Protein AF-A0A9N9N4Q4-F1 (afdb_monomer_lite)

pLDDT: mean 82.75, std 17.71, range [25.16, 98.44]

Radius of gyration: 33.93 Å; chains: 1; bounding box: 105×68×86 Å

Organism: NCBI:txid1348616

Sequence (831 aa):
HTVGPMRAAKIFVTDLKNRSIFDKVNRLRIDLYGSLALTGEGHGTPNAILMGMEGETPEKVDTSTIKSRISKINETGGGFVVEEKTIQQHGDNLYYKAYDKLSVDLQRIRQDEAVVALPFRNAEELLDVCKRERMTIAQVVYRNELHWRTPDQIRNKIMDIWNTMNESIRNGCMSTEEYLPGNLKVRRRASGLYQKLISGPPPSKVADNSLIPSTTGYKKVILRRPWKLLMLPALEYLSLYAIAVNEENASGGRVVTAPTNGAAGVIPAVLKYFLEFMSENNARDIMEFLFTSAAIGMLYKRGASISAAEMGCQGEVGVACSMSAAGFAAVMGATPEQVENAAEIGMEHNLGLTCDPIDGLVQIPCIERNALGAVKAITAAQLALNGDGYHRVTLDQVIETMRQTGLDMQSKYKETSQGGFASLLRSHGIGAFHAIFDPKIGKVVTSHPILQPIGDYFEEEKTDFDGHEGIFGQIGPVSGVLQGAFIHRTCRGQGAGGVRNWGYNTIEDWFRDGIRLSKGMTHKNALAELWWGGGKGVIDRNTGIGLNLGSTPLQRRVVFEEYGSFISSLKGCYVTAEDVGVKDDDMAAIFLRTRFTTCIPPQYGGSGNPSSPTASGVVRALEAAFSHTGKHSLQGVTVAVQGVGHVATAFIKYLLERKVEHIIACDVDSQKIKAAEKTFSKEIKDGTVKFRLAKGSDHSILYEDVDAVSPCGIDLSKDGKSLAERGIIYVPDFLANRMGIVNCADEASGYVENDPIFEKHLGDTWENSIYNLTKSVLSTAAASSRTPQEVAIDLAEKRSFVKNPIFGHRGIQIINSIVNSKEWKMKINAC

InterPro domains:
  IPR004644 Iron-sulphur-dependent L-serine dehydratase single chain form [TIGR00720] (233-423)
  IPR005130 Serine dehydratase-like, alpha subunit [PF03313] (133-421)
  IPR005131 Serine dehydratase beta chain [PF03315] (1-88)
  IPR006095 Glutamate/phenylalanine/leucine/valine/L-tryptophan dehydrogenase [PR00082] (522-536)
  IPR006095 Glutamate/phenylalanine/leucine/valine/L-tryptophan dehydrogenase [PR00082] (596-618)
  IPR006095 Glutamate/phenylalanine/leucine/valine/L-tryptophan dehydrogenase [PR00082] (639-659)
  IPR006096 Glutamate/phenylalanine/leucine/valine/L-tryptophan dehydrogenase, C-terminal [PF00208] (605-666)
  IPR006096 Glutamate/phenylalanine/leucine/valine/L-tryptophan dehydrogenase, C-terminal [SM00839] (608-808)
  IPR006097 Glutamate/phenylalanine/leucine/valine/L-tryptophan dehydrogenase, dimerisation domain [PF02812] (487-593)
  IPR029009 Allosteric substrate binding domain superfamily [G3DSA:3.30.1330.90] (1-102)
  IPR029009 Allosteric substrate binding domain superfamily [SSF143548] (1-98)
  IPR036291 NAD(P)-binding domain superfamily [SSF51735] (605-799)
  IPR046346 Aminoacid dehydrogenase-like, N-terminal domain superfamily [SSF53223] (467-608)
  IPR051318 Iron-sulphur-dependent L-serine dehydratase [PTHR30182] (76-423)

Foldseek 3Di:
DQQVLLQVLLVVLVVCVVVVNNVVDPDDDDDADFPCVQLVVQLVSVLSNVCSNVNDHLQGDDLVCSVVVVVVCVVVVVDPPPDPPPPDDDPDDDDPPDDDPVNVVVVVVVVLPPDFPQDDQALVSLVVSCVVVVHALLVSLVRRVVVPDDPVRLLVVLVVQLVLLVVLLVCLLPDPDQAFDDDVRHGRCLVVLNCDLVVDDDDPPPDDPDDDDDDDDDDPPPPPPPPPPPDDPLLSQLLSQLLSNLSCLLNSHRFDPLVHSLLRRQQNSLLVSCVVPPDPDNSVLSSQLQSQLVSLLSNLVNLANLDLLQQACLSGLLSSLLSSLLSNLVSVPHDSLLSQQLSQQSSVVVQLHHHDADSSGSPPPSSVSNSVSNVSSPVSSVVSVPDPSDDPAGSSNSSNSSRVSSNVCLQAPDCRFAAVVLVVCVVVVNFKKKWAQDPVVRWIDIQDSVCVVVRVVCVVVVPQLQQWGMKMWGQQPQQRWIKIKTGRDAQLHAAEEAAAEEADSHVVRQSRVQRVQQLLQLLLCLLLVHSHHGMYMYIHLSGGAQSDVPHDPVSVLSVLLSNLQVCVLLVRSYAYEHDHPDDQSSQCSSVVRHPSYALNPVVVPGPHQLLLLLLLLLVLLVCLVCVLVVRNAQAQFEEEEEALDSNNLNNVVVSVVRHHQAYEYEDQDPVSQVVSCVVCVVCVVVRRYHYDHAHPPDPVSVVPPGPYYHYPDDDCLVCQVVCVVVVHADQDSSLRRSSSVVSRSCRSVHPDPPPVVSVLLSDPPNCSRSSNVSNVLVVVCVVPVHGSSVSSSVSSVVSSNDGDPPGSPPSSVSVVVSCPDPSHHDPPPPD

Structure (mmCIF, N/CA/C/O backbone):
data_AF-A0A9N9N4Q4-F1
#
_entry.id   AF-A0A9N9N4Q4-F1
#
loop_
_atom_site.group_PDB
_atom_site.id
_atom_site.type_symbol
_atom_site.label_atom_id
_atom_site.label_alt_id
_atom_site.label_comp_id
_atom_site.label_asym_id
_atom_site.label_entity_id
_atom_site.label_seq_id
_atom_site.pdbx_PDB_ins_code
_atom_site.Cartn_x
_atom_site.Cartn_y
_atom_site.Cartn_z
_atom_site.occupancy
_atom_site.B_iso_or_equiv
_atom_site.auth_seq_id
_atom_site.auth_comp_id
_atom_site.auth_asym_id
_atom_site.auth_atom_id
_atom_site.pdbx_PDB_model_num
ATOM 1 N N . HIS A 1 1 ? 5.864 -8.203 -18.640 1.00 70.50 1 HIS A N 1
ATOM 2 C CA . HIS A 1 1 ? 4.854 -7.513 -19.469 1.00 70.50 1 HIS A CA 1
ATOM 3 C C . HIS A 1 1 ? 4.816 -7.984 -20.927 1.00 70.50 1 HIS A C 1
ATOM 5 O O . HIS A 1 1 ? 3.738 -8.014 -21.483 1.00 70.50 1 HIS A O 1
ATOM 11 N N . THR A 1 2 ? 5.901 -8.476 -21.537 1.00 80.38 2 THR A N 1
ATOM 12 C CA . THR A 1 2 ? 5.864 -8.954 -22.945 1.00 80.38 2 THR A CA 1
ATOM 13 C C . THR A 1 2 ? 5.693 -10.481 -23.079 1.00 80.38 2 THR A C 1
ATOM 15 O O . THR A 1 2 ? 4.692 -10.968 -23.596 1.00 80.38 2 THR A O 1
ATOM 18 N N . VAL A 1 3 ? 6.636 -11.268 -22.543 1.00 81.88 3 VAL A N 1
ATOM 19 C CA . VAL A 1 3 ? 6.694 -12.742 -22.704 1.00 81.88 3 VAL A CA 1
ATOM 20 C C . VAL A 1 3 ? 5.483 -13.460 -22.093 1.00 81.88 3 VAL A C 1
ATOM 22 O O . VAL A 1 3 ? 4.890 -14.337 -22.721 1.00 81.88 3 VAL A O 1
ATOM 25 N N . GLY A 1 4 ? 5.109 -13.092 -20.863 1.00 78.94 4 GLY A N 1
ATOM 26 C CA . GLY A 1 4 ? 3.995 -13.712 -20.135 1.00 78.94 4 GLY A CA 1
ATOM 27 C C . GLY A 1 4 ? 2.655 -13.568 -20.867 1.00 78.94 4 GLY A C 1
ATOM 28 O O . GLY A 1 4 ? 2.034 -14.589 -21.160 1.00 78.94 4 GLY A O 1
ATOM 29 N N . PRO A 1 5 ? 2.234 -12.341 -21.225 1.00 82.06 5 PRO A N 1
ATOM 30 C CA . PRO A 1 5 ? 0.995 -12.125 -21.973 1.00 82.06 5 PRO A CA 1
ATOM 31 C C . PRO A 1 5 ? 0.943 -12.818 -23.340 1.00 82.06 5 PRO A C 1
ATOM 33 O O . PRO A 1 5 ? -0.102 -13.361 -23.684 1.00 82.06 5 PRO A O 1
ATOM 36 N N . MET A 1 6 ? 2.058 -12.908 -24.078 1.00 86.88 6 MET A N 1
ATOM 37 C CA . MET A 1 6 ? 2.107 -13.691 -25.325 1.00 86.88 6 MET A CA 1
ATOM 38 C C . MET A 1 6 ? 1.826 -15.181 -25.081 1.00 86.88 6 MET A C 1
ATOM 40 O O . MET A 1 6 ? 1.031 -15.795 -25.792 1.00 86.88 6 MET A O 1
ATOM 44 N N . ARG A 1 7 ? 2.436 -15.775 -24.046 1.00 83.19 7 ARG A N 1
ATOM 45 C CA . ARG A 1 7 ? 2.160 -17.175 -23.680 1.00 83.19 7 ARG A CA 1
ATOM 46 C C . ARG A 1 7 ? 0.714 -17.365 -23.226 1.00 83.19 7 ARG A C 1
ATOM 48 O O . ARG A 1 7 ? 0.091 -18.339 -23.632 1.00 83.19 7 ARG A O 1
ATOM 55 N N . ALA A 1 8 ? 0.178 -16.441 -22.427 1.00 77.12 8 ALA A N 1
ATOM 56 C CA . ALA A 1 8 ? -1.209 -16.492 -21.966 1.00 77.12 8 ALA A CA 1
ATOM 57 C C . ALA A 1 8 ? -2.201 -16.461 -23.140 1.00 77.12 8 ALA A C 1
ATOM 59 O O . ALA A 1 8 ? -3.117 -17.277 -23.190 1.00 77.12 8 ALA A O 1
ATOM 60 N N . ALA A 1 9 ? -1.965 -15.591 -24.124 1.00 83.38 9 ALA A N 1
ATOM 61 C CA . ALA A 1 9 ? -2.756 -15.517 -25.348 1.00 83.38 9 ALA A CA 1
ATOM 62 C C . ALA A 1 9 ? -2.719 -16.828 -26.151 1.00 83.38 9 ALA A C 1
ATOM 64 O O . ALA A 1 9 ? -3.760 -17.353 -26.546 1.00 83.38 9 ALA A O 1
ATOM 65 N N . LYS A 1 10 ? -1.533 -17.427 -26.314 1.00 83.94 10 LYS A N 1
ATOM 66 C CA . LYS A 1 10 ? -1.406 -18.725 -26.985 1.00 83.94 10 LYS A CA 1
ATOM 67 C C . LYS A 1 10 ? -2.121 -19.852 -26.238 1.00 83.94 10 LYS A C 1
ATOM 69 O O . LYS A 1 10 ? -2.764 -20.692 -26.872 1.00 83.94 10 LYS A O 1
ATOM 74 N N . ILE A 1 11 ? -1.995 -19.895 -24.910 1.00 79.44 11 ILE A N 1
ATOM 75 C CA . ILE A 1 11 ? -2.693 -20.877 -24.068 1.00 79.44 11 ILE A CA 1
ATOM 76 C C . ILE A 1 11 ? -4.200 -20.723 -24.260 1.00 79.44 11 ILE A C 1
ATOM 78 O O . ILE A 1 11 ? -4.870 -21.710 -24.538 1.00 79.44 11 ILE A O 1
ATOM 82 N N . PHE A 1 12 ? -4.711 -19.491 -24.236 1.00 82.75 12 PHE A N 1
ATOM 83 C CA . PHE A 1 12 ? -6.124 -19.209 -24.463 1.00 82.75 12 PHE A CA 1
ATOM 84 C C . PHE A 1 12 ? -6.620 -19.747 -25.817 1.00 82.75 12 PHE A C 1
ATOM 86 O O . PHE A 1 12 ? -7.602 -20.483 -25.863 1.00 82.75 12 PHE A O 1
ATOM 93 N N . VAL A 1 13 ? -5.904 -19.481 -26.915 1.00 80.94 13 VAL A N 1
ATOM 94 C CA . VAL A 1 13 ? -6.256 -20.026 -28.243 1.00 80.94 13 VAL A CA 1
ATOM 95 C C . VAL A 1 13 ? -6.200 -21.553 -28.273 1.00 80.94 13 VAL A C 1
ATOM 97 O O . VAL A 1 13 ? -7.048 -22.202 -28.888 1.00 80.94 13 VAL A O 1
ATOM 100 N N . THR A 1 14 ? -5.213 -22.141 -27.600 1.00 79.94 14 THR A N 1
ATOM 101 C CA . THR A 1 14 ? -5.072 -23.599 -27.500 1.00 79.94 14 THR A CA 1
ATOM 102 C C . THR A 1 14 ? -6.244 -24.209 -26.726 1.00 79.94 14 THR A C 1
ATOM 104 O O . THR A 1 14 ? -6.816 -25.203 -27.168 1.00 79.94 14 THR A O 1
ATOM 107 N N . ASP A 1 15 ? -6.671 -23.577 -25.635 1.00 79.44 15 ASP A N 1
ATOM 108 C CA . ASP A 1 15 ? -7.808 -24.012 -24.824 1.00 79.44 15 ASP A CA 1
ATOM 109 C C . ASP A 1 15 ? -9.136 -23.916 -25.586 1.00 79.44 15 ASP A C 1
ATOM 111 O O . ASP A 1 15 ? -9.960 -24.829 -25.489 1.00 79.44 15 ASP A O 1
ATOM 115 N N . LEU A 1 16 ? -9.334 -22.869 -26.397 1.00 79.31 16 LEU A N 1
ATOM 116 C CA . LEU A 1 16 ? -10.506 -22.750 -27.276 1.00 79.31 16 LEU A CA 1
ATOM 117 C C . LEU A 1 16 ? -10.588 -23.909 -28.282 1.00 79.31 16 LEU A C 1
ATOM 119 O O . LEU A 1 16 ? -11.672 -24.459 -28.508 1.00 79.31 16 LEU A O 1
ATOM 123 N N . LYS A 1 17 ? -9.447 -24.297 -28.869 1.00 80.50 17 LYS A N 1
ATOM 124 C CA . LYS A 1 17 ? -9.357 -25.435 -29.798 1.00 80.50 17 LYS A CA 1
ATOM 125 C C . LYS A 1 17 ? -9.606 -26.759 -29.082 1.00 80.50 17 LYS A C 1
ATOM 127 O O . LYS A 1 17 ? -10.442 -27.539 -29.527 1.00 80.50 17 LYS A O 1
ATOM 132 N N . ASN A 1 18 ? -8.961 -26.978 -27.936 1.00 82.50 18 ASN A N 1
ATOM 133 C CA . ASN A 1 18 ? -9.125 -28.196 -27.135 1.00 82.50 18 ASN A CA 1
ATOM 134 C C . ASN A 1 18 ? -10.574 -28.400 -26.671 1.00 82.50 18 ASN A C 1
ATOM 136 O O . ASN A 1 18 ? -11.039 -29.531 -26.560 1.00 82.50 18 ASN A O 1
ATOM 140 N N . ARG A 1 19 ? -11.310 -27.310 -26.431 1.00 81.44 19 ARG A N 1
ATOM 141 C CA . ARG A 1 19 ? -12.726 -27.343 -26.039 1.00 81.44 19 ARG A CA 1
ATOM 142 C C . ARG A 1 19 ? -13.698 -27.355 -27.224 1.00 81.44 19 ARG A C 1
ATOM 144 O O . ARG A 1 19 ? -14.901 -27.315 -26.998 1.00 81.44 19 ARG A O 1
ATOM 151 N N . SER A 1 20 ? -13.207 -27.423 -28.467 1.00 88.00 20 SER A N 1
ATOM 152 C CA . SER A 1 20 ? -14.027 -27.427 -29.695 1.00 88.00 20 SER A CA 1
ATOM 153 C C . SER A 1 20 ? -14.999 -26.238 -29.804 1.00 88.00 20 SER A C 1
ATOM 155 O O . SER A 1 20 ? -16.094 -26.356 -30.353 1.00 88.00 20 SER A O 1
ATOM 157 N N . ILE A 1 21 ? -14.615 -25.082 -29.253 1.00 84.00 21 ILE A N 1
ATOM 158 C CA . ILE A 1 21 ? -15.403 -23.838 -29.314 1.00 84.00 21 ILE A CA 1
ATOM 159 C C . ILE A 1 21 ? -14.777 -22.789 -30.230 1.00 84.00 21 ILE A C 1
ATOM 161 O O . ILE A 1 21 ? -15.420 -21.783 -30.499 1.00 84.00 21 ILE A O 1
ATOM 165 N N . PHE A 1 22 ? -13.563 -23.029 -30.737 1.00 80.06 22 PHE A N 1
ATOM 166 C CA . PHE A 1 22 ? -12.828 -22.097 -31.595 1.00 80.06 22 PHE A CA 1
ATOM 167 C C . PHE A 1 22 ? -13.650 -21.615 -32.803 1.00 80.06 22 PHE A C 1
ATOM 169 O O . PHE A 1 22 ? -13.758 -20.412 -33.015 1.00 80.06 22 PHE A O 1
ATOM 176 N N . ASP A 1 23 ? -14.325 -22.523 -33.516 1.00 82.00 23 ASP A N 1
ATOM 177 C CA . ASP A 1 23 ? -15.129 -22.186 -34.706 1.00 82.00 23 ASP A CA 1
ATOM 178 C C . ASP A 1 23 ? -16.406 -21.382 -34.389 1.00 82.00 23 ASP A C 1
ATOM 180 O O . ASP A 1 23 ? -17.073 -20.885 -35.293 1.00 82.00 23 ASP A O 1
ATOM 184 N N . LYS A 1 24 ? -16.760 -21.246 -33.103 1.00 79.94 24 LYS A N 1
ATOM 185 C CA . LYS A 1 24 ? -17.909 -20.460 -32.619 1.00 79.94 24 LYS A CA 1
ATOM 186 C C . LYS A 1 24 ? -17.513 -19.057 -32.144 1.00 79.94 24 LYS A C 1
ATOM 188 O O . LYS A 1 24 ? -18.373 -18.305 -31.693 1.00 79.94 24 LYS A O 1
ATOM 193 N N . VAL A 1 25 ? -16.222 -18.718 -32.164 1.00 77.31 25 VAL A N 1
ATOM 194 C CA . VAL A 1 25 ? -15.716 -17.435 -31.663 1.00 77.31 25 VAL A CA 1
ATOM 195 C C . VAL A 1 25 ? -15.670 -16.420 -32.801 1.00 77.31 25 VAL A C 1
ATOM 197 O O . VAL A 1 25 ? -14.786 -16.457 -33.650 1.00 77.31 25 VAL A O 1
ATOM 200 N N . ASN A 1 26 ? -16.607 -15.472 -32.789 1.00 77.12 26 ASN A N 1
ATOM 201 C CA . ASN A 1 26 ? -16.683 -14.391 -33.782 1.00 77.12 26 ASN A CA 1
ATOM 202 C C . ASN A 1 26 ? -16.057 -13.071 -33.301 1.00 77.12 26 ASN A C 1
ATOM 204 O O . ASN A 1 26 ? -15.826 -12.174 -34.108 1.00 77.12 26 ASN A O 1
ATOM 208 N N . ARG A 1 27 ? -15.799 -12.929 -31.994 1.00 76.38 27 ARG A N 1
ATOM 209 C CA . ARG A 1 27 ? -15.211 -11.729 -31.384 1.00 76.38 27 ARG A CA 1
ATOM 210 C C . ARG A 1 27 ? -14.349 -12.110 -30.186 1.00 76.38 27 ARG A C 1
ATOM 212 O O . ARG A 1 27 ? -14.738 -12.959 -29.388 1.00 76.38 27 ARG A O 1
ATOM 219 N N . LEU A 1 28 ? -13.213 -11.434 -30.041 1.00 70.62 28 LEU A N 1
ATOM 220 C CA . LEU A 1 28 ? -12.341 -11.522 -28.873 1.00 70.62 28 LEU A CA 1
ATOM 221 C C . LEU A 1 28 ? -12.228 -10.148 -28.211 1.00 70.62 28 LEU A C 1
ATOM 223 O O . LEU A 1 28 ? -12.125 -9.130 -28.892 1.00 70.62 28 LEU A O 1
ATOM 227 N N . ARG A 1 29 ? -12.259 -10.132 -26.877 1.00 77.00 29 ARG A N 1
ATOM 228 C CA . ARG A 1 29 ? -12.038 -8.949 -26.039 1.00 77.00 29 ARG A CA 1
ATOM 229 C C . ARG A 1 29 ? -10.912 -9.264 -25.060 1.00 77.00 29 ARG A C 1
ATOM 231 O O . ARG A 1 29 ? -10.898 -10.344 -24.475 1.00 77.00 29 ARG A O 1
ATOM 238 N N . ILE A 1 30 ? -9.974 -8.334 -24.915 1.00 73.56 30 ILE A N 1
ATOM 239 C CA . ILE A 1 30 ? -8.819 -8.450 -24.023 1.00 73.56 30 ILE A CA 1
ATOM 240 C C . ILE A 1 30 ? -8.808 -7.211 -23.133 1.00 73.56 30 ILE A C 1
ATOM 242 O O . ILE A 1 30 ? -8.638 -6.104 -23.637 1.00 73.56 30 ILE A O 1
ATOM 246 N N . ASP A 1 31 ? -8.958 -7.407 -21.827 1.00 69.94 31 ASP A N 1
ATOM 247 C CA . ASP A 1 31 ? -8.874 -6.344 -20.827 1.00 69.94 31 ASP A CA 1
ATOM 248 C C . ASP A 1 31 ? -7.553 -6.490 -20.042 1.00 69.94 31 ASP A C 1
ATOM 250 O O . ASP A 1 31 ? -7.206 -7.581 -19.577 1.00 69.94 31 ASP A O 1
ATOM 254 N N . LEU A 1 32 ? -6.785 -5.403 -19.918 1.00 64.00 32 LEU A N 1
ATOM 255 C CA . LEU A 1 32 ? -5.543 -5.353 -19.136 1.00 64.00 32 LEU A CA 1
ATOM 256 C C . LEU A 1 32 ? -5.811 -4.648 -17.804 1.00 64.00 32 LEU A C 1
ATOM 258 O O . LEU A 1 32 ? -6.481 -3.621 -17.780 1.00 64.00 32 LEU A O 1
ATOM 262 N N . TYR A 1 33 ? -5.244 -5.159 -16.707 1.00 56.34 33 TYR A N 1
ATOM 263 C CA . TYR A 1 33 ? -5.479 -4.632 -15.356 1.00 56.34 33 TYR A CA 1
ATOM 264 C C . TYR A 1 33 ? -4.180 -4.268 -14.627 1.00 56.34 33 TYR A C 1
ATOM 266 O O . TYR A 1 33 ? -3.118 -4.855 -14.865 1.00 56.34 33 TYR A O 1
ATOM 274 N N . GLY A 1 34 ? -4.283 -3.320 -13.691 1.00 57.44 34 GLY A N 1
ATOM 275 C CA . GLY A 1 34 ? -3.211 -2.938 -12.769 1.00 57.44 34 GLY A CA 1
ATOM 276 C C . GLY A 1 34 ? -1.924 -2.498 -13.472 1.00 57.44 34 GLY A C 1
ATOM 277 O O . GLY A 1 34 ? -1.949 -1.781 -14.472 1.00 57.44 34 GLY A O 1
ATOM 278 N N . SER A 1 35 ? -0.778 -2.965 -12.968 1.00 53.19 35 SER A N 1
ATOM 279 C CA . SER A 1 35 ? 0.538 -2.628 -13.531 1.00 53.19 35 SER A CA 1
ATOM 280 C C . SER A 1 35 ? 0.735 -3.116 -14.968 1.00 53.19 35 SER A C 1
ATOM 282 O O . SER A 1 35 ? 1.588 -2.582 -15.669 1.00 53.19 35 SER A O 1
ATOM 284 N N . LEU A 1 36 ? -0.034 -4.112 -15.427 1.00 59.47 36 LEU A N 1
ATOM 285 C CA . LEU A 1 36 ? 0.043 -4.596 -16.804 1.00 59.47 36 LEU A CA 1
ATOM 286 C C . LEU A 1 36 ? -0.640 -3.641 -17.792 1.00 59.47 36 LEU A C 1
ATOM 288 O O . LEU A 1 36 ? -0.207 -3.577 -18.939 1.00 59.47 36 LEU A O 1
ATOM 292 N N . ALA A 1 37 ? -1.666 -2.905 -17.353 1.00 63.50 37 ALA A N 1
ATOM 293 C CA . ALA A 1 37 ? -2.323 -1.874 -18.154 1.00 63.50 37 ALA A CA 1
ATOM 294 C C . ALA A 1 37 ? -1.473 -0.600 -18.230 1.00 63.50 37 ALA A C 1
ATOM 296 O O . ALA A 1 37 ? -1.214 -0.103 -19.319 1.00 63.50 37 ALA A O 1
ATOM 297 N N . LEU A 1 38 ? -0.981 -0.127 -17.078 1.00 54.28 38 LEU A N 1
ATOM 298 C CA . LEU A 1 38 ? -0.280 1.158 -16.953 1.00 54.28 38 LEU A CA 1
ATOM 299 C C . LEU A 1 38 ? 1.026 1.223 -17.753 1.00 54.28 38 LEU A C 1
ATOM 301 O O . LEU A 1 38 ? 1.272 2.202 -18.443 1.00 54.28 38 LEU A O 1
ATOM 305 N N . THR A 1 39 ? 1.860 0.182 -17.680 1.00 60.06 39 THR A N 1
ATOM 306 C CA . THR A 1 39 ? 3.143 0.144 -18.409 1.00 60.06 39 THR A CA 1
ATOM 307 C C . THR A 1 39 ? 3.082 -0.738 -19.656 1.00 60.06 39 THR A C 1
ATOM 309 O O . THR A 1 39 ? 4.068 -0.894 -20.377 1.00 60.06 39 THR A O 1
ATOM 312 N N . GLY A 1 40 ? 1.923 -1.346 -19.931 1.00 65.50 40 GLY A N 1
ATOM 313 C CA . GLY A 1 40 ? 1.774 -2.363 -20.966 1.00 65.50 40 GLY A CA 1
ATOM 314 C C . GLY A 1 40 ? 2.121 -1.871 -22.364 1.00 65.50 40 GLY A C 1
ATOM 315 O O . GLY A 1 40 ? 2.747 -2.606 -23.124 1.00 65.50 40 GLY A O 1
ATOM 316 N N . GLU A 1 41 ? 1.768 -0.630 -22.687 1.00 69.56 41 GLU A N 1
ATOM 317 C CA . GLU A 1 41 ? 2.080 -0.020 -23.979 1.00 69.56 41 GLU A CA 1
ATOM 318 C C . GLU A 1 41 ? 3.595 0.117 -24.188 1.00 69.56 41 GLU A C 1
ATOM 320 O O . GLU A 1 41 ? 4.131 -0.399 -25.170 1.00 69.56 41 GLU A O 1
ATOM 325 N N . GLY A 1 42 ? 4.309 0.676 -23.204 1.00 64.12 42 GLY A N 1
ATOM 326 C CA . GLY A 1 42 ? 5.770 0.807 -23.225 1.00 64.12 42 GLY A CA 1
ATOM 327 C C . GLY A 1 42 ? 6.524 -0.531 -23.250 1.00 64.12 42 GLY A C 1
ATOM 328 O O . GLY A 1 42 ? 7.634 -0.612 -23.773 1.00 64.12 42 GLY A O 1
ATOM 329 N N . HIS A 1 43 ? 5.914 -1.607 -22.747 1.00 70.50 43 HIS A N 1
ATOM 330 C CA . HIS A 1 43 ? 6.460 -2.968 -22.813 1.00 70.50 43 HIS A CA 1
ATOM 331 C C . HIS A 1 43 ? 6.006 -3.775 -24.042 1.00 70.50 43 HIS A C 1
ATOM 333 O O . HIS A 1 43 ? 6.349 -4.958 -24.160 1.00 70.50 43 HIS A O 1
ATOM 339 N N . GLY A 1 44 ? 5.207 -3.192 -24.940 1.00 77.19 44 GLY A N 1
ATOM 340 C CA . GLY A 1 44 ? 4.669 -3.891 -26.106 1.00 77.19 44 GLY A CA 1
ATOM 341 C C . GLY A 1 44 ? 3.713 -5.038 -25.756 1.00 77.19 44 GLY A C 1
ATOM 342 O O . GLY A 1 44 ? 3.573 -5.975 -26.543 1.00 77.19 44 GLY A O 1
ATOM 343 N N . THR A 1 45 ? 3.059 -4.991 -24.591 1.00 82.56 45 THR A N 1
ATOM 344 C CA . THR A 1 45 ? 2.074 -5.989 -24.143 1.00 82.56 45 THR A CA 1
ATOM 345 C C . THR A 1 45 ? 0.965 -6.226 -25.177 1.00 82.56 45 THR A C 1
ATOM 347 O O . THR A 1 45 ? 0.703 -7.395 -25.468 1.00 82.56 45 THR A O 1
ATOM 350 N N . PRO A 1 46 ? 0.341 -5.192 -25.789 1.00 83.81 46 PRO A N 1
ATOM 351 C CA . PRO A 1 46 ? -0.700 -5.412 -26.797 1.00 83.81 46 PRO A CA 1
ATOM 352 C C . PRO A 1 46 ? -0.182 -6.211 -27.999 1.00 83.81 46 PRO A C 1
ATOM 354 O O . PRO A 1 46 ? -0.789 -7.204 -28.400 1.00 83.81 46 PRO A O 1
ATOM 357 N N . ASN A 1 47 ? 1.001 -5.847 -28.505 1.00 87.00 47 ASN A N 1
ATOM 358 C CA . ASN A 1 47 ? 1.639 -6.536 -29.627 1.00 87.00 47 ASN A CA 1
ATOM 359 C C . ASN A 1 47 ? 1.944 -7.994 -29.277 1.00 87.00 47 ASN A C 1
ATOM 361 O O . ASN A 1 47 ? 1.698 -8.902 -30.068 1.00 87.00 47 ASN A O 1
ATOM 365 N N . ALA A 1 48 ? 2.450 -8.225 -28.066 1.00 85.56 48 ALA A N 1
ATOM 366 C CA . ALA A 1 48 ? 2.787 -9.552 -27.588 1.00 85.56 48 ALA A CA 1
ATOM 367 C C . ALA A 1 48 ? 1.552 -10.461 -27.491 1.00 85.56 48 ALA A C 1
ATOM 369 O O . ALA A 1 48 ? 1.608 -11.624 -27.887 1.00 85.56 48 ALA A O 1
ATOM 370 N N . ILE A 1 49 ? 0.428 -9.923 -27.010 1.00 87.00 49 ILE A N 1
ATOM 371 C CA . ILE A 1 49 ? -0.844 -10.647 -26.946 1.00 87.00 49 ILE A CA 1
ATOM 372 C C . ILE A 1 49 ? -1.317 -11.018 -28.350 1.00 87.00 49 ILE A C 1
ATOM 374 O O . ILE A 1 49 ? -1.643 -12.180 -28.571 1.00 87.00 49 ILE A O 1
ATOM 378 N N . LEU A 1 50 ? -1.294 -10.086 -29.308 1.00 85.75 50 LEU A N 1
ATOM 379 C CA . LEU A 1 50 ? -1.719 -10.368 -30.683 1.00 85.75 50 LEU A CA 1
ATOM 380 C C . LEU A 1 50 ? -0.888 -11.472 -31.342 1.00 85.75 50 LEU A C 1
ATOM 382 O O . LEU A 1 50 ? -1.454 -12.402 -31.909 1.00 85.75 50 LEU A O 1
ATOM 386 N N . MET A 1 51 ? 0.438 -11.435 -31.201 1.00 88.69 51 MET A N 1
ATOM 387 C CA . MET A 1 51 ? 1.293 -12.510 -31.719 1.00 88.69 51 MET A CA 1
ATOM 388 C C . MET A 1 51 ? 0.958 -13.855 -31.061 1.00 88.69 51 MET A C 1
ATOM 390 O O . MET A 1 51 ? 0.855 -14.876 -31.739 1.00 88.69 51 MET A O 1
ATOM 394 N N . GLY A 1 52 ? 0.718 -13.861 -29.746 1.00 85.56 52 GLY A N 1
ATOM 395 C CA . GLY A 1 52 ? 0.281 -15.064 -29.039 1.00 85.56 52 GLY A CA 1
ATOM 396 C C . GLY A 1 52 ? -1.072 -15.590 -29.531 1.00 85.56 52 GLY A C 1
ATOM 397 O O . GLY A 1 52 ? -1.241 -16.803 -29.650 1.00 85.56 52 GLY A O 1
ATOM 398 N N . MET A 1 53 ? -2.006 -14.700 -29.888 1.00 86.44 53 MET A N 1
ATOM 399 C CA . MET A 1 53 ? -3.297 -15.070 -30.483 1.00 86.44 53 MET A CA 1
ATOM 400 C C . MET A 1 53 ? -3.142 -15.673 -31.888 1.00 86.44 53 MET A C 1
ATOM 402 O O . MET A 1 53 ? -3.864 -16.602 -32.240 1.00 86.44 53 MET A O 1
ATOM 406 N N . GLU A 1 54 ? -2.155 -15.228 -32.668 1.00 86.50 54 GLU A N 1
ATOM 407 C CA . GLU A 1 54 ? -1.782 -15.867 -33.941 1.00 86.50 54 GLU A CA 1
ATOM 408 C C . GLU A 1 54 ? -1.046 -17.214 -33.748 1.00 86.50 54 GLU A C 1
ATOM 410 O O . GLU A 1 54 ? -0.732 -17.906 -34.715 1.00 86.50 54 GLU A O 1
ATOM 415 N N . GLY A 1 55 ? -0.810 -17.633 -32.498 1.00 82.94 55 GLY A N 1
ATOM 416 C CA . GLY A 1 55 ? -0.201 -18.916 -32.142 1.00 82.94 55 GLY A CA 1
ATOM 417 C C . GLY A 1 55 ? 1.321 -18.879 -31.989 1.00 82.94 55 GLY A C 1
ATOM 418 O O . GLY A 1 55 ? 1.936 -19.932 -31.757 1.00 82.94 55 GLY A O 1
ATOM 419 N N . GLU A 1 56 ? 1.929 -17.695 -32.071 1.00 88.94 56 GLU A N 1
ATOM 420 C CA . GLU A 1 56 ? 3.368 -17.504 -31.895 1.00 88.94 56 GLU A CA 1
ATOM 421 C C . GLU A 1 56 ? 3.824 -17.819 -30.471 1.00 88.94 56 GLU A C 1
ATOM 423 O O . GLU A 1 56 ? 3.051 -17.781 -29.510 1.00 88.94 56 GLU A O 1
ATOM 428 N N . THR A 1 57 ? 5.113 -18.130 -30.320 1.00 86.69 57 THR A N 1
ATOM 429 C CA . THR A 1 57 ? 5.746 -18.203 -28.997 1.00 86.69 57 THR A CA 1
ATOM 430 C C . THR A 1 57 ? 6.884 -17.199 -28.880 1.00 86.69 57 THR A C 1
ATOM 432 O O . THR A 1 57 ? 7.561 -16.945 -29.879 1.00 86.69 57 THR A O 1
ATOM 435 N N . PRO A 1 58 ? 7.159 -16.675 -27.670 1.00 85.19 58 PRO A N 1
ATOM 436 C CA . PRO A 1 58 ? 8.242 -15.713 -27.467 1.00 85.19 58 PRO A CA 1
ATOM 437 C C . PRO A 1 58 ? 9.610 -16.218 -27.942 1.00 85.19 58 PRO A C 1
ATOM 439 O O . PRO A 1 58 ? 10.455 -15.432 -28.348 1.00 85.19 58 PRO A O 1
ATOM 442 N N . GLU A 1 59 ? 9.832 -17.533 -27.902 1.00 84.44 59 GLU A N 1
ATOM 443 C CA . GLU A 1 59 ? 11.096 -18.168 -28.281 1.00 84.44 59 GLU A CA 1
ATOM 444 C C . GLU A 1 59 ? 11.261 -18.311 -29.801 1.00 84.44 59 GLU A C 1
ATOM 446 O O . GLU A 1 59 ? 12.382 -18.463 -30.287 1.00 84.44 59 GLU A O 1
ATOM 451 N N . LYS A 1 60 ? 10.160 -18.323 -30.561 1.00 85.56 60 LYS A N 1
ATOM 452 C CA . LYS A 1 60 ? 10.164 -18.651 -31.996 1.00 85.56 60 LYS A CA 1
ATOM 453 C C . LYS A 1 60 ? 9.723 -17.508 -32.896 1.00 85.56 60 LYS A C 1
ATOM 455 O O . LYS A 1 60 ? 10.105 -17.527 -34.060 1.00 85.56 60 LYS A O 1
ATOM 460 N N . VAL A 1 61 ? 8.986 -16.532 -32.367 1.00 88.00 61 VAL A N 1
ATOM 461 C CA . VAL A 1 61 ? 8.487 -15.399 -33.147 1.00 88.00 61 VAL A CA 1
ATOM 462 C C . VAL A 1 61 ? 9.636 -14.666 -33.847 1.00 88.00 61 VAL A C 1
ATOM 464 O O . VAL A 1 61 ? 10.687 -14.397 -33.252 1.00 88.00 61 VAL A O 1
ATOM 467 N N . ASP A 1 62 ? 9.440 -14.359 -35.128 1.00 86.38 62 ASP A N 1
ATOM 468 C CA . ASP A 1 62 ? 10.335 -13.479 -35.874 1.00 86.38 62 ASP A CA 1
ATOM 469 C C . ASP A 1 62 ? 10.017 -12.027 -35.506 1.00 86.38 62 ASP A C 1
ATOM 471 O O . ASP A 1 62 ? 9.007 -11.456 -35.937 1.00 86.38 62 ASP A O 1
ATOM 475 N N . THR A 1 63 ? 10.888 -11.436 -34.688 1.00 85.62 63 THR A N 1
ATOM 476 C CA . THR A 1 63 ? 10.720 -10.087 -34.139 1.00 85.62 63 THR A CA 1
ATOM 477 C C . THR A 1 63 ? 10.688 -9.008 -35.222 1.00 85.62 63 THR A C 1
ATOM 479 O O . THR A 1 63 ? 10.032 -7.983 -35.029 1.00 85.62 63 THR A O 1
ATOM 482 N N . SER A 1 64 ? 11.298 -9.249 -36.390 1.00 83.62 64 SER A N 1
ATOM 483 C CA . SER A 1 64 ? 11.296 -8.303 -37.515 1.00 83.62 64 SER A CA 1
ATOM 484 C C . SER A 1 64 ? 9.910 -8.146 -38.154 1.00 83.62 64 SER A C 1
ATOM 486 O O . SER A 1 64 ? 9.568 -7.078 -38.666 1.00 83.62 64 SER A O 1
ATOM 488 N N . THR A 1 65 ? 9.072 -9.183 -38.062 1.00 84.94 65 THR A N 1
ATOM 489 C CA . THR A 1 65 ? 7.734 -9.214 -38.673 1.00 84.94 65 THR A CA 1
ATOM 490 C C . THR A 1 65 ? 6.642 -8.624 -37.786 1.00 84.94 65 THR A C 1
ATOM 492 O O . THR A 1 65 ? 5.541 -8.363 -38.265 1.00 84.94 65 THR A O 1
ATOM 495 N N . ILE A 1 66 ? 6.918 -8.380 -36.499 1.00 84.94 66 ILE A N 1
ATOM 496 C CA . ILE A 1 66 ? 5.889 -7.958 -35.538 1.00 84.94 66 ILE A CA 1
ATOM 497 C C . ILE A 1 66 ? 5.248 -6.639 -35.983 1.00 84.94 66 ILE A C 1
ATOM 499 O O . ILE A 1 66 ? 4.028 -6.556 -36.070 1.00 84.94 66 ILE A O 1
ATOM 503 N N . LYS A 1 67 ? 6.040 -5.618 -36.337 1.00 81.81 67 LYS A N 1
ATOM 504 C CA . LYS A 1 67 ? 5.497 -4.304 -36.738 1.00 81.81 67 LYS A CA 1
ATOM 505 C C . LYS A 1 67 ? 4.572 -4.397 -37.958 1.00 81.81 67 LYS A C 1
ATOM 507 O O . LYS A 1 67 ? 3.495 -3.806 -37.946 1.00 81.81 67 LYS A O 1
ATOM 512 N N . SER A 1 68 ? 4.963 -5.151 -38.988 1.00 83.50 68 SER A N 1
ATOM 513 C CA . SER A 1 68 ? 4.161 -5.292 -40.211 1.00 83.50 68 SER A CA 1
ATOM 514 C C . SER A 1 68 ? 2.888 -6.106 -39.976 1.00 83.50 68 SER A C 1
ATOM 516 O O . SER A 1 68 ? 1.826 -5.732 -40.472 1.00 83.50 68 SER A O 1
ATOM 518 N N . ARG A 1 69 ? 2.958 -7.170 -39.166 1.00 83.06 69 ARG A N 1
ATOM 519 C CA . ARG A 1 69 ? 1.784 -7.968 -38.777 1.00 83.06 69 ARG A CA 1
ATOM 520 C C . ARG A 1 69 ? 0.784 -7.147 -37.971 1.00 83.06 69 ARG A C 1
ATOM 522 O O . ARG A 1 69 ? -0.404 -7.198 -38.264 1.00 83.06 69 ARG A O 1
ATOM 529 N N . ILE A 1 70 ? 1.254 -6.336 -37.025 1.00 81.75 70 ILE A N 1
ATOM 530 C CA . ILE A 1 70 ? 0.394 -5.448 -36.231 1.00 81.75 70 ILE A CA 1
ATOM 531 C C . ILE A 1 70 ? -0.288 -4.394 -37.114 1.00 81.75 70 ILE A C 1
ATOM 533 O O . ILE A 1 70 ? -1.491 -4.184 -36.976 1.00 81.75 70 ILE A O 1
ATOM 537 N N . SER A 1 71 ? 0.439 -3.782 -38.060 1.00 77.38 71 SER A N 1
ATOM 538 C CA . SER A 1 71 ? -0.161 -2.856 -39.038 1.00 77.38 71 SER A CA 1
ATOM 539 C C . SER A 1 71 ? -1.278 -3.536 -39.825 1.00 77.38 71 SER A C 1
ATOM 541 O O . SER A 1 71 ? -2.388 -3.020 -39.896 1.00 77.38 71 SER A O 1
ATOM 543 N N . LYS A 1 72 ? -1.021 -4.754 -40.318 1.00 76.69 72 LYS A N 1
ATOM 544 C CA . LYS A 1 72 ? -2.002 -5.542 -41.067 1.00 76.69 72 LYS A CA 1
ATOM 545 C C . LYS A 1 72 ? -3.245 -5.874 -40.237 1.00 76.69 72 LYS A C 1
ATOM 547 O O . LYS A 1 72 ? -4.352 -5.733 -40.745 1.00 76.69 72 LYS A O 1
ATOM 552 N N . ILE A 1 73 ? -3.076 -6.275 -38.974 1.00 75.62 73 ILE A N 1
ATOM 553 C CA . ILE A 1 73 ? -4.186 -6.552 -38.046 1.00 75.62 73 ILE A CA 1
ATOM 554 C C . ILE A 1 73 ? -5.058 -5.297 -37.866 1.00 75.62 73 ILE A C 1
ATOM 556 O O . ILE A 1 73 ? -6.278 -5.370 -38.042 1.00 75.62 73 ILE A O 1
ATOM 560 N N . ASN A 1 74 ? -4.430 -4.142 -37.624 1.00 68.50 74 ASN A N 1
ATOM 561 C CA . ASN A 1 74 ? -5.121 -2.860 -37.458 1.00 68.50 74 ASN A CA 1
ATOM 562 C C . ASN A 1 74 ? -5.829 -2.395 -38.748 1.00 68.50 74 ASN A C 1
ATOM 564 O O . ASN A 1 74 ? -6.947 -1.887 -38.682 1.00 68.50 74 ASN A O 1
ATOM 568 N N . GLU A 1 75 ? -5.221 -2.601 -39.921 1.00 57.06 75 GLU A N 1
ATOM 569 C CA . GLU A 1 75 ? -5.788 -2.255 -41.236 1.00 57.06 75 GLU A CA 1
ATOM 570 C C . GLU A 1 75 ? -7.004 -3.118 -41.605 1.00 57.06 75 GLU A C 1
ATOM 572 O O . GLU A 1 75 ? -7.955 -2.625 -42.208 1.00 57.06 75 GLU A O 1
ATOM 577 N N . THR A 1 76 ? -7.023 -4.396 -41.210 1.00 53.22 76 THR A N 1
ATOM 578 C CA . THR A 1 76 ? -8.154 -5.312 -41.462 1.00 53.22 76 THR A CA 1
ATOM 579 C C . THR A 1 76 ? -9.381 -5.080 -40.566 1.00 53.22 76 THR A C 1
ATOM 581 O O . THR A 1 76 ? -10.303 -5.894 -40.562 1.00 53.22 76 THR A O 1
ATOM 584 N N . GLY A 1 77 ? -9.427 -3.977 -39.810 1.00 41.62 77 GLY A N 1
ATOM 585 C CA . GLY A 1 77 ? -10.533 -3.651 -38.900 1.00 41.62 77 GLY A CA 1
ATOM 586 C C . GLY A 1 77 ? -10.489 -4.406 -37.568 1.00 41.62 77 GLY A C 1
ATOM 587 O O . GLY A 1 77 ? -11.389 -4.254 -36.744 1.00 41.62 77 GLY A O 1
ATOM 588 N N . GLY A 1 78 ? -9.427 -5.179 -37.321 1.00 40.09 78 GLY A N 1
ATOM 589 C CA . GLY A 1 78 ? -9.100 -5.768 -36.025 1.00 40.09 78 GLY A CA 1
ATOM 590 C C . GLY A 1 78 ? -8.354 -4.770 -35.144 1.00 40.09 78 GLY A C 1
ATOM 591 O O . GLY A 1 78 ? -7.253 -5.051 -34.689 1.00 40.09 78 GLY A O 1
ATOM 592 N N . GLY A 1 79 ? -8.912 -3.575 -34.957 1.00 36.25 79 GLY A N 1
ATOM 593 C CA . GLY A 1 79 ? -8.339 -2.586 -34.050 1.00 36.25 79 GLY A CA 1
ATOM 594 C C . GLY A 1 79 ? -8.508 -3.006 -32.590 1.00 36.25 79 GLY A C 1
ATOM 595 O O . GLY A 1 79 ? -9.501 -3.634 -32.214 1.00 36.25 79 GLY A O 1
ATOM 596 N N . PHE A 1 80 ? -7.567 -2.606 -31.736 1.00 34.28 80 PHE A N 1
ATOM 597 C CA . PHE A 1 80 ? -7.862 -2.493 -30.313 1.00 34.28 80 PHE A CA 1
ATOM 598 C C . PHE A 1 80 ? -8.878 -1.368 -30.124 1.00 34.28 80 PHE A C 1
ATOM 600 O O . PHE A 1 80 ? -8.577 -0.202 -30.362 1.00 34.28 80 PHE A O 1
ATOM 607 N N . VAL A 1 81 ? -10.074 -1.709 -29.656 1.00 31.41 81 VAL A N 1
ATOM 608 C CA . VAL A 1 81 ? -10.960 -0.726 -29.039 1.00 31.41 81 VAL A CA 1
ATOM 609 C C . VAL A 1 81 ? -10.506 -0.592 -27.589 1.00 31.41 81 VAL A C 1
ATOM 611 O O . VAL A 1 81 ? -10.960 -1.332 -26.719 1.00 31.41 81 VAL A O 1
ATOM 614 N N . VAL A 1 82 ? -9.584 0.335 -27.323 1.00 33.44 82 VAL A N 1
ATOM 615 C CA . VAL A 1 82 ? -9.443 0.909 -25.978 1.00 33.44 82 VAL A CA 1
ATOM 616 C C . VAL A 1 82 ? -10.496 2.012 -25.874 1.00 33.44 82 VAL A C 1
ATOM 618 O O . VAL A 1 82 ? -10.183 3.195 -25.886 1.00 33.44 82 VAL A O 1
ATOM 621 N N . GLU A 1 83 ? -11.775 1.636 -25.875 1.00 26.52 83 GLU A N 1
ATOM 622 C CA . GLU A 1 83 ? -12.849 2.576 -25.558 1.00 26.52 83 GLU A CA 1
ATOM 623 C C . GLU A 1 83 ? -13.349 2.314 -24.147 1.00 26.52 83 GLU A C 1
ATOM 625 O O . GLU A 1 83 ? -13.860 1.239 -23.828 1.00 26.52 83 GLU A O 1
ATOM 630 N N . GLU A 1 84 ? -13.312 3.376 -23.351 1.00 33.09 84 GLU A N 1
ATOM 631 C CA . GLU A 1 84 ? -13.887 3.515 -22.010 1.00 33.09 84 GLU A CA 1
ATOM 632 C C . GLU A 1 84 ? -15.412 3.237 -21.964 1.00 33.09 84 GLU A C 1
ATOM 634 O O . GLU A 1 84 ? -16.016 3.237 -20.899 1.00 33.09 84 GLU A O 1
ATOM 639 N N . LYS A 1 85 ? -16.069 3.003 -23.115 1.00 29.55 85 LYS A N 1
ATOM 640 C CA . LYS A 1 85 ? -17.536 2.978 -23.260 1.00 29.55 85 LYS A CA 1
ATOM 641 C C . LYS A 1 85 ? -18.176 1.656 -23.695 1.00 29.55 85 LYS A C 1
ATOM 643 O O . LYS A 1 85 ? -19.401 1.599 -23.768 1.00 29.55 85 LYS A O 1
ATOM 648 N N . THR A 1 86 ? -17.438 0.561 -23.892 1.00 29.56 86 THR A N 1
ATOM 649 C CA . THR A 1 86 ? -18.070 -0.723 -24.289 1.00 29.56 86 THR A CA 1
ATOM 650 C C . THR A 1 86 ? -18.397 -1.633 -23.090 1.00 29.56 86 THR A C 1
ATOM 652 O O . THR A 1 86 ? -17.998 -2.799 -23.048 1.00 29.56 86 THR A O 1
ATOM 655 N N . ILE A 1 87 ? -19.109 -1.104 -22.085 1.00 32.81 87 ILE A N 1
ATOM 656 C CA . ILE A 1 87 ? -19.643 -1.879 -20.938 1.00 32.81 87 ILE A CA 1
ATOM 657 C C . ILE A 1 87 ? -21.137 -2.212 -21.106 1.00 32.81 87 ILE A C 1
ATOM 659 O O . ILE A 1 87 ? -21.645 -3.129 -20.467 1.00 32.81 87 ILE A O 1
ATOM 663 N N . GLN A 1 88 ? -21.855 -1.566 -22.026 1.00 38.16 88 GLN A N 1
ATOM 664 C CA . GLN A 1 88 ? -23.256 -1.896 -22.288 1.00 38.16 88 GLN A CA 1
ATOM 665 C C . GLN A 1 88 ? -23.468 -2.375 -23.721 1.00 38.16 88 GLN A C 1
ATOM 667 O O . GLN A 1 88 ? -23.103 -1.683 -24.662 1.00 38.16 88 GLN A O 1
ATOM 672 N N . GLN A 1 89 ? -24.156 -3.518 -23.827 1.00 31.92 89 GLN A N 1
ATOM 673 C CA . GLN A 1 89 ? -24.734 -4.166 -25.016 1.00 31.92 89 GLN A CA 1
ATOM 674 C C . GLN A 1 89 ? -23.944 -5.371 -25.537 1.00 31.92 89 GLN A C 1
ATOM 676 O O . GLN A 1 89 ? -23.128 -5.277 -26.443 1.00 31.92 89 GLN A O 1
ATOM 681 N N . HIS A 1 90 ? -24.189 -6.527 -24.922 1.00 25.50 90 HIS A N 1
ATOM 682 C CA . HIS A 1 90 ? -24.808 -7.703 -25.548 1.00 25.50 90 HIS A CA 1
ATOM 683 C C . HIS A 1 90 ? -24.830 -8.823 -24.499 1.00 25.50 90 HIS A C 1
ATOM 685 O O . HIS A 1 90 ? -23.805 -9.141 -23.897 1.00 25.50 90 HIS A O 1
ATOM 691 N N . GLY A 1 91 ? -26.030 -9.347 -24.228 1.00 32.25 91 GLY A N 1
ATOM 692 C CA . GLY A 1 91 ? -26.225 -10.516 -23.375 1.00 32.25 91 GLY A CA 1
ATOM 693 C C . GLY A 1 91 ? -25.511 -11.731 -23.961 1.00 32.25 91 GLY A C 1
ATOM 694 O O . GLY A 1 91 ? -25.417 -11.862 -25.179 1.00 32.25 91 GLY A O 1
ATOM 695 N N . ASP A 1 92 ? -25.019 -12.579 -23.062 1.00 30.94 92 ASP A N 1
ATOM 696 C CA . ASP A 1 92 ? -24.343 -13.855 -23.315 1.00 30.94 92 ASP A CA 1
ATOM 697 C C . ASP A 1 92 ? -22.889 -13.768 -23.813 1.00 30.94 92 ASP A C 1
ATOM 699 O O . ASP A 1 92 ? -22.522 -14.329 -24.843 1.00 30.94 92 ASP A O 1
ATOM 703 N N . ASN A 1 93 ? -22.010 -13.140 -23.023 1.00 27.06 93 ASN A N 1
ATOM 704 C CA . ASN A 1 93 ? -20.565 -13.369 -23.138 1.00 27.06 93 ASN A CA 1
ATOM 705 C C . ASN A 1 93 ? -20.107 -14.433 -22.129 1.00 27.06 93 ASN A C 1
ATOM 707 O O . ASN A 1 93 ? -20.340 -14.318 -20.926 1.00 27.06 93 ASN A O 1
ATOM 711 N N . LEU A 1 94 ? -19.424 -15.467 -22.627 1.00 27.52 94 LEU A N 1
ATOM 712 C CA . LEU A 1 94 ? -18.760 -16.491 -21.820 1.00 27.52 94 LEU A CA 1
ATOM 713 C C . LEU A 1 94 ? -17.575 -15.850 -21.065 1.00 27.52 94 LEU A C 1
ATOM 715 O O . LEU A 1 94 ? -16.495 -15.661 -21.621 1.00 27.52 94 LEU A O 1
ATOM 719 N N . TYR A 1 95 ? -17.769 -15.499 -19.793 1.00 28.72 95 TYR A N 1
ATOM 720 C CA . TYR A 1 95 ? -16.701 -14.998 -18.925 1.00 28.72 95 TYR A CA 1
ATOM 721 C C . TYR A 1 95 ? -15.804 -16.154 -18.455 1.00 28.72 95 TYR A C 1
ATOM 723 O O . TYR A 1 95 ? -16.211 -16.964 -17.623 1.00 28.72 95 TYR A O 1
ATOM 731 N N . TYR A 1 96 ? -14.550 -16.213 -18.916 1.00 31.97 96 TYR A N 1
ATOM 732 C CA . TYR A 1 96 ? -13.519 -17.032 -18.265 1.00 31.97 96 TYR A CA 1
ATOM 733 C C . TYR A 1 96 ? -12.955 -16.292 -17.051 1.00 31.97 96 TYR A C 1
ATOM 735 O O . TYR A 1 96 ? -11.890 -15.684 -17.099 1.00 31.97 96 TYR A O 1
ATOM 743 N N . LYS A 1 97 ? -13.671 -16.365 -15.928 1.00 34.25 97 LYS A N 1
ATOM 744 C CA . LYS A 1 97 ? -13.123 -16.042 -14.607 1.00 34.25 97 LYS A CA 1
ATOM 745 C C . LYS A 1 97 ? -12.684 -17.351 -13.951 1.00 34.25 97 LYS A C 1
ATOM 747 O O . LYS A 1 97 ? -13.394 -17.887 -13.113 1.00 34.25 97 LYS A O 1
ATOM 752 N N . ALA A 1 98 ? -11.568 -17.931 -14.393 1.00 28.83 98 ALA A N 1
ATOM 753 C CA . ALA A 1 98 ? -11.074 -19.167 -13.785 1.00 28.83 98 ALA A CA 1
ATOM 754 C C . ALA A 1 98 ? -9.565 -19.361 -13.966 1.00 28.83 98 ALA A C 1
ATOM 756 O O . ALA A 1 98 ? -9.139 -20.152 -14.798 1.00 28.83 98 ALA A O 1
ATOM 757 N N . TYR A 1 99 ? -8.780 -18.679 -13.135 1.00 29.83 99 TYR A N 1
ATOM 758 C CA . TYR A 1 99 ? -7.752 -19.354 -12.343 1.00 29.83 99 TYR A CA 1
ATOM 759 C C . TYR A 1 99 ? -7.778 -18.722 -10.955 1.00 29.83 99 TYR A C 1
ATOM 761 O O . TYR A 1 99 ? -7.550 -17.524 -10.799 1.00 29.83 99 TYR A O 1
ATOM 769 N N . ASP A 1 100 ? -8.133 -19.523 -9.955 1.00 33.72 100 ASP A N 1
ATOM 770 C CA . ASP A 1 100 ? -8.016 -19.134 -8.556 1.00 33.72 100 ASP A CA 1
ATOM 771 C C . ASP A 1 100 ? -6.538 -18.826 -8.275 1.00 33.72 100 ASP A C 1
ATOM 773 O O . ASP A 1 100 ? -5.663 -19.597 -8.686 1.00 33.72 100 ASP A O 1
ATOM 777 N N . LYS A 1 101 ? -6.238 -17.715 -7.594 1.00 33.66 101 LYS A N 1
ATOM 778 C CA . LYS A 1 101 ? -4.867 -17.368 -7.177 1.00 33.66 101 LYS A CA 1
ATOM 779 C C . LYS A 1 101 ? -4.246 -18.545 -6.416 1.00 33.66 101 LYS A C 1
ATOM 781 O O . LYS A 1 101 ? -3.094 -18.891 -6.657 1.00 33.66 101 LYS A O 1
ATOM 786 N N . LEU A 1 102 ? -5.081 -19.251 -5.644 1.00 35.56 102 LEU A N 1
ATOM 787 C CA . LEU A 1 102 ? -4.738 -20.484 -4.946 1.00 35.56 102 LEU A CA 1
ATOM 788 C C . LEU A 1 102 ? -4.248 -21.592 -5.891 1.00 35.56 102 LEU A C 1
ATOM 790 O O . LEU A 1 102 ? -3.309 -22.294 -5.559 1.00 35.56 102 LEU A O 1
ATOM 794 N N . SER A 1 103 ? -4.834 -21.753 -7.081 1.00 33.00 103 SER A N 1
ATOM 795 C CA . SER A 1 103 ? -4.446 -22.798 -8.046 1.00 33.00 103 SER A CA 1
ATOM 796 C C . SER A 1 103 ? -3.102 -22.520 -8.732 1.00 33.00 103 SER A C 1
ATOM 798 O O . SER A 1 103 ? -2.335 -23.449 -8.988 1.00 33.00 103 SER A O 1
ATOM 800 N N . VAL A 1 104 ? -2.792 -21.243 -8.978 1.00 41.12 104 VAL A N 1
ATOM 801 C CA . VAL A 1 104 ? -1.496 -20.799 -9.516 1.00 41.12 104 VAL A CA 1
ATOM 802 C C . VAL A 1 104 ? -0.422 -20.878 -8.434 1.00 41.12 104 VAL A C 1
ATOM 804 O O . VAL A 1 104 ? 0.680 -21.353 -8.705 1.00 41.12 104 VAL A O 1
ATOM 807 N N . ASP A 1 105 ? -0.748 -20.485 -7.203 1.00 36.59 105 ASP A N 1
ATOM 808 C CA . ASP A 1 105 ? 0.147 -20.627 -6.057 1.00 36.59 105 ASP A CA 1
ATOM 809 C C . ASP A 1 105 ? 0.373 -22.108 -5.705 1.00 36.59 105 ASP A C 1
ATOM 811 O O . ASP A 1 105 ? 1.509 -22.499 -5.473 1.00 36.59 105 ASP A O 1
ATOM 815 N N . LEU A 1 106 ? -0.637 -22.980 -5.809 1.00 33.16 106 LEU A N 1
ATOM 816 C CA . LEU A 1 106 ? -0.490 -24.437 -5.663 1.00 33.16 106 LEU A CA 1
ATOM 817 C C . LEU A 1 106 ? 0.365 -25.062 -6.779 1.00 33.16 106 LEU A C 1
ATOM 819 O O . LEU A 1 106 ? 1.127 -25.990 -6.515 1.00 33.16 106 LEU A O 1
ATOM 823 N N . GLN A 1 107 ? 0.281 -24.573 -8.022 1.00 35.88 107 GLN A N 1
ATOM 824 C CA . GLN A 1 107 ? 1.189 -25.001 -9.096 1.00 35.88 107 GLN A CA 1
ATOM 825 C C . GLN A 1 107 ? 2.626 -24.504 -8.886 1.00 35.88 107 GLN A C 1
ATOM 827 O O . GLN A 1 107 ? 3.560 -25.236 -9.211 1.00 35.88 107 GLN A O 1
ATOM 832 N N . ARG A 1 108 ? 2.815 -23.299 -8.329 1.00 36.66 108 ARG A N 1
ATOM 833 C CA . ARG A 1 108 ? 4.132 -22.787 -7.912 1.00 36.66 108 ARG A CA 1
ATOM 834 C C . ARG A 1 108 ? 4.714 -23.624 -6.771 1.00 36.66 108 ARG A C 1
ATOM 836 O O . ARG A 1 108 ? 5.851 -24.055 -6.885 1.00 36.66 108 ARG A O 1
ATOM 843 N N . ILE A 1 109 ? 3.909 -23.950 -5.758 1.00 38.62 109 ILE A N 1
ATOM 844 C CA . ILE A 1 109 ? 4.291 -24.839 -4.648 1.00 38.62 109 ILE A CA 1
ATOM 845 C C . ILE A 1 109 ? 4.681 -26.230 -5.177 1.00 38.62 109 ILE A C 1
ATOM 847 O O . ILE A 1 109 ? 5.707 -26.772 -4.784 1.00 38.62 109 ILE A O 1
ATOM 851 N N . ARG A 1 110 ? 3.938 -26.785 -6.147 1.00 37.44 110 ARG A N 1
ATOM 852 C CA . ARG A 1 110 ? 4.285 -28.069 -6.789 1.00 37.44 110 ARG A CA 1
ATOM 853 C C . ARG A 1 110 ? 5.591 -28.044 -7.595 1.00 37.44 110 ARG A C 1
ATOM 855 O O . ARG A 1 110 ? 6.184 -29.103 -7.780 1.00 37.44 110 ARG A O 1
ATOM 862 N N . GLN A 1 111 ? 6.045 -26.890 -8.099 1.00 43.81 111 GLN A N 1
ATOM 863 C CA . GLN A 1 111 ? 7.364 -26.788 -8.749 1.00 43.81 111 GLN A CA 1
ATOM 864 C C . GLN A 1 111 ? 8.516 -26.915 -7.741 1.00 43.81 111 GLN A C 1
ATOM 866 O O . GLN A 1 111 ? 9.572 -27.429 -8.109 1.00 43.81 111 GLN A O 1
ATOM 871 N N . ASP A 1 112 ? 8.301 -26.514 -6.485 1.00 43.53 112 ASP A N 1
ATOM 872 C CA . ASP A 1 112 ? 9.290 -26.628 -5.406 1.00 43.53 112 ASP A CA 1
ATOM 873 C C . ASP A 1 112 ? 9.362 -28.044 -4.792 1.00 43.53 112 ASP A C 1
ATOM 875 O O . ASP A 1 112 ? 10.331 -28.372 -4.110 1.00 43.53 112 ASP A O 1
ATOM 879 N N . GLU A 1 113 ? 8.390 -28.920 -5.082 1.00 43.38 113 GLU A N 1
ATOM 880 C CA . GLU A 1 113 ? 8.340 -30.318 -4.612 1.00 43.38 113 GLU A CA 1
ATOM 881 C C . GLU A 1 113 ? 9.089 -31.323 -5.511 1.00 43.38 113 GLU A C 1
ATOM 883 O O . GLU A 1 113 ? 9.049 -32.530 -5.260 1.00 43.38 113 GLU A O 1
ATOM 888 N N . ALA A 1 114 ? 9.776 -30.877 -6.569 1.00 53.34 114 ALA A N 1
ATOM 889 C CA . ALA A 1 114 ? 10.490 -31.799 -7.448 1.00 53.34 114 ALA A CA 1
ATOM 890 C C . ALA A 1 114 ? 11.640 -32.507 -6.701 1.00 53.34 114 ALA A C 1
ATOM 892 O O . ALA A 1 114 ? 12.649 -31.897 -6.344 1.00 53.34 114 ALA A O 1
ATOM 893 N N . VAL A 1 115 ? 11.488 -33.817 -6.486 1.00 63.78 115 VAL A N 1
ATOM 894 C CA . VAL A 1 115 ? 12.490 -34.682 -5.849 1.00 63.78 115 VAL A CA 1
ATOM 895 C C . VAL A 1 115 ? 13.676 -34.870 -6.801 1.00 63.78 115 VAL A C 1
ATOM 897 O O . VAL A 1 115 ? 13.678 -35.758 -7.651 1.00 63.78 115 VAL A O 1
ATOM 900 N N . VAL A 1 116 ? 14.682 -34.005 -6.681 1.00 77.12 116 VAL A N 1
ATOM 901 C CA . VAL A 1 116 ? 15.963 -34.120 -7.398 1.00 77.12 116 VAL A CA 1
ATOM 902 C C . VAL A 1 116 ? 16.985 -34.928 -6.594 1.00 77.12 116 VAL A C 1
ATOM 904 O O . VAL A 1 116 ? 16.798 -35.186 -5.408 1.00 77.12 116 VAL A O 1
ATOM 907 N N . ALA A 1 117 ? 18.081 -35.334 -7.242 1.00 81.69 117 ALA A N 1
ATOM 908 C CA . ALA A 1 117 ? 19.103 -36.188 -6.636 1.00 81.69 117 ALA A CA 1
ATOM 909 C C . ALA A 1 117 ? 19.859 -35.516 -5.475 1.00 81.69 117 ALA A C 1
ATOM 911 O O . ALA A 1 117 ? 20.194 -36.177 -4.496 1.00 81.69 117 ALA A O 1
ATOM 912 N N . LEU A 1 118 ? 20.138 -34.218 -5.595 1.00 88.69 118 LEU A N 1
ATOM 913 C CA . LEU A 1 118 ? 20.906 -33.421 -4.641 1.00 88.69 118 LEU A CA 1
ATOM 914 C C . LEU A 1 118 ? 20.153 -32.113 -4.328 1.00 88.69 118 LEU A C 1
ATOM 916 O O . LEU A 1 118 ? 20.528 -31.050 -4.834 1.00 88.69 118 LEU A O 1
ATOM 920 N N . PRO A 1 119 ? 19.048 -32.167 -3.563 1.00 86.56 119 PRO A N 1
ATOM 921 C CA . PRO A 1 119 ? 18.263 -30.981 -3.246 1.00 86.56 119 PRO A CA 1
ATOM 922 C C . PRO A 1 119 ? 19.023 -30.058 -2.283 1.00 86.56 119 PRO A C 1
ATOM 924 O O . PRO A 1 119 ? 19.744 -30.528 -1.408 1.00 86.56 119 PRO A O 1
ATOM 927 N N . PHE A 1 120 ? 18.820 -28.750 -2.437 1.00 88.19 120 PHE A N 1
ATOM 928 C CA . PHE A 1 120 ? 19.320 -27.711 -1.533 1.00 88.19 120 PHE A CA 1
ATOM 929 C C . PHE A 1 120 ? 18.320 -26.551 -1.487 1.00 88.19 120 PHE A C 1
ATOM 931 O O . PHE A 1 120 ? 17.712 -26.206 -2.508 1.00 88.19 120 PHE A O 1
ATOM 938 N N . ARG A 1 121 ? 18.118 -25.952 -0.314 1.00 83.75 121 ARG A N 1
ATOM 939 C CA . ARG A 1 121 ? 17.138 -24.875 -0.090 1.00 83.75 121 ARG A CA 1
ATOM 940 C C . ARG A 1 121 ? 17.785 -23.512 0.110 1.00 83.75 121 ARG A C 1
ATOM 942 O O . ARG A 1 121 ? 17.191 -22.515 -0.291 1.00 83.75 121 ARG A O 1
ATOM 949 N N . ASN A 1 122 ? 18.974 -23.487 0.694 1.00 87.44 122 ASN A N 1
ATOM 950 C CA . ASN A 1 122 ? 19.728 -22.291 1.057 1.00 87.44 122 ASN A CA 1
ATOM 951 C C . ASN A 1 122 ? 21.219 -22.469 0.698 1.00 87.44 122 ASN A C 1
ATOM 953 O O . ASN A 1 122 ? 21.610 -23.516 0.163 1.00 87.44 122 ASN A O 1
ATOM 957 N N . ALA A 1 123 ? 22.022 -21.424 0.897 1.00 90.94 123 ALA A N 1
ATOM 958 C CA . ALA A 1 123 ? 23.439 -21.432 0.543 1.00 90.94 123 ALA A CA 1
ATOM 959 C C . ALA A 1 123 ? 24.237 -22.416 1.414 1.00 90.94 123 ALA A C 1
ATOM 961 O O . ALA A 1 123 ? 25.039 -23.187 0.885 1.00 90.94 123 ALA A O 1
ATOM 962 N N . GLU A 1 124 ? 23.933 -22.471 2.714 1.00 92.06 124 GLU A N 1
ATOM 963 C CA . GLU A 1 124 ? 24.550 -23.410 3.658 1.00 92.06 124 GLU A CA 1
ATOM 964 C C . GLU A 1 124 ? 24.380 -24.878 3.214 1.00 92.06 124 GLU A C 1
ATOM 966 O O . GLU A 1 124 ? 25.361 -25.610 3.067 1.00 92.06 124 GLU A O 1
ATOM 971 N N . GLU A 1 125 ? 23.153 -25.295 2.883 1.00 92.75 125 GLU A N 1
ATOM 972 C CA . GLU A 1 125 ? 22.853 -26.639 2.375 1.00 92.75 125 GLU A CA 1
ATOM 973 C C . GLU A 1 125 ? 23.566 -26.925 1.044 1.00 92.75 125 GLU A C 1
ATOM 975 O O . GLU A 1 125 ? 24.012 -28.051 0.809 1.00 92.75 125 GLU A O 1
ATOM 980 N N . LEU A 1 126 ? 23.688 -25.929 0.158 1.00 94.56 126 LEU A N 1
ATOM 981 C CA . LEU A 1 126 ? 24.408 -26.085 -1.107 1.00 94.56 126 LEU A CA 1
ATOM 982 C C . LEU A 1 126 ? 25.899 -26.367 -0.865 1.00 94.56 126 LEU A C 1
ATOM 984 O O . LEU A 1 126 ? 26.452 -27.278 -1.488 1.00 94.56 126 LEU A O 1
ATOM 988 N N . LEU A 1 127 ? 26.545 -25.634 0.047 1.00 94.44 127 LEU A N 1
ATOM 989 C CA . LEU A 1 127 ? 27.936 -25.897 0.419 1.00 94.44 127 LEU A CA 1
ATOM 990 C C . LEU A 1 127 ? 28.107 -27.274 1.061 1.00 94.44 127 LEU A C 1
ATOM 992 O O . LEU A 1 127 ? 29.058 -27.988 0.733 1.00 94.44 127 LEU A O 1
ATOM 996 N N . ASP A 1 128 ? 27.186 -27.679 1.933 1.00 94.88 128 ASP A N 1
ATOM 997 C CA . ASP A 1 128 ? 27.217 -28.996 2.567 1.00 94.88 128 ASP A CA 1
ATOM 998 C C . ASP A 1 128 ? 27.092 -30.127 1.544 1.00 94.88 128 ASP A C 1
ATOM 1000 O O . ASP A 1 128 ? 27.821 -31.121 1.619 1.00 94.88 128 ASP A O 1
ATOM 1004 N N . VAL A 1 129 ? 26.226 -29.972 0.538 1.00 94.75 129 VAL A N 1
ATOM 1005 C CA . VAL A 1 129 ? 26.120 -30.914 -0.583 1.00 94.75 129 VAL A CA 1
ATOM 1006 C C . VAL A 1 129 ? 27.431 -30.972 -1.372 1.00 94.75 129 VAL A C 1
ATOM 1008 O O . VAL A 1 129 ? 27.924 -32.073 -1.632 1.00 94.75 129 VAL A O 1
ATOM 1011 N N . CYS A 1 130 ? 28.029 -29.824 -1.707 1.00 96.12 130 CYS A N 1
ATOM 1012 C CA . CYS A 1 130 ? 29.312 -29.759 -2.414 1.00 96.12 130 CYS A CA 1
ATOM 1013 C C . CYS A 1 130 ? 30.434 -30.463 -1.631 1.00 96.12 130 CYS A C 1
ATOM 1015 O O . CYS A 1 130 ? 31.171 -31.272 -2.201 1.00 96.12 130 CYS A O 1
ATOM 1017 N N . LYS A 1 131 ? 30.531 -30.224 -0.316 1.00 94.81 131 LYS A N 1
ATOM 1018 C CA . LYS A 1 131 ? 31.519 -30.862 0.573 1.00 94.81 131 LYS A CA 1
ATOM 1019 C C . LYS A 1 131 ? 31.297 -32.367 0.687 1.00 94.81 131 LYS A C 1
ATOM 1021 O O . LYS A 1 131 ? 32.245 -33.143 0.560 1.00 94.81 131 LYS A O 1
ATOM 1026 N N . ARG A 1 132 ? 30.047 -32.787 0.904 1.00 96.00 132 ARG A N 1
ATOM 1027 C CA . ARG A 1 132 ? 29.663 -34.193 1.092 1.00 96.00 132 ARG A CA 1
ATOM 1028 C C . ARG A 1 132 ? 29.899 -35.028 -0.164 1.00 96.00 132 ARG A C 1
ATOM 1030 O O . ARG A 1 132 ? 30.425 -36.133 -0.063 1.00 96.00 132 ARG A O 1
ATOM 1037 N N . GLU A 1 133 ? 29.539 -34.506 -1.335 1.00 95.38 133 GLU A N 1
ATOM 1038 C CA . GLU A 1 133 ? 29.676 -35.209 -2.619 1.00 95.38 133 GLU A CA 1
ATOM 1039 C C . GLU A 1 133 ? 31.033 -34.967 -3.302 1.00 95.38 133 GLU A C 1
ATOM 1041 O O . GLU A 1 133 ? 31.342 -35.634 -4.288 1.00 95.38 133 GLU A O 1
ATOM 1046 N N . ARG A 1 134 ? 31.855 -34.041 -2.780 1.00 95.25 134 ARG A N 1
ATOM 1047 C CA . ARG A 1 134 ? 33.111 -33.566 -3.395 1.00 95.25 134 ARG A CA 1
ATOM 1048 C C . ARG A 1 134 ? 32.896 -33.072 -4.828 1.00 95.25 134 ARG A C 1
ATOM 1050 O O . ARG A 1 134 ? 33.619 -33.455 -5.746 1.00 95.25 134 ARG A O 1
ATOM 1057 N N . MET A 1 135 ? 31.872 -32.243 -5.001 1.00 96.31 135 MET A N 1
ATOM 1058 C CA . MET A 1 135 ? 31.440 -31.708 -6.291 1.00 96.31 135 MET A CA 1
ATOM 1059 C C . MET A 1 135 ? 31.525 -30.183 -6.313 1.00 96.31 135 MET A C 1
ATOM 1061 O O . MET A 1 135 ? 31.368 -29.535 -5.279 1.00 96.31 135 MET A O 1
ATOM 1065 N N . THR A 1 136 ? 31.738 -29.607 -7.498 1.00 97.06 136 THR A N 1
ATOM 1066 C CA . THR A 1 136 ? 31.521 -28.170 -7.715 1.00 97.06 136 THR A CA 1
ATOM 1067 C C . THR A 1 136 ? 30.024 -27.863 -7.743 1.00 97.06 136 THR A C 1
ATOM 1069 O O . THR A 1 136 ? 29.193 -28.744 -7.989 1.00 97.06 136 THR A O 1
ATOM 1072 N N . ILE A 1 137 ? 29.663 -26.594 -7.550 1.00 97.56 137 ILE A N 1
ATOM 1073 C CA . ILE A 1 137 ? 28.267 -26.142 -7.633 1.00 97.56 137 ILE A CA 1
ATOM 1074 C C . ILE A 1 137 ? 27.663 -26.488 -9.007 1.00 97.56 137 ILE A C 1
ATOM 1076 O O . ILE A 1 137 ? 26.538 -26.989 -9.083 1.00 97.56 137 ILE A O 1
ATOM 1080 N N . ALA A 1 138 ? 28.424 -26.311 -10.094 1.00 97.19 138 ALA A N 1
ATOM 1081 C CA . ALA A 1 138 ? 27.980 -26.675 -11.437 1.00 97.19 138 ALA A CA 1
ATOM 1082 C C . ALA A 1 138 ? 27.687 -28.176 -11.578 1.00 97.19 138 ALA A C 1
ATOM 1084 O O . ALA A 1 138 ? 26.685 -28.556 -12.183 1.00 97.19 138 ALA A O 1
ATOM 1085 N N . GLN A 1 139 ? 28.523 -29.039 -10.993 1.00 96.75 139 GLN A N 1
ATOM 1086 C CA . GLN A 1 139 ? 28.320 -30.490 -11.008 1.00 96.75 139 GLN A CA 1
ATOM 1087 C C . GLN A 1 139 ? 27.069 -30.909 -10.227 1.00 96.75 139 GLN A C 1
ATOM 1089 O O . GLN A 1 139 ? 26.343 -31.798 -10.679 1.00 96.75 139 GLN A O 1
ATOM 1094 N N . VAL A 1 140 ? 26.779 -30.251 -9.099 1.00 96.12 140 VAL A N 1
ATOM 1095 C CA . VAL A 1 140 ? 25.542 -30.472 -8.332 1.00 96.12 140 VAL A CA 1
ATOM 1096 C C . VAL A 1 140 ? 24.315 -30.136 -9.184 1.00 96.12 140 VAL A C 1
ATOM 1098 O O . VAL A 1 140 ? 23.406 -30.961 -9.308 1.00 96.12 140 VAL A O 1
ATOM 1101 N N . VAL A 1 141 ? 24.300 -28.967 -9.835 1.00 94.81 141 VAL A N 1
ATOM 1102 C CA . VAL A 1 141 ? 23.191 -28.566 -10.720 1.00 94.81 141 VAL A CA 1
ATOM 1103 C C . VAL A 1 141 ? 23.074 -29.493 -11.924 1.00 94.81 141 VAL A C 1
ATOM 1105 O O . VAL A 1 141 ? 21.971 -29.935 -12.234 1.00 94.81 141 VAL A O 1
ATOM 1108 N N . TYR A 1 142 ? 24.188 -29.851 -12.566 1.00 95.69 142 TYR A N 1
ATOM 1109 C CA . TYR A 1 142 ? 24.196 -30.798 -13.681 1.00 95.69 142 TYR A CA 1
ATOM 1110 C C . TYR A 1 142 ? 23.585 -32.146 -13.274 1.00 95.69 142 TYR A C 1
ATOM 1112 O O . TYR A 1 142 ? 22.738 -32.687 -13.985 1.00 95.69 142 TYR A O 1
ATOM 1120 N N . ARG A 1 143 ? 23.947 -32.667 -12.094 1.00 94.19 143 ARG A N 1
ATOM 1121 C CA . ARG A 1 143 ? 23.404 -33.928 -11.571 1.00 94.19 143 ARG A CA 1
ATOM 1122 C C . ARG A 1 143 ? 21.908 -33.845 -11.268 1.00 94.19 143 ARG A C 1
ATOM 1124 O O . ARG A 1 143 ? 21.203 -34.829 -11.475 1.00 94.19 143 ARG A O 1
ATOM 1131 N N . ASN A 1 144 ? 21.418 -32.688 -10.832 1.00 92.12 144 ASN A N 1
ATOM 1132 C CA . ASN A 1 144 ? 19.985 -32.446 -10.668 1.00 92.12 144 ASN A CA 1
ATOM 1133 C C . ASN A 1 144 ? 19.256 -32.344 -12.017 1.00 92.12 144 ASN A C 1
ATOM 1135 O O . ASN A 1 144 ? 18.188 -32.929 -12.176 1.00 92.12 144 ASN A O 1
ATOM 1139 N N . GLU A 1 145 ? 19.842 -31.671 -13.009 1.00 92.06 145 GLU A N 1
ATOM 1140 C CA . GLU A 1 145 ? 19.272 -31.518 -14.356 1.00 92.06 145 GLU A CA 1
ATOM 1141 C C . GLU A 1 145 ? 19.113 -32.851 -15.104 1.00 92.06 145 GLU A C 1
ATOM 1143 O O . GLU A 1 145 ? 18.158 -33.024 -15.871 1.00 92.06 145 GLU A O 1
ATOM 1148 N N . LEU A 1 146 ? 19.984 -33.830 -14.825 1.00 93.00 146 LEU A N 1
ATOM 1149 C CA . LEU A 1 146 ? 19.881 -35.193 -15.363 1.00 93.00 146 LEU A CA 1
ATOM 1150 C C . LEU A 1 146 ? 18.574 -35.906 -14.991 1.00 93.00 146 LEU A C 1
ATOM 1152 O O . LEU A 1 146 ? 18.200 -36.874 -15.650 1.00 93.00 146 LEU A O 1
ATOM 1156 N N . HIS A 1 147 ? 17.855 -35.433 -13.970 1.00 90.81 147 HIS A N 1
ATOM 1157 C CA . HIS A 1 147 ? 16.543 -35.971 -13.624 1.00 90.81 147 HIS A CA 1
ATOM 1158 C C . HIS A 1 147 ? 15.507 -35.747 -14.741 1.00 90.81 147 HIS A C 1
ATOM 1160 O O . HIS A 1 147 ? 14.641 -36.592 -14.958 1.00 90.81 147 HIS A O 1
ATOM 1166 N N . TRP A 1 148 ? 15.597 -34.632 -15.474 1.00 86.75 148 TRP A N 1
ATOM 1167 C CA . TRP A 1 148 ? 14.615 -34.274 -16.507 1.00 86.75 148 TRP A CA 1
ATOM 1168 C C . TRP A 1 148 ? 15.126 -34.443 -17.937 1.00 86.75 148 TRP A C 1
ATOM 1170 O O . TRP A 1 148 ? 14.324 -34.401 -18.874 1.00 86.75 148 TRP A O 1
ATOM 1180 N N . ARG A 1 149 ? 16.446 -34.514 -18.139 1.00 92.25 149 ARG A N 1
ATOM 1181 C CA . ARG A 1 149 ? 17.073 -34.379 -19.462 1.00 92.25 149 ARG A CA 1
ATOM 1182 C C . ARG A 1 149 ? 18.288 -35.279 -19.602 1.00 92.25 149 ARG A C 1
ATOM 1184 O O . ARG A 1 149 ? 19.018 -35.517 -18.648 1.00 92.25 149 ARG A O 1
ATOM 1191 N N . THR A 1 150 ? 18.540 -35.736 -20.823 1.00 95.62 150 THR A N 1
ATOM 1192 C CA . THR A 1 150 ? 19.764 -36.482 -21.135 1.00 95.62 150 THR A CA 1
ATOM 1193 C C . THR A 1 150 ? 20.982 -35.546 -21.208 1.00 95.62 150 THR A C 1
ATOM 1195 O O . THR A 1 150 ? 20.814 -34.346 -21.454 1.00 95.62 150 THR A O 1
ATOM 1198 N N . PRO A 1 151 ? 22.218 -36.065 -21.066 1.00 95.00 151 PRO A N 1
ATOM 1199 C CA . PRO A 1 151 ? 23.442 -35.273 -21.218 1.00 95.00 151 PRO A CA 1
ATOM 1200 C C . PRO A 1 151 ? 23.489 -34.425 -22.498 1.00 95.00 151 PRO A C 1
ATOM 1202 O O . PRO A 1 151 ? 23.812 -33.238 -22.438 1.00 95.00 151 PRO A O 1
ATOM 1205 N N . ASP A 1 152 ? 23.102 -35.000 -23.641 1.00 94.69 152 ASP A N 1
ATOM 1206 C CA . ASP A 1 152 ? 23.100 -34.296 -24.929 1.00 94.69 152 ASP A CA 1
ATOM 1207 C C . ASP A 1 152 ? 22.041 -33.191 -24.980 1.00 94.69 152 ASP A C 1
ATOM 1209 O O . ASP A 1 152 ? 22.299 -32.100 -25.487 1.00 94.69 152 ASP A O 1
ATOM 1213 N N . GLN A 1 153 ? 20.855 -33.429 -24.409 1.00 94.56 153 GLN A N 1
ATOM 1214 C CA . GLN A 1 153 ? 19.805 -32.411 -24.324 1.00 94.56 153 GLN A CA 1
ATOM 1215 C C . GLN A 1 153 ? 20.228 -31.231 -23.451 1.00 94.56 153 GLN A C 1
ATOM 1217 O O . GLN A 1 153 ? 19.943 -30.085 -23.797 1.00 94.56 153 GLN A O 1
ATOM 1222 N N . ILE A 1 154 ? 20.895 -31.506 -22.329 1.00 94.12 154 ILE A N 1
ATOM 1223 C CA . ILE A 1 154 ? 21.432 -30.480 -21.435 1.00 94.12 154 ILE A CA 1
ATOM 1224 C C . ILE A 1 154 ? 22.480 -29.649 -22.179 1.00 94.12 154 ILE A C 1
ATOM 1226 O O . ILE A 1 154 ? 22.354 -28.426 -22.252 1.00 94.12 154 ILE A O 1
ATOM 1230 N N . ARG A 1 155 ? 23.471 -30.310 -22.792 1.00 94.00 155 ARG A N 1
ATOM 1231 C CA . ARG A 1 155 ? 24.545 -29.644 -23.536 1.00 94.00 155 ARG A CA 1
ATOM 1232 C C . ARG A 1 155 ? 23.999 -28.773 -24.664 1.00 94.00 155 ARG A C 1
ATOM 1234 O O . ARG A 1 155 ? 24.354 -27.602 -24.743 1.00 94.00 155 ARG A O 1
ATOM 1241 N N . ASN A 1 156 ? 23.119 -29.321 -25.501 1.00 94.00 156 ASN A N 1
ATOM 1242 C CA . ASN A 1 156 ? 22.554 -28.592 -26.636 1.00 94.00 156 ASN A CA 1
ATOM 1243 C C . ASN A 1 156 ? 21.774 -27.359 -26.169 1.00 94.00 156 ASN A C 1
ATOM 1245 O O . ASN A 1 156 ? 22.012 -26.268 -26.671 1.00 94.00 156 ASN A O 1
ATOM 1249 N N . LYS A 1 157 ? 20.933 -27.488 -25.134 1.00 92.69 157 LYS A N 1
ATOM 1250 C CA . LYS A 1 157 ? 20.170 -26.349 -24.603 1.00 92.69 157 LYS A CA 1
ATOM 1251 C C . LYS A 1 157 ? 21.046 -25.251 -24.011 1.00 92.69 157 LYS A C 1
ATOM 1253 O O . LYS A 1 157 ? 20.751 -24.076 -24.206 1.00 92.69 157 LYS A O 1
ATOM 1258 N N . ILE A 1 158 ? 22.096 -25.616 -23.279 1.00 94.94 158 ILE A N 1
ATOM 1259 C CA . ILE A 1 158 ? 23.035 -24.643 -22.711 1.00 94.94 158 ILE A CA 1
ATOM 1260 C C . ILE A 1 158 ? 23.779 -23.900 -23.827 1.00 94.94 158 ILE A C 1
ATOM 1262 O O . ILE A 1 158 ? 23.903 -22.676 -23.776 1.00 94.94 158 ILE A O 1
ATOM 1266 N N . MET A 1 159 ? 24.202 -24.614 -24.872 1.00 95.25 159 MET A N 1
ATOM 1267 C CA . MET A 1 159 ? 24.819 -23.988 -26.039 1.00 95.25 159 MET A CA 1
ATOM 1268 C C . MET A 1 159 ? 23.836 -23.093 -26.799 1.00 95.25 159 MET A C 1
ATOM 1270 O O . MET A 1 159 ? 24.225 -22.007 -27.209 1.00 95.25 159 MET A O 1
ATOM 1274 N N . ASP A 1 160 ? 22.569 -23.485 -26.940 1.00 94.69 160 ASP A N 1
ATOM 1275 C CA . ASP A 1 160 ? 21.537 -22.658 -27.578 1.00 94.69 160 ASP A CA 1
ATOM 1276 C C . ASP A 1 160 ? 21.284 -21.357 -26.801 1.00 94.69 160 ASP A C 1
ATOM 1278 O O . ASP A 1 160 ? 21.171 -20.282 -27.400 1.00 94.69 160 ASP A O 1
ATOM 1282 N N . ILE A 1 161 ? 21.248 -21.434 -25.465 1.00 95.38 161 ILE A N 1
ATOM 1283 C CA . ILE A 1 161 ? 21.161 -20.266 -24.579 1.00 95.38 161 ILE A CA 1
ATOM 1284 C C . ILE A 1 161 ? 22.338 -19.323 -24.836 1.00 95.38 161 ILE A C 1
ATOM 1286 O O . ILE A 1 161 ? 22.128 -18.135 -25.093 1.00 95.38 161 ILE A O 1
ATOM 1290 N N . TRP A 1 162 ? 23.564 -19.852 -24.819 1.00 97.19 162 TRP A N 1
ATOM 1291 C CA . TRP A 1 162 ? 24.764 -19.061 -25.072 1.00 97.19 162 TRP A CA 1
ATOM 1292 C C . TRP A 1 162 ? 24.786 -18.460 -26.482 1.00 97.19 162 TRP A C 1
ATOM 1294 O O . TRP A 1 162 ? 25.068 -17.276 -26.646 1.00 97.19 162 TRP A O 1
ATOM 1304 N N . ASN A 1 163 ? 24.458 -19.244 -27.505 1.00 96.44 163 ASN A N 1
ATOM 1305 C CA . ASN A 1 163 ? 24.449 -18.779 -28.888 1.00 96.44 163 ASN A CA 1
ATOM 1306 C C . ASN A 1 163 ? 23.465 -17.618 -29.064 1.00 96.44 163 ASN A C 1
ATOM 1308 O O . ASN A 1 163 ? 23.823 -16.611 -29.669 1.00 96.44 163 ASN A O 1
ATOM 1312 N N . THR A 1 164 ? 22.280 -17.711 -28.453 1.00 95.50 164 THR A N 1
ATOM 1313 C CA . THR A 1 164 ? 21.277 -16.635 -28.470 1.00 95.50 164 THR A CA 1
ATOM 1314 C C . THR A 1 164 ? 21.764 -15.389 -27.719 1.00 95.50 164 THR A C 1
ATOM 1316 O O . THR A 1 164 ? 21.573 -14.268 -28.182 1.00 95.50 164 THR A O 1
ATOM 1319 N N . MET A 1 165 ? 22.424 -15.567 -26.572 1.00 97.25 165 MET A N 1
ATOM 1320 C CA . MET A 1 165 ? 23.068 -14.481 -25.820 1.00 97.25 165 MET A CA 1
ATOM 1321 C C . MET A 1 165 ? 24.171 -13.777 -26.627 1.00 97.25 165 MET A C 1
ATOM 1323 O O . MET A 1 165 ? 24.275 -12.554 -26.628 1.00 97.25 165 MET A O 1
ATOM 1327 N N . ASN A 1 166 ? 25.010 -14.539 -27.324 1.00 96.31 166 ASN A N 1
ATOM 1328 C CA . ASN A 1 166 ? 26.089 -13.995 -28.141 1.00 96.31 166 ASN A CA 1
ATOM 1329 C C . ASN A 1 166 ? 25.548 -13.310 -29.410 1.00 96.31 166 ASN A C 1
ATOM 1331 O O . ASN A 1 166 ? 26.093 -12.299 -29.855 1.00 96.31 166 ASN A O 1
ATOM 1335 N N . GLU A 1 167 ? 24.455 -13.823 -29.975 1.00 95.69 167 GLU A N 1
ATOM 1336 C CA . GLU A 1 167 ? 23.747 -13.192 -31.088 1.00 95.69 167 GLU A CA 1
ATOM 1337 C C . GLU A 1 167 ? 23.119 -11.853 -30.680 1.00 95.69 167 GLU A C 1
ATOM 1339 O O . GLU A 1 167 ? 23.272 -10.875 -31.408 1.00 95.69 167 GLU A O 1
ATOM 1344 N N . SER A 1 168 ? 22.505 -11.751 -29.496 1.00 95.50 168 SER A N 1
ATOM 1345 C CA . SER A 1 168 ? 21.937 -10.480 -29.024 1.00 95.50 168 SER A CA 1
ATOM 1346 C C . SER A 1 168 ? 23.006 -9.405 -28.785 1.00 95.50 168 SER A C 1
ATOM 1348 O O . SER A 1 168 ? 22.793 -8.248 -29.151 1.00 95.50 168 SER A O 1
ATOM 1350 N N . ILE A 1 169 ? 24.192 -9.778 -28.276 1.00 95.62 169 ILE A N 1
ATOM 1351 C CA . ILE A 1 169 ? 25.359 -8.876 -28.216 1.00 95.62 169 ILE A CA 1
ATOM 1352 C C . ILE A 1 169 ? 25.717 -8.391 -29.624 1.00 95.62 169 ILE A C 1
ATOM 1354 O O . ILE A 1 169 ? 25.862 -7.189 -29.855 1.00 95.62 169 ILE A O 1
ATOM 1358 N N . ARG A 1 170 ? 25.853 -9.318 -30.581 1.00 94.62 170 ARG A N 1
ATOM 1359 C CA . ARG A 1 170 ? 26.217 -8.984 -31.962 1.00 94.62 170 ARG A CA 1
ATOM 1360 C C . ARG A 1 170 ? 25.196 -8.038 -32.595 1.00 94.62 170 ARG A C 1
ATOM 1362 O O . ARG A 1 170 ? 25.605 -7.062 -33.219 1.00 94.62 170 ARG A O 1
ATOM 1369 N N . ASN A 1 171 ? 23.904 -8.288 -32.412 1.00 93.12 171 ASN A N 1
ATOM 1370 C CA . ASN A 1 171 ? 22.836 -7.451 -32.957 1.00 93.12 171 ASN A CA 1
ATOM 1371 C C . ASN A 1 171 ? 22.878 -6.033 -32.374 1.00 93.12 171 ASN A C 1
ATOM 1373 O O . ASN A 1 171 ? 22.831 -5.062 -33.129 1.00 93.12 171 ASN A O 1
ATOM 1377 N N . GLY A 1 172 ? 23.077 -5.898 -31.058 1.00 93.00 172 GLY A N 1
ATOM 1378 C CA . GLY A 1 172 ? 23.242 -4.592 -30.419 1.00 93.00 172 GLY A CA 1
ATOM 1379 C C . GLY A 1 172 ? 24.472 -3.825 -30.926 1.00 93.00 172 GLY A C 1
ATOM 1380 O O . GLY A 1 172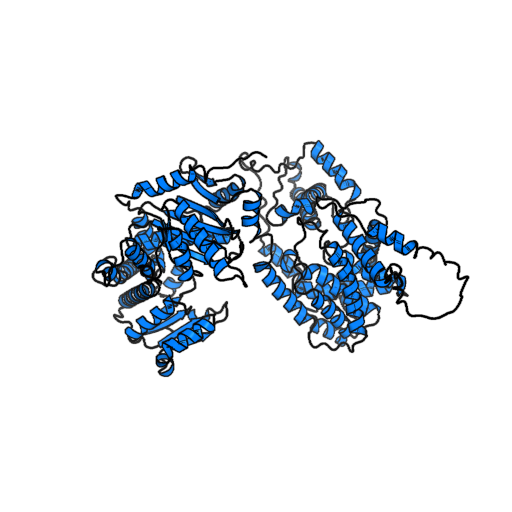 ? 24.373 -2.639 -31.245 1.00 93.00 172 GLY A O 1
ATOM 1381 N N . CYS A 1 173 ? 25.617 -4.500 -31.074 1.00 92.50 173 CYS A N 1
ATOM 1382 C CA . CYS A 1 173 ? 26.855 -3.902 -31.593 1.00 92.50 173 CYS A CA 1
ATOM 1383 C C . CYS A 1 173 ? 26.772 -3.512 -33.078 1.00 92.50 173 CYS A C 1
ATOM 1385 O O . CYS A 1 173 ? 27.410 -2.549 -33.493 1.00 92.50 173 CYS A O 1
ATOM 1387 N N . MET A 1 174 ? 26.012 -4.254 -33.883 1.00 91.69 174 MET A N 1
ATOM 1388 C CA . MET A 1 174 ? 25.908 -4.047 -35.334 1.00 91.69 174 MET A CA 1
ATOM 1389 C C . MET A 1 174 ? 24.684 -3.219 -35.741 1.00 91.69 174 MET A C 1
ATOM 1391 O O . MET A 1 174 ? 24.456 -3.014 -36.934 1.00 91.69 174 MET A O 1
ATOM 1395 N N . SER A 1 175 ? 23.894 -2.743 -34.776 1.00 90.06 175 SER A N 1
ATOM 1396 C CA . SER A 1 175 ? 22.696 -1.955 -35.052 1.00 90.06 175 SER A CA 1
ATOM 1397 C C . SER A 1 175 ? 23.034 -0.666 -35.808 1.00 90.06 175 SER A C 1
ATOM 1399 O O . SER A 1 175 ? 23.976 0.058 -35.468 1.00 90.06 175 SER A O 1
ATOM 1401 N N . THR A 1 176 ? 22.234 -0.379 -36.834 1.00 88.31 176 THR A N 1
ATOM 1402 C CA . THR A 1 176 ? 22.279 0.866 -37.614 1.00 88.31 176 THR A CA 1
ATOM 1403 C C . THR A 1 176 ? 21.267 1.901 -37.122 1.00 88.31 176 THR A C 1
ATOM 1405 O O . THR A 1 176 ? 21.223 3.008 -37.652 1.00 88.31 176 THR A O 1
ATOM 1408 N N . GLU A 1 177 ? 20.425 1.553 -36.145 1.00 86.69 177 GLU A N 1
ATOM 1409 C CA . GLU A 1 177 ? 19.448 2.476 -35.567 1.00 86.69 177 GLU A CA 1
ATOM 1410 C C . GLU A 1 177 ? 20.148 3.480 -34.645 1.00 86.69 177 GLU A C 1
ATOM 1412 O O . GLU A 1 177 ? 20.959 3.109 -33.798 1.00 86.69 177 GLU A O 1
ATOM 1417 N N . GLU A 1 178 ? 19.820 4.766 -34.775 1.00 87.94 178 GLU A N 1
ATOM 1418 C CA . GLU A 1 178 ? 20.438 5.800 -33.937 1.00 87.94 178 GLU A CA 1
ATOM 1419 C C . GLU A 1 178 ? 19.775 5.918 -32.554 1.00 87.94 178 GLU A C 1
ATOM 1421 O O . GLU A 1 178 ? 20.451 6.208 -31.565 1.00 87.94 178 GLU A O 1
ATOM 1426 N N . TYR A 1 179 ? 18.468 5.656 -32.461 1.00 91.19 179 TYR A N 1
ATOM 1427 C CA . TYR A 1 179 ? 17.662 5.866 -31.256 1.00 91.19 179 TYR A CA 1
ATOM 1428 C C . TYR A 1 179 ? 16.813 4.639 -30.910 1.00 91.19 179 TYR A C 1
ATOM 1430 O O . TYR A 1 179 ? 16.320 3.948 -31.799 1.00 91.19 179 TYR A O 1
ATOM 1438 N N . LEU A 1 180 ? 16.625 4.397 -29.611 1.00 89.88 180 LEU A N 1
ATOM 1439 C CA . LEU A 1 180 ? 15.688 3.405 -29.087 1.00 89.88 180 LEU A CA 1
ATOM 1440 C C . LEU A 1 180 ? 14.233 3.848 -29.321 1.00 89.88 180 LEU A C 1
ATOM 1442 O O . LEU A 1 180 ? 13.952 5.053 -29.333 1.00 89.88 180 LEU A O 1
ATOM 1446 N N . PRO A 1 181 ? 13.294 2.897 -29.481 1.00 80.88 181 PRO A N 1
ATOM 1447 C CA . PRO A 1 181 ? 11.875 3.215 -29.615 1.00 80.88 181 PRO A CA 1
ATOM 1448 C C . PRO A 1 181 ? 11.298 3.815 -28.320 1.00 80.88 181 PRO A C 1
ATOM 1450 O O . PRO A 1 181 ? 11.840 3.615 -27.238 1.00 80.88 181 PRO A O 1
ATOM 1453 N N . GLY A 1 182 ? 10.174 4.528 -28.416 1.00 76.69 182 GLY A N 1
ATOM 1454 C CA . GLY A 1 182 ? 9.517 5.187 -27.278 1.00 76.69 182 GLY A CA 1
ATOM 1455 C C . GLY A 1 182 ? 9.789 6.694 -27.192 1.00 76.69 182 GLY A C 1
ATOM 1456 O O . GLY A 1 182 ? 10.495 7.273 -28.019 1.00 76.69 182 GLY A O 1
ATOM 1457 N N . ASN A 1 183 ? 9.201 7.345 -26.186 1.00 74.88 183 ASN A N 1
ATOM 1458 C CA . ASN A 1 183 ? 9.144 8.812 -26.106 1.00 74.88 183 ASN A CA 1
ATOM 1459 C C . ASN A 1 183 ? 10.459 9.465 -25.649 1.00 74.88 183 ASN A C 1
ATOM 1461 O O . ASN A 1 183 ? 10.687 10.643 -25.920 1.00 74.88 183 ASN A O 1
ATOM 1465 N N . LEU A 1 184 ? 11.352 8.695 -25.020 1.00 79.25 184 LEU A N 1
ATOM 1466 C CA . LEU A 1 184 ? 12.600 9.198 -24.438 1.00 79.25 184 LEU A CA 1
ATOM 1467 C C . LEU A 1 184 ? 13.698 9.498 -25.467 1.00 79.25 184 LEU A C 1
ATOM 1469 O O . LEU A 1 184 ? 14.660 10.189 -25.136 1.00 79.25 184 LEU A O 1
ATOM 1473 N N . LYS A 1 185 ? 13.580 8.982 -26.702 1.00 85.06 185 LYS A N 1
ATOM 1474 C CA . LYS A 1 185 ? 14.575 9.148 -27.783 1.00 85.06 185 LYS A CA 1
ATOM 1475 C C . LYS A 1 185 ? 16.016 8.905 -27.304 1.00 85.06 185 LYS A C 1
ATOM 1477 O O . LYS A 1 185 ? 16.931 9.673 -27.606 1.00 85.06 185 LYS A O 1
ATOM 1482 N N . VAL A 1 186 ? 16.224 7.839 -26.529 1.00 89.00 186 VAL A N 1
ATOM 1483 C CA . VAL A 1 186 ? 17.547 7.479 -26.002 1.00 89.00 186 VAL A CA 1
ATOM 1484 C C . VAL A 1 186 ? 18.431 7.012 -27.153 1.00 89.00 186 VAL A C 1
ATOM 1486 O O . VAL A 1 186 ? 18.054 6.120 -27.909 1.00 89.00 186 VAL A O 1
ATOM 1489 N N . ARG A 1 187 ? 19.612 7.612 -27.303 1.00 91.31 187 ARG A N 1
ATOM 1490 C CA . ARG A 1 187 ? 20.563 7.231 -28.354 1.00 91.31 187 ARG A CA 1
ATOM 1491 C C . ARG A 1 187 ? 21.157 5.851 -28.065 1.00 91.31 187 ARG A C 1
ATOM 1493 O O . ARG A 1 187 ? 21.637 5.628 -26.953 1.00 91.31 187 ARG A O 1
ATOM 1500 N N . ARG A 1 188 ? 21.206 4.975 -29.072 1.00 92.81 188 ARG A N 1
ATOM 1501 C CA . ARG A 1 188 ? 21.958 3.716 -28.995 1.00 92.81 188 ARG A CA 1
ATOM 1502 C C . ARG A 1 188 ? 23.460 4.003 -28.932 1.00 92.81 188 ARG A C 1
ATOM 1504 O O . ARG A 1 188 ? 24.002 4.791 -29.711 1.00 92.81 188 ARG A O 1
ATOM 1511 N N . ARG A 1 189 ? 24.142 3.388 -27.971 1.00 93.06 189 ARG A N 1
ATOM 1512 C CA . ARG A 1 189 ? 25.556 3.606 -27.639 1.00 93.06 189 ARG A CA 1
ATOM 1513 C C . ARG A 1 189 ? 26.427 2.416 -28.028 1.00 93.06 189 ARG A C 1
ATOM 1515 O O . ARG A 1 189 ? 27.611 2.636 -28.287 1.00 93.06 189 ARG A O 1
ATOM 1522 N N . ALA A 1 190 ? 25.879 1.199 -28.098 1.00 92.44 190 ALA A N 1
ATOM 1523 C CA . ALA A 1 190 ? 26.665 -0.016 -28.322 1.00 92.44 190 ALA A CA 1
ATOM 1524 C C . ALA A 1 190 ? 27.460 0.024 -29.635 1.00 92.44 190 ALA A C 1
ATOM 1526 O O . ALA A 1 190 ? 28.676 -0.134 -29.615 1.00 92.44 190 ALA A O 1
ATOM 1527 N N . SER A 1 191 ? 26.811 0.330 -30.761 1.00 90.44 191 SER A N 1
ATOM 1528 C CA . SER A 1 191 ? 27.462 0.392 -32.081 1.00 90.44 191 SER A CA 1
ATOM 1529 C C . SER A 1 191 ? 28.624 1.395 -32.128 1.00 90.44 191 SER A C 1
ATOM 1531 O O . SER A 1 191 ? 29.734 1.071 -32.557 1.00 90.44 191 SER A O 1
ATOM 1533 N N . GLY A 1 192 ? 28.427 2.594 -31.570 1.00 86.81 192 GLY A N 1
ATOM 1534 C CA . GLY A 1 192 ? 29.483 3.607 -31.495 1.00 86.81 192 GLY A CA 1
ATOM 1535 C C . GLY A 1 192 ? 30.634 3.235 -30.551 1.00 86.81 192 GLY A C 1
ATOM 1536 O O . GLY A 1 192 ? 31.779 3.597 -30.815 1.00 86.81 192 GLY A O 1
ATOM 1537 N N . LEU A 1 193 ? 30.355 2.525 -29.452 1.00 86.25 193 LEU A N 1
ATOM 1538 C CA . LEU A 1 193 ? 31.383 1.994 -28.548 1.00 86.25 193 LEU A CA 1
ATOM 1539 C C . LEU A 1 193 ? 32.174 0.857 -29.207 1.00 86.25 193 LEU A C 1
ATOM 1541 O O . LEU A 1 193 ? 33.401 0.854 -29.142 1.00 86.25 193 LEU A O 1
ATOM 1545 N N . TYR A 1 194 ? 31.491 -0.053 -29.902 1.00 87.12 194 TYR A N 1
ATOM 1546 C CA . TYR A 1 194 ? 32.101 -1.166 -30.628 1.00 87.12 194 TYR A CA 1
ATOM 1547 C C . TYR A 1 194 ? 33.082 -0.677 -31.696 1.00 87.12 194 TYR A C 1
ATOM 1549 O O . TYR A 1 194 ? 34.232 -1.112 -31.727 1.00 87.12 194 TYR A O 1
ATOM 1557 N N . GLN A 1 195 ? 32.670 0.300 -32.511 1.00 84.81 195 GLN A N 1
ATOM 1558 C CA . GLN A 1 195 ? 33.541 0.904 -33.522 1.00 84.81 195 GLN A CA 1
ATOM 1559 C C . GLN A 1 195 ? 34.803 1.511 -32.902 1.00 84.81 195 GLN A C 1
ATOM 1561 O O . GLN A 1 195 ? 35.891 1.277 -33.420 1.00 84.81 195 GLN A O 1
ATOM 1566 N N . LYS A 1 196 ? 34.674 2.231 -31.777 1.00 81.75 196 LYS A N 1
ATOM 1567 C CA . LYS A 1 196 ? 35.814 2.839 -31.068 1.00 81.75 196 LYS A CA 1
ATOM 1568 C C . LYS A 1 196 ? 36.795 1.800 -30.528 1.00 81.75 196 LYS A C 1
ATOM 1570 O O . LYS A 1 196 ? 38.001 1.999 -30.653 1.00 81.75 196 LYS A O 1
ATOM 1575 N N . LEU A 1 197 ? 36.286 0.717 -29.939 1.00 81.38 197 LEU A N 1
ATOM 1576 C CA . LEU A 1 197 ? 37.111 -0.359 -29.387 1.00 81.38 197 LEU A CA 1
ATOM 1577 C C . LEU A 1 197 ? 37.857 -1.129 -30.486 1.00 81.38 197 LEU A C 1
ATOM 1579 O O . LEU A 1 197 ? 39.023 -1.465 -30.300 1.00 81.38 197 LEU A O 1
ATOM 1583 N N . ILE A 1 198 ? 37.232 -1.335 -31.651 1.00 77.31 198 ILE A N 1
ATOM 1584 C CA . ILE A 1 198 ? 37.877 -1.992 -32.801 1.00 77.31 198 ILE A CA 1
ATOM 1585 C C . ILE A 1 198 ? 38.883 -1.076 -33.504 1.00 77.31 198 ILE A C 1
ATOM 1587 O O . ILE A 1 198 ? 39.935 -1.541 -33.936 1.00 77.31 198 ILE A O 1
ATOM 1591 N N . SER A 1 199 ? 38.586 0.220 -33.644 1.00 64.81 199 SER A N 1
ATOM 1592 C CA . SER A 1 199 ? 39.445 1.154 -34.385 1.00 64.81 199 SER A CA 1
ATOM 1593 C C . SER A 1 199 ? 40.763 1.497 -33.677 1.00 64.81 199 SER A C 1
ATOM 1595 O O . SER A 1 199 ? 41.637 2.104 -34.294 1.00 64.81 199 SER A O 1
ATOM 1597 N N . GLY A 1 200 ? 40.913 1.130 -32.398 1.00 53.94 200 GLY A N 1
ATOM 1598 C CA . GLY A 1 200 ? 42.044 1.534 -31.561 1.00 53.94 200 GLY A CA 1
ATOM 1599 C C . GLY A 1 200 ? 42.072 3.047 -31.271 1.00 53.94 200 GLY A C 1
ATOM 1600 O O . GLY A 1 200 ? 41.238 3.806 -31.777 1.00 53.94 200 GLY A O 1
ATOM 1601 N N . PRO A 1 201 ? 43.004 3.531 -30.426 1.00 49.88 201 PRO A N 1
ATOM 1602 C CA . PRO A 1 201 ? 43.170 4.964 -30.196 1.00 49.88 201 PRO A CA 1
ATOM 1603 C C . PRO A 1 201 ? 43.602 5.676 -31.493 1.00 49.88 201 PRO A C 1
ATOM 1605 O O . PRO A 1 201 ? 44.373 5.110 -32.271 1.00 49.88 201 PRO A O 1
ATOM 1608 N N . PRO A 1 202 ? 43.160 6.926 -31.739 1.00 43.22 202 PRO A N 1
ATOM 1609 C CA . PRO A 1 202 ? 43.598 7.677 -32.912 1.00 43.22 202 PRO A CA 1
ATOM 1610 C C . PRO A 1 202 ? 45.126 7.846 -32.886 1.00 43.22 202 PRO A C 1
ATOM 1612 O O . PRO A 1 202 ? 45.682 8.079 -31.807 1.00 43.22 202 PRO A O 1
ATOM 1615 N N . PRO A 1 203 ? 45.822 7.771 -34.037 1.00 37.66 203 PRO A N 1
ATOM 1616 C CA . PRO A 1 203 ? 47.265 7.958 -34.074 1.00 37.66 203 PRO A CA 1
ATOM 1617 C C . PRO A 1 203 ? 47.611 9.346 -33.528 1.00 37.66 203 PRO A C 1
ATOM 1619 O O . PRO A 1 203 ? 47.195 10.376 -34.067 1.00 37.66 203 PRO A O 1
ATOM 1622 N N . SER A 1 204 ? 48.364 9.382 -32.432 1.00 43.09 204 SER A N 1
ATOM 1623 C CA . SER A 1 204 ? 48.941 10.606 -31.895 1.00 43.09 204 SER A CA 1
ATOM 1624 C C . SER A 1 204 ? 49.874 11.191 -32.952 1.00 43.09 204 SER A C 1
ATOM 1626 O O . SER A 1 204 ? 50.903 10.601 -33.274 1.00 43.09 204 SER A O 1
ATOM 1628 N N . LYS A 1 205 ? 49.534 12.367 -33.496 1.00 37.75 205 LYS A N 1
ATOM 1629 C CA . LYS A 1 205 ? 50.498 13.186 -34.239 1.00 37.75 205 LYS A CA 1
ATOM 1630 C C . LYS A 1 205 ? 51.652 13.498 -33.288 1.00 37.75 205 LYS A C 1
ATOM 1632 O O . LYS A 1 205 ? 51.511 14.340 -32.404 1.00 37.75 205 LYS A O 1
ATOM 1637 N N . VAL A 1 206 ? 52.761 12.779 -33.435 1.00 36.78 206 VAL A N 1
ATOM 1638 C CA . VAL A 1 206 ? 54.027 13.100 -32.779 1.00 36.78 206 VAL A CA 1
ATOM 1639 C C . VAL A 1 206 ? 54.441 14.465 -33.317 1.00 36.78 206 VAL A C 1
ATOM 1641 O O . VAL A 1 206 ? 54.763 14.601 -34.494 1.00 36.78 206 VAL A O 1
ATOM 1644 N N . ALA A 1 207 ? 54.326 15.495 -32.480 1.00 37.03 207 ALA A N 1
ATOM 1645 C CA . ALA A 1 207 ? 54.910 16.790 -32.773 1.00 37.03 207 ALA A CA 1
ATOM 1646 C C . ALA A 1 207 ? 56.432 16.643 -32.685 1.00 37.03 207 ALA A C 1
ATOM 1648 O O . ALA A 1 207 ? 56.959 16.126 -31.701 1.00 37.03 207 ALA A O 1
ATOM 1649 N N . ASP A 1 208 ? 57.087 17.057 -33.759 1.00 34.22 208 ASP A N 1
ATOM 1650 C CA . ASP A 1 208 ? 58.525 17.041 -33.969 1.00 34.22 208 ASP A CA 1
ATOM 1651 C C . ASP A 1 208 ? 59.252 17.777 -32.829 1.00 34.22 208 ASP A C 1
ATOM 1653 O O . ASP A 1 208 ? 59.015 18.961 -32.576 1.00 34.22 208 ASP A O 1
ATOM 1657 N N . ASN A 1 209 ? 60.108 17.059 -32.100 1.00 42.53 209 ASN A N 1
ATOM 1658 C CA . ASN A 1 209 ? 60.936 17.618 -31.036 1.00 42.53 209 ASN A CA 1
ATOM 1659 C C . ASN A 1 209 ? 62.227 18.162 -31.654 1.00 42.53 209 ASN A C 1
ATOM 1661 O O . ASN A 1 209 ? 63.289 17.549 -31.560 1.00 42.53 209 ASN A O 1
ATOM 1665 N N . SER A 1 210 ? 62.149 19.349 -32.247 1.00 36.47 210 SER A N 1
ATOM 1666 C CA . SER A 1 210 ? 63.332 20.148 -32.557 1.00 36.47 210 SER A CA 1
ATOM 1667 C C . SER A 1 210 ? 63.243 21.504 -31.865 1.00 36.47 210 SER A C 1
ATOM 1669 O O . SER A 1 210 ? 62.246 22.204 -32.026 1.00 36.47 210 SER A O 1
ATOM 1671 N N . LEU A 1 211 ? 64.336 21.862 -31.177 1.00 35.25 211 LEU A N 1
ATOM 1672 C CA . LEU A 1 211 ? 64.685 23.150 -30.550 1.00 35.25 211 LEU A CA 1
ATOM 1673 C C . LEU A 1 211 ? 64.476 23.238 -29.031 1.00 35.25 211 LEU A C 1
ATOM 1675 O O . LEU A 1 211 ? 63.478 23.734 -28.517 1.00 35.25 211 LEU A O 1
ATOM 1679 N N . ILE A 1 212 ? 65.537 22.853 -28.320 1.00 39.53 212 ILE A N 1
ATOM 1680 C CA . ILE A 1 212 ? 65.917 23.453 -27.039 1.00 39.53 212 ILE A CA 1
ATOM 1681 C C . ILE A 1 212 ? 66.765 24.693 -27.365 1.00 39.53 212 ILE A C 1
ATOM 1683 O O . ILE A 1 212 ? 67.716 24.584 -28.142 1.00 39.53 212 ILE A O 1
ATOM 1687 N N . PRO A 1 213 ? 66.478 25.849 -26.745 1.00 36.25 213 PRO A N 1
ATOM 1688 C CA . PRO A 1 213 ? 67.563 26.549 -26.066 1.00 36.25 213 PRO A CA 1
ATOM 1689 C C . PRO A 1 213 ? 67.241 26.837 -24.597 1.00 36.25 213 PRO A C 1
ATOM 1691 O O . PRO A 1 213 ? 66.150 27.255 -24.215 1.00 36.25 213 PRO A O 1
ATOM 1694 N N . SER A 1 214 ? 68.268 26.623 -23.784 1.00 44.50 214 SER A N 1
ATOM 1695 C CA . SER A 1 214 ? 68.409 26.985 -22.379 1.00 44.50 214 SER A CA 1
ATOM 1696 C C . SER A 1 214 ? 68.256 28.487 -22.129 1.00 44.50 214 SER A C 1
ATOM 1698 O O . SER A 1 214 ? 68.882 29.265 -22.842 1.00 44.50 214 SER A O 1
ATOM 1700 N N . THR A 1 215 ? 67.560 28.894 -21.062 1.00 38.97 215 THR A N 1
ATOM 1701 C CA . THR A 1 215 ? 68.104 29.652 -19.903 1.00 38.97 215 THR A CA 1
ATOM 1702 C C . THR A 1 215 ? 66.983 30.237 -19.029 1.00 38.97 215 THR A C 1
ATOM 1704 O O . THR A 1 215 ? 66.026 30.816 -19.520 1.00 38.97 215 THR A O 1
ATOM 1707 N N . THR A 1 216 ? 67.157 30.069 -17.711 1.00 42.03 216 THR A N 1
ATOM 1708 C CA . THR A 1 216 ? 66.697 30.926 -16.595 1.00 42.03 216 THR A CA 1
ATOM 1709 C C . THR A 1 216 ? 65.247 31.433 -16.538 1.00 42.03 216 THR A C 1
ATOM 1711 O O . THR A 1 216 ? 64.823 32.271 -17.323 1.00 42.03 216 THR A O 1
ATOM 1714 N N . GLY A 1 217 ? 64.572 31.092 -15.433 1.00 37.47 217 GLY A N 1
ATOM 1715 C CA . GLY A 1 217 ? 63.524 31.932 -14.843 1.00 37.47 217 GLY A CA 1
ATOM 1716 C C . GLY A 1 217 ? 62.144 31.284 -14.801 1.00 37.47 217 GLY A C 1
ATOM 1717 O O . GLY A 1 217 ? 61.512 31.044 -15.823 1.00 37.47 217 GLY A O 1
ATOM 1718 N N . TYR A 1 218 ? 61.667 31.026 -13.586 1.00 39.28 218 TYR A N 1
ATOM 1719 C CA . TYR A 1 218 ? 60.331 30.532 -13.267 1.00 39.28 218 TYR A CA 1
ATOM 1720 C C . TYR A 1 218 ? 59.210 31.179 -14.107 1.00 39.28 218 TYR A C 1
ATOM 1722 O O . TYR A 1 218 ? 58.847 32.335 -13.905 1.00 39.28 218 TYR A O 1
ATOM 1730 N N . LYS A 1 219 ? 58.552 30.371 -14.944 1.00 31.64 219 LYS A N 1
ATOM 1731 C CA . LYS A 1 219 ? 57.115 30.477 -15.227 1.00 31.64 219 LYS A CA 1
ATOM 1732 C C . LYS A 1 219 ? 56.530 29.078 -15.132 1.00 31.64 219 LYS A C 1
ATOM 1734 O O . LYS A 1 219 ? 56.917 28.179 -15.871 1.00 31.64 219 LYS A O 1
ATOM 1739 N N . LYS A 1 220 ? 55.593 28.900 -14.202 1.00 36.91 220 LYS A N 1
ATOM 1740 C CA . LYS A 1 220 ? 54.739 27.717 -14.092 1.00 36.91 220 LYS A CA 1
ATOM 1741 C C . LYS A 1 220 ? 53.912 27.634 -15.377 1.00 36.91 220 LYS A C 1
ATOM 1743 O O . LYS A 1 220 ? 52.824 28.197 -15.460 1.00 36.91 220 LYS A O 1
ATOM 1748 N N . VAL A 1 221 ? 54.461 26.994 -16.406 1.00 33.91 221 VAL A N 1
ATOM 1749 C CA . VAL A 1 221 ? 53.703 26.599 -17.589 1.00 33.91 221 VAL A CA 1
ATOM 1750 C C . VAL A 1 221 ? 52.719 25.552 -17.090 1.00 33.91 221 VAL A C 1
ATOM 1752 O O . VAL A 1 221 ? 53.093 24.420 -16.786 1.00 33.91 221 VAL A O 1
ATOM 1755 N N . ILE A 1 222 ? 51.455 25.945 -16.937 1.00 37.34 222 ILE A N 1
ATOM 1756 C CA . ILE A 1 222 ? 50.358 24.986 -16.888 1.00 37.34 222 ILE A CA 1
ATOM 1757 C C . ILE A 1 222 ? 50.401 24.292 -18.249 1.00 37.34 222 ILE A C 1
ATOM 1759 O O . ILE A 1 222 ? 49.881 24.809 -19.236 1.00 37.34 222 ILE A O 1
ATOM 1763 N N . LEU A 1 223 ? 51.083 23.148 -18.317 1.00 34.03 223 LEU A N 1
ATOM 1764 C CA . LEU A 1 223 ? 50.909 22.193 -19.399 1.00 34.03 223 LEU A CA 1
ATOM 1765 C C . LEU A 1 223 ? 49.406 21.924 -19.460 1.00 34.03 223 LEU A C 1
ATOM 1767 O O . LEU A 1 223 ? 48.853 21.298 -18.552 1.00 34.03 223 LEU A O 1
ATOM 1771 N N . ARG A 1 224 ? 48.729 22.441 -20.495 1.00 34.28 224 ARG A N 1
ATOM 1772 C CA . ARG A 1 224 ? 47.401 21.962 -20.880 1.00 34.28 224 ARG A CA 1
ATOM 1773 C C . ARG A 1 224 ? 47.559 20.458 -21.065 1.00 34.28 224 ARG A C 1
ATOM 1775 O O . ARG A 1 224 ? 48.113 20.019 -22.069 1.00 34.28 224 ARG A O 1
ATOM 1782 N N . ARG A 1 225 ? 47.158 19.676 -20.056 1.00 37.50 225 ARG A N 1
ATOM 1783 C CA . ARG A 1 225 ? 47.134 18.219 -20.157 1.00 37.50 225 ARG A CA 1
ATOM 1784 C C . ARG A 1 225 ? 46.282 17.898 -21.389 1.00 37.50 225 ARG A C 1
ATOM 1786 O O . ARG A 1 225 ? 45.150 18.383 -21.444 1.00 37.50 225 ARG A O 1
ATOM 1793 N N . PRO A 1 226 ? 46.793 17.145 -22.376 1.00 39.59 226 PRO A N 1
ATOM 1794 C CA . PRO A 1 226 ? 45.935 16.652 -23.439 1.00 39.59 226 PRO A CA 1
ATOM 1795 C C . PRO A 1 226 ? 44.816 15.843 -22.781 1.00 39.59 226 PRO A C 1
ATOM 1797 O O . PRO A 1 226 ? 45.039 15.216 -21.741 1.00 39.59 226 PRO A O 1
ATOM 1800 N N . TRP A 1 227 ? 43.612 15.921 -23.343 1.00 36.62 227 TRP A N 1
ATOM 1801 C CA . TRP A 1 227 ? 42.442 15.173 -22.899 1.00 36.62 227 TRP A CA 1
ATOM 1802 C C . TRP A 1 227 ? 42.838 13.696 -22.783 1.00 36.62 227 TRP A C 1
ATOM 1804 O O . TRP A 1 227 ? 42.976 13.008 -23.791 1.00 36.62 227 TRP A O 1
ATOM 1814 N N . LYS A 1 228 ? 43.111 13.217 -21.563 1.00 43.84 228 LYS A N 1
ATOM 1815 C CA . LYS A 1 228 ? 43.358 11.796 -21.325 1.00 43.84 228 LYS A CA 1
ATOM 1816 C C . LYS A 1 228 ? 42.009 11.114 -21.481 1.00 43.84 228 LYS A C 1
ATOM 1818 O O . LYS A 1 228 ? 41.205 11.133 -20.556 1.00 43.84 228 LYS A O 1
ATOM 1823 N N . LEU A 1 229 ? 41.757 10.549 -22.655 1.00 49.53 229 LEU A N 1
ATOM 1824 C CA . LEU A 1 229 ? 40.738 9.525 -22.807 1.00 49.53 229 LEU A CA 1
ATOM 1825 C C . LEU A 1 229 ? 41.220 8.343 -21.951 1.00 49.53 229 LEU A C 1
ATOM 1827 O O . LEU A 1 229 ? 42.186 7.670 -22.308 1.00 49.53 229 LEU A O 1
ATOM 1831 N N . LEU A 1 230 ? 40.667 8.201 -20.745 1.00 50.25 230 LEU A N 1
ATOM 1832 C CA . LEU A 1 230 ? 40.988 7.106 -19.833 1.00 50.25 230 LEU A CA 1
ATOM 1833 C C . LEU A 1 230 ? 40.386 5.827 -20.422 1.00 50.25 230 LEU A C 1
ATOM 1835 O O . LEU A 1 230 ? 39.230 5.526 -20.161 1.00 50.25 230 LEU A O 1
ATOM 1839 N N . MET A 1 231 ? 41.159 5.129 -21.251 1.00 54.53 231 MET A N 1
ATOM 1840 C CA . MET A 1 231 ? 40.776 3.837 -21.814 1.00 54.53 231 MET A CA 1
ATOM 1841 C C . MET A 1 231 ? 41.045 2.746 -20.776 1.00 54.53 231 MET A C 1
ATOM 1843 O O . MET A 1 231 ? 42.200 2.511 -20.415 1.00 54.53 231 MET A O 1
ATOM 1847 N N . LEU A 1 232 ? 39.987 2.099 -20.281 1.00 70.50 232 LEU A N 1
ATOM 1848 C CA . LEU A 1 232 ? 40.060 0.938 -19.382 1.00 70.50 232 LEU A CA 1
ATOM 1849 C C . LEU A 1 232 ? 39.408 -0.258 -20.091 1.00 70.50 232 LEU A C 1
ATOM 1851 O O . LEU A 1 232 ? 38.218 -0.504 -19.880 1.00 70.50 232 LEU A O 1
ATOM 1855 N N . PRO A 1 233 ? 40.159 -1.003 -20.931 1.00 70.69 233 PRO A N 1
ATOM 1856 C CA . PRO A 1 233 ? 39.583 -1.937 -21.900 1.00 70.69 233 PRO A CA 1
ATOM 1857 C C . PRO A 1 233 ? 38.607 -2.948 -21.292 1.00 70.69 233 PRO A C 1
ATOM 1859 O O . PRO A 1 233 ? 37.523 -3.142 -21.828 1.00 70.69 233 PRO A O 1
ATOM 1862 N N . ALA A 1 234 ? 38.931 -3.527 -20.132 1.00 78.88 234 ALA A N 1
ATOM 1863 C CA . ALA A 1 234 ? 38.055 -4.483 -19.452 1.00 78.88 234 ALA A CA 1
ATOM 1864 C C . ALA A 1 234 ? 36.672 -3.895 -19.110 1.00 78.88 234 ALA A C 1
ATOM 1866 O O . ALA A 1 234 ? 35.647 -4.516 -19.382 1.00 78.88 234 ALA A O 1
ATOM 1867 N N . LEU A 1 235 ? 36.628 -2.672 -18.566 1.00 86.69 235 LEU A N 1
ATOM 1868 C CA . LEU A 1 235 ? 35.370 -2.001 -18.220 1.00 86.69 235 LEU A CA 1
ATOM 1869 C C . LEU A 1 235 ? 34.564 -1.632 -19.466 1.00 86.69 235 LEU A C 1
ATOM 1871 O O . LEU A 1 235 ? 33.335 -1.711 -19.452 1.00 86.69 235 LEU A O 1
ATOM 1875 N N . GLU A 1 236 ? 35.248 -1.235 -20.536 1.00 86.38 236 GLU A N 1
ATOM 1876 C CA . GLU A 1 236 ? 34.611 -0.840 -21.788 1.00 86.38 236 GLU A CA 1
ATOM 1877 C C . GLU A 1 236 ? 34.011 -2.033 -22.535 1.00 86.38 236 GLU A C 1
ATOM 1879 O O . GLU A 1 236 ? 32.883 -1.914 -23.008 1.00 86.38 236 GLU A O 1
ATOM 1884 N N . TYR A 1 237 ? 34.682 -3.192 -22.571 1.00 90.81 237 TYR A N 1
ATOM 1885 C CA . TYR A 1 237 ? 34.120 -4.418 -23.155 1.00 90.81 237 TYR A CA 1
ATOM 1886 C C . TYR A 1 237 ? 32.900 -4.921 -22.373 1.00 90.81 237 TYR A C 1
ATOM 1888 O O . TYR A 1 237 ? 31.862 -5.198 -22.972 1.00 90.81 237 TYR A O 1
ATOM 1896 N N . LEU A 1 238 ? 32.974 -4.967 -21.037 1.00 93.44 238 LEU A N 1
ATOM 1897 C CA . LEU A 1 238 ? 31.834 -5.365 -20.198 1.00 93.44 238 LEU A CA 1
ATOM 1898 C C . LEU A 1 238 ? 30.638 -4.433 -20.392 1.00 93.44 238 LEU A C 1
ATOM 1900 O O . LEU A 1 238 ? 29.509 -4.886 -20.582 1.00 93.44 238 LEU A O 1
ATOM 1904 N N . SER A 1 239 ? 30.896 -3.123 -20.378 1.00 94.31 239 SER A N 1
ATOM 1905 C CA . SER A 1 239 ? 29.858 -2.117 -20.585 1.00 94.31 239 SER A CA 1
ATOM 1906 C C . SER A 1 239 ? 29.271 -2.217 -21.988 1.00 94.31 239 SER A C 1
ATOM 1908 O O . SER A 1 239 ? 28.054 -2.180 -22.129 1.00 94.31 239 SER A O 1
ATOM 1910 N N . LEU A 1 240 ? 30.107 -2.388 -23.017 1.00 94.94 240 LEU A N 1
ATOM 1911 C CA . LEU A 1 240 ? 29.662 -2.575 -24.394 1.00 94.94 240 LEU A CA 1
ATOM 1912 C C . LEU A 1 240 ? 28.712 -3.767 -24.503 1.00 94.94 240 LEU A C 1
ATOM 1914 O O . LEU A 1 240 ? 27.608 -3.607 -25.017 1.00 94.94 240 LEU A O 1
ATOM 1918 N N . TYR A 1 241 ? 29.125 -4.944 -24.030 1.00 97.31 241 TYR A N 1
ATOM 1919 C CA . TYR A 1 241 ? 28.334 -6.165 -24.179 1.00 97.31 241 TYR A CA 1
ATOM 1920 C C . TYR A 1 241 ? 27.009 -6.074 -23.422 1.00 97.31 241 TYR A C 1
ATOM 1922 O O . TYR A 1 241 ? 25.966 -6.419 -23.975 1.00 97.31 241 TYR A O 1
ATOM 1930 N N . ALA A 1 242 ? 27.017 -5.530 -22.203 1.00 97.31 242 ALA A N 1
ATOM 1931 C CA . ALA A 1 242 ? 25.797 -5.346 -21.424 1.00 97.31 242 ALA A CA 1
ATOM 1932 C C . ALA A 1 242 ? 24.844 -4.331 -22.078 1.00 97.31 242 ALA A C 1
ATOM 1934 O O . ALA A 1 242 ? 23.646 -4.588 -22.197 1.00 97.31 242 ALA A O 1
ATOM 1935 N N . ILE A 1 243 ? 25.373 -3.195 -22.550 1.00 97.06 243 ILE A N 1
ATOM 1936 C CA . ILE A 1 243 ? 24.586 -2.171 -23.249 1.00 97.06 243 ILE A CA 1
ATOM 1937 C C . ILE A 1 243 ? 24.009 -2.737 -24.546 1.00 97.06 243 ILE A C 1
ATOM 1939 O O . ILE A 1 243 ? 22.831 -2.521 -24.811 1.00 97.06 243 ILE A O 1
ATOM 1943 N N . ALA A 1 244 ? 24.789 -3.492 -25.323 1.00 96.88 244 ALA A N 1
ATOM 1944 C CA . ALA A 1 244 ? 24.341 -4.090 -26.578 1.00 96.88 244 ALA A CA 1
ATOM 1945 C C . ALA A 1 244 ? 23.102 -4.974 -26.377 1.00 96.88 244 ALA A C 1
ATOM 1947 O O . ALA A 1 244 ? 22.100 -4.797 -27.069 1.00 96.88 244 ALA A O 1
ATOM 1948 N N . VAL A 1 245 ? 23.131 -5.863 -25.379 1.00 97.56 245 VAL A N 1
ATOM 1949 C CA . VAL A 1 245 ? 21.996 -6.745 -25.068 1.00 97.56 245 VAL A CA 1
ATOM 1950 C C . VAL A 1 245 ? 20.786 -5.957 -24.572 1.00 97.56 245 VAL A C 1
ATOM 1952 O O . VAL A 1 245 ? 19.658 -6.234 -24.979 1.00 97.56 245 VAL A O 1
ATOM 1955 N N . ASN A 1 246 ? 20.983 -4.964 -23.704 1.00 96.50 246 ASN A N 1
ATOM 1956 C CA . ASN A 1 246 ? 19.865 -4.190 -23.167 1.00 96.50 246 ASN A CA 1
ATOM 1957 C C . ASN A 1 246 ? 19.256 -3.212 -24.183 1.00 96.50 246 ASN A C 1
ATOM 1959 O O . ASN A 1 246 ? 18.051 -2.973 -24.127 1.00 96.50 246 ASN A O 1
ATOM 1963 N N . GLU A 1 247 ? 20.040 -2.686 -25.125 1.00 95.81 247 GLU A N 1
ATOM 1964 C CA . GLU A 1 247 ? 19.536 -1.911 -26.266 1.00 95.81 247 GLU A CA 1
ATOM 1965 C C . GLU A 1 247 ? 18.741 -2.796 -27.233 1.00 95.81 247 GLU A C 1
ATOM 1967 O O . GLU A 1 247 ? 17.691 -2.378 -27.728 1.00 95.81 247 GLU A O 1
ATOM 1972 N N . GLU A 1 248 ? 19.191 -4.034 -27.455 1.00 94.75 248 GLU A N 1
ATOM 1973 C CA . GLU A 1 248 ? 18.444 -5.032 -28.224 1.00 94.75 248 GLU A CA 1
ATOM 1974 C C . GLU A 1 248 ? 17.114 -5.383 -27.540 1.00 94.75 248 GLU A C 1
ATOM 1976 O O . GLU A 1 248 ? 16.058 -5.338 -28.174 1.00 94.75 248 GLU A O 1
ATOM 1981 N N . ASN A 1 249 ? 17.129 -5.618 -26.222 1.00 92.75 249 ASN A N 1
ATOM 1982 C CA . ASN A 1 249 ? 15.918 -5.839 -25.428 1.00 92.75 249 ASN A CA 1
ATOM 1983 C C . ASN A 1 249 ? 14.941 -4.656 -25.522 1.00 92.75 249 ASN A C 1
ATOM 1985 O O . ASN A 1 249 ? 13.755 -4.849 -25.790 1.00 92.75 249 ASN A O 1
ATOM 1989 N N . ALA A 1 250 ? 15.431 -3.428 -25.323 1.00 89.94 250 ALA A N 1
ATOM 1990 C CA . ALA A 1 250 ? 14.612 -2.218 -25.381 1.00 89.94 250 ALA A CA 1
ATOM 1991 C C . ALA A 1 250 ? 13.974 -1.994 -26.762 1.00 89.94 250 ALA A C 1
ATOM 1993 O O . ALA A 1 250 ? 12.970 -1.294 -26.872 1.00 89.94 250 ALA A O 1
ATOM 1994 N N . SER A 1 251 ? 14.535 -2.609 -27.802 1.00 89.62 251 SER A N 1
ATOM 1995 C CA . SER A 1 251 ? 14.061 -2.494 -29.180 1.00 89.62 251 SER A CA 1
ATOM 1996 C C . SER A 1 251 ? 13.130 -3.633 -29.605 1.00 89.62 251 SER A C 1
ATOM 1998 O O . SER A 1 251 ? 12.698 -3.678 -30.755 1.00 89.62 251 SER A O 1
ATOM 2000 N N . GLY A 1 252 ? 12.790 -4.538 -28.680 1.00 85.94 252 GLY A N 1
ATOM 2001 C CA . GLY A 1 252 ? 11.950 -5.708 -28.951 1.00 85.94 252 GLY A CA 1
ATOM 2002 C C . GLY A 1 252 ? 12.685 -6.837 -29.676 1.00 85.94 252 GLY A C 1
ATOM 2003 O O . GLY A 1 252 ? 12.041 -7.712 -30.256 1.00 85.94 252 GLY A O 1
ATOM 2004 N N . GLY A 1 253 ? 14.019 -6.807 -29.666 1.00 88.50 253 GLY A N 1
ATOM 2005 C CA . GLY A 1 253 ? 14.869 -7.848 -30.219 1.00 88.50 253 GLY A CA 1
ATOM 2006 C C . GLY A 1 253 ? 14.869 -9.129 -29.387 1.00 88.50 253 GLY A C 1
ATOM 2007 O O . GLY A 1 253 ? 14.285 -9.216 -28.302 1.00 88.50 253 GLY A O 1
ATOM 2008 N N . ARG A 1 254 ? 15.533 -10.162 -29.909 1.00 91.12 254 ARG A N 1
ATOM 2009 C CA . ARG A 1 254 ? 15.616 -11.464 -29.241 1.00 91.12 254 ARG A CA 1
ATOM 2010 C C . ARG A 1 254 ? 16.669 -11.415 -28.137 1.00 91.12 254 ARG A C 1
ATOM 2012 O O . ARG A 1 254 ? 17.843 -11.185 -28.406 1.00 91.12 254 ARG A O 1
ATOM 2019 N N . VAL A 1 255 ? 16.253 -11.686 -26.902 1.00 92.88 255 VAL A N 1
ATOM 2020 C CA . VAL A 1 255 ? 17.139 -11.753 -25.730 1.00 92.88 255 VAL A CA 1
ATOM 2021 C C . VAL A 1 255 ? 16.815 -12.963 -24.859 1.00 92.88 255 VAL A C 1
ATOM 2023 O O . VAL A 1 255 ? 15.708 -13.501 -24.911 1.00 92.88 255 VAL A O 1
ATOM 2026 N N . VAL A 1 256 ? 17.782 -13.384 -24.043 1.00 94.25 256 VAL A N 1
ATOM 2027 C CA . VAL A 1 256 ? 17.603 -14.453 -23.054 1.00 94.25 256 VAL A CA 1
ATOM 2028 C C . VAL A 1 256 ? 17.415 -13.838 -21.671 1.00 94.25 256 VAL A C 1
ATOM 2030 O O . VAL A 1 256 ? 18.175 -12.965 -21.266 1.00 94.25 256 VAL A O 1
ATOM 2033 N N . THR A 1 257 ? 16.410 -14.301 -20.929 1.00 92.19 257 THR A N 1
ATOM 2034 C CA . THR A 1 257 ? 16.182 -13.892 -19.537 1.00 92.19 257 THR A CA 1
ATOM 2035 C C . THR A 1 257 ? 17.348 -14.305 -18.644 1.00 92.19 257 THR A C 1
ATOM 2037 O O . THR A 1 257 ? 17.716 -15.481 -18.644 1.00 92.19 257 THR A O 1
ATOM 2040 N N . ALA A 1 258 ? 17.879 -13.378 -17.842 1.00 91.19 258 ALA A N 1
ATOM 2041 C CA . ALA A 1 258 ? 19.037 -13.658 -16.992 1.00 91.19 258 ALA A CA 1
ATOM 2042 C C . ALA A 1 258 ? 19.070 -12.827 -15.682 1.00 91.19 258 ALA A C 1
ATOM 2044 O O . ALA A 1 258 ? 19.985 -12.032 -15.510 1.00 91.19 258 ALA A O 1
ATOM 2045 N N . PRO A 1 259 ? 18.101 -12.965 -14.748 1.00 88.12 259 PRO A N 1
ATOM 2046 C CA . PRO A 1 259 ? 16.953 -13.877 -14.765 1.00 88.12 259 PRO A CA 1
ATOM 2047 C C . PRO A 1 259 ? 15.684 -13.265 -15.387 1.00 88.12 259 PRO A C 1
ATOM 2049 O O . PRO A 1 259 ? 14.689 -13.964 -15.571 1.00 88.12 259 PRO A O 1
ATOM 2052 N N . THR A 1 260 ? 15.702 -11.976 -15.734 1.00 89.88 260 THR A N 1
ATOM 2053 C CA . THR A 1 260 ? 14.603 -11.281 -16.424 1.00 89.88 260 THR A CA 1
ATOM 2054 C C . THR A 1 260 ? 15.118 -10.563 -17.670 1.00 89.88 260 THR A C 1
ATOM 2056 O O . THR A 1 260 ? 16.326 -10.448 -17.873 1.00 89.88 260 THR A O 1
ATOM 2059 N N . ASN A 1 261 ? 14.211 -10.082 -18.525 1.00 89.56 261 ASN A N 1
ATOM 2060 C CA . ASN A 1 261 ? 14.577 -9.296 -19.708 1.00 89.56 261 ASN A CA 1
ATOM 2061 C C . ASN A 1 261 ? 15.270 -7.972 -19.338 1.00 89.56 261 ASN A C 1
ATOM 2063 O O . ASN A 1 261 ? 16.193 -7.546 -20.025 1.00 89.56 261 ASN A O 1
ATOM 2067 N N . GLY A 1 262 ? 14.854 -7.329 -18.239 1.00 87.62 262 GLY A N 1
ATOM 2068 C CA . GLY A 1 262 ? 15.454 -6.076 -17.771 1.00 87.62 262 GLY A CA 1
ATOM 2069 C C . GLY A 1 262 ? 16.895 -6.233 -17.287 1.00 87.62 262 GLY A C 1
ATOM 2070 O O . GLY A 1 262 ? 17.670 -5.286 -17.386 1.00 87.62 262 GLY A O 1
ATOM 2071 N N . ALA A 1 263 ? 17.271 -7.431 -16.835 1.00 94.75 263 ALA A N 1
ATOM 2072 C CA . ALA A 1 263 ? 18.615 -7.785 -16.377 1.00 94.75 263 ALA A CA 1
ATOM 2073 C C . ALA A 1 263 ? 19.407 -8.651 -17.380 1.00 94.75 263 ALA A C 1
ATOM 2075 O O . ALA A 1 263 ? 20.427 -9.242 -17.028 1.00 94.75 263 ALA A O 1
ATOM 2076 N N . ALA A 1 264 ? 18.936 -8.749 -18.628 1.00 95.94 264 ALA A N 1
ATOM 2077 C CA . ALA A 1 264 ? 19.454 -9.702 -19.606 1.00 95.94 264 ALA A CA 1
ATOM 2078 C C . ALA A 1 264 ? 20.923 -9.479 -20.002 1.00 95.94 264 ALA A C 1
ATOM 2080 O O . ALA A 1 264 ? 21.540 -10.409 -20.510 1.00 95.94 264 ALA A O 1
ATOM 2081 N N . GLY A 1 265 ? 21.490 -8.286 -19.800 1.00 97.06 265 GLY A N 1
ATOM 2082 C CA . GLY A 1 265 ? 22.835 -7.951 -20.271 1.00 97.06 265 GLY A CA 1
ATOM 2083 C C . GLY A 1 265 ? 23.976 -8.388 -19.356 1.00 97.06 265 GLY A C 1
ATOM 2084 O O . GLY A 1 265 ? 25.097 -8.532 -19.836 1.00 97.06 265 GLY A O 1
ATOM 2085 N N . VAL A 1 266 ? 23.732 -8.630 -18.063 1.00 98.19 266 VAL A N 1
ATOM 2086 C CA . VAL A 1 266 ? 24.817 -8.854 -17.085 1.00 98.19 266 VAL A CA 1
ATOM 2087 C C . VAL A 1 266 ? 25.550 -10.183 -17.308 1.00 98.19 266 VAL A C 1
ATOM 2089 O O . VAL A 1 266 ? 26.773 -10.198 -17.445 1.00 98.19 266 VAL A O 1
ATOM 2092 N N . ILE A 1 267 ? 24.820 -11.302 -17.362 1.00 98.25 267 ILE A N 1
ATOM 2093 C CA . ILE A 1 267 ? 25.383 -12.643 -17.609 1.00 98.25 267 ILE A CA 1
ATOM 2094 C C . ILE A 1 267 ? 26.133 -12.736 -18.943 1.00 98.25 267 ILE A C 1
ATOM 2096 O O . ILE A 1 267 ? 27.310 -13.107 -18.924 1.00 98.25 267 ILE A O 1
ATOM 2100 N N . PRO A 1 268 ? 25.528 -12.388 -20.095 1.00 97.88 268 PRO A N 1
ATOM 2101 C CA . PRO A 1 268 ? 26.210 -12.538 -21.372 1.00 97.88 268 PRO A CA 1
ATOM 2102 C C . PRO A 1 268 ? 27.431 -11.627 -21.493 1.00 97.88 268 PRO A C 1
ATOM 2104 O O . PRO A 1 268 ? 28.414 -12.046 -22.092 1.00 97.88 268 PRO A O 1
ATOM 2107 N N . ALA A 1 269 ? 27.426 -10.435 -20.887 1.00 97.94 269 ALA A N 1
ATOM 2108 C CA . ALA A 1 269 ? 28.590 -9.553 -20.895 1.00 97.94 269 ALA A CA 1
ATOM 2109 C C . ALA A 1 269 ? 29.800 -10.164 -20.179 1.00 97.94 269 ALA A C 1
ATOM 2111 O O . ALA A 1 269 ? 30.899 -10.186 -20.736 1.00 97.94 269 ALA A O 1
ATOM 2112 N N . VAL A 1 270 ? 29.594 -10.688 -18.968 1.00 98.12 270 VAL A N 1
ATOM 2113 C CA . VAL A 1 270 ? 30.666 -11.293 -18.165 1.00 98.12 270 VAL A CA 1
ATOM 2114 C C . VAL A 1 270 ? 31.164 -12.588 -18.808 1.00 98.12 270 VAL A C 1
ATOM 2116 O O . VAL A 1 270 ? 32.373 -12.776 -18.942 1.00 98.12 270 VAL A O 1
ATOM 2119 N N . LEU A 1 271 ? 30.252 -13.448 -19.276 1.00 97.81 271 LEU A N 1
ATOM 2120 C CA . LEU A 1 271 ? 30.619 -14.699 -19.938 1.00 97.81 271 LEU A CA 1
ATOM 2121 C C . LEU A 1 271 ? 31.361 -14.443 -21.257 1.00 97.81 271 LEU A C 1
ATOM 2123 O O . LEU A 1 271 ? 32.398 -15.050 -21.502 1.00 97.81 271 LEU A O 1
ATOM 2127 N N . LYS A 1 272 ? 30.894 -13.500 -22.086 1.00 96.19 272 LYS A N 1
ATOM 2128 C CA . LYS A 1 272 ? 31.568 -13.126 -23.338 1.00 96.19 272 LYS A CA 1
ATOM 2129 C C . LYS A 1 272 ? 32.979 -12.615 -23.093 1.00 96.19 272 LYS A C 1
ATOM 2131 O O . LYS A 1 272 ? 33.901 -13.044 -23.779 1.00 96.19 272 LYS A O 1
ATOM 2136 N N . TYR A 1 273 ? 33.139 -11.740 -22.105 1.00 94.88 273 TYR A N 1
ATOM 2137 C CA . TYR A 1 273 ? 34.443 -11.224 -21.715 1.00 94.88 273 TYR A CA 1
ATOM 2138 C C . TYR A 1 273 ? 35.392 -12.356 -21.285 1.00 94.88 273 TYR A C 1
ATOM 2140 O O . TYR A 1 273 ? 36.515 -12.437 -21.776 1.00 94.88 273 TYR A O 1
ATOM 2148 N N . PHE A 1 274 ? 34.935 -13.284 -20.440 1.00 94.12 274 PHE A N 1
ATOM 2149 C CA . PHE A 1 274 ? 35.747 -14.438 -20.047 1.00 94.12 274 PHE A CA 1
ATOM 2150 C C . PHE A 1 274 ? 36.138 -15.312 -21.251 1.00 94.12 274 PHE A C 1
ATOM 2152 O O . PHE A 1 274 ? 37.308 -15.651 -21.421 1.00 94.12 274 PHE A O 1
ATOM 2159 N N . LEU A 1 275 ? 35.181 -15.632 -22.126 1.00 93.44 275 LEU A N 1
ATOM 2160 C CA . LEU A 1 275 ? 35.415 -16.499 -23.285 1.00 93.44 275 LEU A CA 1
ATOM 2161 C C . LEU A 1 275 ? 36.358 -15.896 -24.329 1.00 93.44 275 LEU A C 1
ATOM 2163 O O . LEU A 1 275 ? 37.042 -16.639 -25.023 1.00 93.44 275 LEU A O 1
ATOM 2167 N N . GLU A 1 276 ? 36.383 -14.572 -24.478 1.00 87.94 276 GLU A N 1
ATOM 2168 C CA . GLU A 1 276 ? 37.255 -13.916 -25.458 1.00 87.94 276 GLU A CA 1
ATOM 2169 C C . GLU A 1 276 ? 38.679 -13.696 -2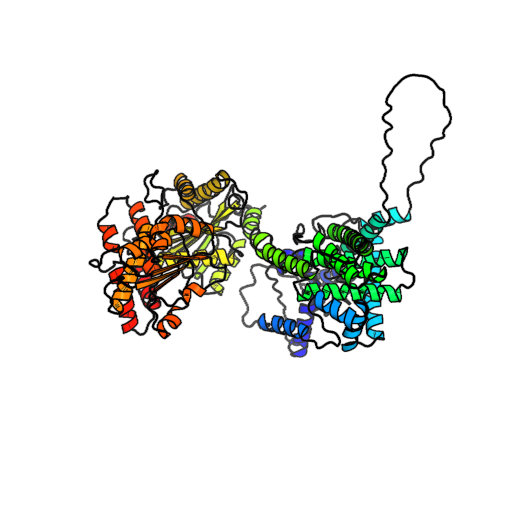4.959 1.00 87.94 276 GLU A C 1
ATOM 2171 O O . GLU A 1 276 ? 39.610 -13.726 -25.762 1.00 87.94 276 GLU A O 1
ATOM 2176 N N . PHE A 1 277 ? 38.852 -13.454 -23.659 1.00 87.56 277 PHE A N 1
ATOM 2177 C CA . PHE A 1 277 ? 40.134 -12.996 -23.124 1.00 87.56 277 PHE A CA 1
ATOM 2178 C C . PHE A 1 277 ? 40.826 -13.996 -22.192 1.00 87.56 277 PHE A C 1
ATOM 2180 O O . PHE A 1 277 ? 42.003 -13.798 -21.899 1.00 87.56 277 PHE A O 1
ATOM 2187 N N . MET A 1 278 ? 40.128 -15.025 -21.696 1.00 89.75 278 MET A N 1
ATOM 2188 C CA . MET A 1 278 ? 40.642 -15.894 -20.623 1.00 89.75 278 MET A CA 1
ATOM 2189 C C . MET A 1 278 ? 40.401 -17.394 -20.835 1.00 89.75 278 MET A C 1
ATOM 2191 O O . MET A 1 278 ? 41.226 -18.191 -20.404 1.00 89.75 278 MET A O 1
ATOM 2195 N N . SER A 1 279 ? 39.289 -17.795 -21.459 1.00 90.56 279 SER A N 1
ATOM 2196 C CA . SER A 1 279 ? 38.919 -19.212 -21.591 1.00 90.56 279 SER A CA 1
ATOM 2197 C C . SER A 1 279 ? 39.865 -19.994 -22.505 1.00 90.56 279 SER A C 1
ATOM 2199 O O . SER A 1 279 ? 40.208 -19.555 -23.602 1.00 90.56 279 SER A O 1
ATOM 2201 N N . GLU A 1 280 ? 40.223 -21.204 -22.074 1.00 90.69 280 GLU A N 1
ATOM 2202 C CA . GLU A 1 280 ? 40.957 -22.185 -22.884 1.00 90.69 280 GLU A CA 1
ATOM 2203 C C . GLU A 1 280 ? 40.030 -23.272 -23.460 1.00 90.69 280 GLU A C 1
ATOM 2205 O O . GLU A 1 280 ? 40.362 -23.927 -24.450 1.00 90.69 280 GLU A O 1
ATOM 2210 N N . ASN A 1 281 ? 38.851 -23.480 -22.856 1.00 92.88 281 ASN A N 1
ATOM 2211 C CA . ASN A 1 281 ? 37.865 -24.463 -23.296 1.00 92.88 281 ASN A CA 1
ATOM 2212 C C . ASN A 1 281 ? 36.438 -23.922 -23.164 1.00 92.88 281 ASN A C 1
ATOM 2214 O O . ASN A 1 281 ? 35.700 -24.251 -22.231 1.00 92.88 281 ASN A O 1
ATOM 2218 N N . ASN A 1 282 ? 36.020 -23.169 -24.182 1.00 91.38 282 ASN A N 1
ATOM 2219 C CA . ASN A 1 282 ? 34.728 -22.489 -24.201 1.00 91.38 282 ASN A CA 1
ATOM 2220 C C . ASN A 1 282 ? 33.549 -23.412 -23.870 1.00 91.38 282 ASN A C 1
ATOM 2222 O O . ASN A 1 282 ? 32.667 -23.034 -23.110 1.00 91.38 282 ASN A O 1
ATOM 2226 N N . ALA A 1 283 ? 33.511 -24.629 -24.423 1.00 90.12 283 ALA A N 1
ATOM 2227 C CA . ALA A 1 283 ? 32.367 -25.520 -24.235 1.00 90.12 283 ALA A CA 1
ATOM 2228 C C . ALA A 1 283 ? 32.206 -25.961 -22.773 1.00 90.12 283 ALA A C 1
ATOM 2230 O O . ALA A 1 283 ? 31.083 -26.028 -22.273 1.00 90.12 283 ALA A O 1
ATOM 2231 N N . ARG A 1 284 ? 33.317 -26.263 -22.090 1.00 93.88 284 ARG A N 1
ATOM 2232 C CA . ARG A 1 284 ? 33.307 -26.599 -20.663 1.00 93.88 284 ARG A CA 1
ATOM 2233 C C . ARG A 1 284 ? 32.950 -25.374 -19.827 1.00 93.88 284 ARG A C 1
ATOM 2235 O O . ARG A 1 284 ? 32.083 -25.470 -18.963 1.00 93.88 284 ARG A O 1
ATOM 2242 N N . ASP A 1 285 ? 33.584 -24.245 -20.113 1.00 95.56 285 ASP A N 1
ATOM 2243 C CA . ASP A 1 285 ? 33.479 -23.053 -19.276 1.00 95.56 285 ASP A CA 1
ATOM 2244 C C . ASP A 1 285 ? 32.096 -22.400 -19.373 1.00 95.56 285 ASP A C 1
ATOM 2246 O O . ASP A 1 285 ? 31.569 -21.929 -18.370 1.00 95.56 285 ASP A O 1
ATOM 2250 N N . ILE A 1 286 ? 31.445 -22.459 -20.543 1.00 97.44 286 ILE A N 1
ATOM 2251 C CA . ILE A 1 286 ? 30.038 -22.055 -20.706 1.00 97.44 286 ILE A CA 1
ATOM 2252 C C . ILE A 1 286 ? 29.134 -22.861 -19.765 1.00 97.44 286 ILE A C 1
ATOM 2254 O O . ILE A 1 286 ? 28.255 -22.290 -19.118 1.00 97.44 286 ILE A O 1
ATOM 2258 N N . MET A 1 287 ? 29.333 -24.181 -19.684 1.00 96.31 287 MET A N 1
ATOM 2259 C CA . MET A 1 287 ? 28.535 -25.039 -18.806 1.00 96.31 287 MET A CA 1
ATOM 2260 C C . MET A 1 287 ? 28.816 -24.741 -17.331 1.00 96.31 287 MET A C 1
ATOM 2262 O O . MET A 1 287 ? 27.867 -24.548 -16.574 1.00 96.31 287 MET A O 1
ATOM 2266 N N . GLU A 1 288 ? 30.088 -24.660 -16.928 1.00 97.38 288 GLU A N 1
ATOM 2267 C CA . GLU A 1 288 ? 30.469 -24.362 -15.539 1.00 97.38 288 GLU A CA 1
ATOM 2268 C C . GLU A 1 288 ? 29.896 -23.011 -15.087 1.00 97.38 288 GLU A C 1
ATOM 2270 O O . GLU A 1 288 ? 29.269 -22.925 -14.027 1.00 97.38 288 GLU A O 1
ATOM 2275 N N . PHE A 1 289 ? 30.028 -21.978 -15.926 1.00 98.38 289 PHE A N 1
ATOM 2276 C CA . PHE A 1 289 ? 29.504 -20.643 -15.655 1.00 98.38 289 PHE A CA 1
ATOM 2277 C C . PHE A 1 289 ? 27.983 -20.670 -15.495 1.00 98.38 289 PHE A C 1
ATOM 2279 O O . PHE A 1 289 ? 27.460 -20.252 -14.464 1.00 98.38 289 PHE A O 1
ATOM 2286 N N . LEU A 1 290 ? 27.255 -21.185 -16.495 1.00 97.88 290 LEU A N 1
ATOM 2287 C CA . LEU A 1 290 ? 25.794 -21.105 -16.515 1.00 97.88 290 LEU A CA 1
ATOM 2288 C C . LEU A 1 290 ? 25.136 -21.997 -15.457 1.00 97.88 290 LEU A C 1
ATOM 2290 O O . LEU A 1 290 ? 24.129 -21.586 -14.882 1.00 97.88 290 LEU A O 1
ATOM 2294 N N . PHE A 1 291 ? 25.693 -23.173 -15.146 1.00 98.06 291 PHE A N 1
ATOM 2295 C CA . PHE A 1 291 ? 25.177 -23.999 -14.049 1.00 98.06 291 PHE A CA 1
ATOM 2296 C C . PHE A 1 291 ? 25.437 -23.374 -12.682 1.00 98.06 291 PHE A C 1
ATOM 2298 O O . PHE A 1 291 ? 24.541 -23.381 -11.837 1.00 98.06 291 PHE A O 1
ATOM 2305 N N . THR A 1 292 ? 26.615 -22.786 -12.473 1.00 98.31 292 THR A N 1
ATOM 2306 C CA . THR A 1 292 ? 26.914 -22.072 -11.227 1.00 98.31 292 THR A CA 1
ATOM 2307 C C . THR A 1 292 ? 25.996 -20.865 -11.056 1.00 98.31 292 THR A C 1
ATOM 2309 O O . THR A 1 292 ? 25.348 -20.718 -10.020 1.00 98.31 292 THR A O 1
ATOM 2312 N N . SER A 1 293 ? 25.849 -20.042 -12.099 1.00 97.75 293 SER A N 1
ATOM 2313 C CA . SER A 1 293 ? 24.896 -18.931 -12.114 1.00 97.75 293 SER A CA 1
ATOM 2314 C C . SER A 1 293 ? 23.467 -19.404 -11.832 1.00 97.75 293 SER A C 1
ATOM 2316 O O . SER A 1 293 ? 22.749 -18.762 -11.067 1.00 97.75 293 SER A O 1
ATOM 2318 N N . ALA A 1 294 ? 23.045 -20.540 -12.399 1.00 95.56 294 ALA A N 1
ATOM 2319 C CA . ALA A 1 294 ? 21.720 -21.103 -12.155 1.00 95.56 294 ALA A CA 1
ATOM 2320 C C . ALA A 1 294 ? 21.514 -21.501 -10.686 1.00 95.56 294 ALA A C 1
ATOM 2322 O O . ALA A 1 294 ? 20.456 -21.191 -10.141 1.00 95.56 294 ALA A O 1
ATOM 2323 N N . ALA A 1 295 ? 22.506 -22.118 -10.030 1.00 95.56 295 ALA A N 1
ATOM 2324 C CA . ALA A 1 295 ? 22.425 -22.461 -8.607 1.00 95.56 295 ALA A CA 1
ATOM 2325 C C . ALA A 1 295 ? 22.133 -21.225 -7.747 1.00 95.56 295 ALA A C 1
ATOM 2327 O O . ALA A 1 295 ? 21.192 -21.227 -6.957 1.00 95.56 295 ALA A O 1
ATOM 2328 N N . ILE A 1 296 ? 22.884 -20.144 -7.965 1.00 96.75 296 ILE A N 1
ATOM 2329 C CA . ILE A 1 296 ? 22.700 -18.880 -7.244 1.00 96.75 296 ILE A CA 1
ATOM 2330 C C . ILE A 1 296 ? 21.325 -18.269 -7.532 1.00 96.75 296 ILE A C 1
ATOM 2332 O O . ILE A 1 296 ? 20.622 -17.844 -6.616 1.00 96.75 296 ILE A O 1
ATOM 2336 N N . GLY A 1 297 ? 20.878 -18.296 -8.791 1.00 92.00 297 GLY A N 1
ATOM 2337 C CA . GLY A 1 297 ? 19.528 -17.864 -9.156 1.00 92.00 297 GLY A CA 1
ATOM 2338 C C . GLY A 1 297 ? 18.426 -18.662 -8.443 1.00 92.00 297 GLY A C 1
ATOM 2339 O O . GLY A 1 297 ? 17.415 -18.083 -8.040 1.00 92.00 297 GLY A O 1
ATOM 2340 N N . MET A 1 298 ? 18.620 -19.973 -8.239 1.00 89.50 298 MET A N 1
ATOM 2341 C CA . MET A 1 298 ? 17.687 -20.821 -7.485 1.00 89.50 298 MET A CA 1
ATOM 2342 C C . MET A 1 298 ? 17.606 -20.413 -6.010 1.00 89.50 298 MET A C 1
ATOM 2344 O O . MET A 1 298 ? 16.502 -20.383 -5.468 1.00 89.50 298 MET A O 1
ATOM 2348 N N . LEU A 1 299 ? 18.731 -20.056 -5.379 1.00 89.38 299 LEU A N 1
ATOM 2349 C CA . LEU A 1 299 ? 18.756 -19.592 -3.986 1.00 89.38 299 LEU A CA 1
ATOM 2350 C C . LEU A 1 299 ? 17.915 -18.322 -3.808 1.00 89.38 299 LEU A C 1
ATOM 2352 O O . LEU A 1 299 ? 17.023 -18.287 -2.961 1.00 89.38 299 LEU A O 1
ATOM 2356 N N . TYR A 1 300 ? 18.099 -17.320 -4.674 1.00 87.81 300 TYR A N 1
ATOM 2357 C CA . TYR A 1 300 ? 17.275 -16.106 -4.646 1.00 87.81 300 TYR A CA 1
ATOM 2358 C C . TYR A 1 300 ? 15.805 -16.375 -4.951 1.00 87.81 300 TYR A C 1
ATOM 2360 O O . TYR A 1 300 ? 14.937 -15.727 -4.374 1.00 87.81 300 TYR A O 1
ATOM 2368 N N . LYS A 1 301 ? 15.506 -17.317 -5.852 1.00 81.31 301 LYS A N 1
ATOM 2369 C CA . LYS A 1 301 ? 14.128 -17.664 -6.211 1.00 81.31 301 LYS A CA 1
ATOM 2370 C C . LYS A 1 301 ? 13.376 -18.388 -5.089 1.00 81.31 301 LYS A C 1
ATOM 2372 O O . LYS A 1 301 ? 12.158 -18.246 -5.025 1.00 81.31 301 LYS A O 1
ATOM 2377 N N . ARG A 1 302 ? 14.076 -19.171 -4.260 1.00 79.69 302 ARG A N 1
ATOM 2378 C CA . ARG A 1 302 ? 13.506 -19.916 -3.123 1.00 79.69 302 ARG A CA 1
ATOM 2379 C C . ARG A 1 302 ? 13.450 -19.076 -1.849 1.00 79.69 302 ARG A C 1
ATOM 2381 O O . ARG A 1 302 ? 12.441 -19.096 -1.154 1.00 79.69 302 ARG A O 1
ATOM 2388 N N . GLY A 1 303 ? 14.519 -18.338 -1.549 1.00 65.06 303 GLY A N 1
ATOM 2389 C CA . GLY A 1 303 ? 14.608 -17.497 -0.352 1.00 65.06 303 GLY A CA 1
ATOM 2390 C C . GLY A 1 303 ? 13.923 -16.135 -0.494 1.00 65.06 303 GLY A C 1
ATOM 2391 O O . GLY A 1 303 ? 13.604 -15.495 0.504 1.00 65.06 303 GLY A O 1
ATOM 2392 N N . ALA A 1 304 ? 13.669 -15.681 -1.722 1.00 71.62 304 ALA A N 1
ATOM 2393 C CA . ALA A 1 304 ? 13.027 -14.406 -2.024 1.00 71.62 304 ALA A CA 1
ATOM 2394 C C . ALA A 1 304 ? 12.305 -14.469 -3.388 1.00 71.62 304 ALA A C 1
ATOM 2396 O O . ALA A 1 304 ? 11.964 -15.540 -3.882 1.00 71.62 304 ALA A O 1
ATOM 2397 N N . SER A 1 305 ? 12.039 -13.320 -4.018 1.00 72.56 305 SER A N 1
ATOM 2398 C CA . SER A 1 305 ? 11.512 -13.268 -5.385 1.00 72.56 305 SER A CA 1
ATOM 2399 C C . SER A 1 305 ? 12.492 -12.589 -6.339 1.00 72.56 305 SER A C 1
ATOM 2401 O O . SER A 1 305 ? 13.185 -11.641 -5.987 1.00 72.56 305 SER A O 1
ATOM 2403 N N . ILE A 1 306 ? 12.510 -13.053 -7.586 1.00 73.69 306 ILE A N 1
ATOM 2404 C CA . ILE A 1 306 ? 13.259 -12.439 -8.696 1.00 73.69 306 ILE A CA 1
ATOM 2405 C C . ILE A 1 306 ? 12.409 -11.427 -9.487 1.00 73.69 306 ILE A C 1
ATOM 2407 O O . ILE A 1 306 ? 12.780 -10.988 -10.572 1.00 73.69 306 ILE A O 1
ATOM 2411 N N . SER A 1 307 ? 11.204 -11.119 -9.001 1.00 70.06 307 SER A N 1
ATOM 2412 C CA . SER A 1 307 ? 10.292 -10.170 -9.636 1.00 70.06 307 SER A CA 1
ATOM 2413 C C . SER A 1 307 ? 10.633 -8.745 -9.221 1.00 70.06 307 SER A C 1
ATOM 2415 O O . SER A 1 307 ? 10.554 -8.415 -8.036 1.00 70.06 307 SER A O 1
ATOM 2417 N N . ALA A 1 308 ? 10.891 -7.862 -10.190 1.00 56.00 308 ALA A N 1
ATOM 2418 C CA . ALA A 1 308 ? 11.035 -6.429 -9.924 1.00 56.00 308 ALA A CA 1
ATOM 2419 C C . ALA A 1 308 ? 9.827 -5.829 -9.194 1.00 56.00 308 ALA A C 1
ATOM 2421 O O . ALA A 1 308 ? 9.982 -4.960 -8.338 1.00 56.00 308 ALA A O 1
ATOM 2422 N N . ALA A 1 309 ? 8.623 -6.317 -9.500 1.00 53.97 309 ALA A N 1
ATOM 2423 C CA . ALA A 1 309 ? 7.390 -5.835 -8.888 1.00 53.97 309 ALA A CA 1
ATOM 2424 C C . ALA A 1 309 ? 7.257 -6.218 -7.401 1.00 53.97 309 ALA A C 1
ATOM 2426 O O . ALA A 1 309 ? 6.421 -5.647 -6.694 1.00 53.97 309 ALA A O 1
ATOM 2427 N N . GLU A 1 310 ? 8.041 -7.190 -6.933 1.00 64.38 310 GLU A N 1
ATOM 2428 C CA . GLU A 1 310 ? 8.002 -7.692 -5.556 1.00 64.38 310 GLU A CA 1
ATOM 2429 C C . GLU A 1 310 ? 9.256 -7.300 -4.775 1.00 64.38 310 GLU A C 1
ATOM 2431 O O . GLU A 1 310 ? 9.142 -6.964 -3.602 1.00 64.38 310 GLU A O 1
ATOM 2436 N N . MET A 1 311 ? 10.428 -7.311 -5.413 1.00 77.38 311 MET A N 1
ATOM 2437 C CA . MET A 1 311 ? 11.715 -7.111 -4.741 1.00 77.38 311 MET A CA 1
ATOM 2438 C C . MET A 1 311 ? 12.508 -5.917 -5.270 1.00 77.38 311 MET A C 1
ATOM 2440 O O . MET A 1 311 ? 13.620 -5.707 -4.811 1.00 77.38 311 MET A O 1
ATOM 2444 N N . GLY A 1 312 ? 11.981 -5.127 -6.210 1.00 82.94 312 GLY A N 1
ATOM 2445 C CA . GLY A 1 312 ? 12.734 -4.050 -6.856 1.00 82.94 312 GLY A CA 1
ATOM 2446 C C . GLY A 1 312 ? 13.799 -4.564 -7.833 1.00 82.94 312 GLY A C 1
ATOM 2447 O O . GLY A 1 312 ? 13.888 -5.751 -8.140 1.00 82.94 312 GLY A O 1
ATOM 2448 N N . CYS A 1 313 ? 14.637 -3.660 -8.339 1.00 88.94 313 CYS A N 1
ATOM 2449 C CA . CYS A 1 313 ? 15.678 -3.994 -9.313 1.00 88.94 313 CYS A CA 1
ATOM 2450 C C . CYS A 1 313 ? 16.827 -4.820 -8.706 1.00 88.94 313 CYS A C 1
ATOM 2452 O O . CYS A 1 313 ? 17.565 -5.466 -9.450 1.00 88.94 313 CYS A O 1
ATOM 2454 N N . GLN A 1 314 ? 16.965 -4.847 -7.377 1.00 90.31 314 GLN A N 1
ATOM 2455 C CA . GLN A 1 314 ? 17.847 -5.793 -6.683 1.00 90.31 314 GLN A CA 1
ATOM 2456 C C . GLN A 1 314 ? 17.461 -7.255 -6.975 1.00 90.31 314 GLN A C 1
ATOM 2458 O O . GLN A 1 314 ? 18.342 -8.077 -7.195 1.00 90.31 314 GLN A O 1
ATOM 2463 N N . GLY A 1 315 ? 16.162 -7.556 -7.113 1.00 87.06 315 GLY A N 1
ATOM 2464 C CA . GLY A 1 315 ? 15.658 -8.887 -7.472 1.00 87.06 315 GLY A CA 1
ATOM 2465 C C . GLY A 1 315 ? 15.888 -9.274 -8.939 1.00 87.06 315 GLY A C 1
ATOM 2466 O O . GLY A 1 315 ? 15.726 -10.435 -9.299 1.00 87.06 315 GLY A O 1
ATOM 2467 N N . GLU A 1 316 ? 16.280 -8.320 -9.790 1.00 91.50 316 GLU A N 1
ATOM 2468 C CA . GLU A 1 316 ? 16.565 -8.553 -11.209 1.00 91.50 316 GLU A CA 1
ATOM 2469 C C . GLU A 1 316 ? 18.055 -8.373 -11.511 1.00 91.50 316 GLU A C 1
ATOM 2471 O O . GLU A 1 316 ? 18.788 -9.348 -11.652 1.00 91.50 316 GLU A O 1
ATOM 2476 N N . VAL A 1 317 ? 18.523 -7.123 -11.587 1.00 95.00 317 VAL A N 1
ATOM 2477 C CA . VAL A 1 317 ? 19.919 -6.790 -11.909 1.00 95.00 317 VAL A CA 1
ATOM 2478 C C . VAL A 1 317 ? 20.853 -7.173 -10.764 1.00 95.00 317 VAL A C 1
ATOM 2480 O O . VAL A 1 317 ? 21.964 -7.623 -11.028 1.00 95.00 317 VAL A O 1
ATOM 2483 N N . GLY A 1 318 ? 20.417 -7.034 -9.507 1.00 96.38 318 GLY A N 1
ATOM 2484 C CA . GLY A 1 318 ? 21.208 -7.491 -8.359 1.00 96.38 318 GLY A CA 1
ATOM 2485 C C . GLY A 1 318 ? 21.423 -9.003 -8.385 1.00 96.38 318 GLY A C 1
ATOM 2486 O O . GLY A 1 318 ? 22.558 -9.464 -8.274 1.00 96.38 318 GLY A O 1
ATOM 2487 N N . VAL A 1 319 ? 20.359 -9.768 -8.650 1.00 96.81 319 VAL A N 1
ATOM 2488 C CA . VAL A 1 319 ? 20.437 -11.226 -8.819 1.00 96.81 319 VAL A CA 1
ATOM 2489 C C . VAL A 1 319 ? 21.332 -11.582 -10.005 1.00 96.81 319 VAL A C 1
ATOM 2491 O O . VAL A 1 319 ? 22.218 -12.415 -9.858 1.00 96.81 319 VAL A O 1
ATOM 2494 N N . ALA A 1 320 ? 21.188 -10.911 -11.150 1.00 97.81 320 ALA A N 1
ATOM 2495 C CA . ALA A 1 320 ? 22.048 -11.140 -12.311 1.00 97.81 320 ALA A CA 1
ATOM 2496 C C . ALA A 1 320 ? 23.533 -10.841 -12.024 1.00 97.81 320 ALA A C 1
ATOM 2498 O O . ALA A 1 320 ? 24.408 -11.594 -12.442 1.00 97.81 320 ALA A O 1
ATOM 2499 N N . CYS A 1 321 ? 23.822 -9.773 -11.273 1.00 98.25 321 CYS A N 1
ATOM 2500 C CA . CYS A 1 321 ? 25.169 -9.419 -10.821 1.00 98.25 321 CYS A CA 1
ATOM 2501 C C . CYS A 1 321 ? 25.767 -10.511 -9.926 1.00 98.25 321 CYS A C 1
ATOM 2503 O O . CYS A 1 321 ? 26.891 -10.948 -10.162 1.00 98.25 321 CYS A O 1
ATOM 2505 N N . SER A 1 322 ? 24.999 -10.994 -8.949 1.00 98.12 322 SER A N 1
ATOM 2506 C CA . SER A 1 322 ? 25.400 -12.088 -8.060 1.00 98.12 322 SER A CA 1
ATOM 2507 C C . SER A 1 322 ? 25.627 -13.407 -8.814 1.00 98.12 322 SER A C 1
ATOM 2509 O O . SER A 1 322 ? 26.680 -14.033 -8.680 1.00 98.12 322 SER A O 1
ATOM 2511 N N . MET A 1 323 ? 24.695 -13.786 -9.696 1.00 98.44 323 MET A N 1
ATOM 2512 C CA . MET A 1 323 ? 24.811 -14.967 -10.557 1.00 98.44 323 MET A CA 1
ATOM 2513 C C . MET A 1 323 ? 26.064 -14.913 -11.440 1.00 98.44 323 MET A C 1
ATOM 2515 O O . MET A 1 323 ? 26.751 -15.925 -11.594 1.00 98.44 323 MET A O 1
ATOM 2519 N N . SER A 1 324 ? 26.368 -13.748 -12.022 1.00 98.38 324 SER A N 1
ATOM 2520 C CA . SER A 1 324 ? 27.564 -13.550 -12.844 1.00 98.38 324 SER A CA 1
ATOM 2521 C C . SER A 1 324 ? 28.854 -13.563 -12.033 1.00 98.38 324 SER A C 1
ATOM 2523 O O . SER A 1 324 ? 29.851 -14.091 -12.518 1.00 98.38 324 SER A O 1
ATOM 2525 N N . ALA A 1 325 ? 28.855 -13.002 -10.821 1.00 98.31 325 ALA A N 1
ATOM 2526 C CA . ALA A 1 325 ? 30.021 -13.016 -9.940 1.00 98.31 325 ALA A CA 1
ATOM 2527 C C . ALA A 1 325 ? 30.396 -14.454 -9.563 1.00 98.31 325 ALA A C 1
ATOM 2529 O O . ALA A 1 325 ? 31.550 -14.854 -9.703 1.00 98.31 325 ALA A O 1
ATOM 2530 N N . ALA A 1 326 ? 29.399 -15.255 -9.184 1.00 98.25 326 ALA A N 1
ATOM 2531 C CA . ALA A 1 326 ? 29.572 -16.668 -8.875 1.00 98.25 326 ALA A CA 1
ATOM 2532 C C . ALA A 1 326 ? 30.048 -17.482 -10.085 1.00 98.25 326 ALA A C 1
ATOM 2534 O O . ALA A 1 326 ? 31.010 -18.242 -9.987 1.00 98.25 326 ALA A O 1
ATOM 2535 N N . GLY A 1 327 ? 29.403 -17.292 -11.243 1.00 98.00 327 GLY A N 1
ATOM 2536 C CA . GLY A 1 327 ? 29.788 -17.958 -12.488 1.00 98.00 327 GLY A CA 1
ATOM 2537 C C . GLY A 1 327 ? 31.229 -17.639 -12.887 1.00 98.00 327 GLY A C 1
ATOM 2538 O O . GLY A 1 327 ? 31.986 -18.549 -13.218 1.00 98.00 327 GLY A O 1
ATOM 2539 N N . PHE A 1 328 ? 31.629 -16.366 -12.792 1.00 98.06 328 PHE A N 1
ATOM 2540 C CA . PHE A 1 328 ? 32.992 -15.929 -13.093 1.00 98.06 328 PHE A CA 1
ATOM 2541 C C . PHE A 1 328 ? 34.006 -16.495 -12.091 1.00 98.06 328 PHE A C 1
ATOM 2543 O O . PHE A 1 328 ? 35.044 -17.004 -12.501 1.00 98.06 328 PHE A O 1
ATOM 2550 N N . ALA A 1 329 ? 33.706 -16.470 -10.789 1.00 97.56 329 ALA A N 1
ATOM 2551 C CA . ALA A 1 329 ? 34.573 -17.061 -9.770 1.00 97.56 329 ALA A CA 1
ATOM 2552 C C . ALA A 1 329 ? 34.803 -18.564 -10.020 1.00 97.56 329 ALA A C 1
ATOM 2554 O O . ALA A 1 329 ? 35.944 -19.025 -9.976 1.00 97.56 329 ALA A O 1
ATOM 2555 N N . ALA A 1 330 ? 33.749 -19.315 -10.357 1.00 97.62 330 ALA A N 1
ATOM 2556 C CA . ALA A 1 330 ? 33.844 -20.751 -10.615 1.00 97.62 330 ALA A CA 1
ATOM 2557 C C . ALA A 1 330 ? 34.744 -21.083 -11.816 1.00 97.62 330 ALA A C 1
ATOM 2559 O O . ALA A 1 330 ? 35.624 -21.935 -11.699 1.00 97.62 330 ALA A O 1
ATOM 2560 N N . VAL A 1 331 ? 34.593 -20.383 -12.949 1.00 96.75 331 VAL A N 1
ATOM 2561 C CA . VAL A 1 331 ? 35.458 -20.615 -14.128 1.00 96.75 331 VAL A CA 1
ATOM 2562 C C . VAL A 1 331 ? 36.904 -20.161 -13.914 1.00 96.75 331 VAL A C 1
ATOM 2564 O O . VAL A 1 331 ? 37.808 -20.677 -14.563 1.00 96.75 331 VAL A O 1
ATOM 2567 N N . MET A 1 332 ? 37.141 -19.253 -12.964 1.00 94.88 332 MET A N 1
ATOM 2568 C CA . MET A 1 332 ? 38.482 -18.855 -12.521 1.00 94.88 332 MET A CA 1
ATOM 2569 C C . MET A 1 332 ? 39.107 -19.834 -11.511 1.00 94.88 332 MET A C 1
ATOM 2571 O O . MET A 1 332 ? 40.240 -19.620 -11.081 1.00 94.88 332 MET A O 1
ATOM 2575 N N . GLY A 1 333 ? 38.402 -20.909 -11.138 1.00 92.94 333 GLY A N 1
ATOM 2576 C CA . GLY A 1 333 ? 38.914 -21.964 -10.258 1.00 92.94 333 GLY A CA 1
ATOM 2577 C C . GLY A 1 333 ? 38.685 -21.737 -8.761 1.00 92.94 333 GLY A C 1
ATOM 2578 O O . GLY A 1 333 ? 39.386 -22.343 -7.953 1.00 92.94 333 GLY A O 1
ATOM 2579 N N . ALA A 1 334 ? 37.730 -20.883 -8.384 1.00 94.81 334 ALA A N 1
ATOM 2580 C CA . ALA A 1 334 ? 37.349 -20.656 -6.990 1.00 94.81 334 ALA A CA 1
ATOM 2581 C C . ALA A 1 334 ? 36.803 -21.924 -6.302 1.00 94.81 334 ALA A C 1
ATOM 2583 O O . ALA A 1 334 ? 36.167 -22.771 -6.937 1.00 94.81 334 ALA A O 1
ATOM 2584 N N . THR A 1 335 ? 36.982 -22.029 -4.981 1.00 95.31 335 THR A N 1
ATOM 2585 C CA . THR A 1 335 ? 36.280 -23.045 -4.173 1.00 95.31 335 THR A CA 1
ATOM 2586 C C . THR A 1 335 ? 34.781 -22.720 -4.060 1.00 95.31 335 THR A C 1
ATOM 2588 O O . THR A 1 335 ? 34.400 -21.563 -4.250 1.00 95.31 335 THR A O 1
ATOM 2591 N N . PRO A 1 336 ? 33.901 -23.686 -3.719 1.00 95.50 336 PRO A N 1
ATOM 2592 C CA . PRO A 1 336 ? 32.478 -23.407 -3.497 1.00 95.50 336 PRO A CA 1
ATOM 2593 C C . PRO A 1 336 ? 32.215 -22.254 -2.514 1.00 95.50 336 PRO A C 1
ATOM 2595 O O . PRO A 1 336 ? 31.336 -21.434 -2.762 1.00 95.50 336 PRO A O 1
ATOM 2598 N N . GLU A 1 337 ? 33.015 -22.137 -1.452 1.00 94.06 337 GLU A N 1
ATOM 2599 C CA . GLU A 1 337 ? 32.930 -21.052 -0.467 1.00 94.06 337 GLU A CA 1
ATOM 2600 C C . GLU A 1 337 ? 33.282 -19.687 -1.077 1.00 94.06 337 GLU A C 1
ATOM 2602 O O . GLU A 1 337 ? 32.596 -18.696 -0.836 1.00 94.06 337 GLU A O 1
ATOM 2607 N N . GLN A 1 338 ? 34.321 -19.624 -1.914 1.00 95.25 338 GLN A N 1
ATOM 2608 C CA . GLN A 1 338 ? 34.678 -18.404 -2.642 1.00 95.25 338 GLN A CA 1
ATOM 2609 C C . GLN A 1 338 ? 33.625 -18.042 -3.702 1.00 95.25 338 GLN A C 1
ATOM 2611 O O . GLN A 1 338 ? 33.368 -16.863 -3.936 1.00 95.25 338 GLN A O 1
ATOM 2616 N N . VAL A 1 339 ? 32.989 -19.035 -4.331 1.00 97.06 339 VAL A N 1
ATOM 2617 C CA . VAL A 1 339 ? 31.878 -18.811 -5.269 1.00 97.06 339 VAL A CA 1
ATOM 2618 C C . VAL A 1 339 ? 30.669 -18.213 -4.549 1.00 97.06 339 VAL A C 1
ATOM 2620 O O . VAL A 1 339 ? 30.084 -17.250 -5.048 1.00 97.06 339 VAL A O 1
ATOM 2623 N N . GLU A 1 340 ? 30.316 -18.734 -3.371 1.00 95.56 340 GLU A N 1
ATOM 2624 C CA . GLU A 1 340 ? 29.272 -18.145 -2.527 1.00 95.56 340 GLU A CA 1
ATOM 2625 C C . GLU A 1 340 ? 29.641 -16.719 -2.103 1.00 95.56 340 GLU A C 1
ATOM 2627 O O . GLU A 1 340 ? 28.822 -15.813 -2.237 1.00 95.56 340 GLU A O 1
ATOM 2632 N N . ASN A 1 341 ? 30.882 -16.487 -1.668 1.00 95.25 341 ASN A N 1
ATOM 2633 C CA . ASN A 1 341 ? 31.332 -15.154 -1.277 1.00 95.25 341 ASN A CA 1
ATOM 2634 C C . ASN A 1 341 ? 31.286 -14.152 -2.446 1.00 95.25 341 ASN A C 1
ATOM 2636 O O . ASN A 1 341 ? 30.852 -13.017 -2.272 1.00 95.25 341 ASN A O 1
ATOM 2640 N N . ALA A 1 342 ? 31.641 -14.567 -3.665 1.00 96.75 342 ALA A N 1
ATOM 2641 C CA . ALA A 1 342 ? 31.484 -13.726 -4.851 1.00 96.75 342 ALA A CA 1
ATOM 2642 C C . ALA A 1 342 ? 30.007 -13.373 -5.114 1.00 96.75 342 ALA A C 1
ATOM 2644 O O . ALA A 1 342 ? 29.692 -12.231 -5.460 1.00 96.75 342 ALA A O 1
ATOM 2645 N N . ALA A 1 343 ? 29.102 -14.343 -4.944 1.00 97.12 343 ALA A N 1
ATOM 2646 C CA . ALA A 1 343 ? 27.661 -14.139 -5.077 1.00 97.12 343 ALA A CA 1
ATOM 2647 C C . ALA A 1 343 ? 27.129 -13.146 -4.030 1.00 97.12 343 ALA A C 1
ATOM 2649 O O . ALA A 1 343 ? 26.324 -12.268 -4.354 1.00 97.12 343 ALA A O 1
ATOM 2650 N N . GLU A 1 344 ? 27.596 -13.279 -2.792 1.00 95.88 344 GLU A N 1
ATOM 2651 C CA . GLU A 1 344 ? 27.238 -12.451 -1.644 1.00 95.88 344 GLU A CA 1
ATOM 2652 C C . GLU A 1 344 ? 27.618 -10.984 -1.886 1.00 95.88 344 GLU A C 1
ATOM 2654 O O . GLU A 1 344 ? 26.716 -10.149 -1.996 1.00 95.88 344 GLU A O 1
ATOM 2659 N N . ILE A 1 345 ? 28.898 -10.694 -2.150 1.00 95.12 345 ILE A N 1
ATOM 2660 C CA . ILE A 1 345 ? 29.389 -9.343 -2.487 1.00 95.12 345 ILE A CA 1
ATOM 2661 C C . ILE A 1 345 ? 28.637 -8.781 -3.705 1.00 95.12 345 ILE A C 1
ATOM 2663 O O . ILE A 1 345 ? 28.258 -7.604 -3.760 1.00 95.12 345 ILE A O 1
ATOM 2667 N N . GLY A 1 346 ? 28.396 -9.634 -4.707 1.00 95.88 346 GLY A N 1
ATOM 2668 C CA . GLY A 1 346 ? 27.664 -9.271 -5.914 1.00 95.88 346 GLY A CA 1
ATOM 2669 C C . GLY A 1 346 ? 26.247 -8.769 -5.628 1.00 95.88 346 GLY A C 1
ATOM 2670 O O . GLY A 1 346 ? 25.787 -7.849 -6.306 1.00 95.88 346 GLY A O 1
ATOM 2671 N N . MET A 1 347 ? 25.556 -9.320 -4.630 1.00 95.62 347 MET A N 1
ATOM 2672 C CA . MET A 1 347 ? 24.227 -8.856 -4.225 1.00 95.62 347 MET A CA 1
ATOM 2673 C C . MET A 1 347 ? 24.274 -7.724 -3.202 1.00 95.62 347 MET A C 1
ATOM 2675 O O . MET A 1 347 ? 23.475 -6.796 -3.321 1.00 95.62 347 MET A O 1
ATOM 2679 N N . GLU A 1 348 ? 25.210 -7.746 -2.251 1.00 92.81 348 GLU A N 1
ATOM 2680 C CA . GLU A 1 348 ? 25.379 -6.703 -1.231 1.00 92.81 348 GLU A CA 1
ATOM 2681 C C . GLU A 1 348 ? 25.403 -5.305 -1.872 1.00 92.81 348 GLU A C 1
ATOM 2683 O O . GLU A 1 348 ? 24.633 -4.414 -1.511 1.00 92.81 348 GLU A O 1
ATOM 2688 N N . HIS A 1 349 ? 26.183 -5.150 -2.945 1.00 91.62 349 HIS A N 1
ATOM 2689 C CA . HIS A 1 349 ? 26.312 -3.902 -3.702 1.00 91.62 349 HIS A CA 1
ATOM 2690 C C . HIS A 1 349 ? 25.103 -3.532 -4.581 1.00 91.62 349 HIS A C 1
ATOM 2692 O O . HIS A 1 349 ? 25.172 -2.582 -5.377 1.00 91.62 349 HIS A O 1
ATOM 2698 N N . ASN A 1 350 ? 24.009 -4.279 -4.480 1.00 94.06 350 ASN A N 1
ATOM 2699 C CA . ASN A 1 350 ? 22.752 -4.037 -5.174 1.00 94.06 350 ASN A CA 1
ATOM 2700 C C . ASN A 1 350 ? 21.538 -4.032 -4.229 1.00 94.06 350 ASN A C 1
ATOM 2702 O O . ASN A 1 350 ? 20.441 -3.726 -4.698 1.00 94.06 350 ASN A O 1
ATOM 2706 N N . LEU A 1 351 ? 21.713 -4.290 -2.926 1.00 90.31 351 LEU A N 1
ATOM 2707 C CA . LEU A 1 351 ? 20.649 -4.155 -1.930 1.00 90.31 351 LEU A CA 1
ATOM 2708 C C . LEU A 1 351 ? 20.106 -2.714 -1.896 1.00 90.31 351 LEU A C 1
ATOM 2710 O O . LEU A 1 351 ? 20.850 -1.736 -1.960 1.00 90.31 351 LEU A O 1
ATOM 2714 N N . GLY A 1 352 ? 18.787 -2.574 -1.810 1.00 84.25 352 GLY A N 1
ATOM 2715 C CA . GLY A 1 352 ? 18.067 -1.304 -1.851 1.00 84.25 352 GLY A CA 1
ATOM 2716 C C . GLY A 1 352 ? 17.757 -0.769 -3.256 1.00 84.25 352 GLY A C 1
ATOM 2717 O O . GLY A 1 352 ? 17.091 0.261 -3.367 1.00 84.25 352 GLY A O 1
ATOM 2718 N N . LEU A 1 353 ? 18.175 -1.436 -4.342 1.00 87.81 353 LEU A N 1
ATOM 2719 C CA . LEU A 1 353 ? 17.860 -0.968 -5.697 1.00 87.81 353 LEU A CA 1
ATOM 2720 C C . LEU A 1 353 ? 16.370 -1.140 -6.034 1.00 87.81 353 LEU A C 1
ATOM 2722 O O . LEU A 1 353 ? 15.888 -2.250 -6.262 1.00 87.81 353 LEU A O 1
ATOM 2726 N N . THR A 1 354 ? 15.653 -0.024 -6.159 1.00 84.12 354 THR A N 1
ATOM 2727 C CA . THR A 1 354 ? 14.236 0.029 -6.556 1.00 84.12 354 THR A CA 1
ATOM 2728 C C . THR A 1 354 ? 14.048 -0.197 -8.060 1.00 84.12 354 THR A C 1
ATOM 2730 O O . THR A 1 354 ? 14.958 0.045 -8.859 1.00 84.12 354 THR A O 1
ATOM 2733 N N . CYS A 1 355 ? 12.873 -0.679 -8.476 1.00 80.81 355 CYS A N 1
ATOM 2734 C CA . CYS A 1 355 ? 12.493 -0.758 -9.891 1.00 80.81 355 CYS A CA 1
ATOM 2735 C C . CYS A 1 355 ? 11.556 0.407 -10.222 1.00 80.81 355 CYS A C 1
ATOM 2737 O O . CYS A 1 355 ? 10.362 0.320 -9.953 1.00 80.81 355 CYS A O 1
ATOM 2739 N N . ASP A 1 356 ? 12.133 1.486 -10.752 1.00 74.00 356 ASP A N 1
ATOM 2740 C CA . ASP A 1 356 ? 11.427 2.729 -11.068 1.00 74.00 356 ASP A CA 1
ATOM 2741 C C . ASP A 1 356 ? 11.973 3.345 -12.374 1.00 74.00 356 ASP A C 1
ATOM 2743 O O . ASP A 1 356 ? 12.804 4.259 -12.347 1.00 74.00 356 ASP A O 1
ATOM 2747 N N . PRO A 1 357 ? 11.692 2.721 -13.534 1.00 75.69 357 PRO A N 1
ATOM 2748 C CA . PRO A 1 357 ? 12.183 3.213 -14.812 1.00 75.69 357 PRO A CA 1
ATOM 2749 C C . PRO A 1 357 ? 11.384 4.420 -15.317 1.00 75.69 357 PRO A C 1
ATOM 2751 O O . PRO A 1 357 ? 10.161 4.457 -15.201 1.00 75.69 357 PRO A O 1
ATOM 2754 N N . ILE A 1 358 ? 12.065 5.356 -15.983 1.00 74.69 358 ILE A N 1
ATOM 2755 C CA . ILE A 1 358 ? 11.422 6.539 -16.575 1.00 74.69 358 ILE A CA 1
ATOM 2756 C C . ILE A 1 358 ? 10.391 6.097 -17.627 1.00 74.69 358 ILE A C 1
ATOM 2758 O O . ILE A 1 358 ? 10.692 5.261 -18.484 1.00 74.69 358 ILE A O 1
ATOM 2762 N N . ASP A 1 359 ? 9.181 6.659 -17.554 1.00 68.94 359 ASP A N 1
ATOM 2763 C CA . ASP A 1 359 ? 8.021 6.330 -18.401 1.00 68.94 359 ASP A CA 1
ATOM 2764 C C . ASP A 1 359 ? 7.637 4.833 -18.394 1.00 68.94 359 ASP A C 1
ATOM 2766 O O . ASP A 1 359 ? 6.984 4.340 -19.315 1.00 68.94 359 ASP A O 1
ATOM 2770 N N . GLY A 1 360 ? 8.066 4.064 -17.384 1.00 69.50 360 GLY A N 1
ATOM 2771 C CA . GLY A 1 360 ? 7.847 2.616 -17.343 1.00 69.50 360 GLY A CA 1
ATOM 2772 C C . GLY A 1 360 ? 8.672 1.822 -18.371 1.00 69.50 360 GLY A C 1
ATOM 2773 O O . GLY A 1 360 ? 8.460 0.619 -18.528 1.00 69.50 360 GLY A O 1
ATOM 2774 N N . LEU A 1 361 ? 9.603 2.460 -19.090 1.00 76.62 361 LEU A N 1
ATOM 2775 C CA . LEU A 1 361 ? 10.356 1.850 -20.191 1.00 76.62 361 LEU A CA 1
ATOM 2776 C C . LEU A 1 361 ? 11.616 1.133 -19.697 1.00 76.62 361 LEU A C 1
ATOM 2778 O O . LEU A 1 361 ? 12.379 1.662 -18.897 1.00 76.62 361 LEU A O 1
ATOM 2782 N N . VAL A 1 362 ? 11.933 -0.040 -20.260 1.00 86.88 362 VAL A N 1
ATOM 2783 C CA . VAL A 1 362 ? 13.161 -0.798 -19.925 1.00 86.88 362 VAL A CA 1
ATOM 2784 C C . VAL A 1 362 ? 14.396 -0.185 -20.609 1.00 86.88 362 VAL A C 1
ATOM 2786 O O . VAL A 1 362 ? 15.072 -0.829 -21.407 1.00 86.88 362 VAL A O 1
ATOM 2789 N N . GLN A 1 363 ? 14.660 1.092 -20.327 1.00 88.44 363 GLN A N 1
ATOM 2790 C CA . GLN A 1 363 ? 15.736 1.897 -20.908 1.00 88.44 363 GLN A CA 1
ATOM 2791 C C . GLN A 1 363 ? 16.557 2.563 -19.807 1.00 88.44 363 GLN A C 1
ATOM 2793 O O . GLN A 1 363 ? 17.668 2.119 -19.534 1.00 88.44 363 GLN A O 1
ATOM 2798 N N . ILE A 1 364 ? 15.998 3.570 -19.130 1.00 85.38 364 ILE A N 1
ATOM 2799 C CA . ILE A 1 364 ? 16.671 4.326 -18.068 1.00 85.38 364 ILE A CA 1
ATOM 2800 C C . ILE A 1 364 ? 15.963 4.038 -16.738 1.00 85.38 364 ILE A C 1
ATOM 2802 O O . ILE A 1 364 ? 14.752 4.239 -16.665 1.00 85.38 364 ILE A O 1
ATOM 2806 N N . PRO A 1 365 ? 16.666 3.614 -15.671 1.00 90.31 365 PRO A N 1
ATOM 2807 C CA . PRO A 1 365 ? 18.109 3.360 -15.564 1.00 90.31 365 PRO A CA 1
ATOM 2808 C C . PRO A 1 365 ? 18.534 1.911 -15.922 1.00 90.31 365 PRO A C 1
ATOM 2810 O O . PRO A 1 365 ? 19.563 1.416 -15.457 1.00 90.31 365 PRO A O 1
ATOM 2813 N N . CYS A 1 366 ? 17.707 1.150 -16.647 1.00 93.06 366 CYS A N 1
ATOM 2814 C CA . CYS A 1 366 ? 17.908 -0.290 -16.859 1.00 93.06 366 CYS A CA 1
ATOM 2815 C C . CYS A 1 366 ? 19.200 -0.623 -17.626 1.00 93.06 366 CYS A C 1
ATOM 2817 O O . CYS A 1 366 ? 19.917 -1.550 -17.246 1.00 93.06 366 CYS A O 1
ATOM 2819 N N . ILE A 1 367 ? 19.515 0.126 -18.685 1.00 95.50 367 ILE A N 1
ATOM 2820 C CA . ILE A 1 367 ? 20.683 -0.115 -19.544 1.00 95.50 367 ILE A CA 1
ATOM 2821 C C . ILE A 1 367 ? 21.979 0.123 -18.757 1.00 95.50 367 ILE A C 1
ATOM 2823 O O . ILE A 1 367 ? 22.882 -0.714 -18.772 1.00 95.50 367 ILE A O 1
ATOM 2827 N N . GLU A 1 368 ? 22.065 1.227 -18.010 1.00 93.44 368 GLU A N 1
ATOM 2828 C CA . GLU A 1 368 ? 23.250 1.569 -17.214 1.00 93.44 368 GLU A CA 1
ATOM 2829 C C . GLU A 1 368 ? 23.434 0.589 -16.059 1.00 93.44 368 GLU A C 1
ATOM 2831 O O . GLU A 1 368 ? 24.558 0.198 -15.745 1.00 93.44 368 GLU A O 1
ATOM 2836 N N . ARG A 1 369 ? 22.329 0.158 -15.439 1.00 96.69 369 ARG A N 1
ATOM 2837 C CA . ARG A 1 369 ? 22.359 -0.827 -14.355 1.00 96.69 369 ARG A CA 1
ATOM 2838 C C . ARG A 1 369 ? 22.940 -2.164 -14.808 1.00 96.69 369 ARG A C 1
ATOM 2840 O O . ARG A 1 369 ? 23.672 -2.766 -14.032 1.00 96.69 369 ARG A O 1
ATOM 2847 N N . ASN A 1 370 ? 22.695 -2.600 -16.046 1.00 97.69 370 ASN A N 1
ATOM 2848 C CA . ASN A 1 370 ? 23.308 -3.827 -16.569 1.00 97.69 370 ASN A CA 1
ATOM 2849 C C . ASN A 1 370 ? 24.815 -3.659 -16.808 1.00 97.69 370 ASN A C 1
ATOM 2851 O O . ASN A 1 370 ? 25.589 -4.531 -16.417 1.00 97.69 370 ASN A O 1
ATOM 2855 N N . ALA A 1 371 ? 25.247 -2.527 -17.374 1.00 96.19 371 ALA A N 1
ATOM 2856 C CA . ALA A 1 371 ? 26.672 -2.231 -17.553 1.00 96.19 371 ALA A CA 1
ATOM 2857 C C . ALA A 1 371 ? 27.422 -2.198 -16.212 1.00 96.19 371 ALA A C 1
ATOM 2859 O O . ALA A 1 371 ? 28.443 -2.864 -16.041 1.00 96.19 371 ALA A O 1
ATOM 2860 N N . LEU A 1 372 ? 26.874 -1.479 -15.228 1.00 96.00 372 LEU A N 1
ATOM 2861 C CA . LEU A 1 372 ? 27.432 -1.424 -13.878 1.00 96.00 372 LEU A CA 1
ATOM 2862 C C . LEU A 1 372 ? 27.367 -2.786 -13.178 1.00 96.00 372 LEU A C 1
ATOM 2864 O O . LEU A 1 372 ? 28.307 -3.144 -12.477 1.00 96.00 372 LEU A O 1
ATOM 2868 N N . GLY A 1 373 ? 26.294 -3.554 -13.379 1.00 97.25 373 GLY A N 1
ATOM 2869 C CA . GLY A 1 373 ? 26.149 -4.909 -12.848 1.00 97.25 373 GLY A CA 1
ATOM 2870 C C . GLY A 1 373 ? 27.239 -5.853 -13.355 1.00 97.25 373 GLY A C 1
ATOM 2871 O O . GLY A 1 373 ? 27.849 -6.556 -12.557 1.00 97.25 373 GLY A O 1
ATOM 2872 N N . ALA A 1 374 ? 27.555 -5.818 -14.653 1.00 97.69 374 ALA A N 1
ATOM 2873 C CA . ALA A 1 374 ? 28.622 -6.639 -15.233 1.00 97.69 374 ALA A CA 1
ATOM 2874 C C . ALA A 1 374 ? 30.004 -6.291 -14.656 1.00 97.69 374 ALA A C 1
ATOM 2876 O O . ALA A 1 374 ? 30.787 -7.181 -14.327 1.00 97.69 374 ALA A O 1
ATOM 2877 N N . VAL A 1 375 ? 30.285 -4.998 -14.473 1.00 96.56 375 VAL A N 1
ATOM 2878 C CA . VAL A 1 375 ? 31.528 -4.529 -13.843 1.00 96.56 375 VAL A CA 1
ATOM 2879 C C . VAL A 1 375 ? 31.614 -4.979 -12.384 1.00 96.56 375 VAL A C 1
ATOM 2881 O O . VAL A 1 375 ? 32.617 -5.571 -11.984 1.00 96.56 375 VAL A O 1
ATOM 2884 N N . LYS A 1 376 ? 30.552 -4.748 -11.600 1.00 97.19 376 LYS A N 1
ATOM 2885 C CA . LYS A 1 376 ? 30.480 -5.161 -10.191 1.00 97.19 376 LYS A CA 1
ATOM 2886 C C . LYS A 1 376 ? 30.678 -6.665 -10.032 1.00 97.19 376 LYS A C 1
ATOM 2888 O O . LYS A 1 376 ? 31.376 -7.069 -9.112 1.00 97.19 376 LYS A O 1
ATOM 2893 N N . ALA A 1 377 ? 30.116 -7.475 -10.929 1.00 97.75 377 ALA A N 1
ATOM 2894 C CA . ALA A 1 377 ? 30.229 -8.928 -10.870 1.00 97.75 377 ALA A CA 1
ATOM 2895 C C . ALA A 1 377 ? 31.688 -9.409 -10.948 1.00 97.75 377 ALA A C 1
ATOM 2897 O O . ALA A 1 377 ? 32.111 -10.223 -10.129 1.00 97.75 377 ALA A O 1
ATOM 2898 N N . ILE A 1 378 ? 32.484 -8.870 -11.881 1.00 95.25 378 ILE A N 1
ATOM 2899 C CA . ILE A 1 378 ? 33.909 -9.222 -11.981 1.00 95.25 378 ILE A CA 1
ATOM 2900 C C . ILE A 1 378 ? 34.688 -8.715 -10.770 1.00 95.25 378 ILE A C 1
ATOM 2902 O O . ILE A 1 378 ? 35.516 -9.446 -10.232 1.00 95.25 378 ILE A O 1
ATOM 2906 N N . THR A 1 379 ? 34.418 -7.492 -10.307 1.00 94.75 379 THR A N 1
ATOM 2907 C CA . THR A 1 379 ? 35.076 -6.962 -9.106 1.00 94.75 379 THR A CA 1
ATOM 2908 C C . THR A 1 379 ? 34.757 -7.805 -7.867 1.00 94.75 379 THR A C 1
ATOM 2910 O O . THR A 1 379 ? 35.668 -8.128 -7.113 1.00 94.75 379 THR A O 1
ATOM 2913 N N . ALA A 1 380 ? 33.501 -8.222 -7.685 1.00 95.69 380 ALA A N 1
ATOM 2914 C CA . ALA A 1 380 ? 33.078 -9.095 -6.592 1.00 95.69 380 ALA A CA 1
ATOM 2915 C C . ALA A 1 380 ? 33.800 -10.450 -6.635 1.00 95.69 380 ALA A C 1
ATOM 2917 O O . ALA A 1 380 ? 34.355 -10.890 -5.630 1.00 95.69 380 ALA A O 1
ATOM 2918 N N . ALA A 1 381 ? 33.882 -11.069 -7.815 1.00 95.81 381 ALA A N 1
ATOM 2919 C CA . ALA A 1 381 ? 34.613 -12.320 -7.992 1.00 95.81 381 ALA A CA 1
ATOM 2920 C C . ALA A 1 381 ? 36.118 -12.170 -7.719 1.00 95.81 381 ALA A C 1
ATOM 2922 O O . ALA A 1 381 ? 36.719 -13.033 -7.086 1.00 95.81 381 ALA A O 1
ATOM 2923 N N . GLN A 1 382 ? 36.736 -11.064 -8.146 1.00 93.00 382 GLN A N 1
ATOM 2924 C CA . GLN A 1 382 ? 38.141 -10.779 -7.846 1.00 93.00 382 GLN A CA 1
ATOM 2925 C C . GLN A 1 382 ? 38.390 -10.599 -6.347 1.00 93.00 382 GLN A C 1
ATOM 2927 O O . GLN A 1 382 ? 39.408 -11.074 -5.850 1.00 93.00 382 GLN A O 1
ATOM 2932 N N . LEU A 1 383 ? 37.491 -9.926 -5.625 1.00 92.56 383 LEU A N 1
ATOM 2933 C CA . LEU A 1 383 ? 37.600 -9.784 -4.172 1.00 92.56 383 LEU A CA 1
ATOM 2934 C C . LEU A 1 383 ? 37.531 -11.150 -3.480 1.00 92.56 383 LEU A C 1
ATOM 2936 O O . LEU A 1 383 ? 38.388 -11.441 -2.651 1.00 92.56 383 LEU A O 1
ATOM 2940 N N . ALA A 1 384 ? 36.590 -12.006 -3.886 1.00 93.06 384 ALA A N 1
ATOM 2941 C CA . ALA A 1 384 ? 36.446 -13.350 -3.331 1.00 93.06 384 ALA A CA 1
ATOM 2942 C C . ALA A 1 384 ? 37.653 -14.260 -3.634 1.00 93.06 384 ALA A C 1
ATOM 2944 O O . ALA A 1 384 ? 38.143 -14.955 -2.747 1.00 93.06 384 ALA A O 1
ATOM 2945 N N . LEU A 1 385 ? 38.183 -14.218 -4.864 1.00 90.81 385 LEU A N 1
ATOM 2946 C CA . LEU A 1 385 ? 39.362 -14.996 -5.279 1.00 90.81 385 LEU A CA 1
ATOM 2947 C C . LEU A 1 385 ? 40.647 -14.581 -4.550 1.00 90.81 385 LEU A C 1
ATOM 2949 O O . LEU A 1 385 ? 41.511 -15.420 -4.309 1.00 90.81 385 LEU A O 1
ATOM 2953 N N . ASN A 1 386 ? 40.791 -13.292 -4.225 1.00 88.81 386 ASN A N 1
ATOM 2954 C CA . ASN A 1 386 ? 41.929 -12.783 -3.452 1.00 88.81 386 ASN A CA 1
ATOM 2955 C C . ASN A 1 386 ? 41.743 -12.946 -1.932 1.00 88.81 386 ASN A C 1
ATOM 2957 O O . ASN A 1 386 ? 42.668 -12.651 -1.174 1.00 88.81 386 ASN A O 1
ATOM 2961 N N . GLY A 1 387 ? 40.562 -13.382 -1.489 1.00 82.50 387 GLY A N 1
ATOM 2962 C CA . GLY A 1 387 ? 40.266 -13.741 -0.107 1.00 82.50 387 GLY A CA 1
ATOM 2963 C C . GLY A 1 387 ? 40.404 -15.243 0.156 1.00 82.50 387 GLY A C 1
ATOM 2964 O O . GLY A 1 387 ? 40.680 -16.042 -0.738 1.00 82.50 387 GLY A O 1
ATOM 2965 N N . ASP A 1 388 ? 40.171 -15.639 1.404 1.00 77.31 388 ASP A N 1
ATOM 2966 C CA . ASP A 1 388 ? 40.145 -17.037 1.860 1.00 77.31 388 ASP A CA 1
ATOM 2967 C C . ASP A 1 388 ? 38.740 -17.671 1.786 1.00 77.31 388 ASP A C 1
ATOM 2969 O O . ASP A 1 388 ? 38.545 -18.806 2.217 1.00 77.31 388 ASP A O 1
ATOM 2973 N N . GLY A 1 389 ? 37.758 -16.943 1.240 1.00 67.56 389 GLY A N 1
ATOM 2974 C CA . GLY A 1 389 ? 36.351 -17.349 1.176 1.00 67.56 389 GLY A CA 1
ATOM 2975 C C . GLY A 1 389 ? 35.590 -17.194 2.499 1.00 67.56 389 GLY A C 1
ATOM 2976 O O . GLY A 1 389 ? 34.384 -17.448 2.530 1.00 67.56 389 GLY A O 1
ATOM 2977 N N . TYR A 1 390 ? 36.250 -16.755 3.580 1.00 70.00 390 TYR A N 1
ATOM 2978 C CA . TYR A 1 390 ? 35.601 -16.494 4.861 1.00 70.00 390 TYR A CA 1
ATOM 2979 C C . TYR A 1 390 ? 34.893 -15.137 4.849 1.00 70.00 390 TYR A C 1
ATOM 2981 O O . TYR A 1 390 ? 35.485 -14.098 4.557 1.00 70.00 390 TYR A O 1
ATOM 2989 N N . HIS A 1 391 ? 33.620 -15.132 5.233 1.00 67.94 391 HIS A N 1
ATOM 2990 C CA . HIS A 1 391 ? 32.787 -13.937 5.248 1.00 67.94 391 HIS A CA 1
ATOM 2991 C C . HIS A 1 391 ? 32.028 -13.811 6.574 1.00 67.94 391 HIS A C 1
ATOM 2993 O O . HIS A 1 391 ? 31.535 -14.784 7.140 1.00 67.94 391 HIS A O 1
ATOM 2999 N N . ARG A 1 392 ? 31.934 -12.581 7.097 1.00 69.56 392 ARG A N 1
ATOM 3000 C CA . ARG A 1 392 ? 31.156 -12.279 8.314 1.00 69.56 392 ARG A CA 1
ATOM 3001 C C . ARG A 1 392 ? 29.648 -12.238 8.045 1.00 69.56 392 ARG A C 1
ATOM 3003 O O . ARG A 1 392 ? 28.874 -12.413 8.983 1.00 69.56 392 ARG A O 1
ATOM 3010 N N . VAL A 1 393 ? 29.264 -11.966 6.799 1.00 82.38 393 VAL A N 1
ATOM 3011 C CA . VAL A 1 393 ? 27.879 -11.883 6.327 1.00 82.38 393 VAL A CA 1
ATOM 3012 C C . VAL A 1 393 ? 27.674 -12.990 5.304 1.00 82.38 393 VAL A C 1
ATOM 3014 O O . VAL A 1 393 ? 28.418 -13.041 4.332 1.00 82.38 393 VAL A O 1
ATOM 3017 N N . THR A 1 394 ? 26.729 -13.899 5.546 1.00 89.44 394 THR A N 1
ATOM 3018 C CA . THR A 1 394 ? 26.492 -15.053 4.659 1.00 89.44 394 THR A CA 1
ATOM 3019 C C . THR A 1 394 ? 25.572 -14.700 3.499 1.00 89.44 394 THR A C 1
ATOM 3021 O O . THR A 1 394 ? 24.766 -13.766 3.592 1.00 89.44 394 THR A O 1
ATOM 3024 N N . LEU A 1 395 ? 25.625 -15.479 2.412 1.00 91.81 395 LEU A N 1
ATOM 3025 C CA . LEU A 1 395 ? 24.723 -15.277 1.276 1.00 91.81 395 LEU A CA 1
ATOM 3026 C C . LEU A 1 395 ? 23.251 -15.382 1.701 1.00 91.81 395 LEU A C 1
ATOM 3028 O O . LEU A 1 395 ? 22.423 -14.593 1.250 1.00 91.81 395 LEU A O 1
ATOM 3032 N N . ASP A 1 396 ? 22.930 -16.293 2.621 1.00 90.00 396 ASP A N 1
ATOM 3033 C CA . ASP A 1 396 ? 21.579 -16.441 3.170 1.00 90.00 396 ASP A CA 1
ATOM 3034 C C . ASP A 1 396 ? 21.111 -15.191 3.930 1.00 90.00 396 ASP A C 1
ATOM 3036 O O . ASP A 1 396 ? 19.961 -14.770 3.783 1.00 90.00 396 ASP A O 1
ATOM 3040 N N . GLN A 1 397 ? 22.000 -14.533 4.683 1.00 88.44 397 GLN A N 1
ATOM 3041 C CA . GLN A 1 397 ? 21.683 -13.254 5.328 1.00 88.44 397 GLN A CA 1
ATOM 3042 C C . GLN A 1 397 ? 21.438 -12.148 4.297 1.00 88.44 397 GLN A C 1
ATOM 3044 O O . GLN A 1 397 ? 20.530 -11.331 4.473 1.00 88.44 397 GLN A O 1
ATOM 3049 N N . VAL A 1 398 ? 22.204 -12.124 3.203 1.00 90.88 398 VAL A N 1
ATOM 3050 C CA . VAL A 1 398 ? 22.004 -11.167 2.106 1.00 90.88 398 VAL A CA 1
ATOM 3051 C C . VAL A 1 398 ? 20.685 -11.427 1.371 1.00 90.88 398 VAL A C 1
ATOM 3053 O O . VAL A 1 398 ? 19.962 -10.474 1.072 1.00 90.88 398 VAL A O 1
ATOM 3056 N N . ILE A 1 399 ? 20.315 -12.690 1.134 1.00 87.88 399 ILE A N 1
ATOM 3057 C CA . ILE A 1 399 ? 19.016 -13.078 0.558 1.00 87.88 399 ILE A CA 1
ATOM 3058 C C . ILE A 1 399 ? 17.867 -12.624 1.463 1.00 87.88 399 ILE A C 1
ATOM 3060 O O . ILE A 1 399 ? 16.916 -12.001 0.987 1.00 87.88 399 ILE A O 1
ATOM 3064 N N . GLU A 1 400 ? 17.965 -12.876 2.768 1.00 85.69 400 GLU A N 1
ATOM 3065 C CA . GLU A 1 400 ? 16.966 -12.431 3.741 1.00 85.69 400 GLU A CA 1
ATOM 3066 C C . GLU A 1 400 ? 16.871 -10.898 3.798 1.00 85.69 400 GLU A C 1
ATOM 3068 O O . GLU A 1 400 ? 15.776 -10.330 3.796 1.00 85.69 400 GLU A O 1
ATOM 3073 N N . THR A 1 401 ? 18.007 -10.201 3.738 1.00 85.50 401 THR A N 1
ATOM 3074 C CA . THR A 1 401 ? 18.036 -8.733 3.653 1.00 85.50 401 THR A CA 1
ATOM 3075 C C . THR A 1 401 ? 17.372 -8.231 2.367 1.00 85.50 401 THR A C 1
ATOM 3077 O O . THR A 1 401 ? 16.595 -7.273 2.405 1.00 85.50 401 THR A O 1
ATOM 3080 N N . MET A 1 402 ? 17.605 -8.890 1.226 1.00 86.19 402 MET A N 1
ATOM 3081 C CA . MET A 1 402 ? 16.935 -8.581 -0.042 1.00 86.19 402 MET A CA 1
ATOM 3082 C C . MET A 1 402 ? 15.417 -8.771 0.079 1.00 86.19 402 MET A C 1
ATOM 3084 O O . MET A 1 402 ? 14.644 -7.920 -0.362 1.00 86.19 402 MET A O 1
ATOM 3088 N N . ARG A 1 403 ? 14.971 -9.855 0.722 1.00 81.88 403 ARG A N 1
ATOM 3089 C CA . ARG A 1 403 ? 13.550 -10.134 0.955 1.00 81.88 403 ARG A CA 1
ATOM 3090 C C . ARG A 1 403 ? 12.903 -9.044 1.810 1.00 81.88 403 ARG A C 1
ATOM 3092 O O . ARG A 1 403 ? 11.861 -8.512 1.431 1.00 81.88 403 ARG A O 1
ATOM 3099 N N . GLN A 1 404 ? 13.528 -8.677 2.929 1.00 78.00 404 GLN A N 1
ATOM 3100 C CA . GLN A 1 404 ? 12.995 -7.662 3.838 1.00 78.00 404 GLN A CA 1
ATOM 3101 C C . GLN A 1 404 ? 12.961 -6.272 3.189 1.00 78.00 404 GLN A C 1
ATOM 3103 O O . GLN A 1 404 ? 11.939 -5.592 3.238 1.00 78.00 404 GLN A O 1
ATOM 3108 N N . THR A 1 405 ? 14.041 -5.871 2.515 1.00 77.25 405 THR A N 1
ATOM 3109 C CA . THR A 1 405 ? 14.084 -4.592 1.783 1.00 77.25 405 THR A CA 1
ATOM 3110 C C . THR A 1 405 ? 13.072 -4.556 0.637 1.00 77.25 405 THR A C 1
ATOM 3112 O O . THR A 1 405 ? 12.452 -3.521 0.410 1.00 77.25 405 THR A O 1
ATOM 3115 N N . GLY A 1 406 ? 12.834 -5.678 -0.047 1.00 73.19 406 GLY A N 1
ATOM 3116 C CA . GLY A 1 406 ? 11.786 -5.803 -1.059 1.00 73.19 406 GLY A CA 1
ATOM 3117 C C . GLY A 1 406 ? 10.377 -5.615 -0.488 1.00 73.19 406 GLY A C 1
ATOM 3118 O O . GLY A 1 406 ? 9.590 -4.846 -1.040 1.00 73.19 406 GLY A O 1
ATOM 3119 N N . LEU A 1 407 ? 10.069 -6.233 0.657 1.00 70.06 407 LEU A N 1
ATOM 3120 C CA . LEU A 1 407 ? 8.803 -6.007 1.372 1.00 70.06 407 LEU A CA 1
ATOM 3121 C C . LEU A 1 407 ? 8.637 -4.539 1.792 1.00 70.06 407 LEU A C 1
ATOM 3123 O O . LEU A 1 407 ? 7.563 -3.956 1.621 1.00 70.06 407 LEU A O 1
ATOM 3127 N N . ASP A 1 408 ? 9.713 -3.907 2.257 1.00 68.25 408 ASP A N 1
ATOM 3128 C CA . ASP A 1 408 ? 9.709 -2.484 2.589 1.00 68.25 408 ASP A CA 1
ATOM 3129 C C . ASP A 1 408 ? 9.473 -1.613 1.337 1.00 68.25 408 ASP A C 1
ATOM 3131 O O . ASP A 1 408 ? 8.736 -0.626 1.398 1.00 68.25 408 ASP A O 1
ATOM 3135 N N . MET A 1 409 ? 10.015 -1.992 0.172 1.00 64.06 409 MET A N 1
ATOM 3136 C CA . MET A 1 409 ? 9.759 -1.305 -1.103 1.00 64.06 409 MET A CA 1
ATOM 3137 C C . MET A 1 409 ? 8.305 -1.414 -1.558 1.00 64.06 409 MET A C 1
ATOM 3139 O O . MET A 1 409 ? 7.766 -0.432 -2.075 1.00 64.06 409 MET A O 1
ATOM 3143 N N . GLN A 1 410 ? 7.651 -2.561 -1.338 1.00 50.62 410 GLN A N 1
ATOM 3144 C CA . GLN A 1 410 ? 6.235 -2.749 -1.679 1.00 50.62 410 GLN A CA 1
ATOM 3145 C C . GLN A 1 410 ? 5.313 -1.762 -0.950 1.00 50.62 410 GLN A C 1
ATOM 3147 O O . GLN A 1 410 ? 4.236 -1.469 -1.465 1.00 50.62 410 GLN A O 1
ATOM 3152 N N . SER A 1 411 ? 5.743 -1.238 0.203 1.00 46.97 411 SER A N 1
ATOM 3153 C CA . SER A 1 411 ? 4.974 -0.291 1.018 1.00 46.97 411 SER A CA 1
ATOM 3154 C C . SER A 1 411 ? 5.399 1.175 0.878 1.00 46.97 411 SER A C 1
ATOM 3156 O O . SER A 1 411 ? 4.592 2.040 1.204 1.00 46.97 411 SER A O 1
ATOM 3158 N N . LYS A 1 412 ? 6.624 1.471 0.404 1.00 39.94 412 LYS A N 1
ATOM 3159 C CA . LYS A 1 412 ? 7.193 2.839 0.385 1.00 39.94 412 LYS A CA 1
ATOM 3160 C C . LYS A 1 412 ? 7.563 3.402 -0.994 1.00 39.94 412 LYS A C 1
ATOM 3162 O O . LYS A 1 412 ? 7.651 4.619 -1.116 1.00 39.94 412 LYS A O 1
ATOM 3167 N N . TYR A 1 413 ? 7.822 2.565 -2.007 1.00 42.88 413 TYR A N 1
ATOM 3168 C CA . TYR A 1 413 ? 8.494 3.002 -3.249 1.00 42.88 413 TYR A CA 1
ATOM 3169 C C . TYR A 1 413 ? 7.854 2.485 -4.549 1.00 42.88 413 TYR A C 1
ATOM 3171 O O . TYR A 1 413 ? 8.491 2.518 -5.599 1.00 42.88 413 TYR A O 1
ATOM 3179 N N . LYS A 1 414 ? 6.603 2.007 -4.519 1.00 40.44 414 LYS A N 1
ATOM 3180 C CA . LYS A 1 414 ? 5.855 1.723 -5.755 1.00 40.44 414 LYS A CA 1
ATOM 3181 C C . LYS A 1 414 ? 5.231 3.003 -6.310 1.00 40.44 414 LYS A C 1
ATOM 3183 O O . LYS A 1 414 ? 4.293 3.537 -5.718 1.00 40.44 414 LYS A O 1
ATOM 3188 N N . GLU A 1 415 ? 5.648 3.406 -7.511 1.00 41.00 415 GLU A N 1
ATOM 3189 C CA . GLU A 1 415 ? 4.907 4.385 -8.322 1.00 41.00 415 GLU A CA 1
ATOM 3190 C C . GLU A 1 415 ? 3.472 3.919 -8.645 1.00 41.00 415 GLU A C 1
ATOM 3192 O O . GLU A 1 415 ? 2.589 4.743 -8.872 1.00 41.00 415 GLU A O 1
ATOM 3197 N N . THR A 1 416 ? 3.166 2.619 -8.578 1.00 45.69 416 THR A N 1
ATOM 3198 C CA . THR A 1 416 ? 1.870 2.098 -9.046 1.00 45.69 416 THR A CA 1
ATOM 3199 C C . THR A 1 416 ? 0.751 1.966 -8.006 1.00 45.69 416 THR A C 1
ATOM 3201 O O . THR A 1 416 ? -0.297 1.443 -8.370 1.00 45.69 416 THR A O 1
ATOM 3204 N N . SER A 1 417 ? 0.891 2.394 -6.743 1.00 42.81 417 SER A N 1
ATOM 3205 C CA . SER A 1 417 ? -0.279 2.361 -5.831 1.00 42.81 417 SER A CA 1
ATOM 3206 C C . SER A 1 417 ? -0.439 3.502 -4.827 1.00 42.81 417 SER A C 1
ATOM 3208 O O . SER A 1 417 ? -1.514 3.602 -4.248 1.00 42.81 417 SER A O 1
ATOM 3210 N N . GLN A 1 418 ? 0.546 4.390 -4.644 1.00 42.94 418 GLN A N 1
ATOM 3211 C CA . GLN A 1 418 ? 0.443 5.432 -3.604 1.00 42.94 418 GLN A CA 1
ATOM 3212 C C . GLN A 1 418 ? 0.637 6.854 -4.154 1.00 42.94 418 GLN A C 1
ATOM 3214 O O . GLN A 1 418 ? -0.213 7.714 -3.949 1.00 42.94 418 GLN A O 1
ATOM 3219 N N . GLY A 1 419 ? 1.676 7.105 -4.961 1.00 45.97 419 GLY A N 1
ATOM 3220 C CA . GLY A 1 419 ? 1.856 8.391 -5.659 1.00 45.97 419 GLY A CA 1
ATOM 3221 C C . GLY A 1 419 ? 1.032 8.532 -6.945 1.00 45.97 419 GLY A C 1
ATOM 3222 O O . GLY A 1 419 ? 0.723 9.650 -7.356 1.00 45.97 419 GLY A O 1
ATOM 3223 N N . GLY A 1 420 ? 0.647 7.407 -7.558 1.00 57.16 420 GLY A N 1
ATOM 3224 C CA . GLY A 1 420 ? 0.023 7.353 -8.880 1.00 57.16 420 GLY A CA 1
ATOM 3225 C C . GLY A 1 420 ? -1.332 8.048 -8.962 1.00 57.16 420 GLY A C 1
ATOM 3226 O O . GLY A 1 420 ? -1.543 8.806 -9.894 1.00 57.16 420 GLY A O 1
ATOM 3227 N N . PHE A 1 421 ? -2.226 7.878 -7.982 1.00 72.44 421 PHE A N 1
ATOM 3228 C CA . PHE A 1 421 ? -3.555 8.503 -8.038 1.00 72.44 421 PHE A CA 1
ATOM 3229 C C . PHE A 1 421 ? -3.483 10.027 -7.870 1.00 72.44 421 PHE A C 1
ATOM 3231 O O . PHE A 1 421 ? -3.979 10.770 -8.710 1.00 72.44 421 PHE A O 1
ATOM 3238 N N . ALA A 1 422 ? -2.786 10.515 -6.839 1.00 73.69 422 ALA A N 1
ATOM 3239 C CA . ALA A 1 422 ? -2.590 11.952 -6.643 1.00 73.69 422 ALA A CA 1
ATOM 3240 C C . ALA A 1 422 ? -1.800 12.597 -7.799 1.00 73.69 422 ALA A C 1
ATOM 3242 O O . ALA A 1 422 ? -2.100 13.719 -8.205 1.00 73.69 422 ALA A O 1
ATOM 3243 N N . SER A 1 423 ? -0.804 11.892 -8.350 1.00 70.69 423 SER A N 1
ATOM 3244 C CA . SER A 1 423 ? -0.050 12.338 -9.527 1.00 70.69 423 SER A CA 1
ATOM 3245 C C . SER A 1 423 ? -0.907 12.341 -10.798 1.00 70.69 423 SER A C 1
ATOM 3247 O O . SER A 1 423 ? -0.873 13.320 -11.536 1.00 70.69 423 SER A O 1
ATOM 3249 N N . LEU A 1 424 ? -1.738 11.314 -11.009 1.00 77.19 424 LEU A N 1
ATOM 3250 C CA . LEU A 1 424 ? -2.688 11.205 -12.121 1.00 77.19 424 LEU A CA 1
ATOM 3251 C C . LEU A 1 424 ? -3.697 12.352 -12.101 1.00 77.19 424 LEU A C 1
ATOM 3253 O O . LEU A 1 424 ? -3.939 12.983 -13.126 1.00 77.19 424 LEU A O 1
ATOM 3257 N N . LEU A 1 425 ? -4.269 12.659 -10.936 1.00 81.44 425 LEU A N 1
ATOM 3258 C CA . LEU A 1 425 ? -5.186 13.788 -10.816 1.00 81.44 425 LEU A CA 1
ATOM 3259 C C . LEU A 1 425 ? -4.474 15.108 -11.108 1.00 81.44 425 LEU A C 1
ATOM 3261 O O . LEU A 1 425 ? -4.986 15.915 -11.881 1.00 81.44 425 LEU A O 1
ATOM 3265 N N . ARG A 1 426 ? -3.254 15.298 -10.591 1.00 78.88 426 ARG A N 1
ATOM 3266 C CA . ARG A 1 426 ? -2.446 16.485 -10.907 1.00 78.88 426 ARG A CA 1
ATOM 3267 C C . ARG A 1 426 ? -2.101 16.599 -12.389 1.00 78.88 426 ARG A C 1
ATOM 3269 O O . ARG A 1 426 ? -2.191 17.704 -12.919 1.00 78.88 426 ARG A O 1
ATOM 3276 N N . SER A 1 427 ? -1.740 15.505 -13.062 1.00 77.88 427 SER A N 1
ATOM 3277 C CA . SER A 1 427 ? -1.409 15.527 -14.494 1.00 77.88 427 SER A CA 1
ATOM 3278 C C . SER A 1 427 ? -2.611 15.898 -15.364 1.00 77.88 427 SER A C 1
ATOM 3280 O O . SER A 1 427 ? -2.436 16.522 -16.405 1.00 77.88 427 SER A O 1
ATOM 3282 N N . HIS A 1 428 ? -3.828 15.620 -14.890 1.00 80.50 428 HIS A N 1
ATOM 3283 C CA . HIS A 1 428 ? -5.083 16.036 -15.521 1.00 80.50 428 HIS A CA 1
ATOM 3284 C C . HIS A 1 428 ? -5.612 17.386 -15.001 1.00 80.50 428 HIS A C 1
ATOM 3286 O O . HIS A 1 428 ? -6.728 17.784 -15.327 1.00 80.50 428 HIS A O 1
ATOM 3292 N N . GLY A 1 429 ? -4.845 18.105 -14.171 1.00 83.56 429 GLY A N 1
ATOM 3293 C CA . GLY A 1 429 ? -5.255 19.393 -13.600 1.00 83.56 429 GLY A CA 1
ATOM 3294 C C . GLY A 1 429 ? -6.418 19.307 -12.601 1.00 83.56 429 GLY A C 1
ATOM 3295 O O . GLY A 1 429 ? -7.071 20.314 -12.320 1.00 83.56 429 GLY A O 1
ATOM 3296 N N . ILE A 1 430 ? -6.688 18.119 -12.057 1.00 85.56 430 ILE A N 1
ATOM 3297 C CA . ILE A 1 430 ? -7.766 17.845 -11.106 1.00 85.56 430 ILE A CA 1
ATOM 3298 C C . ILE A 1 430 ? -7.238 18.072 -9.686 1.00 85.56 430 ILE A C 1
ATOM 3300 O O . ILE A 1 430 ? -6.549 17.234 -9.108 1.00 85.56 430 ILE A O 1
ATOM 3304 N N . GLY A 1 431 ? -7.564 19.232 -9.114 1.00 86.69 431 GLY A N 1
ATOM 3305 C CA . GLY A 1 431 ? -7.225 19.565 -7.725 1.00 86.69 431 GLY A CA 1
ATOM 3306 C C . GLY A 1 431 ? -8.245 19.064 -6.700 1.00 86.69 431 GLY A C 1
ATOM 3307 O O . GLY A 1 431 ? -7.880 18.812 -5.558 1.00 86.69 431 GLY A O 1
ATOM 3308 N N . ALA A 1 432 ? -9.507 18.898 -7.095 1.00 90.88 432 ALA A N 1
ATOM 3309 C CA . ALA A 1 432 ? -10.590 18.417 -6.242 1.00 90.88 432 ALA A CA 1
ATOM 3310 C C . ALA A 1 432 ? -11.555 17.542 -7.047 1.00 90.88 432 ALA A C 1
ATOM 3312 O O . ALA A 1 432 ? -11.687 17.712 -8.261 1.00 90.88 432 ALA A O 1
ATOM 3313 N N . PHE A 1 433 ? -12.217 16.605 -6.375 1.00 92.12 433 PHE A N 1
ATOM 3314 C CA . PHE A 1 433 ? -13.137 15.668 -7.002 1.00 92.12 433 PHE A CA 1
ATOM 3315 C C . PHE A 1 433 ? -14.242 15.199 -6.063 1.00 92.12 433 PHE A C 1
ATOM 3317 O O . PHE A 1 433 ? -14.093 15.238 -4.844 1.00 92.12 433 PHE A O 1
ATOM 3324 N N . HIS A 1 434 ? -15.341 14.698 -6.621 1.00 92.44 434 HIS A N 1
ATOM 3325 C CA . HIS A 1 434 ? -16.409 14.091 -5.831 1.00 92.44 434 HIS A CA 1
ATOM 3326 C C . HIS A 1 434 ? -16.967 12.821 -6.474 1.00 92.44 434 HIS A C 1
ATOM 3328 O O . HIS A 1 434 ? -16.877 12.647 -7.688 1.00 92.44 434 HIS A O 1
ATOM 3334 N N . ALA A 1 435 ? -17.597 11.978 -5.660 1.00 90.44 435 ALA A N 1
ATOM 3335 C CA . ALA A 1 435 ? -18.443 10.862 -6.071 1.00 90.44 435 ALA A CA 1
ATOM 3336 C C . ALA A 1 435 ? -19.753 10.915 -5.271 1.00 90.44 435 ALA A C 1
ATOM 3338 O O . ALA A 1 435 ? -19.728 10.967 -4.041 1.00 90.44 435 ALA A O 1
ATOM 3339 N N . ILE A 1 436 ? -20.892 10.952 -5.961 1.00 89.25 436 ILE A N 1
ATOM 3340 C CA . ILE A 1 436 ? -22.223 11.053 -5.347 1.00 89.25 436 ILE A CA 1
ATOM 3341 C C . ILE A 1 436 ? -23.176 10.037 -5.966 1.00 89.25 436 ILE A C 1
ATOM 3343 O O . ILE A 1 436 ? -23.101 9.776 -7.161 1.00 89.25 436 ILE A O 1
ATOM 3347 N N . PHE A 1 437 ? -24.106 9.495 -5.186 1.00 84.25 437 PHE A N 1
ATOM 3348 C CA . PHE A 1 437 ? -25.180 8.677 -5.744 1.00 84.25 437 PHE A CA 1
ATOM 3349 C C . PHE A 1 437 ? -26.291 9.565 -6.307 1.00 84.25 437 PHE A C 1
ATOM 3351 O O . PHE A 1 437 ? -26.898 10.349 -5.576 1.00 84.25 437 PHE A O 1
ATOM 3358 N N . ASP A 1 438 ? -26.566 9.435 -7.604 1.00 80.88 438 ASP A N 1
ATOM 3359 C CA . ASP A 1 438 ? -27.699 10.075 -8.258 1.00 80.88 438 ASP A CA 1
ATOM 3360 C C . ASP A 1 438 ? -28.912 9.126 -8.237 1.00 80.88 438 ASP A C 1
ATOM 3362 O O . ASP A 1 438 ? -28.963 8.153 -9.000 1.00 80.88 438 ASP A O 1
ATOM 3366 N N . PRO A 1 439 ? -29.934 9.410 -7.408 1.00 72.62 439 PRO A N 1
ATOM 3367 C CA . PRO A 1 439 ? -31.110 8.557 -7.295 1.00 72.62 439 PRO A CA 1
ATOM 3368 C C . PRO A 1 439 ? -31.984 8.547 -8.558 1.00 72.62 439 PRO A C 1
ATOM 3370 O O . PRO A 1 439 ? -32.819 7.657 -8.690 1.00 72.62 439 PRO A O 1
ATOM 3373 N N . LYS A 1 440 ? -31.837 9.509 -9.484 1.00 75.31 440 LYS A N 1
ATOM 3374 C CA . LYS A 1 440 ? -32.637 9.555 -10.722 1.00 75.31 440 LYS A CA 1
ATOM 3375 C C . LYS A 1 440 ? -32.199 8.501 -11.727 1.00 75.31 440 LYS A C 1
ATOM 3377 O O . LYS A 1 440 ? -33.037 7.943 -12.426 1.00 75.31 440 LYS A O 1
ATOM 3382 N N . ILE A 1 441 ? -30.893 8.269 -11.811 1.00 78.88 441 ILE A N 1
ATOM 3383 C CA . ILE A 1 441 ? -30.293 7.273 -12.707 1.00 78.88 441 ILE A CA 1
ATOM 3384 C C . ILE A 1 441 ? -29.876 5.999 -11.965 1.00 78.88 441 ILE A C 1
ATOM 3386 O O . ILE A 1 441 ? -29.563 5.004 -12.610 1.00 78.88 441 ILE A O 1
ATOM 3390 N N . GLY A 1 442 ? -29.907 6.018 -10.628 1.00 73.31 442 GLY A N 1
ATOM 3391 C CA . GLY A 1 442 ? -29.575 4.880 -9.774 1.00 73.31 442 GLY A CA 1
ATOM 3392 C C . GLY A 1 442 ? -28.089 4.529 -9.788 1.00 73.31 442 GLY A C 1
ATOM 3393 O O . GLY A 1 442 ? -27.761 3.351 -9.688 1.00 73.31 442 GLY A O 1
ATOM 3394 N N . LYS A 1 443 ? -27.216 5.532 -9.956 1.00 82.75 443 LYS A N 1
AT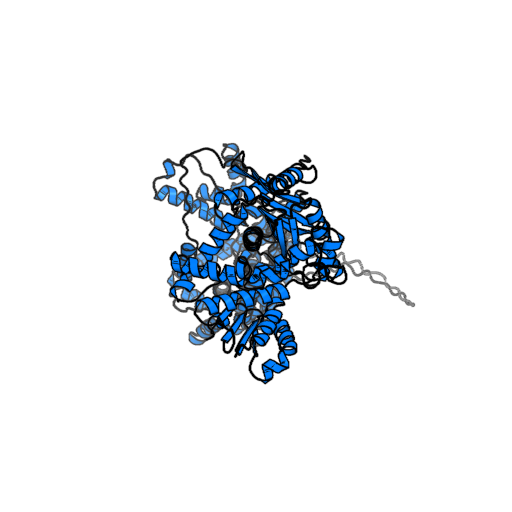OM 3395 C CA . LYS A 1 443 ? -25.778 5.350 -10.196 1.00 82.75 443 LYS A CA 1
ATOM 3396 C C . LYS A 1 443 ? -24.900 6.301 -9.394 1.00 82.75 443 LYS A C 1
ATOM 3398 O O . LYS A 1 443 ? -25.328 7.409 -9.075 1.00 82.75 443 LYS A O 1
ATOM 3403 N N . VAL A 1 444 ? -23.664 5.898 -9.111 1.00 85.12 444 VAL A N 1
ATOM 3404 C CA . VAL A 1 444 ? -22.631 6.772 -8.550 1.00 85.12 444 VAL A CA 1
ATOM 3405 C C . VAL A 1 444 ? -21.994 7.581 -9.677 1.00 85.12 444 VAL A C 1
ATOM 3407 O O . VAL A 1 444 ? -21.377 7.047 -10.593 1.00 85.12 444 VAL A O 1
ATOM 3410 N N . VAL A 1 445 ? -22.133 8.900 -9.598 1.00 87.31 445 VAL A N 1
ATOM 3411 C CA . VAL A 1 445 ? -21.595 9.857 -10.564 1.00 87.31 445 VAL A CA 1
ATOM 3412 C C . VAL A 1 445 ? -20.387 10.549 -9.963 1.00 87.31 445 VAL A C 1
ATOM 3414 O O . VAL A 1 445 ? -20.454 11.098 -8.856 1.00 87.31 445 VAL A O 1
ATOM 3417 N N . THR A 1 446 ? -19.287 10.563 -10.708 1.00 89.06 446 THR A N 1
ATOM 3418 C CA . THR A 1 446 ? -18.076 11.276 -10.303 1.00 89.06 446 THR A CA 1
ATOM 3419 C C . THR A 1 446 ? -17.939 12.628 -11.000 1.00 89.06 446 THR A C 1
ATOM 3421 O O . THR A 1 446 ? -18.593 12.919 -12.002 1.00 89.06 446 THR A O 1
ATOM 3424 N N . SER A 1 447 ? -17.101 13.503 -10.448 1.00 88.50 447 SER A N 1
ATOM 3425 C CA . SER A 1 447 ? -16.872 14.853 -10.979 1.00 88.50 447 SER A CA 1
ATOM 3426 C C . SER A 1 447 ? -16.095 14.889 -12.299 1.00 88.50 447 SER A C 1
ATOM 3428 O O . SER A 1 447 ? -16.029 15.944 -12.930 1.00 88.50 447 SER A O 1
ATOM 3430 N N . HIS A 1 448 ? -15.456 13.783 -12.700 1.00 84.12 448 HIS A N 1
ATOM 3431 C CA . HIS A 1 448 ? -14.627 13.713 -13.902 1.00 84.12 448 HIS A CA 1
ATOM 3432 C C . HIS A 1 448 ? -14.658 12.303 -14.519 1.00 84.12 448 HIS A C 1
ATOM 3434 O O . HIS A 1 448 ? -14.532 11.341 -13.767 1.00 84.12 448 HIS A O 1
ATOM 3440 N N . PRO A 1 449 ? -14.721 12.149 -15.859 1.00 83.06 449 PRO A N 1
ATOM 3441 C CA . PRO A 1 449 ? -14.762 10.835 -16.515 1.00 83.06 449 PRO A CA 1
ATOM 3442 C C . PRO A 1 449 ? -13.664 9.861 -16.065 1.00 83.06 449 PRO A C 1
ATOM 3444 O O . PRO A 1 449 ? -13.966 8.720 -15.748 1.00 83.06 449 PRO A O 1
ATOM 3447 N N . ILE A 1 450 ? -12.427 10.346 -15.901 1.00 81.62 450 ILE A N 1
ATOM 3448 C CA . ILE A 1 450 ? -11.288 9.540 -15.410 1.00 81.62 450 ILE A CA 1
ATOM 3449 C C . ILE A 1 450 ? -11.515 8.896 -14.029 1.00 81.62 450 ILE A C 1
ATOM 3451 O O . ILE A 1 450 ? -10.850 7.931 -13.671 1.00 81.62 450 ILE A O 1
ATOM 3455 N N . LEU A 1 451 ? -12.426 9.456 -13.229 1.00 83.31 451 LEU A N 1
ATOM 3456 C CA . LEU A 1 451 ? -12.787 8.955 -11.906 1.00 83.31 451 LEU A CA 1
ATOM 3457 C C . LEU A 1 451 ? -14.012 8.042 -11.954 1.00 83.31 451 LEU A C 1
ATOM 3459 O O . LEU A 1 451 ? -14.282 7.354 -10.974 1.00 83.31 451 LEU A O 1
ATOM 3463 N N . GLN A 1 452 ? -14.764 8.018 -13.058 1.00 85.38 452 GLN A N 1
ATOM 3464 C CA . GLN A 1 452 ? -15.975 7.212 -13.186 1.00 85.38 452 GLN A CA 1
ATOM 3465 C C . GLN A 1 452 ? -15.751 5.710 -12.944 1.00 85.38 452 GLN A C 1
ATOM 3467 O O . GLN A 1 452 ? -16.610 5.135 -12.279 1.00 85.38 452 GLN A O 1
ATOM 3472 N N . PRO A 1 453 ? -14.599 5.096 -13.295 1.00 81.94 453 PRO A N 1
ATOM 3473 C CA . PRO A 1 453 ? -14.316 3.712 -12.908 1.00 81.94 453 PRO A CA 1
ATOM 3474 C C . PRO A 1 453 ? -14.411 3.442 -11.396 1.00 81.94 453 PRO A C 1
ATOM 3476 O O . PRO A 1 453 ? -14.744 2.334 -10.992 1.00 81.94 453 PRO A O 1
ATOM 3479 N N . ILE A 1 454 ? -14.167 4.448 -10.545 1.00 78.38 454 ILE A N 1
ATOM 3480 C CA . ILE A 1 454 ? -14.341 4.337 -9.086 1.00 78.38 454 ILE A CA 1
ATOM 3481 C C . ILE A 1 454 ? -15.832 4.294 -8.723 1.00 78.38 454 ILE A C 1
ATOM 3483 O O . ILE A 1 454 ? -16.238 3.525 -7.855 1.00 78.38 454 ILE A O 1
ATOM 3487 N N . GLY A 1 455 ? -16.655 5.108 -9.392 1.00 77.38 455 GLY A N 1
ATOM 3488 C CA . GLY A 1 455 ? -18.111 5.071 -9.240 1.00 77.38 455 GLY A CA 1
ATOM 3489 C C . GLY A 1 455 ? -18.693 3.729 -9.682 1.00 77.38 455 GLY A C 1
ATOM 3490 O O . GLY A 1 455 ? -19.482 3.134 -8.953 1.00 77.38 455 GLY A O 1
ATOM 3491 N N . ASP A 1 456 ? -18.231 3.214 -10.819 1.00 80.69 456 ASP A N 1
ATOM 3492 C CA . ASP A 1 456 ? -18.667 1.924 -11.358 1.00 80.69 456 ASP A CA 1
ATOM 3493 C C . ASP A 1 456 ? -18.237 0.762 -10.439 1.00 80.69 456 ASP A C 1
ATOM 3495 O O . ASP A 1 456 ? -19.028 -0.135 -10.154 1.00 80.69 456 ASP A O 1
ATOM 3499 N N . TYR A 1 457 ? -17.024 0.823 -9.876 1.00 75.19 457 TYR A N 1
ATOM 3500 C CA . TYR A 1 457 ? -16.545 -0.135 -8.873 1.00 75.19 457 TYR A CA 1
ATOM 3501 C C . TYR A 1 457 ? -17.464 -0.208 -7.642 1.00 75.19 457 TYR A C 1
ATOM 3503 O O . TYR A 1 457 ? -17.808 -1.295 -7.172 1.00 75.19 457 TYR A O 1
ATOM 3511 N N . PHE A 1 458 ? -17.911 0.945 -7.137 1.00 74.31 458 PHE A N 1
ATOM 3512 C CA . PHE A 1 458 ? -18.851 1.008 -6.018 1.00 74.31 458 PHE A CA 1
ATOM 3513 C C . PHE A 1 458 ? -20.212 0.369 -6.330 1.00 74.31 458 PHE A C 1
ATOM 3515 O O . PHE A 1 458 ? -20.852 -0.172 -5.425 1.00 74.31 458 PHE A O 1
ATOM 3522 N N . GLU A 1 459 ? -20.651 0.412 -7.590 1.00 70.19 459 GLU A N 1
ATOM 3523 C CA . GLU A 1 459 ? -21.884 -0.237 -8.045 1.00 70.19 459 GLU A CA 1
ATOM 3524 C C . GLU A 1 459 ? -21.729 -1.756 -8.193 1.00 70.19 459 GLU A C 1
ATOM 3526 O O . GLU A 1 459 ? -22.639 -2.503 -7.824 1.00 70.19 459 GLU A O 1
ATOM 3531 N N . GLU A 1 460 ? -20.593 -2.219 -8.724 1.00 67.44 460 GLU A N 1
ATOM 3532 C CA . GLU A 1 460 ? -20.333 -3.639 -8.987 1.00 67.44 460 GLU A CA 1
ATOM 3533 C C . GLU A 1 460 ? -20.156 -4.460 -7.706 1.00 67.44 460 GLU A C 1
ATOM 3535 O O . GLU A 1 460 ? -20.732 -5.546 -7.594 1.00 67.44 460 GLU A O 1
ATOM 3540 N N . GLU A 1 461 ? -19.416 -3.944 -6.719 1.00 58.72 461 GLU A N 1
ATOM 3541 C CA . GLU A 1 461 ? -19.197 -4.650 -5.447 1.00 58.72 461 GLU A CA 1
ATOM 3542 C C . GLU A 1 461 ? -20.475 -4.716 -4.589 1.00 58.72 461 GLU A C 1
ATOM 3544 O O . GLU A 1 461 ? -20.575 -5.584 -3.727 1.00 58.72 461 GLU A O 1
ATOM 3549 N N . LYS A 1 462 ? -21.483 -3.854 -4.831 1.00 51.66 462 LYS A N 1
ATOM 3550 C CA . LYS A 1 462 ? -22.796 -3.767 -4.139 1.00 51.66 462 LYS A CA 1
ATOM 3551 C C . LYS A 1 462 ? -22.777 -3.682 -2.599 1.00 51.66 462 LYS A C 1
ATOM 3553 O O . LYS A 1 462 ? -23.839 -3.488 -2.009 1.00 51.66 462 LYS A O 1
ATOM 3558 N N . THR A 1 463 ? -21.627 -3.808 -1.938 1.00 51.25 463 THR A N 1
ATOM 3559 C CA . THR A 1 463 ? -21.494 -3.870 -0.474 1.00 51.25 463 THR A CA 1
ATOM 3560 C C . THR A 1 463 ? -20.963 -2.589 0.153 1.00 51.25 463 THR A C 1
ATOM 3562 O O . THR A 1 463 ? -21.269 -2.328 1.314 1.00 51.25 463 THR A O 1
ATOM 3565 N N . ASP A 1 464 ? -20.199 -1.784 -0.592 1.00 53.38 464 ASP A N 1
ATOM 3566 C CA . ASP A 1 464 ? -19.356 -0.756 0.029 1.00 53.38 464 ASP A CA 1
ATOM 3567 C C . ASP A 1 464 ? -20.014 0.634 0.036 1.00 53.38 464 ASP A C 1
ATOM 3569 O O . ASP A 1 464 ? -19.972 1.313 1.054 1.00 53.38 464 ASP A O 1
ATOM 3573 N N . PHE A 1 465 ? -20.701 1.075 -1.024 1.00 66.44 465 PHE A N 1
ATOM 3574 C CA . PHE A 1 465 ? -21.189 2.465 -1.072 1.00 66.44 465 PHE A CA 1
ATOM 3575 C C . PHE A 1 465 ? -22.346 2.777 -0.110 1.00 66.44 465 PHE A C 1
ATOM 3577 O O . PHE A 1 465 ? -22.540 3.938 0.224 1.00 66.44 465 PHE A O 1
ATOM 3584 N N . ASP A 1 466 ? -23.120 1.784 0.339 1.00 74.62 466 ASP A N 1
ATOM 3585 C CA . ASP A 1 466 ? -24.108 1.867 1.438 1.00 74.62 466 ASP A CA 1
ATOM 3586 C C . ASP A 1 466 ? -24.982 3.146 1.510 1.00 74.62 466 ASP A C 1
ATOM 3588 O O . ASP A 1 466 ? -25.351 3.621 2.578 1.00 74.62 466 ASP A O 1
ATOM 3592 N N . GLY A 1 467 ? -25.328 3.748 0.370 1.00 77.50 467 GLY A N 1
ATOM 3593 C CA . GLY A 1 467 ? -26.127 4.976 0.338 1.00 77.50 467 GLY A CA 1
ATOM 3594 C C . GLY A 1 467 ? -25.418 6.232 0.861 1.00 77.50 467 GLY A C 1
ATOM 3595 O O . GLY A 1 467 ? -26.103 7.133 1.345 1.00 77.50 467 GLY A O 1
ATOM 3596 N N . HIS A 1 468 ? -24.086 6.314 0.748 1.00 90.50 468 HIS A N 1
ATOM 3597 C CA . HIS A 1 468 ? -23.335 7.532 1.051 1.00 90.50 468 HIS A CA 1
ATOM 3598 C C . HIS A 1 468 ? -23.845 8.718 0.226 1.00 90.50 468 HIS A C 1
ATOM 3600 O O . HIS A 1 468 ? -23.918 8.680 -1.001 1.00 90.50 468 HIS A O 1
ATOM 3606 N N . GLU A 1 469 ? -24.191 9.806 0.902 1.00 90.94 469 GLU A N 1
ATOM 3607 C CA . GLU A 1 469 ? -24.711 11.004 0.245 1.00 90.94 469 GLU A CA 1
ATOM 3608 C C . GLU A 1 469 ? -23.627 11.780 -0.520 1.00 90.94 469 GLU A C 1
ATOM 3610 O O . GLU A 1 469 ? -23.949 12.499 -1.467 1.00 90.94 469 GLU A O 1
ATOM 3615 N N . GLY A 1 470 ? -22.346 11.623 -0.167 1.00 91.25 470 GLY A N 1
ATOM 3616 C CA . GLY A 1 470 ? -21.256 12.136 -0.992 1.00 91.25 470 GLY A CA 1
ATOM 3617 C C . GLY A 1 470 ? -19.858 11.846 -0.469 1.00 91.25 470 GLY A C 1
ATOM 3618 O O . GLY A 1 470 ? -19.602 11.859 0.732 1.00 91.25 470 GLY A O 1
ATOM 3619 N N . ILE A 1 471 ? -18.934 11.627 -1.395 1.00 94.38 471 ILE A N 1
ATOM 3620 C CA . ILE A 1 471 ? -17.502 11.511 -1.139 1.00 94.38 471 ILE A CA 1
ATOM 3621 C C . ILE A 1 471 ? -16.823 12.679 -1.836 1.00 94.38 471 ILE A C 1
ATOM 3623 O O . ILE A 1 471 ? -17.042 12.900 -3.025 1.00 94.38 471 ILE A O 1
ATOM 3627 N N . PHE A 1 472 ? -15.998 13.416 -1.104 1.00 95.62 472 PHE A N 1
ATOM 3628 C CA . PHE A 1 472 ? -15.263 14.568 -1.606 1.00 95.62 472 PHE A CA 1
ATOM 3629 C C . PHE A 1 472 ? -13.775 14.358 -1.361 1.00 95.62 472 PHE A C 1
ATOM 3631 O O . PHE A 1 472 ? -13.387 13.915 -0.281 1.00 95.62 472 PHE A O 1
ATOM 3638 N N . GLY A 1 473 ? -12.944 14.699 -2.339 1.00 95.06 473 GLY A N 1
ATOM 3639 C CA . GLY A 1 473 ? -11.495 14.610 -2.241 1.00 95.06 473 GLY A CA 1
ATOM 3640 C C . GLY A 1 473 ? -10.794 15.839 -2.803 1.00 95.06 473 GLY A C 1
ATOM 3641 O O . GLY A 1 473 ? -11.320 16.533 -3.673 1.00 95.06 473 GLY A O 1
ATOM 3642 N N . GLN A 1 474 ? -9.595 16.103 -2.297 1.00 93.88 474 GLN A N 1
ATOM 3643 C CA . GLN A 1 474 ? -8.703 17.161 -2.747 1.00 93.88 474 GLN A CA 1
ATOM 3644 C C . GLN A 1 474 ? -7.256 16.670 -2.742 1.00 93.88 474 GLN A C 1
ATOM 3646 O O . GLN A 1 474 ? -6.838 15.917 -1.865 1.00 93.88 474 GLN A O 1
ATOM 3651 N N . ILE A 1 475 ? -6.479 17.143 -3.712 1.00 93.25 475 ILE A N 1
ATOM 3652 C CA . ILE A 1 475 ? -5.023 17.132 -3.644 1.00 93.25 475 ILE A CA 1
ATOM 3653 C C . ILE A 1 475 ? -4.583 18.479 -3.075 1.00 93.25 475 ILE A C 1
ATOM 3655 O O . ILE A 1 475 ? -4.882 19.525 -3.658 1.00 93.25 475 ILE A O 1
ATOM 3659 N N . GLY A 1 476 ? -3.895 18.454 -1.932 1.00 90.69 476 GLY A N 1
ATOM 3660 C CA . GLY A 1 476 ? -3.383 19.647 -1.265 1.00 90.69 476 GLY A CA 1
ATOM 3661 C C . GLY A 1 476 ? -2.641 20.540 -2.268 1.00 90.69 476 GLY A C 1
ATOM 3662 O O . GLY A 1 476 ? -1.739 20.048 -2.952 1.00 90.69 476 GLY A O 1
ATOM 3663 N N . PRO A 1 477 ? -3.029 21.814 -2.435 1.00 87.38 477 PRO A N 1
ATOM 3664 C CA . PRO A 1 477 ? -2.530 22.651 -3.528 1.00 87.38 477 PRO A CA 1
ATOM 3665 C C . PRO A 1 477 ? -1.024 22.933 -3.440 1.00 87.38 477 PRO A C 1
ATOM 3667 O O . PRO A 1 477 ? -0.369 23.102 -4.465 1.00 87.38 477 PRO A O 1
ATOM 3670 N N . VAL A 1 478 ? -0.478 22.972 -2.227 1.00 87.81 478 VAL A N 1
ATOM 3671 C CA . VAL A 1 478 ? 0.941 23.154 -1.911 1.00 87.81 478 VAL A CA 1
ATOM 3672 C C . VAL A 1 478 ? 1.558 21.827 -1.490 1.00 87.81 478 VAL A C 1
ATOM 3674 O O . VAL A 1 478 ? 2.617 21.455 -1.992 1.00 87.81 478 VAL A O 1
ATOM 3677 N N . SER A 1 479 ? 0.915 21.102 -0.572 1.00 89.50 479 SER A N 1
ATOM 3678 C CA . SER A 1 479 ? 1.490 19.865 -0.032 1.00 89.50 479 SER A CA 1
ATOM 3679 C C . SER A 1 479 ? 1.440 18.695 -1.010 1.00 89.50 479 SER A C 1
ATOM 3681 O O . SER A 1 479 ? 2.252 17.778 -0.932 1.00 89.50 479 SER A O 1
ATOM 3683 N N . GLY A 1 480 ? 0.476 18.685 -1.926 1.00 88.12 480 GLY A N 1
ATOM 3684 C CA . GLY A 1 480 ? 0.218 17.555 -2.803 1.00 88.12 480 GLY A CA 1
ATOM 3685 C C . GLY A 1 480 ? -0.341 16.312 -2.100 1.00 88.12 480 GLY A C 1
ATOM 3686 O O . GLY A 1 480 ? -0.361 15.249 -2.725 1.00 88.12 480 GLY A O 1
ATOM 3687 N N . VAL A 1 481 ? -0.750 16.427 -0.834 1.00 92.81 481 VAL A N 1
ATOM 3688 C CA . VAL A 1 481 ? -1.312 15.338 -0.024 1.00 92.81 481 VAL A CA 1
ATOM 3689 C C . VAL A 1 481 ? -2.766 15.085 -0.434 1.00 92.81 481 VAL A C 1
ATOM 3691 O O . VAL A 1 481 ? -3.537 16.031 -0.579 1.00 92.81 481 VAL A O 1
ATOM 3694 N N . LEU A 1 482 ? -3.162 13.825 -0.603 1.00 94.88 482 LEU A N 1
ATOM 3695 C CA . LEU A 1 482 ? -4.543 13.411 -0.829 1.00 94.88 482 LEU A CA 1
ATOM 3696 C C . LEU A 1 482 ? -5.347 13.508 0.473 1.00 94.88 482 LEU A C 1
ATOM 3698 O O . LEU A 1 482 ? -5.012 12.907 1.497 1.00 94.88 482 LEU A O 1
ATOM 3702 N N . GLN A 1 483 ? -6.434 14.261 0.405 1.00 97.06 483 GLN A N 1
ATOM 3703 C CA . GLN A 1 483 ? -7.326 14.588 1.507 1.00 97.06 483 GLN A CA 1
ATOM 3704 C C . GLN A 1 483 ? -8.762 14.265 1.105 1.00 97.06 483 GLN A C 1
ATOM 3706 O O . GLN A 1 483 ? -9.133 14.459 -0.051 1.00 97.06 483 GLN A O 1
ATOM 3711 N N . GLY A 1 484 ? -9.584 13.789 2.037 1.00 96.81 484 GLY A N 1
ATOM 3712 C CA . GLY A 1 484 ? -10.966 13.432 1.737 1.00 96.81 484 GLY A CA 1
ATOM 3713 C C . GLY A 1 484 ? -11.923 13.609 2.899 1.00 96.81 484 GLY A C 1
ATOM 3714 O O . GLY A 1 484 ? -11.528 13.566 4.063 1.00 96.81 484 GLY A O 1
ATOM 3715 N N . ALA A 1 485 ? -13.190 13.803 2.546 1.00 97.81 485 ALA A N 1
ATOM 3716 C CA . ALA A 1 485 ? -14.331 13.893 3.440 1.00 97.81 485 ALA A CA 1
ATOM 3717 C C . ALA A 1 485 ? -15.464 13.014 2.889 1.00 97.81 485 ALA A C 1
ATOM 3719 O O . ALA A 1 485 ? -15.964 13.222 1.783 1.00 97.81 485 ALA A O 1
ATOM 3720 N N . PHE A 1 486 ? -15.853 12.019 3.675 1.00 96.88 486 PHE A N 1
ATOM 3721 C CA . PHE A 1 486 ? -16.827 10.990 3.335 1.00 96.88 486 PHE A CA 1
ATOM 3722 C C . PHE A 1 486 ? -18.092 11.247 4.133 1.00 96.88 486 PHE A C 1
ATOM 3724 O O . PHE A 1 486 ? -18.036 11.310 5.359 1.00 96.88 486 PHE A O 1
ATOM 3731 N N . ILE A 1 487 ? -19.220 11.418 3.452 1.00 95.81 487 ILE A N 1
ATOM 3732 C CA . ILE A 1 487 ? -20.504 11.774 4.050 1.00 95.81 487 ILE A CA 1
ATOM 3733 C C . ILE A 1 487 ? -21.475 10.634 3.802 1.00 95.81 487 ILE A C 1
ATOM 3735 O O . ILE A 1 487 ? -21.892 10.394 2.670 1.00 95.81 487 ILE A O 1
ATOM 3739 N N . HIS A 1 488 ? -21.836 9.934 4.874 1.00 94.12 488 HIS A N 1
ATOM 3740 C CA . HIS A 1 488 ? -22.747 8.805 4.780 1.00 94.12 488 HIS A CA 1
ATOM 3741 C C . HIS A 1 488 ? -24.202 9.282 4.755 1.00 94.12 488 HIS A C 1
ATOM 3743 O O . HIS A 1 488 ? -24.899 9.063 3.773 1.00 94.12 488 HIS A O 1
ATOM 3749 N N . ARG A 1 489 ? -24.654 9.996 5.795 1.00 91.50 489 ARG A N 1
ATOM 3750 C CA . ARG A 1 489 ? -26.033 10.515 5.889 1.00 91.50 489 ARG A CA 1
ATOM 3751 C C . ARG A 1 489 ? -26.073 11.887 6.538 1.00 91.50 489 ARG A C 1
ATOM 3753 O O . ARG A 1 489 ? -25.395 12.075 7.547 1.00 91.50 489 ARG A O 1
ATOM 3760 N N . THR A 1 490 ? -26.931 12.784 6.047 1.00 92.62 490 THR A N 1
ATOM 3761 C CA . THR A 1 490 ? -27.111 14.147 6.593 1.00 92.62 490 THR A CA 1
ATOM 3762 C C . THR A 1 490 ? -28.538 14.478 7.044 1.00 92.62 490 THR A C 1
ATOM 3764 O O . THR A 1 490 ? -28.841 15.606 7.433 1.00 92.62 490 THR A O 1
ATOM 3767 N N . CYS A 1 491 ? -29.455 13.509 7.045 1.00 87.31 491 CYS A N 1
ATOM 3768 C CA . CYS A 1 491 ? -30.853 13.769 7.414 1.00 87.31 491 CYS A CA 1
ATOM 3769 C C . CYS A 1 491 ? -31.065 14.182 8.889 1.00 87.31 491 CYS A C 1
ATOM 3771 O O . CYS A 1 491 ? -32.024 14.896 9.196 1.00 87.31 491 CYS A O 1
ATOM 3773 N N . ARG A 1 492 ? -30.162 13.801 9.802 1.00 92.25 492 ARG A N 1
ATOM 3774 C CA . ARG A 1 492 ? -30.129 14.328 11.178 1.00 92.25 492 ARG A CA 1
ATOM 3775 C C . ARG A 1 492 ? -29.470 15.706 11.243 1.00 92.25 492 ARG A C 1
ATOM 3777 O O . ARG A 1 492 ? -29.884 16.531 12.041 1.00 92.25 492 ARG A O 1
ATOM 3784 N N . GLY A 1 493 ? -28.507 15.990 10.374 1.00 92.94 493 GLY A N 1
ATOM 3785 C CA . GLY A 1 493 ? -27.760 17.243 10.344 1.00 92.94 493 GLY A CA 1
ATOM 3786 C C . GLY A 1 493 ? -26.479 17.110 9.541 1.00 92.94 493 GLY A C 1
ATOM 3787 O O . GLY A 1 493 ? -26.344 16.212 8.718 1.00 92.94 493 GLY A O 1
ATOM 3788 N N . GLN A 1 494 ? -25.518 17.993 9.787 1.00 93.81 494 GLN A N 1
ATOM 3789 C CA . GLN A 1 494 ? -24.199 17.922 9.150 1.00 93.81 494 GLN A CA 1
ATOM 3790 C C . GLN A 1 494 ? -23.562 16.548 9.406 1.00 93.81 494 GLN A C 1
ATOM 3792 O O . GLN A 1 494 ? -23.733 15.987 10.492 1.00 93.81 494 GLN A O 1
ATOM 3797 N N . GLY A 1 495 ? -22.841 15.999 8.428 1.00 95.12 495 GLY A N 1
ATOM 3798 C CA . GLY A 1 495 ? -22.006 14.828 8.671 1.00 95.12 495 GLY A CA 1
ATOM 3799 C C . GLY A 1 495 ? -20.908 15.209 9.659 1.00 95.12 495 GLY A C 1
ATOM 3800 O O . GLY A 1 495 ? -20.238 16.214 9.451 1.00 95.12 495 GLY A O 1
ATOM 3801 N N . ALA A 1 496 ? -20.726 14.453 10.736 1.00 96.06 496 ALA A N 1
ATOM 3802 C CA . ALA A 1 496 ? -19.703 14.765 11.731 1.00 96.06 496 ALA A CA 1
ATOM 3803 C C . ALA A 1 496 ? -18.825 13.553 12.032 1.00 96.06 496 ALA A C 1
ATOM 3805 O O . ALA A 1 496 ? -19.329 12.432 12.146 1.00 96.06 496 ALA A O 1
ATOM 3806 N N . GLY A 1 497 ? -17.524 13.793 12.187 1.00 95.81 497 GLY A N 1
ATOM 3807 C CA . GLY A 1 497 ? -16.556 12.783 12.595 1.00 95.81 497 GLY A CA 1
ATOM 3808 C C . GLY A 1 497 ? -15.120 13.289 12.596 1.00 95.81 497 GLY A C 1
ATOM 3809 O O . GLY A 1 497 ? -14.825 14.394 12.163 1.00 95.81 497 GLY A O 1
ATOM 3810 N N . GLY A 1 498 ? -14.213 12.476 13.129 1.00 94.75 498 GLY A N 1
ATOM 3811 C CA . GLY A 1 498 ? -12.788 12.801 13.143 1.00 94.75 498 GLY A CA 1
ATOM 3812 C C . GLY A 1 498 ? -12.125 12.712 11.764 1.00 94.75 498 GLY A C 1
ATOM 3813 O O . GLY A 1 498 ? -12.606 11.986 10.887 1.00 94.75 498 GLY A O 1
ATOM 3814 N N . VAL A 1 499 ? -11.011 13.426 11.581 1.00 97.31 499 VAL A N 1
ATOM 3815 C CA . VAL A 1 499 ? -10.101 13.243 10.444 1.00 97.31 499 VAL A CA 1
ATOM 3816 C C . VAL A 1 499 ? -8.955 12.318 10.830 1.00 97.31 499 VAL A C 1
ATOM 3818 O O . VAL A 1 499 ? -8.182 12.614 11.732 1.00 97.31 499 VAL A O 1
ATOM 3821 N N . ARG A 1 500 ? -8.825 11.198 10.122 1.00 95.19 500 ARG A N 1
ATOM 3822 C CA . ARG A 1 500 ? -7.740 10.234 10.303 1.00 95.19 500 ARG A CA 1
ATOM 3823 C C . ARG A 1 500 ? -6.580 10.562 9.372 1.00 95.19 500 ARG A C 1
ATOM 3825 O O . ARG A 1 500 ? -6.762 10.662 8.163 1.00 95.19 500 ARG A O 1
ATOM 3832 N N . ASN A 1 501 ? -5.376 10.641 9.923 1.00 94.19 501 ASN A N 1
ATOM 3833 C CA . ASN A 1 501 ? -4.134 10.755 9.167 1.00 94.19 501 ASN A CA 1
ATOM 3834 C C . ASN A 1 501 ? -3.398 9.406 9.180 1.00 94.19 501 ASN A C 1
ATOM 3836 O O . ASN A 1 501 ? -2.757 9.036 10.169 1.00 94.19 501 ASN A O 1
ATOM 3840 N N . TRP A 1 502 ? -3.497 8.661 8.080 1.00 89.75 502 TRP A N 1
ATOM 3841 C CA . TRP A 1 502 ? -3.028 7.277 7.981 1.00 89.75 502 TRP A CA 1
ATOM 3842 C C . TRP A 1 502 ? -2.304 7.024 6.659 1.00 89.75 502 TRP A C 1
ATOM 3844 O O . TRP A 1 502 ? -2.436 7.804 5.726 1.00 89.75 502 TRP A O 1
ATOM 3854 N N . GLY A 1 503 ? -1.487 5.972 6.598 1.00 85.75 503 GLY A N 1
ATOM 3855 C CA . GLY A 1 503 ? -0.823 5.569 5.356 1.00 85.75 503 GLY A CA 1
ATOM 3856 C C . GLY A 1 503 ? -1.607 4.456 4.692 1.00 85.75 503 GLY A C 1
ATOM 3857 O O . GLY A 1 503 ? -1.769 3.397 5.300 1.00 85.75 503 GLY A O 1
ATOM 3858 N N . TYR A 1 504 ? -2.081 4.695 3.474 1.00 81.31 504 TYR A N 1
ATOM 3859 C CA . TYR A 1 504 ? -2.838 3.708 2.711 1.00 81.31 504 TYR A CA 1
ATOM 3860 C C . TYR A 1 504 ? -1.947 3.055 1.656 1.00 81.31 504 TYR A C 1
ATOM 3862 O O . TYR A 1 504 ? -1.083 3.699 1.059 1.00 81.31 504 TYR A O 1
ATOM 3870 N N . ASN A 1 505 ? -2.120 1.745 1.463 1.00 71.56 505 ASN A N 1
ATOM 3871 C CA . ASN A 1 505 ? -1.313 0.994 0.503 1.00 71.56 505 ASN A CA 1
ATOM 3872 C C . ASN A 1 505 ? -1.848 1.124 -0.926 1.00 71.56 505 ASN A C 1
ATOM 3874 O O . ASN A 1 505 ? -1.069 1.058 -1.883 1.00 71.56 505 ASN A O 1
ATOM 3878 N N . THR A 1 506 ? -3.168 1.280 -1.040 1.00 75.19 506 THR A N 1
ATOM 3879 C CA . THR A 1 506 ? -3.932 1.388 -2.281 1.00 75.19 506 THR A CA 1
ATOM 3880 C C . THR A 1 506 ? -5.008 2.470 -2.152 1.00 75.19 506 THR A C 1
ATOM 3882 O O . THR A 1 506 ? -5.394 2.849 -1.041 1.00 75.19 506 THR A O 1
ATOM 3885 N N . ILE A 1 507 ? -5.512 2.964 -3.285 1.00 82.50 507 ILE A N 1
ATOM 3886 C CA . ILE A 1 507 ? -6.603 3.947 -3.293 1.00 82.50 507 ILE A CA 1
ATOM 3887 C C . ILE A 1 507 ? -7.921 3.313 -2.823 1.00 82.50 507 ILE A C 1
ATOM 3889 O O . ILE A 1 507 ? -8.736 3.960 -2.169 1.00 82.50 507 ILE A O 1
ATOM 3893 N N . GLU A 1 508 ? -8.106 2.024 -3.085 1.00 80.62 508 GLU A N 1
ATOM 3894 C CA . GLU A 1 508 ? -9.235 1.228 -2.625 1.00 80.62 508 GLU A CA 1
ATOM 3895 C C . GLU A 1 508 ? -9.270 1.153 -1.096 1.00 80.62 508 GLU A C 1
ATOM 3897 O O . GLU A 1 508 ? -10.338 1.326 -0.509 1.00 80.62 508 GLU A O 1
ATOM 3902 N N . ASP A 1 509 ? -8.117 0.970 -0.439 1.00 82.00 509 ASP A N 1
ATOM 3903 C CA . ASP A 1 509 ? -8.023 1.004 1.027 1.00 82.00 509 ASP A CA 1
ATOM 3904 C C . ASP A 1 509 ? -8.432 2.377 1.580 1.00 82.00 509 ASP A C 1
ATOM 3906 O O . ASP A 1 509 ? -9.132 2.452 2.591 1.00 82.00 509 ASP A O 1
ATOM 3910 N N . TRP A 1 510 ? -8.032 3.460 0.904 1.00 89.56 510 TRP A N 1
ATOM 3911 C CA . TRP A 1 510 ? -8.391 4.828 1.285 1.00 89.56 510 TRP A CA 1
ATOM 3912 C C . TRP A 1 510 ? -9.904 5.070 1.191 1.00 89.56 510 TRP A C 1
ATOM 3914 O O . TRP A 1 510 ? -10.510 5.566 2.145 1.00 89.56 510 TRP A O 1
ATOM 3924 N N . PHE A 1 511 ? -10.541 4.658 0.087 1.00 88.69 511 PHE A N 1
ATOM 3925 C CA . PHE A 1 511 ? -11.997 4.755 -0.060 1.00 88.69 511 PHE A CA 1
ATOM 3926 C C . PHE A 1 511 ? -12.742 3.860 0.935 1.00 88.69 511 PHE A C 1
ATOM 3928 O O . PHE A 1 511 ? -13.676 4.326 1.590 1.00 88.69 511 PHE A O 1
ATOM 3935 N N . ARG A 1 512 ? -12.330 2.594 1.085 1.00 85.94 512 ARG A N 1
ATOM 3936 C CA . ARG A 1 512 ? -12.973 1.636 1.997 1.00 85.94 512 ARG A CA 1
ATOM 3937 C C . ARG A 1 512 ? -12.899 2.088 3.450 1.00 85.94 512 ARG A C 1
ATOM 3939 O O . ARG A 1 512 ? -13.895 1.960 4.162 1.00 85.94 512 ARG A O 1
ATOM 3946 N N . ASP A 1 513 ? -11.770 2.643 3.898 1.00 88.50 513 ASP A N 1
ATOM 3947 C CA . ASP A 1 513 ? -11.664 3.144 5.272 1.00 88.50 513 ASP A CA 1
ATOM 3948 C C . ASP A 1 513 ? -12.565 4.368 5.489 1.00 88.50 513 ASP A C 1
ATOM 3950 O O . ASP A 1 513 ? -13.325 4.400 6.457 1.00 88.50 513 ASP A O 1
ATOM 3954 N N . GLY A 1 514 ? -12.568 5.332 4.558 1.00 92.56 514 GLY A N 1
ATOM 3955 C CA . GLY A 1 514 ? -13.438 6.512 4.630 1.00 92.56 514 GLY A CA 1
ATOM 3956 C C . GLY A 1 514 ? -14.932 6.161 4.674 1.00 92.56 514 GLY A C 1
ATOM 3957 O O . GLY A 1 514 ? -15.672 6.653 5.535 1.00 92.56 514 GLY A O 1
ATOM 3958 N N . ILE A 1 515 ? -15.367 5.252 3.800 1.00 91.00 515 ILE A N 1
ATOM 3959 C CA . ILE A 1 515 ? -16.740 4.732 3.738 1.00 91.00 515 ILE A CA 1
ATOM 3960 C C . ILE A 1 515 ? -17.116 4.032 5.051 1.00 91.00 515 ILE A C 1
ATOM 3962 O O . ILE A 1 515 ? 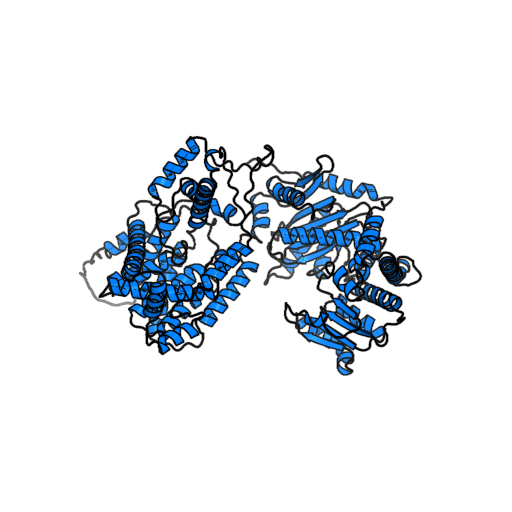-18.070 4.419 5.731 1.00 91.00 515 ILE A O 1
ATOM 3966 N N . ARG A 1 516 ? -16.327 3.035 5.470 1.00 89.31 516 ARG A N 1
ATOM 3967 C CA . ARG A 1 516 ? -16.594 2.248 6.683 1.00 89.31 516 ARG A CA 1
ATOM 3968 C C . ARG A 1 516 ? -16.692 3.137 7.922 1.00 89.31 516 ARG A C 1
ATOM 3970 O O . ARG A 1 516 ? -17.614 2.995 8.727 1.00 89.31 516 ARG A O 1
ATOM 3977 N N . LEU A 1 517 ? -15.747 4.063 8.081 1.00 91.12 517 LEU A N 1
ATOM 3978 C CA . LEU A 1 517 ? -15.681 4.932 9.251 1.00 91.12 517 LEU A CA 1
ATOM 3979 C C . LEU A 1 517 ? -16.812 5.965 9.275 1.00 91.12 517 LEU A C 1
ATOM 3981 O O . LEU A 1 517 ? -17.358 6.231 10.347 1.00 91.12 517 LEU A O 1
ATOM 3985 N N . SER A 1 518 ? -17.188 6.543 8.131 1.00 94.12 518 SER A N 1
ATOM 3986 C CA . SER A 1 518 ? -18.282 7.524 8.080 1.00 94.12 518 SER A CA 1
ATOM 3987 C C . SER A 1 518 ? -19.653 6.885 8.338 1.00 94.12 518 SER A C 1
ATOM 3989 O O . SER A 1 518 ? -20.466 7.479 9.056 1.00 94.12 518 SER A O 1
ATOM 3991 N N . LYS A 1 519 ? -19.867 5.632 7.906 1.00 91.75 519 LYS A N 1
ATOM 3992 C CA . LYS A 1 519 ? -21.015 4.814 8.331 1.00 91.75 519 LYS A CA 1
ATOM 3993 C C . LYS A 1 519 ? -21.043 4.602 9.842 1.00 91.75 519 LYS A C 1
ATOM 3995 O O . LYS A 1 519 ? -22.058 4.879 10.486 1.00 91.75 519 LYS A O 1
ATOM 4000 N N . GLY A 1 520 ? -19.916 4.190 10.426 1.00 90.75 520 GLY A N 1
ATOM 4001 C CA . GLY A 1 520 ? -19.790 4.035 11.878 1.00 90.75 520 GLY A CA 1
ATOM 4002 C C . GLY A 1 520 ? -20.126 5.324 12.640 1.00 90.75 520 GLY A C 1
ATOM 4003 O O . GLY A 1 520 ? -20.769 5.277 13.690 1.00 90.75 520 GLY A O 1
ATOM 4004 N N . MET A 1 521 ? -19.779 6.492 12.086 1.00 94.12 521 MET A N 1
ATOM 4005 C CA . MET A 1 521 ? -20.153 7.786 12.665 1.00 94.12 521 MET A CA 1
ATOM 4006 C C . MET A 1 521 ? -21.655 8.077 12.586 1.00 94.12 521 MET A C 1
ATOM 4008 O O . MET A 1 521 ? -22.202 8.632 13.537 1.00 94.12 521 MET A O 1
ATOM 4012 N N . THR A 1 522 ? -22.355 7.660 11.523 1.00 94.38 522 THR A N 1
ATOM 4013 C CA . THR A 1 522 ? -23.827 7.731 11.482 1.00 94.38 522 THR A CA 1
ATOM 4014 C C . THR A 1 522 ? -24.438 6.936 12.624 1.00 94.38 522 THR A C 1
ATOM 4016 O O . THR A 1 522 ? -25.297 7.458 13.334 1.00 94.38 522 THR A O 1
ATOM 4019 N N . HIS A 1 523 ? -23.989 5.694 12.827 1.00 93.25 523 HIS A N 1
ATOM 4020 C CA . HIS A 1 523 ? -24.524 4.845 13.891 1.00 93.25 523 HIS A CA 1
ATOM 4021 C C . HIS A 1 523 ? -24.239 5.421 15.272 1.00 93.25 523 HIS A C 1
ATOM 4023 O O . HIS A 1 523 ? -25.139 5.513 16.107 1.00 93.25 523 HIS A O 1
ATOM 4029 N N . LYS A 1 524 ? -23.006 5.884 15.483 1.00 93.69 524 LYS A N 1
ATOM 4030 C CA . LYS A 1 524 ? -22.570 6.519 16.727 1.00 93.69 524 LYS A CA 1
ATOM 4031 C C . LYS A 1 524 ? -23.415 7.748 17.069 1.00 93.69 524 LYS A C 1
ATOM 4033 O O . LYS A 1 524 ? -23.947 7.828 18.176 1.00 93.69 524 LYS A O 1
ATOM 4038 N N . ASN A 1 525 ? -23.603 8.660 16.113 1.00 94.88 525 ASN A N 1
ATOM 4039 C CA . ASN A 1 525 ? -24.390 9.881 16.307 1.00 94.88 525 ASN A CA 1
ATOM 4040 C C . ASN A 1 525 ? -25.875 9.586 16.524 1.00 94.88 525 ASN A C 1
ATOM 4042 O O . ASN A 1 525 ? -26.504 10.192 17.390 1.00 94.88 525 ASN A O 1
ATOM 4046 N N . ALA A 1 526 ? -26.429 8.618 15.791 1.00 94.25 526 ALA A N 1
ATOM 4047 C CA . ALA A 1 526 ? -27.819 8.205 15.937 1.00 94.25 526 ALA A CA 1
ATOM 4048 C C . ALA A 1 526 ? -28.099 7.576 17.310 1.00 94.25 526 ALA A C 1
ATOM 4050 O O . ALA A 1 526 ? -29.098 7.911 17.949 1.00 94.25 526 ALA A O 1
ATOM 4051 N N . LEU A 1 527 ? -27.215 6.697 17.797 1.00 93.62 527 LEU A N 1
ATOM 4052 C CA . LEU A 1 527 ? -27.366 6.095 19.122 1.00 93.62 527 LEU A CA 1
ATOM 4053 C C . LEU A 1 527 ? -27.142 7.099 20.247 1.00 93.62 527 LEU A C 1
ATOM 4055 O O . LEU A 1 527 ? -27.821 7.009 21.267 1.00 93.62 527 LEU A O 1
ATOM 4059 N N . ALA A 1 528 ? -26.214 8.041 20.071 1.00 92.44 528 ALA A N 1
ATOM 4060 C CA . ALA A 1 528 ? -26.004 9.157 20.990 1.00 92.44 528 ALA A CA 1
ATOM 4061 C C . ALA A 1 528 ? -27.131 10.209 20.939 1.00 92.44 528 ALA A C 1
ATOM 4063 O O . ALA A 1 528 ? -27.063 11.185 21.671 1.00 92.44 528 ALA A O 1
ATOM 4064 N N . GLU A 1 529 ? -28.143 10.038 20.082 1.00 90.00 529 GLU A N 1
ATOM 4065 C CA . GLU A 1 529 ? -29.251 10.984 19.879 1.00 90.00 529 GLU A CA 1
ATOM 4066 C C . GLU A 1 529 ? -28.832 12.397 19.452 1.00 90.00 529 GLU A C 1
ATOM 4068 O O . GLU A 1 529 ? -29.623 13.337 19.507 1.00 90.00 529 GLU A O 1
ATOM 4073 N N . LEU A 1 530 ? -27.626 12.542 18.910 1.00 92.25 530 LEU A N 1
ATOM 4074 C CA . LEU A 1 530 ? -27.120 13.820 18.426 1.00 92.25 530 LEU A CA 1
ATOM 4075 C C . LEU A 1 530 ? -27.858 14.249 17.156 1.00 92.25 530 LEU A C 1
ATOM 4077 O O . LEU A 1 530 ? -28.303 13.416 16.360 1.00 92.25 530 LEU A O 1
ATOM 4081 N N . TRP A 1 531 ? -27.950 15.556 16.915 1.00 91.56 531 TRP A N 1
ATOM 4082 C CA . TRP A 1 531 ? -28.478 16.095 15.656 1.00 91.56 531 TRP A CA 1
ATOM 4083 C C . TRP A 1 531 ? -27.486 15.950 14.495 1.00 91.56 531 TRP A C 1
ATOM 4085 O O . TRP A 1 531 ? -27.700 16.520 13.439 1.00 91.56 531 TRP A O 1
ATOM 4095 N N . TRP A 1 532 ? -26.372 15.242 14.645 1.00 94.31 532 TRP A N 1
ATOM 4096 C CA . TRP A 1 532 ? -25.443 15.051 13.540 1.00 94.31 532 TRP A CA 1
ATOM 4097 C C . TRP A 1 532 ? -25.752 13.811 12.716 1.00 94.31 532 TRP A C 1
ATOM 4099 O O . TRP A 1 532 ? -26.229 12.787 13.207 1.00 94.31 532 TRP A O 1
ATOM 4109 N N . GLY A 1 533 ? -25.462 13.938 11.426 1.00 94.75 533 GLY A N 1
ATOM 4110 C CA . GLY A 1 533 ? -25.309 12.828 10.506 1.00 94.75 533 GLY A CA 1
ATOM 4111 C C . GLY A 1 533 ? -23.939 12.162 10.654 1.00 94.75 533 GLY A C 1
ATOM 4112 O O . GLY A 1 533 ? -23.167 12.504 11.545 1.00 94.75 533 GLY A O 1
ATOM 4113 N N . GLY A 1 534 ? -23.598 11.219 9.776 1.00 94.94 534 GLY A N 1
ATOM 4114 C CA . GLY A 1 534 ? -22.270 10.585 9.797 1.00 94.94 534 GLY A CA 1
ATOM 4115 C C . GLY A 1 534 ? -21.350 11.152 8.736 1.00 94.94 534 GLY A C 1
ATOM 4116 O O . GLY A 1 534 ? -21.733 11.239 7.569 1.00 94.94 534 GLY A O 1
ATOM 4117 N N . GLY A 1 535 ? -20.136 11.508 9.144 1.00 96.12 535 GLY A N 1
ATOM 4118 C CA . GLY A 1 535 ? -19.065 11.860 8.227 1.00 96.12 535 GLY A CA 1
ATOM 4119 C C . GLY A 1 535 ? -17.709 11.378 8.730 1.00 96.12 535 GLY A C 1
ATOM 4120 O O . GLY A 1 535 ? -17.566 11.042 9.905 1.00 96.12 535 GLY A O 1
ATOM 4121 N N . LYS A 1 536 ? -16.707 11.340 7.854 1.00 97.50 536 LYS A N 1
ATOM 4122 C CA . LYS A 1 536 ? -15.325 11.052 8.239 1.00 97.50 536 LYS A CA 1
ATOM 4123 C C . LYS A 1 536 ? -14.320 11.725 7.322 1.00 97.50 536 LYS A C 1
ATOM 4125 O O . LYS A 1 536 ? -14.497 11.737 6.109 1.00 97.50 536 LYS A O 1
ATOM 4130 N N . GLY A 1 537 ? -13.245 12.223 7.914 1.00 97.88 537 GLY A N 1
ATOM 4131 C CA . GLY A 1 537 ? -12.089 12.734 7.208 1.00 97.88 537 GLY A CA 1
ATOM 4132 C C . GLY A 1 537 ? -11.019 11.666 7.090 1.00 97.88 537 GLY A C 1
ATOM 4133 O O . GLY A 1 537 ? -10.759 10.951 8.059 1.00 97.88 537 GLY A O 1
ATOM 4134 N N . VAL A 1 538 ? -10.356 11.586 5.944 1.00 97.31 538 VAL A N 1
ATOM 4135 C CA . VAL A 1 538 ? -9.167 10.744 5.772 1.00 97.31 538 VAL A CA 1
ATOM 4136 C C . VAL A 1 538 ? -8.100 11.497 4.984 1.00 97.31 538 VAL A C 1
ATOM 4138 O O . VAL A 1 538 ? -8.371 12.104 3.951 1.00 97.31 538 VAL A O 1
ATOM 4141 N N . ILE A 1 539 ? -6.873 11.465 5.489 1.00 96.94 539 ILE A N 1
ATOM 4142 C CA . ILE A 1 539 ? -5.683 12.045 4.870 1.00 96.94 539 ILE A CA 1
ATOM 4143 C C . ILE A 1 539 ? -4.701 10.905 4.637 1.00 96.94 539 ILE A C 1
ATOM 4145 O O . ILE A 1 539 ? -4.396 10.159 5.573 1.00 96.94 539 ILE A O 1
ATOM 4149 N N . ASP A 1 540 ? -4.218 10.774 3.401 1.00 93.19 540 ASP A N 1
ATOM 4150 C CA . ASP A 1 540 ? -3.201 9.785 3.065 1.00 93.19 540 ASP A CA 1
ATOM 4151 C C . ASP A 1 540 ? -1.798 10.358 3.262 1.00 93.19 540 ASP A C 1
ATOM 4153 O O . ASP A 1 540 ? -1.269 11.094 2.424 1.00 93.19 540 ASP A O 1
ATOM 4157 N N . ARG A 1 541 ? -1.166 9.984 4.374 1.00 88.38 541 ARG A N 1
ATOM 4158 C CA . ARG A 1 541 ? 0.177 10.450 4.738 1.00 88.38 541 ARG A CA 1
ATOM 4159 C C . ARG A 1 541 ? 1.275 9.972 3.791 1.00 88.38 541 ARG A C 1
ATOM 4161 O O . ARG A 1 541 ? 2.379 10.494 3.884 1.00 88.38 541 ARG A O 1
ATOM 4168 N N . ASN A 1 542 ? 0.993 8.980 2.943 1.00 83.69 542 ASN A N 1
ATOM 4169 C CA . ASN A 1 542 ? 1.950 8.450 1.971 1.00 83.69 542 ASN A CA 1
ATOM 4170 C C . ASN A 1 542 ? 2.017 9.307 0.694 1.00 83.69 542 ASN A C 1
ATOM 4172 O O . ASN A 1 542 ? 2.842 9.057 -0.183 1.00 83.69 542 ASN A O 1
ATOM 4176 N N . THR A 1 543 ? 1.158 10.322 0.573 1.00 84.19 543 THR A N 1
ATOM 4177 C CA . THR A 1 543 ? 1.096 11.210 -0.591 1.00 84.19 543 THR A CA 1
ATOM 4178 C C . THR A 1 543 ? 1.645 12.593 -0.271 1.00 84.19 543 THR A C 1
ATOM 4180 O O . THR A 1 543 ? 1.558 13.067 0.858 1.00 84.19 543 THR A O 1
ATOM 4183 N N . GLY A 1 544 ? 2.188 13.273 -1.284 1.00 83.81 544 GLY A N 1
ATOM 4184 C CA . GLY A 1 544 ? 2.659 14.651 -1.144 1.00 83.81 544 GLY A CA 1
ATOM 4185 C C . GLY A 1 544 ? 3.856 14.815 -0.201 1.00 83.81 544 GLY A C 1
ATOM 4186 O O . GLY A 1 544 ? 4.634 13.889 0.032 1.00 83.81 544 GLY A O 1
ATOM 4187 N N . ILE A 1 545 ? 4.023 16.030 0.315 1.00 84.00 545 ILE A N 1
ATOM 4188 C CA . ILE A 1 545 ? 5.070 16.437 1.254 1.00 84.00 545 ILE A CA 1
ATOM 4189 C C . ILE A 1 545 ? 4.449 17.030 2.524 1.00 84.00 545 ILE A C 1
ATOM 4191 O O . ILE A 1 545 ? 3.386 17.638 2.483 1.00 84.00 545 ILE A O 1
ATOM 4195 N N . GLY A 1 546 ? 5.129 16.889 3.664 1.00 82.38 546 GLY A N 1
ATOM 4196 C CA . GLY A 1 546 ? 4.696 17.462 4.947 1.00 82.38 546 GLY A CA 1
ATOM 4197 C C . GLY A 1 546 ? 4.239 16.446 5.990 1.00 82.38 546 GLY A C 1
ATOM 4198 O O . GLY A 1 546 ? 4.177 16.784 7.171 1.00 82.38 546 GLY A O 1
ATOM 4199 N N . LEU A 1 547 ? 4.005 15.192 5.593 1.00 85.06 547 LEU A N 1
ATOM 4200 C CA . LEU A 1 547 ? 3.681 14.087 6.507 1.00 85.06 547 LEU A CA 1
ATOM 4201 C C . LEU A 1 547 ? 4.719 12.946 6.497 1.00 85.06 547 LEU A C 1
ATOM 4203 O O . LEU A 1 547 ? 4.634 12.039 7.323 1.00 85.06 547 LEU A O 1
ATOM 4207 N N . ASN A 1 548 ? 5.724 13.024 5.617 1.00 77.25 548 ASN A N 1
ATOM 4208 C CA . ASN A 1 548 ? 6.789 12.026 5.462 1.00 77.25 548 ASN A CA 1
ATOM 4209 C C . ASN A 1 548 ? 7.873 12.151 6.546 1.00 77.25 548 ASN A C 1
ATOM 4211 O O . ASN A 1 548 ? 8.070 13.234 7.109 1.00 77.25 548 ASN A O 1
ATOM 4215 N N . LEU A 1 549 ? 8.638 11.074 6.782 1.00 62.75 549 LEU A N 1
ATOM 4216 C CA . LEU A 1 549 ? 9.833 11.116 7.637 1.00 62.75 549 LEU A CA 1
ATOM 4217 C C . LEU A 1 549 ? 10.804 12.205 7.145 1.00 62.75 549 LEU A C 1
ATOM 4219 O O . LEU A 1 549 ? 11.210 12.201 5.987 1.00 62.75 549 LEU A O 1
ATOM 4223 N N . GLY A 1 550 ? 11.160 13.135 8.035 1.00 67.00 550 GLY A N 1
ATOM 4224 C CA . GLY A 1 550 ? 11.994 14.303 7.722 1.00 67.00 550 GLY A CA 1
ATOM 4225 C C . GLY A 1 550 ? 11.219 15.597 7.440 1.00 67.00 550 GLY A C 1
ATOM 4226 O O . GLY A 1 550 ? 11.840 16.650 7.318 1.00 67.00 550 GLY A O 1
ATOM 4227 N N . SER A 1 551 ? 9.881 15.555 7.384 1.00 79.62 551 SER A N 1
ATOM 4228 C CA . SER A 1 551 ? 9.059 16.765 7.235 1.00 79.62 551 SER A CA 1
ATOM 4229 C C . SER A 1 551 ? 9.156 17.665 8.468 1.00 79.62 551 SER A C 1
ATOM 4231 O O . SER A 1 551 ? 9.115 17.202 9.610 1.00 79.62 551 SER A O 1
ATOM 4233 N N . THR A 1 552 ? 9.248 18.971 8.239 1.00 88.19 552 THR A N 1
ATOM 4234 C CA . THR A 1 552 ? 9.290 19.975 9.309 1.00 88.19 552 THR A CA 1
ATOM 4235 C C . THR A 1 552 ? 7.901 20.198 9.926 1.00 88.19 552 THR A C 1
ATOM 4237 O O . THR A 1 552 ? 6.888 20.015 9.242 1.00 88.19 552 THR A O 1
ATOM 4240 N N . PRO A 1 553 ? 7.815 20.676 11.184 1.00 89.31 553 PRO A N 1
ATOM 4241 C CA . PRO A 1 553 ? 6.539 21.063 11.793 1.00 89.31 553 PRO A CA 1
ATOM 4242 C C . PRO A 1 553 ? 5.745 22.078 10.956 1.00 89.31 553 PRO A C 1
ATOM 4244 O O . PRO A 1 553 ? 4.521 21.998 10.884 1.00 89.31 553 PRO A O 1
ATOM 4247 N N . LEU A 1 554 ? 6.437 22.993 10.265 1.00 89.81 554 LEU A N 1
ATOM 4248 C CA . LEU A 1 554 ? 5.805 23.969 9.377 1.00 89.81 554 LEU A CA 1
ATOM 4249 C C . LEU A 1 554 ? 5.153 23.299 8.161 1.00 89.81 554 LEU A C 1
ATOM 4251 O O . LEU A 1 554 ? 4.024 23.631 7.818 1.00 89.81 554 LEU A O 1
ATOM 4255 N N . GLN A 1 555 ? 5.833 22.340 7.527 1.00 89.56 555 GLN A N 1
ATOM 4256 C CA . GLN A 1 555 ? 5.261 21.612 6.392 1.00 89.56 555 GLN A CA 1
ATOM 4257 C C . GLN A 1 555 ? 4.039 20.795 6.815 1.00 89.56 555 GLN A C 1
ATOM 4259 O O . GLN A 1 555 ? 3.039 20.816 6.108 1.00 89.56 555 GLN A O 1
ATOM 4264 N N . ARG A 1 556 ? 4.078 20.142 7.986 1.00 94.88 556 ARG A N 1
ATOM 4265 C CA . ARG A 1 556 ? 2.905 19.447 8.536 1.00 94.88 556 ARG A CA 1
ATOM 4266 C C . ARG A 1 556 ? 1.735 20.405 8.742 1.00 94.88 556 ARG A C 1
ATOM 4268 O O . ARG A 1 556 ? 0.628 20.114 8.303 1.00 94.88 556 ARG A O 1
ATOM 4275 N N . ARG A 1 557 ? 1.991 21.565 9.351 1.00 95.38 557 ARG A N 1
ATOM 4276 C CA . ARG A 1 557 ? 0.977 22.602 9.564 1.00 95.38 557 ARG A CA 1
ATOM 4277 C C . ARG A 1 557 ? 0.305 23.031 8.256 1.00 95.38 557 ARG A C 1
ATOM 4279 O O . ARG A 1 557 ? -0.914 23.154 8.236 1.00 95.38 557 ARG A O 1
ATOM 4286 N N . VAL A 1 558 ? 1.066 23.201 7.169 1.00 95.06 558 VAL A N 1
ATOM 4287 C CA . VAL A 1 558 ? 0.506 23.542 5.845 1.00 95.06 558 VAL A CA 1
ATOM 4288 C C . VAL A 1 558 ? -0.522 22.505 5.390 1.00 95.06 558 VAL A C 1
ATOM 4290 O O . VAL A 1 558 ? -1.604 22.895 4.965 1.00 95.06 558 VAL A O 1
ATOM 4293 N N . VAL A 1 559 ? -0.243 21.206 5.546 1.00 97.12 559 VAL A N 1
ATOM 4294 C CA . VAL A 1 559 ? -1.186 20.136 5.163 1.00 97.12 559 VAL A CA 1
ATOM 4295 C C . VAL A 1 559 ? -2.529 20.286 5.882 1.00 97.12 559 VAL A C 1
ATOM 4297 O O . VAL A 1 559 ? -3.587 20.166 5.268 1.00 97.12 559 VAL A O 1
ATOM 4300 N N . PHE A 1 560 ? -2.499 20.570 7.183 1.00 98.00 560 PHE A N 1
ATOM 4301 C CA . PHE A 1 560 ? -3.712 20.683 7.991 1.00 98.00 560 PHE A CA 1
ATOM 4302 C C . PHE A 1 560 ? -4.442 22.024 7.810 1.00 98.00 560 PHE A C 1
ATOM 4304 O O . PHE A 1 560 ? -5.670 22.053 7.865 1.00 98.00 560 PHE A O 1
ATOM 4311 N N . GLU A 1 561 ? -3.738 23.116 7.493 1.00 97.75 561 GLU A N 1
ATOM 4312 C CA . GLU A 1 561 ? -4.381 24.358 7.036 1.00 97.75 561 GLU A CA 1
ATOM 4313 C C . GLU A 1 561 ? -5.077 24.167 5.671 1.00 97.75 561 GLU A C 1
ATOM 4315 O O . GLU A 1 561 ? -6.193 24.651 5.455 1.00 97.75 561 GLU A O 1
ATOM 4320 N N . GLU A 1 562 ? -4.463 23.426 4.743 1.00 96.94 562 GLU A N 1
ATOM 4321 C CA . GLU A 1 562 ? -5.106 23.052 3.477 1.00 96.94 562 GLU A CA 1
ATOM 4322 C C . GLU A 1 562 ? -6.356 22.213 3.721 1.00 96.94 562 GLU A C 1
ATOM 4324 O O . GLU A 1 562 ? -7.400 22.520 3.151 1.00 96.94 562 GLU A O 1
ATOM 4329 N N . TYR A 1 563 ? -6.284 21.236 4.631 1.00 98.25 563 TYR A N 1
ATOM 4330 C CA . TYR A 1 563 ? -7.442 20.431 5.008 1.00 98.25 563 TYR A CA 1
ATOM 4331 C C . TYR A 1 563 ? -8.555 21.280 5.638 1.00 98.25 563 TYR A C 1
ATOM 4333 O O . TYR A 1 563 ? -9.726 21.118 5.310 1.00 98.25 563 TYR A O 1
ATOM 4341 N N . GLY A 1 564 ? -8.225 22.252 6.491 1.00 97.81 564 GLY A N 1
ATOM 4342 C CA . GLY A 1 564 ? -9.225 23.198 6.994 1.00 97.81 564 GLY A CA 1
ATOM 4343 C C . GLY A 1 564 ? -9.872 24.020 5.870 1.00 97.81 564 GLY A C 1
ATOM 4344 O O . GLY A 1 564 ? -11.092 24.183 5.842 1.00 97.81 564 GLY A O 1
ATOM 4345 N N . SER A 1 565 ? -9.089 24.472 4.888 1.00 96.50 565 SER A N 1
ATOM 4346 C CA . SER A 1 565 ? -9.610 25.187 3.710 1.00 96.50 565 SER A CA 1
ATOM 4347 C C . SER A 1 565 ? -10.510 24.289 2.847 1.00 96.50 565 SER A C 1
ATOM 4349 O O . SER A 1 565 ? -11.579 24.721 2.407 1.00 96.50 565 SER A O 1
ATOM 4351 N N . PHE A 1 566 ? -10.122 23.022 2.677 1.00 96.62 566 PHE A N 1
ATOM 4352 C CA . PHE A 1 566 ? -10.916 21.977 2.039 1.00 96.62 566 PHE A CA 1
ATOM 4353 C C . PHE A 1 566 ? -12.270 21.813 2.737 1.00 96.62 566 PHE A C 1
ATOM 4355 O O . PHE A 1 566 ? -13.306 21.929 2.086 1.00 96.62 566 PHE A O 1
ATOM 4362 N N . ILE A 1 567 ? -12.301 21.660 4.066 1.00 97.38 567 ILE A N 1
ATOM 4363 C CA . ILE A 1 567 ? -13.561 21.529 4.815 1.00 97.38 567 ILE A CA 1
ATOM 4364 C C . ILE A 1 567 ? -14.443 22.777 4.676 1.00 97.38 567 ILE A C 1
ATOM 4366 O O . ILE A 1 567 ? -15.657 22.658 4.498 1.00 97.38 567 ILE A O 1
ATOM 4370 N N . SER A 1 568 ? -13.864 23.980 4.693 1.00 95.06 568 SER A N 1
ATOM 4371 C CA . SER A 1 568 ? -14.616 25.217 4.429 1.00 95.06 568 SER A CA 1
ATOM 4372 C C . SER A 1 568 ? -15.293 25.215 3.051 1.00 95.06 568 SER A C 1
ATOM 4374 O O . SER A 1 568 ? -16.439 25.660 2.930 1.00 95.06 568 SER A O 1
ATOM 4376 N N . SER A 1 569 ? -14.638 24.660 2.024 1.00 93.56 569 SER A N 1
ATOM 4377 C CA . SER A 1 569 ? -15.198 24.552 0.666 1.00 93.56 569 SER A CA 1
ATOM 4378 C C . SER A 1 569 ? -16.431 23.641 0.584 1.00 93.56 569 SER A C 1
ATOM 4380 O O . SER A 1 569 ? -17.278 23.810 -0.295 1.00 93.56 569 SER A O 1
ATOM 4382 N N . LEU A 1 570 ? -16.601 22.745 1.563 1.00 94.00 570 LEU A N 1
ATOM 4383 C CA . LEU A 1 570 ? -17.746 21.845 1.686 1.00 94.00 570 LEU A CA 1
ATOM 4384 C C . LEU A 1 570 ? -18.976 22.504 2.335 1.00 94.00 570 LEU A C 1
ATOM 4386 O O . LEU A 1 570 ? -19.944 21.825 2.677 1.00 94.00 570 LEU A O 1
ATOM 4390 N N . LYS A 1 571 ? -18.968 23.833 2.517 1.00 92.31 571 LYS A N 1
ATOM 4391 C CA . LYS A 1 571 ? -20.132 24.653 2.921 1.00 92.31 571 LYS A CA 1
ATOM 4392 C C . LYS A 1 571 ? -20.860 24.136 4.172 1.00 92.31 571 LYS A C 1
ATOM 4394 O O . LYS A 1 571 ? -22.067 24.324 4.321 1.00 92.31 571 LYS A O 1
ATOM 4399 N N . GLY A 1 572 ? -20.124 23.488 5.075 1.00 89.81 572 GLY A N 1
ATOM 4400 C CA . GLY A 1 572 ? -20.659 22.927 6.310 1.00 89.81 572 GLY A CA 1
ATOM 4401 C C . GLY A 1 572 ? -21.464 21.641 6.143 1.00 89.81 572 GLY A C 1
ATOM 4402 O O . GLY A 1 572 ? -22.239 21.330 7.041 1.00 89.81 572 GLY A O 1
ATOM 4403 N N . CYS A 1 573 ? -21.322 20.891 5.044 1.00 91.25 573 CYS A N 1
ATOM 4404 C CA . CYS A 1 573 ? -21.879 19.533 4.973 1.00 91.25 573 CYS A CA 1
ATOM 4405 C C . CYS A 1 573 ? -21.141 18.556 5.904 1.00 91.25 573 CYS A C 1
ATOM 4407 O O . CYS A 1 573 ? -21.725 17.550 6.305 1.00 91.25 573 CYS A O 1
ATOM 4409 N N . TYR A 1 574 ? -19.901 18.890 6.276 1.00 96.44 574 TYR A N 1
ATOM 4410 C CA . TYR A 1 574 ? -19.035 18.105 7.140 1.00 96.44 574 TYR A CA 1
ATOM 4411 C C . TYR A 1 574 ? -18.457 18.948 8.282 1.00 96.44 574 TYR A C 1
ATOM 4413 O O . TYR A 1 574 ? -18.023 20.076 8.046 1.00 96.44 574 TYR A O 1
ATOM 4421 N N . VAL A 1 575 ? -18.434 18.389 9.492 1.00 96.75 575 VAL A N 1
ATOM 4422 C CA . VAL A 1 575 ? -17.749 18.926 10.674 1.00 96.75 575 VAL A CA 1
ATOM 4423 C C . VAL A 1 575 ? -16.676 17.928 11.094 1.00 96.75 575 VAL A C 1
ATOM 4425 O O . VAL A 1 575 ? -16.983 16.769 11.382 1.00 96.75 575 VAL A O 1
ATOM 4428 N N . THR A 1 576 ? -15.421 18.374 11.105 1.00 97.25 576 THR A N 1
ATOM 4429 C CA . THR A 1 576 ? -14.275 17.513 11.414 1.00 97.25 576 THR A CA 1
ATOM 4430 C C . THR A 1 576 ? -13.895 17.561 12.895 1.00 97.25 576 THR A C 1
ATOM 4432 O O . THR A 1 576 ? -14.151 18.548 13.574 1.00 97.25 576 THR A O 1
ATOM 4435 N N . ALA A 1 577 ? -13.244 16.516 13.391 1.00 95.56 577 ALA A N 1
ATOM 4436 C CA . ALA A 1 577 ? -12.698 16.429 14.747 1.00 95.56 577 ALA A CA 1
ATOM 4437 C C . ALA A 1 577 ? -11.322 15.735 14.733 1.00 95.56 577 ALA A C 1
ATOM 4439 O O . ALA A 1 577 ? -10.841 15.344 13.667 1.00 95.56 577 ALA A O 1
ATOM 4440 N N . GLU A 1 578 ? -10.704 15.543 15.897 1.00 92.81 578 GLU A N 1
ATOM 4441 C CA . GLU A 1 578 ? -9.473 14.751 16.028 1.00 92.81 578 GLU A CA 1
ATOM 4442 C C . GLU A 1 578 ? -9.730 13.246 15.799 1.00 92.81 578 GLU A C 1
ATOM 4444 O O . GLU A 1 578 ? -10.811 12.727 16.092 1.00 92.81 578 GLU A O 1
ATOM 4449 N N . ASP A 1 579 ? -8.740 12.550 15.236 1.00 91.25 579 ASP A N 1
ATOM 4450 C CA . ASP A 1 579 ? -8.673 11.087 15.150 1.00 91.25 579 ASP A CA 1
ATOM 4451 C C . ASP A 1 579 ? -7.208 10.638 14.981 1.00 91.25 579 ASP A C 1
ATOM 4453 O O . ASP A 1 579 ? -6.281 11.441 14.859 1.00 91.25 579 ASP A O 1
ATOM 4457 N N . VAL A 1 580 ? -7.002 9.322 14.897 1.00 87.06 580 VAL A N 1
ATOM 4458 C CA . VAL A 1 580 ? -5.718 8.647 14.719 1.00 87.06 580 VAL A CA 1
ATOM 4459 C C . VAL A 1 580 ? -4.794 9.397 13.758 1.00 87.06 580 VAL A C 1
ATOM 4461 O O . VAL A 1 580 ? -5.099 9.605 12.583 1.00 87.06 580 VAL A O 1
ATOM 4464 N N . GLY A 1 581 ? -3.606 9.724 14.269 1.00 87.25 581 GLY A N 1
ATOM 4465 C CA . GLY A 1 581 ? -2.529 10.354 13.509 1.00 87.25 581 GLY A CA 1
ATOM 4466 C C . GLY A 1 581 ? -2.603 11.879 13.441 1.00 87.25 581 GLY A C 1
ATOM 4467 O O . GLY A 1 581 ? -1.749 12.470 12.767 1.00 87.25 581 GLY A O 1
ATOM 4468 N N . VAL A 1 582 ? -3.567 12.501 14.123 1.00 91.81 582 VAL A N 1
ATOM 4469 C CA . VAL A 1 582 ? -3.753 13.954 14.236 1.00 91.81 582 VAL A CA 1
ATOM 4470 C C . VAL A 1 582 ? -3.410 14.413 15.657 1.00 91.81 582 VAL A C 1
ATOM 4472 O O . VAL A 1 582 ? -3.577 13.673 16.622 1.00 91.81 582 VAL A O 1
ATOM 4475 N N . LYS A 1 583 ? -2.820 15.602 15.775 1.00 90.19 583 LYS A N 1
ATOM 4476 C CA . LYS A 1 583 ? -2.352 16.211 17.028 1.00 90.19 583 LYS A CA 1
ATOM 4477 C C . LYS A 1 583 ? -3.136 17.487 17.325 1.00 90.19 583 LYS A C 1
ATOM 4479 O O . LYS A 1 583 ? -3.711 18.084 16.420 1.00 90.19 583 LYS A O 1
ATOM 4484 N N . ASP A 1 584 ? -3.052 17.971 18.559 1.00 90.19 584 ASP A N 1
ATOM 4485 C CA . ASP A 1 584 ? -3.680 19.233 18.974 1.00 90.19 584 ASP A CA 1
ATOM 4486 C C . ASP A 1 584 ? -3.250 20.421 18.088 1.00 90.19 584 ASP A C 1
ATOM 4488 O O . ASP A 1 584 ? -4.088 21.210 17.652 1.00 90.19 584 ASP A O 1
ATOM 4492 N N . ASP A 1 585 ? -1.963 20.503 17.728 1.00 92.50 585 ASP A N 1
ATOM 4493 C CA . ASP A 1 585 ? -1.442 21.534 16.813 1.00 92.50 585 ASP A CA 1
ATOM 4494 C C . ASP A 1 585 ? -2.022 21.427 15.391 1.00 92.50 585 ASP A C 1
ATOM 4496 O O . ASP A 1 585 ? -2.177 22.434 14.697 1.00 92.50 585 ASP A O 1
ATOM 4500 N N . ASP A 1 586 ? -2.360 20.215 14.947 1.00 96.06 586 ASP A N 1
ATOM 4501 C CA . ASP A 1 586 ? -2.983 19.994 13.642 1.00 96.06 586 ASP A CA 1
ATOM 4502 C C . ASP A 1 586 ? -4.445 20.463 13.663 1.00 96.06 586 ASP A C 1
ATOM 4504 O O . ASP A 1 586 ? -4.906 21.099 12.717 1.00 96.06 586 ASP A O 1
ATOM 4508 N N . MET A 1 587 ? -5.162 20.220 14.767 1.00 96.31 587 MET A N 1
ATOM 4509 C CA . MET A 1 587 ? -6.521 20.737 14.962 1.00 96.31 587 MET A CA 1
ATOM 4510 C C . MET A 1 587 ? -6.538 22.264 15.055 1.00 96.31 587 MET A C 1
ATOM 4512 O O . MET A 1 587 ? -7.416 22.898 14.468 1.00 96.31 587 MET A O 1
ATOM 4516 N N . ALA A 1 588 ? -5.535 22.876 15.697 1.00 95.81 588 ALA A N 1
ATOM 4517 C CA . ALA A 1 588 ? -5.349 24.327 15.646 1.00 95.81 588 ALA A CA 1
ATOM 4518 C C . ALA A 1 588 ? -5.164 24.821 14.202 1.00 95.81 588 ALA A C 1
ATOM 4520 O O . ALA A 1 588 ? -5.793 25.798 13.798 1.00 95.81 588 ALA A O 1
ATOM 4521 N N . ALA A 1 589 ? -4.341 24.135 13.402 1.00 96.75 589 ALA A N 1
ATOM 4522 C CA . ALA A 1 589 ? -4.113 24.479 11.999 1.00 96.75 589 ALA A CA 1
ATOM 4523 C C . ALA A 1 589 ? -5.393 24.378 11.148 1.00 96.75 589 ALA A C 1
ATOM 4525 O O . ALA A 1 589 ? -5.671 25.273 10.349 1.00 96.75 589 ALA A O 1
ATOM 4526 N N . ILE A 1 590 ? -6.210 23.341 11.359 1.00 97.88 590 ILE A N 1
ATOM 4527 C CA . ILE A 1 590 ? -7.528 23.208 10.721 1.00 97.88 590 ILE A CA 1
ATOM 4528 C C . ILE A 1 590 ? -8.436 24.377 11.129 1.00 97.88 590 ILE A C 1
ATOM 4530 O O . ILE A 1 590 ? -9.016 25.041 10.265 1.00 97.88 590 ILE A O 1
ATOM 4534 N N . PHE A 1 591 ? -8.531 24.666 12.430 1.00 96.62 591 PHE A N 1
ATOM 4535 C CA . PHE A 1 591 ? -9.397 25.711 12.984 1.00 96.62 591 PHE A CA 1
ATOM 4536 C C . PHE A 1 591 ? -9.084 27.112 12.449 1.00 96.62 591 PHE A C 1
ATOM 4538 O O . PHE A 1 591 ? -9.996 27.903 12.213 1.00 96.62 591 PHE A O 1
ATOM 4545 N N . LEU A 1 592 ? -7.817 27.405 12.137 1.00 95.19 592 LEU A N 1
ATOM 4546 C CA . LEU A 1 592 ? -7.432 28.669 11.496 1.00 95.19 592 LEU A CA 1
ATOM 4547 C C . LEU A 1 592 ? -8.100 28.899 10.130 1.00 95.19 592 LEU A C 1
ATOM 4549 O O . LEU A 1 592 ? -8.132 30.033 9.648 1.00 95.19 592 LEU A O 1
ATOM 4553 N N . ARG A 1 593 ? -8.596 27.842 9.476 1.00 96.81 593 ARG A N 1
ATOM 4554 C CA . ARG A 1 593 ? -9.142 27.891 8.111 1.00 96.81 593 ARG A CA 1
ATOM 4555 C C . ARG A 1 593 ? -10.612 27.494 8.019 1.00 96.81 593 ARG A C 1
ATOM 4557 O O . ARG A 1 593 ? -11.232 27.739 6.982 1.00 96.81 593 ARG A O 1
ATOM 4564 N N . THR A 1 594 ? -11.190 26.919 9.073 1.00 96.12 594 THR A N 1
ATOM 4565 C CA . THR A 1 594 ? -12.608 26.551 9.109 1.00 96.12 594 THR A CA 1
ATOM 4566 C C . THR A 1 594 ? -13.209 26.640 10.502 1.00 96.12 594 THR A C 1
ATOM 4568 O O . THR A 1 594 ? -12.586 26.284 11.494 1.00 96.12 594 THR A O 1
ATOM 4571 N N . ARG A 1 595 ? -14.482 27.044 10.556 1.00 93.00 595 ARG A N 1
ATOM 4572 C CA . ARG A 1 595 ? -15.322 26.923 11.757 1.00 93.00 595 ARG A CA 1
ATOM 4573 C C . ARG A 1 595 ? -15.976 25.546 11.895 1.00 93.00 595 ARG A C 1
ATOM 4575 O O . ARG A 1 595 ? -16.598 25.267 12.908 1.00 93.00 595 ARG A O 1
ATOM 4582 N N . PHE A 1 596 ? -15.923 24.713 10.853 1.00 95.94 596 PHE A N 1
ATOM 4583 C CA . PHE A 1 596 ? -16.538 23.384 10.838 1.00 95.94 596 PHE A CA 1
ATOM 4584 C C . PHE A 1 596 ? -15.569 22.342 11.404 1.00 95.94 596 PHE A C 1
ATOM 4586 O O . PHE A 1 596 ? -15.246 21.343 10.761 1.00 95.94 596 PHE A O 1
ATOM 4593 N N . THR A 1 597 ? -15.074 22.617 12.605 1.00 95.50 597 THR A N 1
ATOM 4594 C CA . THR A 1 597 ? -14.144 21.763 13.333 1.00 95.50 597 THR A CA 1
ATOM 4595 C C . THR A 1 597 ? -14.481 21.783 14.817 1.00 95.50 597 THR A C 1
ATOM 4597 O O . THR A 1 597 ? -14.929 22.805 15.329 1.00 95.50 597 THR A O 1
ATOM 4600 N N . THR A 1 598 ? -14.248 20.665 15.491 1.00 95.38 598 THR A N 1
ATOM 4601 C CA . THR A 1 598 ? -14.307 20.521 16.951 1.00 95.38 598 THR A CA 1
ATOM 4602 C C . THR A 1 598 ? -12.975 19.986 17.468 1.00 95.38 598 THR A C 1
ATOM 4604 O O . THR A 1 598 ? -12.038 19.833 16.680 1.00 95.38 598 THR A O 1
ATOM 4607 N N . CYS A 1 599 ? -12.876 19.681 18.766 1.00 94.06 599 CYS A N 1
ATOM 4608 C CA . CYS A 1 599 ? -11.612 19.336 19.422 1.00 94.06 599 CYS A CA 1
ATOM 4609 C C . CYS A 1 599 ? -10.591 20.470 19.292 1.00 94.06 599 CYS A C 1
ATOM 4611 O O . CYS A 1 599 ? -9.385 20.235 19.171 1.00 94.06 599 CYS A O 1
ATOM 4613 N N . ILE A 1 600 ? -11.086 21.709 19.274 1.00 93.62 600 ILE A N 1
ATOM 4614 C CA . ILE A 1 600 ? -10.241 22.893 19.233 1.00 93.62 600 ILE A CA 1
ATOM 4615 C C . ILE A 1 600 ? -9.423 22.903 20.536 1.00 93.62 600 ILE A C 1
ATOM 4617 O O . ILE A 1 600 ? -9.985 22.658 21.609 1.00 93.62 600 ILE A O 1
ATOM 4621 N N . PRO A 1 601 ? -8.101 23.152 20.487 1.00 92.19 601 PRO A N 1
ATOM 4622 C CA . PRO A 1 601 ? -7.294 23.147 21.699 1.00 92.19 601 PRO A CA 1
ATOM 4623 C C . PRO A 1 601 ? -7.818 24.133 22.758 1.00 92.19 601 PRO A C 1
ATOM 4625 O O . PRO A 1 601 ? -8.243 25.233 22.387 1.00 92.19 601 PRO A O 1
ATOM 4628 N N . PRO A 1 602 ? -7.768 23.798 24.064 1.00 89.94 602 PRO A N 1
ATOM 4629 C CA . PRO A 1 602 ? -8.390 24.610 25.116 1.00 89.94 602 PRO A CA 1
ATOM 4630 C C . PRO A 1 602 ? -7.918 26.065 25.157 1.00 89.94 602 PRO A C 1
ATOM 4632 O O . PRO A 1 602 ? -8.701 26.967 25.443 1.00 89.94 602 PRO A O 1
ATOM 4635 N N . GLN A 1 603 ? -6.660 26.326 24.788 1.00 89.12 603 GLN A N 1
ATOM 4636 C CA . GLN A 1 603 ? -6.110 27.682 24.679 1.00 89.12 603 GLN A CA 1
ATOM 4637 C C . GLN A 1 603 ? -6.811 28.561 23.627 1.00 89.12 603 GLN A C 1
ATOM 4639 O O . GLN A 1 603 ? -6.658 29.780 23.653 1.00 89.12 603 GLN A O 1
ATOM 4644 N N . TYR A 1 604 ? -7.569 27.956 22.711 1.00 89.00 604 TYR A N 1
ATOM 4645 C CA . TYR A 1 604 ? -8.396 28.630 21.710 1.00 89.00 604 TYR A CA 1
ATOM 4646 C C . TYR A 1 604 ? -9.903 28.523 22.009 1.00 89.00 604 TYR A C 1
ATOM 4648 O O . TYR A 1 604 ? -10.711 28.919 21.173 1.00 89.00 604 TYR A O 1
ATOM 4656 N N . GLY A 1 605 ? -10.284 28.025 23.192 1.00 84.81 605 GLY A N 1
ATOM 4657 C CA . GLY A 1 605 ? -11.674 27.974 23.658 1.00 84.81 605 GLY A CA 1
ATOM 4658 C C . GLY A 1 605 ? -12.463 26.719 23.276 1.00 84.81 605 GLY A C 1
ATOM 4659 O O . GLY A 1 605 ? -13.686 26.741 23.381 1.00 84.81 605 GLY A O 1
ATOM 4660 N N . GLY A 1 606 ? -11.803 25.645 22.829 1.00 89.25 606 GLY A N 1
ATOM 4661 C CA . GLY A 1 606 ? -12.455 24.351 22.593 1.00 89.25 606 GLY A CA 1
ATOM 4662 C C . GLY A 1 606 ? -12.286 23.346 23.729 1.00 89.25 606 GLY A C 1
ATOM 4663 O O . GLY A 1 606 ? -11.666 23.634 24.751 1.00 89.25 606 GLY A O 1
ATOM 4664 N N . SER A 1 607 ? -12.811 22.137 23.527 1.00 88.38 607 SER A N 1
ATOM 4665 C CA . SER A 1 607 ? -12.765 21.048 24.513 1.00 88.38 607 SER A CA 1
ATOM 4666 C C . SER A 1 607 ? -11.463 20.233 24.478 1.00 88.38 607 SER A C 1
ATOM 4668 O O . SER A 1 607 ? -11.194 19.453 25.391 1.00 88.38 607 SER A O 1
ATOM 4670 N N . GLY A 1 608 ? -10.629 20.412 23.447 1.00 89.81 608 GLY A N 1
ATOM 4671 C CA . GLY A 1 608 ? -9.400 19.645 23.250 1.00 89.81 608 GLY A CA 1
ATOM 4672 C C . GLY A 1 608 ? -9.638 18.166 22.925 1.00 89.81 608 GLY A C 1
ATOM 4673 O O . GLY A 1 608 ? -10.618 17.792 22.278 1.00 89.81 608 GLY A O 1
ATOM 4674 N N . ASN A 1 609 ? -8.695 17.313 23.332 1.00 88.25 609 ASN A N 1
ATOM 4675 C CA . ASN A 1 609 ? -8.723 15.892 22.999 1.00 88.25 609 ASN A CA 1
ATOM 4676 C C . ASN A 1 609 ? -9.891 15.151 23.704 1.00 88.25 609 ASN A C 1
ATOM 4678 O O . ASN A 1 609 ? -9.942 15.115 24.937 1.00 88.25 609 ASN A O 1
ATOM 4682 N N . PRO A 1 610 ? -10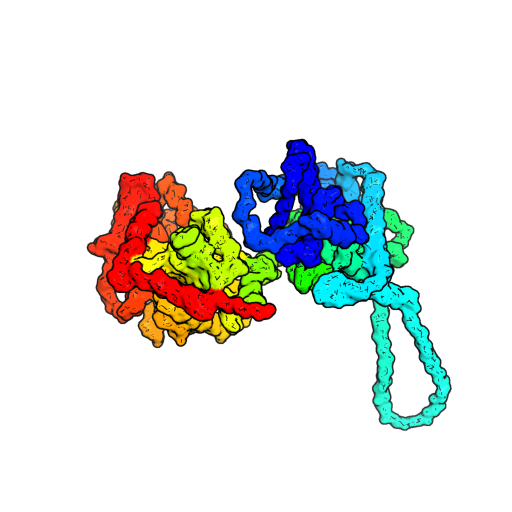.783 14.462 22.963 1.00 90.50 610 PRO A N 1
ATOM 4683 C CA . PRO A 1 610 ? -11.996 13.847 23.511 1.00 90.50 610 PRO A CA 1
ATOM 4684 C C . PRO A 1 610 ? -11.764 12.465 24.162 1.00 90.50 610 PRO A C 1
ATOM 4686 O O . PRO A 1 610 ? -12.717 11.721 24.437 1.00 90.50 610 PRO A O 1
ATOM 4689 N N . SER A 1 611 ? -10.508 12.078 24.407 1.00 90.50 611 SER A N 1
ATOM 4690 C CA . SER A 1 611 ? -10.150 10.750 24.922 1.00 90.50 611 SER A CA 1
ATOM 4691 C C . SER A 1 611 ? -10.699 10.462 26.316 1.00 90.50 611 SER A C 1
ATOM 4693 O O . SER A 1 611 ? -11.136 9.340 26.570 1.00 90.50 611 SER A O 1
ATOM 4695 N N . SER A 1 612 ? -10.710 11.450 27.218 1.00 91.69 612 SER A N 1
ATOM 4696 C CA . SER A 1 612 ? -11.193 11.244 28.590 1.00 91.69 612 SER A CA 1
ATOM 4697 C C . SER A 1 612 ? -12.711 11.006 28.646 1.00 91.69 612 SER A C 1
ATOM 4699 O O . SER A 1 612 ? -13.116 9.988 29.212 1.00 91.69 612 SER A O 1
ATOM 4701 N N . PRO A 1 613 ? -13.567 11.826 27.995 1.00 92.50 613 PRO A N 1
ATOM 4702 C CA . PRO A 1 613 ? -14.982 11.498 27.816 1.00 92.50 613 PRO A CA 1
ATOM 4703 C C . PRO A 1 613 ? -15.204 10.104 27.229 1.00 92.50 613 PRO A C 1
ATOM 4705 O O . PRO A 1 613 ? -16.000 9.327 27.758 1.00 92.50 613 PRO A O 1
ATOM 4708 N N . THR A 1 614 ? -14.466 9.766 26.166 1.00 93.50 614 THR A N 1
ATOM 4709 C CA . THR A 1 614 ? -14.549 8.458 25.498 1.00 93.50 614 THR A CA 1
ATOM 4710 C C . THR A 1 614 ? -14.283 7.317 26.475 1.00 93.50 614 THR A C 1
ATOM 4712 O O . THR A 1 614 ? -15.093 6.397 26.570 1.00 93.50 614 THR A O 1
ATOM 4715 N N . ALA A 1 615 ? -13.196 7.401 27.242 1.00 94.44 615 ALA A N 1
ATOM 4716 C CA . ALA A 1 615 ? -12.833 6.408 28.243 1.00 94.44 615 ALA A CA 1
ATOM 4717 C C . ALA A 1 615 ? -13.896 6.252 29.340 1.00 94.44 615 ALA A C 1
ATOM 4719 O O . ALA A 1 615 ? -14.243 5.125 29.692 1.00 94.44 615 ALA A O 1
ATOM 4720 N N . SER A 1 616 ? -14.455 7.361 29.834 1.00 94.19 616 SER A N 1
ATOM 4721 C CA . SER A 1 616 ? -15.550 7.338 30.814 1.00 94.19 616 SER A CA 1
ATOM 4722 C C . SER A 1 616 ? -16.776 6.601 30.264 1.00 94.19 616 SER A C 1
ATOM 4724 O O . SER A 1 616 ? -17.335 5.724 30.924 1.00 94.19 616 SER A O 1
ATOM 4726 N N . GLY A 1 617 ? -17.136 6.864 29.003 1.00 94.75 617 GLY A N 1
ATOM 4727 C CA . GLY A 1 617 ? -18.203 6.142 28.311 1.00 94.75 617 GLY A CA 1
ATOM 4728 C C . GLY A 1 617 ? -17.955 4.634 28.218 1.00 94.75 617 GLY A C 1
ATOM 4729 O O . GLY A 1 617 ? -18.847 3.846 28.529 1.00 94.75 617 GLY A O 1
ATOM 4730 N N . VAL A 1 618 ? -16.733 4.220 27.874 1.00 94.81 618 VAL A N 1
ATOM 4731 C CA . VAL A 1 618 ? -16.365 2.795 27.807 1.00 94.81 618 VAL A CA 1
ATOM 4732 C C . VAL A 1 618 ? -16.478 2.123 29.182 1.00 94.81 618 VAL A C 1
ATOM 4734 O O . VAL A 1 618 ? -16.993 1.010 29.265 1.00 94.81 618 VAL A O 1
ATOM 4737 N N . VAL A 1 619 ? -16.091 2.796 30.273 1.00 95.19 619 VAL A N 1
ATOM 4738 C CA . VAL A 1 619 ? -16.296 2.270 31.639 1.00 95.19 619 VAL A CA 1
ATOM 4739 C C . VAL A 1 619 ? -17.783 2.099 31.957 1.00 95.19 619 VAL A C 1
ATOM 4741 O O . VAL A 1 619 ? -18.171 1.054 32.475 1.00 95.19 619 VAL A O 1
ATOM 4744 N N . ARG A 1 620 ? -18.639 3.064 31.595 1.00 95.62 620 ARG A N 1
ATOM 4745 C CA . ARG A 1 620 ? -20.096 2.947 31.802 1.00 95.62 620 ARG A CA 1
ATOM 4746 C C . ARG A 1 620 ? -20.710 1.793 31.010 1.00 95.62 620 ARG A C 1
ATOM 4748 O O . ARG A 1 620 ? -21.611 1.118 31.506 1.00 95.62 620 ARG A O 1
ATOM 4755 N N . ALA A 1 621 ? -20.221 1.548 29.796 1.00 95.19 621 ALA A N 1
ATOM 4756 C CA . ALA A 1 621 ? -20.627 0.401 28.989 1.00 95.19 621 ALA A CA 1
ATOM 4757 C C . ALA A 1 621 ? -20.197 -0.927 29.638 1.00 95.19 621 ALA A C 1
ATOM 4759 O O . ALA A 1 621 ? -20.983 -1.874 29.692 1.00 95.19 621 ALA A O 1
ATOM 4760 N N . LEU A 1 622 ? -18.982 -0.975 30.193 1.00 94.75 622 LEU A N 1
ATOM 4761 C CA . LEU A 1 622 ? -18.465 -2.133 30.919 1.00 94.75 622 LEU A CA 1
ATOM 4762 C C . LEU A 1 622 ? -19.290 -2.429 32.182 1.00 94.75 622 LEU A C 1
ATOM 4764 O O . LEU A 1 622 ? -19.702 -3.565 32.399 1.00 94.75 622 LEU A O 1
ATOM 4768 N N . GLU A 1 623 ? -19.606 -1.408 32.981 1.00 95.06 623 GLU A N 1
ATOM 4769 C CA . GLU A 1 623 ? -20.470 -1.533 34.164 1.00 95.06 623 GLU A CA 1
ATOM 4770 C C . GLU A 1 623 ? -21.870 -2.057 33.806 1.00 95.06 623 GLU A C 1
ATOM 4772 O O . GLU A 1 623 ? -22.436 -2.869 34.540 1.00 95.06 623 GLU A O 1
ATOM 4777 N N . ALA A 1 624 ? -22.430 -1.639 32.668 1.00 95.25 624 ALA A N 1
ATOM 4778 C CA . ALA A 1 624 ? -23.708 -2.158 32.190 1.00 95.25 624 ALA A CA 1
ATOM 4779 C C . ALA A 1 624 ? -23.624 -3.628 31.753 1.00 95.25 624 ALA A C 1
ATOM 4781 O O . ALA A 1 624 ? -24.548 -4.394 32.034 1.00 95.25 624 ALA A O 1
ATOM 4782 N N . ALA A 1 625 ? -22.524 -4.034 31.112 1.00 94.69 625 ALA A N 1
ATOM 4783 C CA . ALA A 1 625 ? -22.287 -5.425 30.734 1.00 94.69 625 ALA A CA 1
ATOM 4784 C C . ALA A 1 625 ? -22.163 -6.336 31.966 1.00 94.69 625 ALA A C 1
ATOM 4786 O O . ALA A 1 625 ? -22.848 -7.354 32.039 1.00 94.69 625 ALA A O 1
ATOM 4787 N N . PHE A 1 626 ? -21.389 -5.938 32.981 1.00 94.19 626 PHE A N 1
ATOM 4788 C CA . PHE A 1 626 ? -21.312 -6.678 34.247 1.00 94.19 626 PHE A CA 1
ATOM 4789 C C . PHE A 1 626 ? -22.646 -6.684 34.999 1.00 94.19 626 PHE A C 1
ATOM 4791 O O . PHE A 1 626 ? -23.069 -7.718 35.514 1.00 94.19 626 PHE A O 1
ATOM 4798 N N . SER A 1 627 ? -23.385 -5.572 35.001 1.00 93.44 627 SER A N 1
ATOM 4799 C CA . SER A 1 627 ? -24.718 -5.573 35.606 1.00 93.44 627 SER A CA 1
ATOM 4800 C C . SER A 1 627 ? -25.681 -6.520 34.889 1.00 93.44 627 SER A C 1
ATOM 4802 O O . SER A 1 627 ? -26.607 -7.009 35.534 1.00 93.44 627 SER A O 1
ATOM 4804 N N . HIS A 1 628 ? -25.503 -6.766 33.589 1.00 91.94 628 HIS A N 1
ATOM 4805 C CA . HIS A 1 628 ? -26.303 -7.731 32.836 1.00 91.94 628 HIS A CA 1
ATOM 4806 C C . HIS A 1 628 ? -25.980 -9.183 33.230 1.00 91.94 628 HIS A C 1
ATOM 4808 O O . HIS A 1 628 ? -26.871 -10.025 33.190 1.00 91.94 628 HIS A O 1
ATOM 4814 N N . THR A 1 629 ? -24.756 -9.466 33.692 1.00 89.19 629 THR A N 1
ATOM 4815 C CA . THR A 1 629 ? -24.368 -10.780 34.241 1.00 89.19 629 THR A CA 1
ATOM 4816 C C . THR A 1 629 ? -24.683 -10.943 35.733 1.00 89.19 629 THR A C 1
ATOM 4818 O O . THR A 1 629 ? -24.436 -12.004 36.300 1.00 89.19 629 THR A O 1
ATOM 4821 N N . GLY A 1 630 ? -25.243 -9.914 36.380 1.00 87.88 630 GLY A N 1
ATOM 4822 C CA . GLY A 1 630 ? -25.569 -9.908 37.811 1.00 87.88 630 GLY A CA 1
ATOM 4823 C C . GLY A 1 630 ? -24.467 -9.350 38.722 1.00 87.88 630 GLY A C 1
ATOM 4824 O O . GLY A 1 630 ? -24.661 -9.286 39.935 1.00 87.88 630 GLY A O 1
ATOM 4825 N N . LYS A 1 631 ? -23.330 -8.896 38.175 1.00 86.06 631 LYS A N 1
ATOM 4826 C CA . LYS A 1 631 ? -22.259 -8.233 38.939 1.00 86.06 631 LYS A CA 1
ATOM 4827 C C . LYS A 1 631 ? -22.485 -6.715 38.936 1.00 86.06 631 LYS A C 1
ATOM 4829 O O . LYS A 1 631 ? -22.355 -6.049 37.916 1.00 86.06 631 LYS A O 1
ATOM 4834 N N . HIS A 1 632 ? -22.835 -6.142 40.086 1.00 82.06 632 HIS A N 1
ATOM 4835 C CA . HIS A 1 632 ? -23.242 -4.729 40.184 1.00 82.06 632 HIS A CA 1
ATOM 4836 C C . HIS A 1 632 ? -22.086 -3.720 40.331 1.00 82.06 632 HIS A C 1
ATOM 4838 O O . HIS A 1 632 ? -22.339 -2.520 40.409 1.00 82.06 632 HIS A O 1
ATOM 4844 N N . SER A 1 633 ? -20.828 -4.171 40.381 1.00 89.25 633 SER A N 1
ATOM 4845 C CA . SER A 1 633 ? -19.654 -3.294 40.466 1.00 89.25 633 SER A CA 1
ATOM 4846 C C . SER A 1 633 ? -18.441 -3.887 39.743 1.00 89.25 633 SER A C 1
ATOM 4848 O O . SER A 1 633 ? -18.343 -5.101 39.566 1.00 89.25 633 SER A O 1
ATOM 4850 N N . LEU A 1 634 ? -17.489 -3.029 39.355 1.00 93.19 634 LEU A N 1
ATOM 4851 C CA . LEU A 1 634 ? -16.196 -3.465 38.808 1.00 93.19 634 LEU A CA 1
ATOM 4852 C C . LEU A 1 634 ? -15.156 -3.783 39.896 1.00 93.19 634 LEU A C 1
ATOM 4854 O O . LEU A 1 634 ? -13.995 -4.042 39.585 1.00 93.19 634 LEU A O 1
ATOM 4858 N N . GLN A 1 635 ? -15.546 -3.761 41.172 1.00 93.75 635 GLN A N 1
ATOM 4859 C CA . GLN A 1 635 ? -14.627 -4.090 42.252 1.00 93.75 635 GLN A CA 1
ATOM 4860 C C . GLN A 1 635 ? -14.234 -5.569 42.159 1.00 93.75 635 GLN A C 1
ATOM 4862 O O . GLN A 1 635 ? -15.104 -6.434 42.031 1.00 93.75 635 GLN A O 1
ATOM 4867 N N . GLY A 1 636 ? -12.933 -5.863 42.216 1.00 90.69 636 GLY A N 1
ATOM 4868 C CA . GLY A 1 636 ? -12.456 -7.244 42.064 1.00 90.69 636 GLY A CA 1
ATOM 4869 C C . GLY A 1 636 ? -12.606 -7.788 40.636 1.00 90.69 636 GLY A C 1
ATOM 4870 O O . GLY A 1 636 ? -12.912 -8.961 40.457 1.00 90.69 636 GLY A O 1
ATOM 4871 N N . VAL A 1 637 ? -12.584 -6.925 39.615 1.00 94.50 637 VAL A N 1
ATOM 4872 C CA . VAL A 1 637 ? -12.566 -7.320 38.193 1.00 94.50 637 VAL A CA 1
ATOM 4873 C C . VAL A 1 637 ? -11.136 -7.236 37.675 1.00 94.50 637 VAL A C 1
ATOM 4875 O O . VAL A 1 637 ? -10.416 -6.293 38.001 1.00 94.50 637 VAL A O 1
ATOM 4878 N N . THR A 1 638 ? -10.746 -8.180 36.831 1.00 95.88 638 THR A N 1
ATOM 4879 C CA . THR A 1 638 ? -9.485 -8.177 36.086 1.00 95.88 638 THR A CA 1
ATOM 4880 C C . THR A 1 638 ? -9.716 -7.741 34.638 1.00 95.88 638 THR A C 1
ATOM 4882 O O . THR A 1 638 ? -10.693 -8.143 34.003 1.00 95.88 638 THR A O 1
ATOM 4885 N N . VAL A 1 639 ? -8.856 -6.868 34.104 1.00 95.94 639 VAL A N 1
ATOM 4886 C CA . VAL A 1 639 ? -9.060 -6.262 32.776 1.00 95.94 639 VAL A CA 1
ATOM 4887 C C . VAL A 1 639 ? -7.789 -6.304 31.933 1.00 95.94 639 VAL A C 1
ATOM 4889 O O . VAL A 1 639 ? -6.737 -5.825 32.355 1.00 95.94 639 VAL A O 1
ATOM 4892 N N . ALA A 1 640 ? -7.897 -6.798 30.699 1.00 95.00 640 ALA A N 1
ATOM 4893 C CA . ALA A 1 640 ? -6.855 -6.672 29.686 1.00 95.00 640 ALA A CA 1
ATOM 4894 C C . ALA A 1 640 ? -7.131 -5.481 28.751 1.00 95.00 640 ALA A C 1
ATOM 4896 O O . ALA A 1 640 ? -8.252 -5.290 28.277 1.00 95.00 640 ALA A O 1
ATOM 4897 N N . VAL A 1 641 ? -6.107 -4.678 28.459 1.00 93.31 641 VAL A N 1
ATOM 4898 C CA . VAL A 1 641 ? -6.198 -3.464 27.631 1.00 93.31 641 VAL A CA 1
ATOM 4899 C C . VAL A 1 641 ? -5.181 -3.533 26.494 1.00 93.31 641 VAL A C 1
ATOM 4901 O O . VAL A 1 641 ? -3.970 -3.494 26.710 1.00 93.31 641 VAL A O 1
ATOM 4904 N N . GLN A 1 642 ? -5.662 -3.605 25.256 1.00 89.94 642 GLN A N 1
ATOM 4905 C CA . GLN A 1 642 ? -4.796 -3.630 24.079 1.00 89.94 642 GLN A CA 1
ATOM 4906 C C . GLN A 1 642 ? -4.681 -2.237 23.456 1.00 89.94 642 GLN A C 1
ATOM 4908 O O . GLN A 1 642 ? -5.657 -1.709 22.933 1.00 89.94 642 GLN A O 1
ATOM 4913 N N . GLY A 1 643 ? -3.468 -1.691 23.430 1.00 87.62 643 GLY A N 1
ATOM 4914 C CA . GLY A 1 643 ? -3.139 -0.350 22.956 1.00 87.62 643 GLY A CA 1
ATOM 4915 C C . GLY A 1 643 ? -3.121 0.654 24.107 1.00 87.62 643 GLY A C 1
ATOM 4916 O O . GLY A 1 643 ? -4.125 0.855 24.778 1.00 87.62 643 GLY A O 1
ATOM 4917 N N . VAL A 1 644 ? -1.990 1.327 24.316 1.00 86.81 644 VAL A N 1
ATOM 4918 C CA . VAL A 1 644 ? -1.744 2.297 25.397 1.00 86.81 644 VAL A CA 1
ATOM 4919 C C . VAL A 1 644 ? -1.714 3.715 24.810 1.00 86.81 644 VAL A C 1
ATOM 4921 O O . VAL A 1 644 ? -0.714 4.431 24.838 1.00 86.81 644 VAL A O 1
ATOM 4924 N N . GLY A 1 645 ? -2.831 4.108 24.191 1.00 85.56 645 GLY A N 1
ATOM 4925 C CA . GLY A 1 645 ? -3.057 5.460 23.662 1.00 85.56 645 GLY A CA 1
ATOM 4926 C C . GLY A 1 645 ? -3.699 6.419 24.674 1.00 85.56 645 GLY A C 1
ATOM 4927 O O . GLY A 1 645 ? -3.890 6.083 25.839 1.00 85.56 645 GLY A O 1
ATOM 4928 N N . HIS A 1 646 ? -4.098 7.610 24.214 1.00 86.75 646 HIS A N 1
ATOM 4929 C CA . HIS A 1 646 ? -4.749 8.627 25.057 1.00 86.75 646 HIS A CA 1
ATOM 4930 C C . HIS A 1 646 ? -6.032 8.113 25.737 1.00 86.75 646 HIS A C 1
ATOM 4932 O O . HIS A 1 646 ? -6.196 8.286 26.946 1.00 86.75 646 HIS A O 1
ATOM 4938 N N . VAL A 1 647 ? -6.905 7.420 24.991 1.00 89.31 647 VAL A N 1
ATOM 4939 C CA . VAL A 1 647 ? -8.130 6.801 25.538 1.00 89.31 647 VAL A CA 1
ATOM 4940 C C . VAL A 1 647 ? -7.786 5.743 26.583 1.00 89.31 647 VAL A C 1
ATOM 4942 O O . VAL A 1 647 ? -8.362 5.751 27.665 1.00 89.31 647 VAL A O 1
ATOM 4945 N N . ALA A 1 648 ? -6.827 4.862 26.295 1.00 90.44 648 ALA A N 1
ATOM 4946 C CA . ALA A 1 648 ? -6.455 3.776 27.196 1.00 90.44 648 ALA A CA 1
ATOM 4947 C C . ALA A 1 648 ? -5.870 4.291 28.517 1.00 90.44 648 ALA A C 1
ATOM 4949 O O . ALA A 1 648 ? -6.231 3.797 29.579 1.00 90.44 648 ALA A O 1
ATOM 4950 N N . THR A 1 649 ? -5.036 5.333 28.479 1.00 91.06 649 THR A N 1
ATOM 4951 C CA . THR A 1 649 ? -4.507 5.971 29.694 1.00 91.06 649 THR A CA 1
ATOM 4952 C C . THR A 1 649 ? -5.633 6.526 30.572 1.00 91.06 649 THR A C 1
ATOM 4954 O O . THR A 1 649 ? -5.652 6.282 31.777 1.00 91.06 649 THR A O 1
ATOM 4957 N N . ALA A 1 650 ? -6.614 7.224 29.991 1.00 93.19 650 ALA A N 1
ATOM 4958 C CA . ALA A 1 650 ? -7.778 7.691 30.749 1.00 93.19 650 ALA A CA 1
ATOM 4959 C C . ALA A 1 650 ? -8.652 6.522 31.246 1.00 93.19 650 ALA A C 1
ATOM 4961 O O . ALA A 1 650 ? -9.142 6.546 32.372 1.00 93.19 650 ALA A O 1
ATOM 4962 N N . PHE A 1 651 ? -8.803 5.473 30.437 1.00 94.69 651 PHE A N 1
ATOM 4963 C CA . PHE A 1 651 ? -9.579 4.279 30.767 1.00 94.69 651 PHE A CA 1
ATOM 4964 C C . PHE A 1 651 ? -8.999 3.538 31.973 1.00 94.69 651 PHE A C 1
ATOM 4966 O O . PHE A 1 651 ? -9.732 3.267 32.920 1.00 94.69 651 PHE A O 1
ATOM 4973 N N . ILE A 1 652 ? -7.682 3.307 31.998 1.00 94.88 652 ILE A N 1
ATOM 4974 C CA . ILE A 1 652 ? -6.975 2.703 33.137 1.00 94.88 652 ILE A CA 1
ATOM 4975 C C . ILE A 1 652 ? -7.217 3.521 34.410 1.00 94.88 652 ILE A C 1
ATOM 4977 O O . ILE A 1 652 ? -7.557 2.951 35.444 1.00 94.88 652 ILE A O 1
ATOM 4981 N N . LYS A 1 653 ? -7.127 4.857 34.336 1.00 95.19 653 LYS A N 1
ATOM 4982 C CA . LYS A 1 653 ? -7.412 5.733 35.482 1.00 95.19 653 LYS A CA 1
ATOM 4983 C C . LYS A 1 653 ? -8.836 5.537 36.015 1.00 95.19 653 LYS A C 1
ATOM 4985 O O . LYS A 1 653 ? -9.012 5.341 37.215 1.00 95.19 653 LYS A O 1
ATOM 4990 N N . TYR A 1 654 ? -9.843 5.543 35.141 1.00 95.56 654 TYR A N 1
ATOM 4991 C CA . TYR A 1 654 ? -11.228 5.341 35.566 1.00 95.56 654 TYR A CA 1
ATOM 4992 C C . TYR A 1 654 ? -11.476 3.935 36.124 1.00 95.56 654 TYR A C 1
ATOM 4994 O O . TYR A 1 654 ? -12.222 3.801 37.091 1.00 95.56 654 TYR A O 1
ATOM 5002 N N . LEU A 1 655 ? -10.839 2.892 35.583 1.00 95.38 655 LEU A N 1
ATOM 5003 C CA . LEU A 1 655 ? -10.923 1.542 36.149 1.00 95.38 655 LEU A CA 1
ATOM 5004 C C . LEU A 1 655 ? -10.355 1.487 37.576 1.00 95.38 655 LEU A C 1
ATOM 5006 O O . LEU A 1 655 ? -10.998 0.932 38.468 1.00 95.38 655 LEU A O 1
ATOM 5010 N N . LEU A 1 656 ? -9.197 2.112 37.816 1.00 94.44 656 LEU A N 1
ATOM 5011 C CA . LEU A 1 656 ? -8.579 2.187 39.145 1.00 94.44 656 LEU A CA 1
ATOM 5012 C C . LEU A 1 656 ? -9.494 2.884 40.164 1.00 94.44 656 LEU A C 1
ATOM 5014 O O . LEU A 1 656 ? -9.634 2.415 41.293 1.00 94.44 656 LEU A O 1
ATOM 5018 N N . GLU A 1 657 ? -10.201 3.945 39.760 1.00 94.81 657 GLU A N 1
ATOM 5019 C CA . GLU A 1 657 ? -11.209 4.608 40.604 1.00 94.81 657 GLU A CA 1
ATOM 5020 C C . GLU A 1 657 ? -12.367 3.670 41.003 1.00 94.81 657 GLU A C 1
ATOM 5022 O O . GLU A 1 657 ? -12.968 3.851 42.063 1.00 94.81 657 GLU A O 1
ATOM 5027 N N . ARG A 1 658 ? -12.666 2.643 40.191 1.00 94.81 658 ARG A N 1
ATOM 5028 C CA . ARG A 1 658 ? -13.681 1.610 40.479 1.00 94.81 658 ARG A CA 1
ATOM 5029 C C . ARG A 1 658 ? -13.127 0.403 41.242 1.00 94.81 658 ARG A C 1
ATOM 5031 O O . ARG A 1 658 ? -13.882 -0.529 41.517 1.00 94.81 658 ARG A O 1
ATOM 5038 N N . LYS A 1 659 ? -11.852 0.436 41.646 1.00 94.12 659 LYS A N 1
ATOM 5039 C CA . LYS A 1 659 ? -11.193 -0.619 42.433 1.00 94.12 659 LYS A CA 1
ATOM 5040 C C . LYS A 1 659 ? -11.169 -1.981 41.721 1.00 94.12 659 LYS A C 1
ATOM 5042 O O . LYS A 1 659 ? -11.420 -3.013 42.349 1.00 94.12 659 LYS A O 1
ATOM 5047 N N . VAL A 1 660 ? -10.887 -1.977 40.416 1.00 94.94 660 VAL A N 1
ATOM 5048 C CA . VAL A 1 660 ? -10.503 -3.206 39.699 1.00 94.94 660 VAL A CA 1
ATOM 5049 C C . VAL A 1 660 ? -9.263 -3.830 40.348 1.00 94.94 660 VAL A C 1
ATOM 5051 O O . VAL A 1 660 ? -8.447 -3.117 40.927 1.00 94.94 660 VAL A O 1
ATOM 5054 N N . GLU A 1 661 ? -9.141 -5.152 40.281 1.00 93.81 661 GLU A N 1
ATOM 5055 C CA . GLU A 1 661 ? -8.091 -5.901 40.982 1.00 93.81 661 GLU A CA 1
ATOM 5056 C C . GLU A 1 661 ? -6.762 -5.869 40.230 1.00 93.81 661 GLU A C 1
ATOM 5058 O O . GLU A 1 661 ? -5.733 -5.514 40.799 1.00 93.81 661 GLU A O 1
ATOM 5063 N N . HIS A 1 662 ? -6.799 -6.198 38.936 1.00 94.38 662 HIS A N 1
ATOM 5064 C CA . HIS A 1 662 ? -5.614 -6.255 38.088 1.00 94.38 662 HIS A CA 1
ATOM 5065 C C . HIS A 1 662 ? -5.901 -5.723 36.687 1.00 94.38 662 HIS A C 1
ATOM 5067 O O . HIS A 1 662 ? -6.933 -6.023 36.085 1.00 94.38 662 HIS A O 1
ATOM 5073 N N . ILE A 1 663 ? -4.949 -4.965 36.146 1.00 96.19 663 ILE A N 1
ATOM 5074 C CA . ILE A 1 663 ? -4.966 -4.456 34.778 1.00 96.19 663 ILE A CA 1
ATOM 5075 C C . ILE A 1 663 ? -3.698 -4.917 34.062 1.00 96.19 663 ILE A C 1
ATOM 5077 O O . ILE A 1 663 ? -2.585 -4.596 34.482 1.00 96.19 663 ILE A O 1
ATOM 5081 N N . ILE A 1 664 ? -3.859 -5.615 32.941 1.00 95.06 664 ILE A N 1
ATOM 5082 C CA . ILE A 1 664 ? -2.755 -5.977 32.046 1.00 95.06 664 ILE A CA 1
ATOM 5083 C C . ILE A 1 664 ? -2.918 -5.174 30.761 1.00 95.06 664 ILE A C 1
ATOM 5085 O O . ILE A 1 664 ? -3.925 -5.299 30.073 1.00 95.06 664 ILE A O 1
ATOM 5089 N N . ALA A 1 665 ? -1.937 -4.348 30.417 1.00 93.94 665 ALA A N 1
ATOM 5090 C CA . ALA A 1 665 ? -1.985 -3.499 29.236 1.00 93.94 665 ALA A CA 1
ATOM 5091 C C . ALA A 1 665 ? -0.802 -3.763 28.297 1.00 93.94 665 ALA A C 1
ATOM 5093 O O . ALA A 1 665 ? 0.316 -4.005 28.752 1.00 93.94 665 ALA A O 1
ATOM 5094 N N . CYS A 1 666 ? -1.013 -3.686 26.982 1.00 92.69 666 CYS A N 1
ATOM 5095 C CA . CYS A 1 666 ? 0.073 -3.837 26.010 1.00 92.69 666 CYS A CA 1
ATOM 5096 C C . CYS A 1 666 ? 0.050 -2.790 24.896 1.00 92.69 666 CYS A C 1
ATOM 5098 O O . CYS A 1 666 ? -1.013 -2.344 24.480 1.00 92.69 666 CYS A O 1
ATOM 5100 N N . ASP A 1 667 ? 1.217 -2.447 24.354 1.00 90.94 667 ASP A N 1
ATOM 5101 C CA . ASP A 1 667 ? 1.349 -1.659 23.121 1.00 90.94 667 ASP A CA 1
ATOM 5102 C C . ASP A 1 667 ? 2.535 -2.178 22.297 1.00 90.94 667 ASP A C 1
ATOM 5104 O O . ASP A 1 667 ? 3.446 -2.814 22.830 1.00 90.94 667 ASP A O 1
ATOM 5108 N N . VAL A 1 668 ? 2.524 -1.906 20.995 1.00 87.81 668 VAL A N 1
ATOM 5109 C CA . VAL A 1 668 ? 3.650 -2.184 20.091 1.00 87.81 668 VAL A CA 1
ATOM 5110 C C . VAL A 1 668 ? 4.714 -1.085 20.164 1.00 87.81 668 VAL A C 1
ATOM 5112 O O . VAL A 1 668 ? 5.874 -1.302 19.816 1.00 87.81 668 VAL A O 1
ATOM 5115 N N . ASP A 1 669 ? 4.330 0.106 20.628 1.00 86.56 669 ASP A N 1
ATOM 5116 C CA . ASP A 1 669 ? 5.195 1.266 20.768 1.00 86.56 669 ASP A CA 1
ATOM 5117 C C . ASP A 1 669 ? 5.800 1.347 22.177 1.00 86.56 669 ASP A C 1
ATOM 5119 O O . ASP A 1 669 ? 5.155 1.717 23.164 1.00 86.56 669 ASP A O 1
ATOM 5123 N N . SER A 1 670 ? 7.100 1.057 22.253 1.00 90.50 670 SER A N 1
ATOM 5124 C CA . SER A 1 670 ? 7.870 1.132 23.498 1.00 90.50 670 SER A CA 1
ATOM 5125 C C . SER A 1 670 ? 7.874 2.520 24.152 1.00 90.50 670 SER A C 1
ATOM 5127 O O . SER A 1 670 ? 8.046 2.615 25.368 1.00 90.50 670 SER A O 1
ATOM 5129 N N . GLN A 1 671 ? 7.693 3.605 23.389 1.00 89.50 671 GLN A N 1
ATOM 5130 C CA . GLN A 1 671 ? 7.672 4.958 23.947 1.00 89.50 671 GLN A CA 1
ATOM 5131 C C . GLN A 1 671 ? 6.375 5.221 24.710 1.00 89.50 671 GLN A C 1
ATOM 5133 O O . GLN A 1 671 ? 6.416 5.799 25.798 1.00 89.50 671 GLN A O 1
ATOM 5138 N N . LYS A 1 672 ? 5.239 4.748 24.185 1.00 88.56 672 LYS A N 1
ATOM 5139 C CA . LYS A 1 672 ? 3.941 4.854 24.864 1.00 88.56 672 LYS A CA 1
ATOM 5140 C C . LYS A 1 672 ? 3.920 4.070 26.167 1.00 88.56 672 LYS A C 1
ATOM 5142 O O . LYS A 1 672 ? 3.449 4.591 27.173 1.00 88.56 672 LYS A O 1
ATOM 5147 N N . ILE A 1 673 ? 4.504 2.870 26.170 1.00 91.12 673 ILE A N 1
ATOM 5148 C CA . ILE A 1 673 ? 4.650 2.065 27.389 1.00 91.12 673 ILE A CA 1
ATOM 5149 C C . ILE A 1 673 ? 5.448 2.829 28.442 1.00 91.12 673 ILE A C 1
ATOM 5151 O O . ILE A 1 673 ? 4.950 3.024 29.542 1.00 91.12 673 ILE A O 1
ATOM 5155 N N . LYS A 1 674 ? 6.630 3.353 28.095 1.00 91.44 674 LYS A N 1
ATOM 5156 C CA . LYS A 1 674 ? 7.454 4.128 29.040 1.00 91.44 674 LYS A CA 1
ATOM 5157 C C . LYS A 1 674 ? 6.724 5.354 29.594 1.00 91.44 674 LYS A C 1
ATOM 5159 O O . LYS A 1 674 ? 6.879 5.694 30.767 1.00 91.44 674 LYS A O 1
ATOM 5164 N N . ALA A 1 675 ? 5.942 6.038 28.757 1.00 90.94 675 ALA A N 1
ATOM 5165 C CA . ALA A 1 675 ? 5.137 7.173 29.192 1.00 90.94 675 ALA A CA 1
ATOM 5166 C C . ALA A 1 675 ? 4.048 6.743 30.190 1.00 90.94 675 ALA A C 1
ATOM 5168 O O . ALA A 1 675 ? 3.896 7.376 31.235 1.00 90.94 675 ALA A O 1
ATOM 5169 N N . ALA A 1 676 ? 3.344 5.645 29.913 1.00 91.00 676 ALA A N 1
ATOM 5170 C CA . ALA A 1 676 ? 2.328 5.101 30.807 1.00 91.00 676 ALA A CA 1
ATOM 5171 C C . ALA A 1 676 ? 2.923 4.556 32.115 1.00 91.00 676 ALA A C 1
ATOM 5173 O O . ALA A 1 676 ? 2.377 4.817 33.184 1.00 91.00 676 ALA A O 1
ATOM 5174 N N . GLU A 1 677 ? 4.081 3.894 32.066 1.00 92.31 677 GLU A N 1
ATOM 5175 C CA . GLU A 1 677 ? 4.805 3.421 33.252 1.00 92.31 677 GLU A CA 1
ATOM 5176 C C . GLU A 1 677 ? 5.178 4.567 34.195 1.00 92.31 677 GLU A C 1
ATOM 5178 O O . GLU A 1 677 ? 5.108 4.430 35.417 1.00 92.31 677 GLU A O 1
ATOM 5183 N N . LYS A 1 678 ? 5.528 5.732 33.638 1.00 92.69 678 LYS A N 1
ATOM 5184 C CA . LYS A 1 678 ? 5.764 6.942 34.428 1.00 92.69 678 LYS A CA 1
ATOM 5185 C C . LYS A 1 678 ? 4.478 7.434 35.100 1.00 92.69 678 LYS A C 1
ATOM 5187 O O . LYS A 1 678 ? 4.518 7.810 36.271 1.00 92.69 678 LYS A O 1
ATOM 5192 N N . THR A 1 679 ? 3.358 7.426 34.377 1.00 93.50 679 THR A N 1
ATOM 5193 C CA . THR A 1 679 ? 2.051 7.876 34.884 1.00 93.50 679 THR A CA 1
ATOM 5194 C C . THR A 1 679 ? 1.504 6.964 35.986 1.00 93.50 679 THR A C 1
ATOM 5196 O O . THR A 1 679 ? 1.020 7.478 36.989 1.00 93.50 679 THR A O 1
ATOM 5199 N N . PHE A 1 680 ? 1.637 5.641 35.850 1.00 94.75 680 PHE A N 1
ATOM 5200 C CA . PHE A 1 680 ? 1.085 4.635 36.777 1.00 94.75 680 PHE A CA 1
ATOM 5201 C C . PHE A 1 680 ? 2.153 3.985 37.672 1.00 94.75 680 PHE A C 1
ATOM 5203 O O . PHE A 1 680 ? 2.071 2.817 38.050 1.00 94.75 680 PHE A O 1
ATOM 5210 N N . SER A 1 681 ? 3.213 4.730 37.997 1.00 92.12 681 SER A N 1
ATOM 5211 C CA . SER A 1 681 ? 4.374 4.193 38.723 1.00 92.12 681 SER A CA 1
ATOM 5212 C C . SER A 1 681 ? 4.057 3.669 40.130 1.00 92.12 681 SER A C 1
ATOM 5214 O O . SER A 1 681 ? 4.816 2.858 40.663 1.00 92.12 681 SER A O 1
ATOM 5216 N N . LYS A 1 682 ? 2.962 4.126 40.749 1.00 92.19 682 LYS A N 1
ATOM 5217 C CA . LYS A 1 682 ? 2.506 3.650 42.060 1.00 92.19 682 LYS A CA 1
ATOM 5218 C C . LYS A 1 682 ? 1.791 2.305 41.923 1.00 92.19 682 LYS A C 1
ATOM 5220 O O . LYS A 1 682 ? 2.137 1.369 42.633 1.00 92.19 682 LYS A O 1
ATOM 5225 N N . GLU A 1 683 ? 0.887 2.210 40.959 1.00 94.44 683 GLU A N 1
ATOM 5226 C CA . GLU A 1 683 ? 0.048 1.045 40.674 1.00 94.44 683 GLU A CA 1
ATOM 5227 C C . GLU A 1 683 ? 0.840 -0.113 40.044 1.00 94.44 683 GLU A C 1
ATOM 5229 O O . GLU A 1 683 ? 0.448 -1.274 40.090 1.00 94.44 683 GLU A O 1
ATOM 5234 N N . ILE A 1 684 ? 2.003 0.180 39.459 1.00 91.31 684 ILE A N 1
ATOM 5235 C CA . ILE A 1 684 ? 2.965 -0.852 39.053 1.00 91.31 684 ILE A CA 1
ATOM 5236 C C . ILE A 1 684 ? 3.676 -1.445 40.275 1.00 91.31 684 ILE A C 1
ATOM 5238 O O . ILE A 1 684 ? 3.946 -2.643 40.315 1.00 91.31 684 ILE A O 1
ATOM 5242 N N . LYS A 1 685 ? 3.993 -0.623 41.287 1.00 88.00 685 LYS A N 1
ATOM 5243 C CA . LYS A 1 685 ? 4.704 -1.079 42.494 1.00 88.00 685 LYS A CA 1
ATOM 5244 C C . LYS A 1 685 ? 3.833 -1.938 43.402 1.00 88.00 685 LYS A C 1
ATOM 5246 O O . LYS A 1 685 ? 4.365 -2.839 44.041 1.00 88.00 685 LYS A O 1
ATOM 5251 N N . ASP A 1 686 ? 2.537 -1.650 43.478 1.00 89.12 686 ASP A N 1
ATOM 5252 C CA . ASP A 1 686 ? 1.580 -2.465 44.235 1.00 89.12 686 ASP A CA 1
ATOM 5253 C C . ASP A 1 686 ? 1.043 -3.673 43.440 1.00 89.12 686 ASP A C 1
ATOM 5255 O O . ASP A 1 686 ? 0.353 -4.516 44.006 1.00 89.12 686 ASP A O 1
ATOM 5259 N N . GLY A 1 687 ? 1.424 -3.806 42.161 1.00 88.19 687 GLY A N 1
ATOM 5260 C CA . GLY A 1 687 ? 1.070 -4.937 41.300 1.00 88.19 687 GLY A CA 1
ATOM 5261 C C . GLY A 1 687 ? -0.317 -4.843 40.657 1.00 88.19 687 GLY A C 1
ATOM 5262 O O . GLY A 1 687 ? -0.734 -5.786 39.982 1.00 88.19 687 GLY A O 1
ATOM 5263 N N . THR A 1 688 ? -1.025 -3.724 40.825 1.00 92.38 688 THR A N 1
ATOM 5264 C CA . THR A 1 688 ? -2.359 -3.508 40.245 1.00 92.38 688 THR A CA 1
ATOM 5265 C C . THR A 1 688 ? -2.301 -3.359 38.721 1.00 92.38 688 THR A C 1
ATOM 5267 O O . THR A 1 688 ? -3.205 -3.815 38.024 1.00 92.38 688 THR A O 1
ATOM 5270 N N . VAL A 1 689 ? -1.244 -2.746 38.171 1.00 95.50 689 VAL A N 1
ATOM 5271 C CA . VAL A 1 689 ? -1.092 -2.498 36.724 1.00 95.50 689 VAL A CA 1
ATOM 5272 C C . VAL A 1 689 ? 0.196 -3.117 36.186 1.00 95.50 689 VAL A C 1
ATOM 5274 O O . VAL A 1 689 ? 1.280 -2.904 36.726 1.00 95.50 689 VAL A O 1
ATOM 5277 N N . LYS A 1 690 ? 0.098 -3.828 35.059 1.00 95.38 690 LYS A N 1
ATOM 5278 C CA . LYS A 1 690 ? 1.236 -4.412 34.340 1.00 95.38 690 LYS A CA 1
ATOM 5279 C C . LYS A 1 690 ? 1.233 -3.989 32.876 1.00 95.38 690 LYS A C 1
ATOM 5281 O O . LYS A 1 690 ? 0.254 -4.217 32.174 1.00 95.38 690 LYS A O 1
ATOM 5286 N N . PHE A 1 691 ? 2.354 -3.452 32.396 1.00 94.44 691 PHE A N 1
ATOM 5287 C CA . PHE A 1 691 ? 2.554 -3.149 30.977 1.00 94.44 691 PHE A CA 1
ATOM 5288 C C . PHE A 1 691 ? 3.409 -4.215 30.279 1.00 94.44 691 PHE A C 1
ATOM 5290 O O . PHE A 1 691 ? 4.360 -4.747 30.855 1.00 94.44 691 PHE A O 1
ATOM 5297 N N . ARG A 1 692 ? 3.078 -4.528 29.021 1.00 91.88 692 ARG A N 1
ATOM 5298 C CA . ARG A 1 692 ? 3.804 -5.478 28.166 1.00 91.88 692 ARG A CA 1
ATOM 5299 C C . ARG A 1 692 ? 4.083 -4.872 26.794 1.00 91.88 692 ARG A C 1
ATOM 5301 O O . ARG A 1 692 ? 3.173 -4.377 26.135 1.00 91.88 692 ARG A O 1
ATOM 5308 N N . LEU A 1 693 ? 5.327 -4.971 26.332 1.00 90.81 693 LEU A N 1
ATOM 5309 C CA . LEU A 1 693 ? 5.668 -4.669 24.942 1.00 90.81 693 LEU A CA 1
ATOM 5310 C C . LEU A 1 693 ? 5.238 -5.835 24.046 1.00 90.81 693 LEU A C 1
ATOM 5312 O O . LEU A 1 693 ? 5.723 -6.953 24.214 1.00 90.81 693 LEU A O 1
ATOM 5316 N N . ALA A 1 694 ? 4.334 -5.559 23.112 1.00 85.69 694 ALA A N 1
ATOM 5317 C CA . ALA A 1 694 ? 3.828 -6.509 22.129 1.00 85.69 694 ALA A CA 1
ATOM 5318 C C . ALA A 1 694 ? 4.591 -6.383 20.798 1.00 85.69 694 ALA A C 1
ATOM 5320 O O . ALA A 1 694 ? 5.099 -5.316 20.450 1.00 85.69 694 ALA A O 1
ATOM 5321 N N . LYS A 1 695 ? 4.668 -7.470 20.021 1.00 82.19 695 LYS A N 1
ATOM 5322 C CA . LYS A 1 695 ? 5.123 -7.413 18.616 1.00 82.19 695 LYS A CA 1
ATOM 5323 C C . LYS A 1 695 ? 3.947 -7.033 17.703 1.00 82.19 695 LYS A C 1
ATOM 5325 O O . LYS A 1 695 ? 2.797 -7.213 18.077 1.00 82.19 695 LYS A O 1
ATOM 5330 N N . GLY A 1 696 ? 4.210 -6.538 16.490 1.00 70.56 696 GLY A N 1
ATOM 5331 C CA . GLY A 1 696 ? 3.165 -6.017 15.585 1.00 70.56 696 GLY A CA 1
ATOM 5332 C C . GLY A 1 696 ? 2.005 -6.978 15.260 1.00 70.56 696 GLY A C 1
ATOM 5333 O O . GLY A 1 696 ? 0.905 -6.519 14.985 1.00 70.56 696 GLY A O 1
ATOM 5334 N N . SER A 1 697 ? 2.233 -8.291 15.325 1.00 71.06 697 SER A N 1
ATOM 5335 C CA . SER A 1 697 ? 1.233 -9.349 15.101 1.00 71.06 697 SER A CA 1
ATOM 5336 C C . SER A 1 697 ? 0.850 -10.104 16.383 1.00 71.06 697 SER A C 1
ATOM 5338 O O . SER A 1 697 ? 0.347 -11.225 16.324 1.00 71.06 697 SER A O 1
ATOM 5340 N N . ASP A 1 698 ? 1.182 -9.553 17.550 1.00 77.81 698 ASP A N 1
ATOM 5341 C CA . ASP A 1 698 ? 0.960 -10.195 18.840 1.00 77.81 698 ASP A CA 1
ATOM 5342 C C . ASP A 1 698 ? -0.453 -9.894 19.358 1.00 77.81 698 ASP A C 1
ATOM 5344 O O . ASP A 1 698 ? -0.762 -8.791 19.812 1.00 77.81 698 ASP A O 1
ATOM 5348 N N . HIS A 1 699 ? -1.314 -10.907 19.285 1.00 81.00 699 HIS A N 1
ATOM 5349 C CA . HIS A 1 699 ? -2.682 -10.873 19.800 1.00 81.00 699 HIS A CA 1
ATOM 5350 C C . HIS A 1 699 ? -2.826 -11.608 21.140 1.00 81.00 699 HIS A C 1
ATOM 5352 O O . HIS A 1 699 ? -3.951 -11.826 21.581 1.00 81.00 699 HIS A O 1
ATOM 5358 N N . SER A 1 700 ? -1.719 -11.986 21.798 1.00 85.25 700 SER A N 1
ATOM 5359 C CA . SER A 1 700 ? -1.733 -12.770 23.047 1.00 85.25 700 SER A CA 1
ATOM 5360 C C . SER A 1 700 ? -2.556 -12.123 24.161 1.00 85.25 700 SER A C 1
ATOM 5362 O O . SER A 1 700 ? -3.200 -12.831 24.925 1.00 85.25 700 SER A O 1
ATOM 5364 N N . ILE A 1 701 ? -2.616 -10.787 24.192 1.00 87.25 701 ILE A N 1
ATOM 5365 C CA . ILE A 1 701 ? -3.415 -10.013 25.151 1.00 87.25 701 ILE A CA 1
ATOM 5366 C C . ILE A 1 701 ? -4.915 -10.355 25.116 1.00 87.25 701 ILE A C 1
ATOM 5368 O O . ILE A 1 701 ? -5.590 -10.240 26.131 1.00 87.25 701 ILE A O 1
ATOM 5372 N N . LEU A 1 702 ? -5.441 -10.787 23.961 1.00 84.06 702 LEU A N 1
ATOM 5373 C CA . LEU A 1 702 ? -6.847 -11.180 23.804 1.00 84.06 702 LEU A CA 1
ATOM 5374 C C . LEU A 1 702 ? -7.148 -12.561 24.414 1.00 84.06 702 LEU A C 1
ATOM 5376 O O . LEU A 1 702 ? -8.310 -12.946 24.491 1.00 84.06 702 LEU A O 1
ATOM 5380 N N . TYR A 1 703 ? -6.108 -13.299 24.812 1.00 83.31 703 TYR A N 1
ATOM 5381 C CA . TYR A 1 703 ? -6.181 -14.638 25.401 1.00 83.31 703 TYR A CA 1
ATOM 5382 C C . TYR A 1 703 ? -5.729 -14.659 26.867 1.00 83.31 703 TYR A C 1
ATOM 5384 O O . TYR A 1 703 ? -5.561 -15.739 27.430 1.00 83.31 703 TYR A O 1
ATOM 5392 N N . GLU A 1 704 ? -5.479 -13.494 27.472 1.00 89.12 704 GLU A N 1
ATOM 5393 C CA . GLU A 1 704 ? -5.215 -13.416 28.909 1.00 89.12 704 GLU A CA 1
ATOM 5394 C C . GLU A 1 704 ? -6.464 -13.869 29.678 1.00 89.12 704 GLU A C 1
ATOM 5396 O O . GLU A 1 704 ? -7.594 -13.576 29.280 1.00 89.12 704 GLU A O 1
ATOM 5401 N N . ASP A 1 705 ? -6.253 -14.594 30.773 1.00 91.81 705 ASP A N 1
ATOM 5402 C CA . ASP A 1 705 ? -7.331 -15.070 31.639 1.00 91.81 705 ASP A CA 1
ATOM 5403 C C . ASP A 1 705 ? -7.819 -13.907 32.514 1.00 91.81 705 ASP A C 1
ATOM 5405 O O . ASP A 1 705 ? -7.270 -13.634 33.583 1.00 91.81 705 ASP A O 1
ATOM 5409 N N . VAL A 1 706 ? -8.773 -13.140 31.981 1.00 93.62 706 VAL A N 1
ATOM 5410 C CA . VAL A 1 706 ? -9.330 -11.930 32.598 1.00 93.62 706 VAL A CA 1
ATOM 5411 C C . VAL A 1 706 ? -10.848 -11.871 32.444 1.00 93.62 706 VAL A C 1
ATOM 5413 O O . VAL A 1 706 ? -11.420 -12.422 31.504 1.00 93.62 706 VAL A O 1
ATOM 5416 N N . ASP A 1 707 ? -11.510 -11.121 33.324 1.00 94.25 707 ASP A N 1
ATOM 5417 C CA . ASP A 1 707 ? -12.964 -10.928 33.276 1.00 94.25 707 ASP A CA 1
ATOM 5418 C C . ASP A 1 707 ? -13.419 -10.050 32.094 1.00 94.25 707 ASP A C 1
ATOM 5420 O O . ASP A 1 707 ? -14.561 -10.155 31.641 1.00 94.25 707 ASP A O 1
ATOM 5424 N N . ALA A 1 708 ? -12.566 -9.133 31.622 1.00 93.31 708 ALA A N 1
ATOM 5425 C CA . ALA A 1 708 ? -12.888 -8.230 30.519 1.00 93.31 708 ALA A CA 1
ATOM 5426 C C . ALA A 1 708 ? -11.674 -7.889 29.647 1.00 93.31 708 ALA A C 1
ATOM 5428 O O . ALA A 1 708 ? -10.578 -7.634 30.142 1.00 93.31 708 ALA A O 1
ATOM 5429 N N . VAL A 1 709 ? -11.903 -7.780 28.337 1.00 91.88 709 VAL A N 1
ATOM 5430 C CA . VAL A 1 709 ? -10.895 -7.362 27.353 1.00 91.88 709 VAL A CA 1
ATOM 5431 C C . VAL A 1 709 ? -11.368 -6.092 26.649 1.00 91.88 709 VAL A C 1
ATOM 5433 O O . VAL A 1 709 ? -12.478 -6.040 26.122 1.00 91.88 709 VAL A O 1
ATOM 5436 N N . SER A 1 710 ? -10.513 -5.070 26.613 1.00 89.19 710 SER A N 1
ATOM 5437 C CA . SER A 1 710 ? -10.752 -3.808 25.910 1.00 89.19 710 SER A CA 1
ATOM 5438 C C . SER A 1 710 ? -9.764 -3.650 24.748 1.00 89.19 710 SER A C 1
ATOM 5440 O O . SER A 1 710 ? -8.610 -3.258 24.963 1.00 89.19 710 SER A O 1
ATOM 5442 N N . PRO A 1 711 ? -10.175 -3.966 23.504 1.00 82.19 711 PRO A N 1
ATOM 5443 C CA . PRO A 1 711 ? -9.345 -3.759 22.328 1.00 82.19 711 PRO A CA 1
ATOM 5444 C C . PRO A 1 711 ? -9.394 -2.288 21.897 1.00 82.19 711 PRO A C 1
ATOM 5446 O O . PRO A 1 711 ? -10.300 -1.860 21.188 1.00 82.19 711 PRO A O 1
ATOM 5449 N N . CYS A 1 712 ? -8.402 -1.485 22.286 1.00 70.00 712 CYS A N 1
ATOM 5450 C CA . CYS A 1 712 ? -8.297 -0.081 21.868 1.00 70.00 712 CYS A CA 1
ATOM 5451 C C . CYS A 1 712 ? -7.629 0.097 20.485 1.00 70.00 712 CYS A C 1
ATOM 5453 O O . CYS A 1 712 ? -7.293 1.224 20.116 1.00 70.00 712 CYS A O 1
ATOM 5455 N N . GLY A 1 713 ? -7.429 -0.984 19.713 1.00 59.44 713 GLY A N 1
ATOM 5456 C CA . GLY A 1 713 ? -6.722 -0.940 18.424 1.00 59.44 713 GLY A CA 1
ATOM 5457 C C . GLY A 1 713 ? -7.118 -1.977 17.362 1.00 59.44 713 GLY A C 1
ATOM 5458 O O . GLY A 1 713 ? -6.565 -1.922 16.266 1.00 59.44 713 GLY A O 1
ATOM 5459 N N . ILE A 1 714 ? -8.051 -2.896 17.642 1.00 62.91 714 ILE A N 1
ATOM 5460 C CA . ILE A 1 714 ? -8.507 -3.934 16.698 1.00 62.91 714 ILE A CA 1
ATOM 5461 C C . ILE A 1 714 ? -10.026 -3.867 16.548 1.00 62.91 714 ILE A C 1
ATOM 5463 O O . ILE A 1 714 ? -10.748 -3.700 17.528 1.00 62.91 714 ILE A O 1
ATOM 5467 N N . ASP A 1 715 ? -10.500 -4.012 15.313 1.00 66.12 715 ASP A N 1
ATOM 5468 C CA . ASP A 1 715 ? -11.919 -4.087 14.975 1.00 66.12 715 ASP A CA 1
ATOM 5469 C C . ASP A 1 715 ? -12.413 -5.544 15.081 1.00 66.12 715 ASP A C 1
ATOM 5471 O O . ASP A 1 715 ? -12.085 -6.370 14.233 1.00 66.12 715 ASP A O 1
ATOM 5475 N N . LEU A 1 716 ? -13.189 -5.851 16.128 1.00 66.00 716 LEU A N 1
ATOM 5476 C CA . LEU A 1 716 ? -13.816 -7.168 16.357 1.00 66.00 716 LEU A CA 1
ATOM 5477 C C . LEU A 1 716 ? -15.265 -7.243 15.841 1.00 66.00 716 LEU A C 1
ATOM 5479 O O . LEU A 1 716 ? -15.992 -8.192 16.137 1.00 66.00 716 LEU A O 1
ATOM 5483 N N . SER A 1 717 ? -15.716 -6.255 15.061 1.00 62.88 717 SER A N 1
ATOM 5484 C CA . SER A 1 717 ? -17.107 -6.152 14.590 1.00 62.88 717 SER A CA 1
ATOM 5485 C C . SER A 1 717 ? -17.565 -7.320 13.701 1.00 62.88 717 SER A C 1
ATOM 5487 O O . SER A 1 717 ? -18.753 -7.453 13.414 1.00 62.88 717 SER A O 1
ATOM 5489 N N . LYS A 1 718 ? -16.659 -8.185 13.237 1.00 66.62 718 LYS A N 1
ATOM 5490 C CA . LYS A 1 718 ? -17.007 -9.374 12.441 1.00 66.62 718 LYS A CA 1
ATOM 5491 C C . LYS A 1 718 ? -17.146 -10.647 13.281 1.00 66.62 718 LYS A C 1
ATOM 5493 O O . LYS A 1 718 ? -17.701 -11.627 12.791 1.00 66.62 718 LYS A O 1
ATOM 5498 N N . ASP A 1 719 ? -16.734 -10.612 14.547 1.00 78.75 719 ASP A N 1
ATOM 5499 C CA . ASP A 1 719 ? -16.621 -11.798 15.404 1.00 78.75 719 ASP A CA 1
ATOM 5500 C C . ASP A 1 719 ? -17.801 -11.971 16.371 1.00 78.75 719 ASP A C 1
ATOM 5502 O O . ASP A 1 719 ? -17.840 -12.934 17.137 1.00 78.75 719 ASP A O 1
ATOM 5506 N N . GLY A 1 720 ? -18.801 -11.082 16.325 1.00 77.88 720 GLY A N 1
ATOM 5507 C CA . GLY A 1 720 ? -19.904 -11.043 17.293 1.00 77.88 720 GLY A CA 1
ATOM 5508 C C . GLY A 1 720 ? -20.654 -12.370 17.478 1.00 77.88 720 GLY A C 1
ATOM 5509 O O . GLY A 1 720 ? -21.041 -12.692 18.600 1.00 77.88 720 GLY A O 1
ATOM 5510 N N . LYS A 1 721 ? -20.817 -13.173 16.415 1.00 82.31 721 LYS A N 1
ATOM 5511 C CA . LYS A 1 721 ? -21.424 -14.517 16.510 1.00 82.31 721 LYS A CA 1
ATOM 5512 C C . LYS A 1 721 ? -20.524 -15.507 17.250 1.00 82.31 721 LYS A C 1
ATOM 5514 O O . LYS A 1 721 ? -20.986 -16.156 18.178 1.00 82.31 721 LYS A O 1
ATOM 5519 N N . SER A 1 722 ? -19.242 -15.558 16.890 1.00 85.19 722 SER A N 1
ATOM 5520 C CA . SER A 1 722 ? -18.242 -16.428 17.528 1.00 85.19 722 SER A CA 1
ATOM 5521 C C . SER A 1 722 ? -18.067 -16.097 19.015 1.00 85.19 722 SER A C 1
ATOM 5523 O O . SER A 1 722 ? -17.969 -16.993 19.852 1.00 85.19 722 SER A O 1
ATOM 5525 N N . LEU A 1 723 ? -18.091 -14.806 19.368 1.00 86.88 723 LEU A N 1
ATOM 5526 C CA . LEU A 1 723 ? -18.056 -14.356 20.762 1.00 86.88 723 LEU A CA 1
ATOM 5527 C C . LEU A 1 723 ? -19.309 -14.804 21.526 1.00 86.88 723 LEU A C 1
ATOM 5529 O O . LEU A 1 723 ? -19.188 -15.384 22.604 1.00 86.88 723 LEU A O 1
ATOM 5533 N N . ALA A 1 724 ? -20.496 -14.612 20.942 1.00 83.31 724 ALA A N 1
ATOM 5534 C CA . ALA A 1 724 ? -21.756 -15.029 21.554 1.00 83.31 724 ALA A CA 1
ATOM 5535 C C . ALA A 1 724 ? -21.843 -16.554 21.755 1.00 83.31 724 ALA A C 1
ATOM 5537 O O . ALA A 1 724 ? -22.256 -17.002 22.823 1.00 83.31 724 ALA A O 1
ATOM 5538 N N . GLU A 1 725 ? -21.397 -17.355 20.780 1.00 85.50 725 GLU A N 1
ATOM 5539 C CA . GLU A 1 725 ? -21.327 -18.825 20.876 1.00 85.50 725 GLU A CA 1
ATOM 5540 C C . GLU A 1 725 ? -20.427 -19.303 22.026 1.00 85.50 725 GLU A C 1
ATOM 5542 O O . GLU A 1 725 ? -20.663 -20.361 22.606 1.00 85.50 725 GLU A O 1
ATOM 5547 N N . ARG A 1 726 ? -19.416 -18.507 22.388 1.00 88.12 726 ARG A N 1
ATOM 5548 C CA . ARG A 1 726 ? -18.496 -18.770 23.505 1.00 88.12 726 ARG A CA 1
ATOM 5549 C C . ARG A 1 726 ? -18.966 -18.171 24.832 1.00 88.12 726 ARG A C 1
ATOM 5551 O O . ARG A 1 726 ? -18.235 -18.238 25.814 1.00 88.12 726 ARG A O 1
ATOM 5558 N N . GLY A 1 727 ? -20.156 -17.568 24.869 1.00 86.75 727 GLY A N 1
ATOM 5559 C CA . GLY A 1 727 ? -20.689 -16.900 26.057 1.00 86.75 727 GLY A CA 1
ATOM 5560 C C . GLY A 1 727 ? -19.987 -15.584 26.407 1.00 86.75 727 GLY A C 1
ATOM 5561 O O . GLY A 1 727 ? -20.163 -15.079 27.513 1.00 86.75 727 GLY A O 1
ATOM 5562 N N . ILE A 1 728 ? -19.204 -15.012 25.487 1.00 89.19 728 ILE A N 1
ATOM 5563 C CA . ILE A 1 728 ? -18.514 -13.737 25.688 1.00 89.19 728 ILE A CA 1
ATOM 5564 C C . ILE A 1 728 ? -19.449 -12.602 25.271 1.00 89.19 728 ILE A C 1
ATOM 5566 O O . ILE A 1 728 ? -19.866 -12.500 24.114 1.00 89.19 728 ILE A O 1
ATOM 5570 N N . ILE A 1 729 ? -19.765 -11.715 26.216 1.00 90.44 729 ILE A N 1
ATOM 5571 C CA . ILE A 1 729 ? -20.598 -10.542 25.950 1.00 90.44 729 ILE A CA 1
ATOM 5572 C C . ILE A 1 729 ? -19.763 -9.480 25.239 1.00 90.44 729 ILE A C 1
ATOM 5574 O O . ILE A 1 729 ? -18.861 -8.879 25.819 1.00 90.44 729 ILE A O 1
ATOM 5578 N N . TYR A 1 730 ? -20.113 -9.207 23.986 1.00 90.94 730 TYR A N 1
ATOM 5579 C CA . TYR A 1 730 ? -19.541 -8.110 23.218 1.00 90.94 730 TYR A CA 1
ATOM 5580 C C . TYR A 1 730 ? -20.438 -6.872 23.283 1.00 90.94 730 TYR A C 1
ATOM 5582 O O . TYR A 1 730 ? -21.615 -6.929 22.918 1.00 90.94 730 TYR A O 1
ATOM 5590 N N . VAL A 1 731 ? -19.874 -5.738 23.710 1.00 92.31 731 VAL A N 1
ATOM 5591 C CA . VAL A 1 731 ? -20.539 -4.434 23.616 1.00 92.31 731 VAL A CA 1
ATOM 5592 C C . VAL A 1 731 ? -20.058 -3.719 22.350 1.00 92.31 731 VAL A C 1
ATOM 5594 O O . VAL A 1 731 ? -18.855 -3.487 22.224 1.00 92.31 731 VAL A O 1
ATOM 5597 N N . PRO A 1 732 ? -20.961 -3.338 21.425 1.00 90.12 732 PRO A N 1
ATOM 5598 C CA . PRO A 1 732 ? -20.575 -2.679 20.181 1.00 90.12 732 PRO A CA 1
ATOM 5599 C C . PRO A 1 732 ? -19.790 -1.385 20.410 1.00 90.12 732 PRO A C 1
ATOM 5601 O O . PRO A 1 732 ? -20.168 -0.532 21.219 1.00 90.12 732 PRO A O 1
ATOM 5604 N N . ASP A 1 733 ? -18.712 -1.218 19.652 1.00 87.62 733 ASP A N 1
ATOM 5605 C CA . ASP A 1 733 ? -17.756 -0.123 19.796 1.00 87.62 733 ASP A CA 1
ATOM 5606 C C . ASP A 1 733 ? -18.403 1.257 19.601 1.00 87.62 733 ASP A C 1
ATOM 5608 O O . ASP A 1 733 ? -18.249 2.129 20.455 1.00 87.62 733 ASP A O 1
ATOM 5612 N N . PHE A 1 734 ? -19.198 1.444 18.544 1.00 87.56 734 PHE A N 1
ATOM 5613 C CA . PHE A 1 734 ? -19.896 2.696 18.236 1.00 87.56 734 PHE A CA 1
ATOM 5614 C C . PHE A 1 734 ? -20.950 3.089 19.282 1.00 87.56 734 PHE A C 1
ATOM 5616 O O . PHE A 1 734 ? -21.397 4.237 19.293 1.00 87.56 734 PHE A O 1
ATOM 5623 N N . LEU A 1 735 ? -21.337 2.167 20.169 1.00 92.56 735 LEU A N 1
ATOM 5624 C CA . LEU A 1 735 ? -22.163 2.446 21.340 1.00 92.56 735 LEU A CA 1
ATOM 5625 C C . LEU A 1 735 ? -21.291 2.793 22.559 1.00 92.56 735 LEU A C 1
ATOM 5627 O O . LEU A 1 735 ? -21.562 3.789 23.231 1.00 92.56 735 LEU A O 1
ATOM 5631 N N . ALA A 1 736 ? -20.232 2.022 22.824 1.00 91.88 736 ALA A N 1
ATOM 5632 C CA . ALA A 1 736 ? -19.381 2.197 24.004 1.00 91.88 736 ALA A CA 1
ATOM 5633 C C . ALA A 1 736 ? -18.495 3.456 23.936 1.00 91.88 736 ALA A C 1
ATOM 5635 O O . ALA A 1 736 ? -18.413 4.223 24.894 1.00 91.88 736 ALA A O 1
ATOM 5636 N N . ASN A 1 737 ? -17.857 3.714 22.792 1.00 89.94 737 ASN A N 1
ATOM 5637 C CA . ASN A 1 737 ? -16.872 4.790 22.620 1.00 89.94 737 ASN A CA 1
ATOM 5638 C C . ASN A 1 737 ? -17.481 6.120 22.130 1.00 89.94 737 ASN A C 1
ATOM 5640 O O . ASN A 1 737 ? -16.778 6.995 21.618 1.00 89.94 737 ASN A O 1
ATOM 5644 N N . ARG A 1 738 ? -18.802 6.291 22.251 1.00 92.75 738 ARG A N 1
ATOM 5645 C CA . ARG A 1 738 ? -19.515 7.432 21.654 1.00 92.75 738 ARG A CA 1
ATOM 5646 C C . ARG A 1 738 ? -19.340 8.762 22.383 1.00 92.75 738 ARG A C 1
ATOM 5648 O O . ARG A 1 738 ? -19.619 9.799 21.795 1.00 92.75 738 ARG A O 1
ATOM 5655 N N . MET A 1 739 ? -18.869 8.771 23.631 1.00 93.88 739 MET A N 1
ATOM 5656 C CA . MET A 1 739 ? -18.727 10.031 24.376 1.00 93.88 739 MET A CA 1
ATOM 5657 C C . MET A 1 739 ? -17.765 11.018 23.727 1.00 93.88 739 MET A C 1
ATOM 5659 O O . MET A 1 739 ? -17.928 12.218 23.919 1.00 93.88 739 MET A O 1
ATOM 5663 N N . GLY A 1 740 ? -16.810 10.549 22.920 1.00 92.31 740 GLY A N 1
ATOM 5664 C CA . GLY A 1 740 ? -15.932 11.460 22.200 1.00 92.31 740 GLY A CA 1
ATOM 5665 C C . GLY A 1 740 ? -16.690 12.374 21.238 1.00 92.31 740 GLY A C 1
ATOM 5666 O O . GLY A 1 740 ? -16.420 13.570 21.194 1.00 92.31 740 GLY A O 1
ATOM 5667 N N . ILE A 1 741 ? -17.695 11.849 20.525 1.00 93.56 741 ILE A N 1
ATOM 5668 C CA . ILE A 1 741 ? -18.504 12.672 19.615 1.00 93.56 741 ILE A CA 1
ATOM 5669 C C . ILE A 1 741 ? -19.579 13.479 20.353 1.00 93.56 741 ILE A C 1
ATOM 5671 O O . ILE A 1 741 ? -19.918 14.567 19.903 1.00 93.56 741 ILE A O 1
ATOM 5675 N N . VAL A 1 742 ? -20.059 13.005 21.511 1.00 94.12 742 VAL A N 1
ATOM 5676 C CA . VAL A 1 742 ? -20.926 13.803 22.402 1.00 94.12 742 VAL A CA 1
ATOM 5677 C C . VAL A 1 742 ? -20.176 15.043 22.890 1.00 94.12 742 VAL A C 1
ATOM 5679 O O . VAL A 1 742 ? -20.703 16.141 22.785 1.00 94.12 742 VAL A O 1
ATOM 5682 N N . ASN A 1 743 ? -18.918 14.888 23.312 1.00 93.31 743 ASN A N 1
ATOM 5683 C CA . ASN A 1 743 ? -18.044 16.004 23.684 1.00 93.31 743 ASN A CA 1
ATOM 5684 C C . ASN A 1 743 ? -17.815 16.983 22.520 1.00 93.31 743 ASN A C 1
ATOM 5686 O O . ASN A 1 743 ? -17.831 18.192 22.707 1.00 93.31 743 ASN A O 1
ATOM 5690 N N . CYS A 1 744 ? -17.654 16.471 21.296 1.00 93.88 744 CYS A N 1
ATOM 5691 C CA . CYS A 1 744 ? -17.567 17.329 20.113 1.00 93.88 744 CYS A CA 1
ATOM 5692 C C . CYS A 1 744 ? -18.872 18.108 19.866 1.00 93.88 744 CYS A C 1
ATOM 5694 O O . CYS A 1 744 ? -18.822 19.273 19.485 1.00 93.88 744 CYS A O 1
ATOM 5696 N N . ALA A 1 745 ? -20.034 17.471 20.045 1.00 92.94 745 ALA A N 1
ATOM 5697 C CA . ALA A 1 745 ? -21.340 18.103 19.843 1.00 92.94 745 ALA A CA 1
ATOM 5698 C C . ALA A 1 745 ? -21.629 19.184 20.886 1.00 92.94 745 ALA A C 1
ATOM 5700 O O . ALA A 1 745 ? -22.192 20.228 20.546 1.00 92.94 745 ALA A O 1
ATOM 5701 N N . ASP A 1 746 ? -21.199 18.935 22.120 1.00 91.50 746 ASP A N 1
ATOM 5702 C CA . ASP A 1 746 ? -21.204 19.899 23.213 1.00 91.50 746 ASP A CA 1
ATOM 5703 C C . ASP A 1 746 ? -20.356 21.128 22.847 1.00 91.50 746 ASP A C 1
ATOM 5705 O O . ASP A 1 746 ? -20.887 22.230 22.726 1.00 91.50 746 ASP A O 1
ATOM 5709 N N . GLU A 1 747 ? -19.082 20.928 22.471 1.00 91.69 747 GLU A N 1
ATOM 5710 C CA . GLU A 1 747 ? -18.201 22.011 21.998 1.00 91.69 747 GLU A CA 1
ATOM 5711 C C . GLU A 1 747 ? -18.821 22.802 20.836 1.00 91.69 747 GLU A C 1
ATOM 5713 O O . GLU A 1 747 ? -18.813 24.033 20.847 1.00 91.69 747 GLU A O 1
ATOM 5718 N N . ALA A 1 748 ? -19.398 22.116 19.845 1.00 90.56 748 ALA A N 1
ATOM 5719 C CA . ALA A 1 748 ? -20.015 22.760 18.688 1.00 90.56 748 ALA A CA 1
ATOM 5720 C C . ALA A 1 748 ? -21.251 23.610 19.038 1.00 90.56 748 ALA A C 1
ATOM 5722 O O . ALA A 1 748 ? -21.608 24.507 18.270 1.00 90.56 748 ALA A O 1
ATOM 5723 N N . SER A 1 749 ? -21.903 23.331 20.169 1.00 86.88 749 SER A N 1
ATOM 5724 C CA . SER A 1 749 ? -23.040 24.108 20.688 1.00 86.88 749 SER A CA 1
ATOM 5725 C C . SER A 1 749 ? -22.616 25.210 21.659 1.00 86.88 749 SER A C 1
ATOM 5727 O O . SER A 1 749 ? -23.422 26.085 21.977 1.00 86.88 749 SER A O 1
ATOM 5729 N N . GLY A 1 750 ? -21.349 25.197 22.073 1.00 81.88 750 GLY A N 1
ATOM 5730 C CA . GLY A 1 750 ? -20.789 26.034 23.121 1.00 81.88 750 GLY A CA 1
ATOM 5731 C C . GLY A 1 750 ? -20.419 25.186 24.334 1.00 81.88 750 GLY A C 1
ATOM 5732 O O . GLY A 1 750 ? -21.245 24.452 24.857 1.00 81.88 750 GLY A O 1
ATOM 5733 N N . TYR A 1 751 ? -19.173 25.311 24.788 1.00 73.69 751 TYR A N 1
ATOM 5734 C CA . TYR A 1 751 ? -18.663 24.544 25.920 1.00 73.69 751 TYR A CA 1
ATOM 5735 C C . TYR A 1 751 ? -19.123 25.140 27.257 1.00 73.69 751 TYR A C 1
ATOM 5737 O O . TYR A 1 751 ? -18.867 26.317 27.537 1.00 73.69 751 TYR A O 1
ATOM 5745 N N . VAL A 1 752 ? -19.762 24.317 28.091 1.00 76.81 752 VAL A N 1
ATOM 5746 C CA . VAL A 1 752 ? -20.190 24.670 29.451 1.00 76.81 752 VAL A CA 1
ATOM 5747 C C . VAL A 1 752 ? -19.547 23.704 30.441 1.00 76.81 752 VAL A C 1
ATOM 5749 O O . VAL A 1 752 ? -19.615 22.487 30.293 1.00 76.81 752 VAL A O 1
ATOM 5752 N N . GLU A 1 753 ? -18.909 24.243 31.478 1.00 73.88 753 GLU A N 1
ATOM 5753 C CA . GLU A 1 753 ? -18.335 23.413 32.535 1.00 73.88 753 GLU A CA 1
ATOM 5754 C C . GLU A 1 753 ? -19.454 22.695 33.314 1.00 73.88 753 GLU A C 1
ATOM 5756 O O . GLU A 1 753 ? -20.387 23.339 33.793 1.00 73.88 753 GLU A O 1
ATOM 5761 N N . ASN A 1 754 ? -19.343 21.369 33.456 1.00 78.56 754 ASN A N 1
ATOM 5762 C CA . ASN A 1 754 ? -20.341 20.497 34.096 1.00 78.56 754 ASN A CA 1
ATOM 5763 C C . ASN A 1 754 ? -21.743 20.588 33.460 1.00 78.56 754 ASN A C 1
ATOM 5765 O O . ASN A 1 754 ? -22.742 20.730 34.168 1.00 78.56 754 ASN A O 1
ATOM 5769 N N . ASP A 1 755 ? -21.834 20.533 32.125 1.00 87.19 755 ASP A N 1
ATOM 5770 C CA . ASP A 1 755 ? -23.125 20.551 31.432 1.00 87.19 755 ASP A CA 1
ATOM 5771 C C . ASP A 1 755 ? -24.018 19.359 31.873 1.00 87.19 755 ASP A C 1
ATOM 5773 O O . ASP A 1 755 ? -23.685 18.193 31.615 1.00 87.19 755 ASP A O 1
ATOM 5777 N N . PRO A 1 756 ? -25.192 19.604 32.494 1.00 87.62 756 PRO A N 1
ATOM 5778 C CA . PRO A 1 756 ? -26.081 18.535 32.949 1.00 87.62 756 PRO A CA 1
ATOM 5779 C C . PRO A 1 756 ? -26.638 17.659 31.817 1.00 87.62 756 PRO A C 1
ATOM 5781 O O . PRO A 1 756 ? -27.050 16.522 32.056 1.00 87.62 756 PRO A O 1
ATOM 5784 N N . ILE A 1 757 ? -26.722 18.174 30.588 1.00 87.75 757 ILE A N 1
ATOM 5785 C CA . ILE A 1 757 ? -27.122 17.408 29.404 1.00 87.75 757 ILE A CA 1
ATOM 5786 C C . ILE A 1 757 ? -26.006 16.450 29.008 1.00 87.75 757 ILE A C 1
ATOM 5788 O O . ILE A 1 757 ? -26.291 15.274 28.780 1.00 87.75 757 ILE A O 1
ATOM 5792 N N . PHE A 1 758 ? -24.752 16.904 29.010 1.00 90.69 758 PHE A N 1
ATOM 5793 C CA . PHE A 1 758 ? -23.596 16.039 28.788 1.00 90.69 758 PHE A CA 1
ATOM 5794 C C . PHE A 1 758 ? -23.522 14.924 29.845 1.00 90.69 758 PHE A C 1
ATOM 5796 O O . PHE A 1 758 ? -23.415 13.741 29.507 1.00 90.69 758 PHE A O 1
ATOM 5803 N N . GLU A 1 759 ? -23.659 15.269 31.129 1.00 90.44 759 GLU A N 1
ATOM 5804 C CA . GLU A 1 759 ? -23.567 14.318 32.246 1.00 90.44 759 GLU A CA 1
ATOM 5805 C C . GLU A 1 759 ? -24.638 13.216 32.201 1.00 90.44 759 GLU A C 1
ATOM 5807 O O . GLU A 1 759 ? -24.369 12.066 32.567 1.00 90.44 759 GLU A O 1
ATOM 5812 N N . LYS A 1 760 ? -25.838 13.505 31.674 1.00 92.12 760 LYS A N 1
ATOM 5813 C CA . LYS A 1 760 ? -26.898 12.494 31.495 1.00 92.12 760 LYS A CA 1
ATOM 5814 C C . LYS A 1 760 ? -26.453 11.308 30.643 1.00 92.12 760 LYS A C 1
ATOM 5816 O O . LYS A 1 760 ? -26.904 10.191 30.900 1.00 92.12 760 LYS A O 1
ATOM 5821 N N . HIS A 1 761 ? -25.552 11.501 29.674 1.00 93.31 761 HIS A N 1
ATOM 5822 C CA . HIS A 1 761 ? -25.022 10.397 28.865 1.00 93.31 761 HIS A CA 1
ATOM 5823 C C . HIS A 1 761 ? -24.225 9.379 29.692 1.00 93.31 761 HIS A C 1
ATOM 5825 O O . HIS A 1 761 ? -24.172 8.200 29.321 1.00 93.31 761 HIS A O 1
ATOM 5831 N N . LEU A 1 762 ? -23.625 9.824 30.800 1.00 93.06 762 LEU A N 1
ATOM 5832 C CA . LEU A 1 762 ? -22.827 9.009 31.712 1.00 93.06 762 LEU A CA 1
ATOM 5833 C C . LEU A 1 762 ? -23.654 8.437 32.876 1.00 93.06 762 LEU A C 1
ATOM 5835 O O . LEU A 1 762 ? -23.234 7.456 33.482 1.00 93.06 762 LEU A O 1
ATOM 5839 N N . GLY A 1 763 ? -24.833 8.988 33.171 1.00 89.94 763 GLY A N 1
ATOM 5840 C CA . GLY A 1 763 ? -25.724 8.500 34.229 1.00 89.94 763 GLY A CA 1
ATOM 5841 C C . GLY A 1 763 ? -26.435 7.174 33.918 1.00 89.94 763 GLY A C 1
ATOM 5842 O O . GLY A 1 763 ? -26.230 6.540 32.884 1.00 89.94 763 GLY A O 1
ATOM 5843 N N . ASP A 1 764 ? -27.296 6.735 34.829 1.00 88.62 764 ASP A N 1
ATOM 5844 C CA . ASP A 1 764 ? -28.196 5.573 34.704 1.00 88.62 764 ASP A CA 1
ATOM 5845 C C . ASP A 1 764 ? -29.685 5.957 34.814 1.00 88.62 764 ASP A C 1
ATOM 5847 O O . ASP A 1 764 ? -30.562 5.099 34.759 1.00 88.62 764 ASP A O 1
ATOM 5851 N N . THR A 1 765 ? -29.996 7.248 34.920 1.00 88.44 765 THR A N 1
ATOM 5852 C CA . THR A 1 765 ? -31.374 7.759 34.992 1.00 88.44 765 THR A CA 1
ATOM 5853 C C . THR A 1 765 ? -31.950 8.112 33.625 1.00 88.44 765 THR A C 1
ATOM 5855 O O . THR A 1 765 ? -33.165 8.101 33.438 1.00 88.44 765 THR A O 1
ATOM 5858 N N . TRP A 1 766 ? -31.097 8.430 32.652 1.00 89.50 766 TRP A N 1
ATOM 5859 C CA . TRP A 1 766 ? -31.525 8.789 31.307 1.00 89.50 766 TRP A CA 1
ATOM 5860 C C . TRP A 1 766 ? -31.613 7.546 30.420 1.00 89.50 766 TRP A C 1
ATOM 5862 O O . TRP A 1 766 ? -30.649 6.791 30.313 1.00 89.50 766 TRP A O 1
ATOM 5872 N N . GLU A 1 767 ? -32.759 7.326 29.774 1.00 87.81 767 GLU A N 1
ATOM 5873 C CA . GLU A 1 767 ? -33.045 6.111 28.993 1.00 87.81 767 GLU A CA 1
ATOM 5874 C C . GLU A 1 767 ? -31.983 5.824 27.919 1.00 87.81 767 GLU A C 1
ATOM 5876 O O . GLU A 1 767 ? -31.583 4.678 27.718 1.00 87.81 767 GLU A O 1
ATOM 5881 N N . ASN A 1 768 ? -31.465 6.876 27.281 1.00 86.94 768 ASN A N 1
ATOM 5882 C CA . ASN A 1 768 ? -30.455 6.773 26.231 1.00 86.94 768 ASN A CA 1
ATOM 5883 C C . ASN A 1 768 ? -29.020 6.960 26.725 1.00 86.94 768 ASN A C 1
ATOM 5885 O O . ASN A 1 768 ? -28.115 7.067 25.893 1.00 86.94 768 ASN A O 1
ATOM 5889 N N . SER A 1 769 ? -28.773 6.961 28.040 1.00 93.88 769 SER A N 1
ATOM 5890 C CA . SER A 1 769 ? -27.410 6.954 28.580 1.00 93.88 769 SER A CA 1
ATOM 5891 C C . SER A 1 769 ? -26.644 5.713 28.122 1.00 93.88 769 SER A C 1
ATOM 5893 O O . SER A 1 769 ? -27.232 4.724 27.680 1.00 93.88 769 SER A O 1
ATOM 5895 N N . ILE A 1 770 ? -25.309 5.746 28.186 1.00 95.62 770 ILE A N 1
ATOM 5896 C CA . ILE A 1 770 ? -24.499 4.588 27.765 1.00 95.62 770 ILE A CA 1
ATOM 5897 C C . ILE A 1 770 ? -24.873 3.351 28.568 1.00 95.62 770 ILE A C 1
ATOM 5899 O O . ILE A 1 770 ? -25.044 2.277 27.995 1.00 95.62 770 ILE A O 1
ATOM 5903 N N . TYR A 1 771 ? -25.054 3.518 29.874 1.00 95.62 771 TYR A N 1
ATOM 5904 C CA . TYR A 1 771 ? -25.380 2.419 30.763 1.00 95.62 771 TYR A CA 1
ATOM 5905 C C . TYR A 1 771 ? -26.725 1.768 30.394 1.00 95.62 771 TYR A C 1
ATOM 5907 O O . TYR A 1 771 ? -26.789 0.566 30.124 1.00 95.62 771 TYR A O 1
ATOM 5915 N N . ASN A 1 772 ? -27.793 2.568 30.299 1.00 95.56 772 ASN A N 1
ATOM 5916 C CA . ASN A 1 772 ? -29.136 2.058 30.016 1.00 95.56 772 ASN A CA 1
ATOM 5917 C C . ASN A 1 772 ? -29.268 1.505 28.601 1.00 95.56 772 ASN A C 1
ATOM 5919 O O . ASN A 1 772 ? -29.847 0.434 28.410 1.00 95.56 772 ASN A O 1
ATOM 5923 N N . LEU A 1 773 ? -28.677 2.183 27.614 1.00 96.00 773 LEU A N 1
ATOM 5924 C CA . LEU A 1 773 ? -28.725 1.718 26.237 1.00 96.00 773 LEU A CA 1
ATOM 5925 C C . LEU A 1 773 ? -27.951 0.408 26.059 1.00 96.00 773 LEU A C 1
ATOM 5927 O O . LEU A 1 773 ? -28.456 -0.497 25.400 1.00 96.00 773 LEU A O 1
ATOM 5931 N N . THR A 1 774 ? -26.773 0.268 26.684 1.00 96.56 774 THR A N 1
ATOM 5932 C CA . THR A 1 774 ? -26.022 -1.001 26.685 1.00 96.56 774 THR A CA 1
ATOM 5933 C C . THR A 1 774 ? -26.888 -2.121 27.256 1.00 96.56 774 THR A C 1
ATOM 5935 O O . THR A 1 774 ? -27.074 -3.151 26.612 1.00 96.56 774 THR A O 1
ATOM 5938 N N . LYS A 1 775 ? -27.487 -1.906 28.433 1.00 95.38 775 LYS A N 1
ATOM 5939 C CA . LYS A 1 775 ? -28.337 -2.903 29.096 1.00 95.38 775 LYS A CA 1
ATOM 5940 C C . LYS A 1 775 ? -29.556 -3.282 28.250 1.00 95.38 775 LYS A C 1
ATOM 5942 O O . LYS A 1 775 ? -29.899 -4.462 28.172 1.00 95.38 775 LYS A O 1
ATOM 5947 N N . S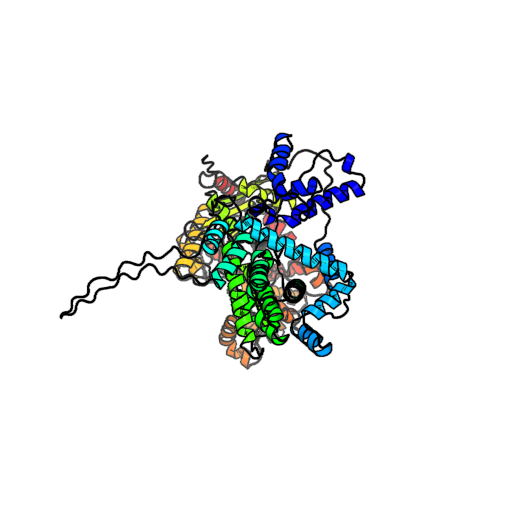ER A 1 776 ? -30.180 -2.305 27.594 1.00 95.75 776 SER A N 1
ATOM 5948 C CA . SER A 1 776 ? -31.310 -2.513 26.683 1.00 95.75 776 SER A CA 1
ATOM 5949 C C . SER A 1 776 ? -30.916 -3.342 25.455 1.00 95.75 776 SER A C 1
ATOM 5951 O O . SER A 1 776 ? -31.591 -4.322 25.131 1.00 95.75 776 SER A O 1
ATOM 5953 N N . VAL A 1 777 ? -29.781 -3.022 24.821 1.00 96.12 777 VAL A N 1
ATOM 5954 C CA . VAL A 1 777 ? -29.240 -3.779 23.680 1.00 96.12 777 VAL A CA 1
ATOM 5955 C C . VAL A 1 777 ? -28.931 -5.222 24.075 1.00 96.12 777 VAL A C 1
ATOM 5957 O O . VAL A 1 777 ? -29.366 -6.138 23.380 1.00 96.12 777 VAL A O 1
ATOM 5960 N N . LEU A 1 778 ? -28.245 -5.439 25.202 1.00 95.31 778 LEU A N 1
ATOM 5961 C CA . LEU A 1 778 ? -27.913 -6.781 25.693 1.00 95.31 778 LEU A CA 1
ATOM 5962 C C . LEU A 1 778 ? -29.167 -7.600 26.025 1.00 95.31 778 LEU A C 1
ATOM 5964 O O . LEU A 1 778 ? -29.286 -8.749 25.609 1.00 95.31 778 LEU A O 1
ATOM 5968 N N . SER A 1 779 ? -30.144 -6.991 26.700 1.00 94.69 779 SER A N 1
ATOM 5969 C CA . SER A 1 779 ? -31.404 -7.664 27.050 1.00 94.69 779 SER A CA 1
ATOM 5970 C C . SER A 1 779 ? -32.225 -8.022 25.809 1.00 94.69 779 SER A C 1
ATOM 5972 O O . SER A 1 779 ? -32.778 -9.115 25.720 1.00 94.69 779 SER A O 1
ATOM 5974 N N . THR A 1 780 ? -32.261 -7.131 24.816 1.00 95.25 780 THR A N 1
ATOM 5975 C CA . THR A 1 780 ? -32.944 -7.379 23.540 1.00 95.25 780 THR A CA 1
ATOM 5976 C C . THR A 1 780 ? -32.237 -8.465 22.729 1.00 95.25 780 THR A C 1
ATOM 5978 O O . THR A 1 780 ? -32.899 -9.311 22.130 1.00 95.25 780 THR A O 1
ATOM 5981 N N . ALA A 1 781 ? -30.902 -8.480 22.724 1.00 93.50 781 ALA A N 1
ATOM 5982 C CA . ALA A 1 781 ? -30.102 -9.518 22.078 1.00 93.50 781 ALA A CA 1
ATOM 5983 C C . ALA A 1 781 ? -30.396 -10.899 22.682 1.00 93.50 781 ALA A C 1
ATOM 5985 O O . ALA A 1 781 ? -30.754 -11.826 21.953 1.00 93.50 781 ALA A O 1
ATOM 5986 N N . ALA A 1 782 ? -30.379 -10.996 24.016 1.00 90.38 782 ALA A N 1
ATOM 5987 C CA . ALA A 1 782 ? -30.726 -12.215 24.742 1.00 90.38 782 ALA A CA 1
ATOM 5988 C C . ALA A 1 782 ? -32.163 -12.690 24.450 1.00 90.38 782 ALA A C 1
ATOM 5990 O O . ALA A 1 782 ? -32.387 -13.880 24.244 1.00 90.38 782 ALA A O 1
ATOM 5991 N N . ALA A 1 783 ? -33.131 -11.769 24.370 1.00 92.69 783 ALA A N 1
ATOM 5992 C CA . ALA A 1 783 ? -34.535 -12.098 24.113 1.00 92.69 783 ALA A CA 1
ATOM 5993 C C . ALA A 1 783 ? -34.846 -12.476 22.650 1.00 92.69 783 ALA A C 1
ATOM 5995 O O . ALA A 1 783 ? -35.853 -13.132 22.396 1.00 92.69 783 ALA A O 1
ATOM 5996 N N . SER A 1 784 ? -34.024 -12.049 21.685 1.00 91.31 784 SER A N 1
ATOM 5997 C CA . SER A 1 784 ? -34.294 -12.211 20.245 1.00 91.31 784 SER A CA 1
ATOM 5998 C C . SER A 1 784 ? -33.370 -13.197 19.525 1.00 91.31 784 SER A C 1
ATOM 6000 O O . SER A 1 784 ? -33.465 -13.322 18.305 1.00 91.31 784 SER A O 1
ATOM 6002 N N . SER A 1 785 ? -32.476 -13.885 20.246 1.00 82.88 785 SER A N 1
ATOM 6003 C CA . SER A 1 785 ? -31.445 -14.772 19.670 1.00 82.88 785 SER A CA 1
ATOM 6004 C C . SER A 1 785 ? -30.583 -14.093 18.593 1.00 82.88 785 SER A C 1
ATOM 6006 O O . SER A 1 785 ? -30.097 -14.739 17.666 1.00 82.88 785 SER A O 1
ATOM 6008 N N . ARG A 1 786 ? -30.398 -12.774 18.711 1.00 90.38 786 ARG A N 1
ATOM 6009 C CA . ARG A 1 786 ? -29.534 -11.951 17.852 1.00 90.38 786 ARG A CA 1
ATOM 6010 C C . ARG A 1 786 ? -28.306 -11.525 18.639 1.00 90.38 786 ARG A C 1
ATOM 6012 O O . ARG A 1 786 ? -28.346 -11.427 19.862 1.00 90.38 786 ARG A O 1
ATOM 6019 N N . THR A 1 787 ? -27.218 -11.216 17.948 1.00 91.56 787 THR A N 1
ATOM 6020 C CA . THR A 1 787 ? -26.029 -10.656 18.603 1.00 91.56 787 THR A CA 1
ATOM 6021 C C . THR A 1 787 ? -26.295 -9.219 19.085 1.00 91.56 787 THR A C 1
ATOM 6023 O O . THR A 1 787 ? -27.063 -8.488 18.445 1.00 91.56 787 THR A O 1
ATOM 6026 N N . PRO A 1 788 ? -25.635 -8.749 20.166 1.00 92.12 788 PRO A N 1
ATOM 6027 C CA . PRO A 1 788 ? -25.711 -7.347 20.598 1.00 92.12 788 PRO A CA 1
ATOM 6028 C C . PRO A 1 788 ? -25.416 -6.350 19.476 1.00 92.12 788 PRO A C 1
ATOM 6030 O O . PRO A 1 788 ? -26.030 -5.288 19.390 1.00 92.12 788 PRO A O 1
ATOM 6033 N N . GLN A 1 789 ? -24.506 -6.714 18.575 1.00 90.75 789 GLN A N 1
ATOM 6034 C CA . GLN A 1 789 ? -24.138 -5.890 17.438 1.00 90.75 789 GLN A CA 1
ATOM 6035 C C . GLN A 1 789 ? -25.258 -5.761 16.403 1.00 90.75 789 GLN A C 1
ATOM 6037 O O . GLN A 1 789 ? -25.553 -4.648 15.977 1.00 90.75 789 GLN A O 1
ATOM 6042 N N . GLU A 1 790 ? -25.926 -6.855 16.030 1.00 91.31 790 GLU A N 1
ATOM 6043 C CA . GLU A 1 790 ? -27.069 -6.803 15.107 1.00 91.31 790 GLU A CA 1
ATOM 6044 C C . GLU A 1 790 ? -28.212 -5.948 15.671 1.00 91.31 790 GLU A C 1
ATOM 6046 O O . GLU A 1 790 ? -28.845 -5.195 14.929 1.00 91.31 790 GLU A O 1
ATOM 6051 N N . VAL A 1 791 ? -28.470 -6.045 16.980 1.00 94.69 791 VAL A N 1
ATOM 6052 C CA . VAL A 1 791 ? -29.485 -5.233 17.668 1.00 94.69 791 VAL A CA 1
ATOM 6053 C C . VAL A 1 791 ? -29.098 -3.753 17.675 1.00 94.69 791 VAL A C 1
ATOM 6055 O O . VAL A 1 791 ? -29.923 -2.903 17.337 1.00 94.69 791 VAL A O 1
ATOM 6058 N N . ALA A 1 792 ? -27.849 -3.434 18.022 1.00 93.56 792 ALA A N 1
ATOM 6059 C CA . ALA A 1 792 ? -27.368 -2.056 18.046 1.00 93.56 792 ALA A CA 1
ATOM 6060 C C . ALA A 1 792 ? -27.375 -1.412 16.652 1.00 93.56 792 ALA A C 1
ATOM 6062 O O . ALA A 1 792 ? -27.770 -0.254 16.535 1.00 93.56 792 ALA A O 1
ATOM 6063 N N . ILE A 1 793 ? -26.990 -2.152 15.603 1.00 92.31 793 ILE A N 1
ATOM 6064 C CA . ILE A 1 793 ? -27.033 -1.673 14.212 1.00 92.31 793 ILE A CA 1
ATOM 6065 C C . ILE A 1 793 ? -28.475 -1.394 13.785 1.00 92.31 793 ILE A C 1
ATOM 6067 O O . ILE A 1 793 ? -28.743 -0.316 13.269 1.00 92.31 793 ILE A O 1
ATOM 6071 N N . ASP A 1 794 ? -29.420 -2.306 14.035 1.00 93.94 794 ASP A N 1
ATOM 6072 C CA . ASP A 1 794 ? -30.833 -2.097 13.677 1.00 93.94 794 ASP A CA 1
ATOM 6073 C C . ASP A 1 794 ? -31.428 -0.864 14.380 1.00 93.94 794 ASP A C 1
ATOM 6075 O O . ASP A 1 794 ? -32.119 -0.047 13.767 1.00 93.94 794 ASP A O 1
ATOM 6079 N N . LEU A 1 795 ? -31.107 -0.676 15.664 1.00 94.69 795 LEU A N 1
ATOM 6080 C CA . LEU A 1 795 ? -31.522 0.513 16.404 1.00 94.69 795 LEU A CA 1
ATOM 6081 C C . LEU A 1 795 ? -30.881 1.792 15.847 1.00 94.69 795 LEU A C 1
ATOM 6083 O O . LEU A 1 795 ? -31.558 2.814 15.703 1.00 94.69 795 LEU A O 1
ATOM 6087 N N . ALA A 1 796 ? -29.587 1.740 15.531 1.00 93.94 796 ALA A N 1
ATOM 6088 C CA . ALA A 1 796 ? -28.843 2.862 14.980 1.00 93.94 796 ALA A CA 1
ATOM 6089 C C . ALA A 1 796 ? -29.359 3.260 13.594 1.00 93.94 796 ALA A C 1
ATOM 6091 O O . ALA A 1 796 ? -29.578 4.444 13.354 1.00 93.94 796 ALA A O 1
ATOM 6092 N N . GLU A 1 797 ? -29.625 2.288 12.718 1.00 92.12 797 GLU A N 1
ATOM 6093 C CA . GLU A 1 797 ? -30.233 2.498 11.404 1.00 92.12 797 GLU A CA 1
ATOM 6094 C C . GLU A 1 797 ? -31.588 3.189 11.545 1.00 92.12 797 GLU A C 1
ATOM 6096 O O . GLU A 1 797 ? -31.767 4.279 11.003 1.00 92.12 797 GLU A O 1
ATOM 6101 N N . LYS A 1 798 ? -32.501 2.653 12.368 1.00 92.88 798 LYS A N 1
ATOM 6102 C CA . LYS A 1 798 ? -33.819 3.267 12.619 1.00 92.88 798 LYS A CA 1
ATOM 6103 C C . LYS A 1 798 ? -33.703 4.718 13.090 1.00 92.88 798 LYS A C 1
ATOM 6105 O O . LYS A 1 798 ? -34.393 5.595 12.571 1.00 92.88 798 LYS A O 1
ATOM 6110 N N . ARG A 1 799 ? -32.810 4.989 14.048 1.00 93.38 799 ARG A N 1
ATOM 6111 C CA . ARG A 1 799 ? -32.575 6.346 14.573 1.00 93.38 799 ARG A CA 1
ATOM 6112 C C . ARG A 1 799 ? -31.872 7.253 13.565 1.00 93.38 799 ARG A C 1
ATOM 6114 O O . ARG A 1 799 ? -32.073 8.469 13.609 1.00 93.38 799 ARG A O 1
ATOM 6121 N N . SER A 1 800 ? -31.072 6.699 12.657 1.00 92.31 800 SER A N 1
ATOM 6122 C CA . SER A 1 800 ? -30.325 7.479 11.672 1.00 92.31 800 SER A CA 1
ATOM 6123 C C . SER A 1 800 ? -31.230 8.206 10.684 1.00 92.31 800 SER A C 1
ATOM 6125 O O . SER A 1 800 ? -30.846 9.279 10.241 1.00 92.31 800 SER A O 1
ATOM 6127 N N . PHE A 1 801 ? -32.436 7.691 10.409 1.00 90.88 801 PHE A N 1
ATOM 6128 C CA . PHE A 1 801 ? -33.416 8.294 9.493 1.00 90.88 801 PHE A CA 1
ATOM 6129 C C . PHE A 1 801 ? -34.318 9.366 10.123 1.00 90.88 801 PHE A C 1
ATOM 6131 O O . PHE A 1 801 ? -35.144 9.966 9.427 1.00 90.88 801 PHE A O 1
ATOM 6138 N N . VAL A 1 802 ? -34.199 9.621 11.429 1.00 91.38 802 VAL A N 1
ATOM 6139 C CA . VAL A 1 802 ? -35.000 10.651 12.102 1.00 91.38 802 VAL A CA 1
ATOM 6140 C C . VAL A 1 802 ? -34.580 12.025 11.584 1.00 91.38 802 VAL A C 1
ATOM 6142 O O . VAL A 1 802 ? -33.463 12.481 11.815 1.00 91.38 802 VAL A O 1
ATOM 6145 N N . LYS A 1 803 ? -35.485 12.701 10.874 1.00 89.62 803 LYS A N 1
ATOM 6146 C CA . LYS A 1 803 ? -35.192 13.999 10.263 1.00 89.62 803 LYS A CA 1
ATOM 6147 C C . LYS A 1 803 ? -35.091 15.090 11.315 1.00 89.62 803 LYS A C 1
ATOM 6149 O O . LYS A 1 803 ? -35.996 15.269 12.127 1.00 89.62 803 LYS A O 1
ATOM 6154 N N . ASN A 1 804 ? -34.037 15.890 11.227 1.00 90.38 804 ASN A N 1
ATOM 6155 C CA . ASN A 1 804 ? -33.961 17.122 11.996 1.00 90.38 804 ASN A CA 1
ATOM 6156 C C . ASN A 1 804 ? -34.901 18.187 11.416 1.00 90.38 804 ASN A C 1
ATOM 6158 O O . ASN A 1 804 ? -34.943 18.356 10.192 1.00 90.38 804 ASN A O 1
ATOM 6162 N N . PRO A 1 805 ? -35.628 18.930 12.269 1.00 86.06 805 PRO A N 1
ATOM 6163 C CA . PRO A 1 805 ? -36.635 19.893 11.825 1.00 86.06 805 PRO A CA 1
ATOM 6164 C C . PRO A 1 805 ? -36.053 21.050 11.000 1.00 86.06 805 PRO A C 1
ATOM 6166 O O . PRO A 1 805 ? -36.750 21.623 10.168 1.00 86.06 805 PRO A O 1
ATOM 6169 N N . ILE A 1 806 ? -34.775 21.379 11.196 1.00 80.81 806 ILE A N 1
ATOM 6170 C CA . ILE A 1 806 ? -34.080 22.478 10.518 1.00 80.81 806 ILE A CA 1
ATOM 6171 C C . ILE A 1 806 ? -33.198 21.948 9.381 1.00 80.81 806 ILE A C 1
ATOM 6173 O O . ILE A 1 806 ? -33.200 22.501 8.280 1.00 80.81 806 ILE A O 1
ATOM 6177 N N . PHE A 1 807 ? -32.444 20.874 9.623 1.00 81.44 807 PHE A N 1
ATOM 6178 C CA . PHE A 1 807 ? -31.426 20.374 8.695 1.00 81.44 807 PHE A CA 1
ATOM 6179 C C . PHE A 1 807 ? -31.866 19.214 7.797 1.00 81.44 807 PHE A C 1
ATOM 6181 O O . PHE A 1 807 ? -31.188 18.956 6.804 1.00 81.44 807 PHE A O 1
ATOM 6188 N N . GLY A 1 808 ? -32.985 18.537 8.071 1.00 80.12 808 GLY A N 1
ATOM 6189 C CA . GLY A 1 808 ? -33.281 17.231 7.466 1.00 80.12 808 GLY A CA 1
ATOM 6190 C C . GLY A 1 808 ? -33.488 17.195 5.949 1.00 80.12 808 GLY A C 1
ATOM 6191 O O . GLY A 1 808 ? -33.471 16.117 5.364 1.00 80.12 808 GLY A O 1
ATOM 6192 N N . HIS A 1 809 ? -33.655 18.350 5.299 1.00 80.56 809 HIS A N 1
ATOM 6193 C CA . HIS A 1 809 ? -33.645 18.493 3.836 1.00 80.56 809 HIS A CA 1
ATOM 6194 C C . HIS A 1 809 ? -32.421 19.266 3.313 1.00 80.56 809 HIS A C 1
ATOM 6196 O O . HIS A 1 809 ? -32.158 19.261 2.113 1.00 80.56 809 HIS A O 1
ATOM 6202 N N . ARG A 1 810 ? -31.683 19.957 4.192 1.00 86.94 810 ARG A N 1
ATOM 6203 C CA . ARG A 1 810 ? -30.616 20.890 3.812 1.00 86.94 810 ARG A CA 1
ATOM 6204 C C . ARG A 1 810 ? -29.330 20.182 3.430 1.00 86.94 810 ARG A C 1
ATOM 6206 O O . ARG A 1 810 ? -28.674 20.634 2.504 1.00 86.94 810 ARG A O 1
ATOM 6213 N N . GLY A 1 811 ? -28.958 19.101 4.114 1.00 88.25 811 GLY A N 1
ATOM 6214 C CA . GLY A 1 811 ? -27.665 18.452 3.879 1.00 88.25 811 GLY A CA 1
ATOM 6215 C C . GLY A 1 811 ? -27.498 17.973 2.432 1.00 88.25 811 GLY A C 1
ATOM 6216 O O . GLY A 1 811 ? -26.564 18.398 1.753 1.00 88.25 811 GLY A O 1
ATOM 6217 N N . ILE A 1 812 ? -28.487 17.250 1.896 1.00 88.25 812 ILE A N 1
ATOM 6218 C CA . ILE A 1 812 ? -28.489 16.851 0.481 1.00 88.25 812 ILE A CA 1
ATOM 6219 C C . ILE A 1 812 ? -28.549 18.054 -0.479 1.00 88.25 812 ILE A C 1
ATOM 6221 O O . ILE A 1 812 ? -27.939 18.036 -1.544 1.00 88.25 812 ILE A O 1
ATOM 6225 N N . GLN A 1 813 ? -29.237 19.143 -0.112 1.00 90.75 813 GLN A N 1
ATOM 6226 C CA . GLN A 1 813 ? -29.258 20.376 -0.913 1.00 90.75 813 GLN A CA 1
ATOM 6227 C C . GLN A 1 813 ? -27.895 21.083 -0.927 1.00 90.75 813 GLN A C 1
ATOM 6229 O O . GLN A 1 813 ? -27.501 21.621 -1.962 1.00 90.75 813 GLN A O 1
ATOM 6234 N N . ILE A 1 814 ? -27.161 21.063 0.189 1.00 91.88 814 ILE A N 1
ATOM 6235 C CA . ILE A 1 814 ? -25.792 21.582 0.280 1.00 91.88 814 ILE A CA 1
ATOM 6236 C C . ILE A 1 814 ? -24.873 20.744 -0.610 1.00 91.88 814 ILE A C 1
ATOM 6238 O O . ILE A 1 814 ? -24.166 21.319 -1.433 1.00 91.88 814 ILE A O 1
ATOM 6242 N N . ILE A 1 815 ? -24.940 19.412 -0.517 1.00 91.56 815 ILE A N 1
ATOM 6243 C CA . ILE A 1 815 ? -24.187 18.489 -1.384 1.00 91.56 815 ILE A CA 1
ATOM 6244 C C . ILE A 1 815 ? -24.467 18.790 -2.860 1.00 91.56 815 ILE A C 1
ATOM 6246 O O . ILE A 1 815 ? -23.542 19.058 -3.628 1.00 91.56 815 ILE A O 1
ATOM 6250 N N . ASN A 1 816 ? -25.743 18.877 -3.243 1.00 90.25 816 ASN A N 1
ATOM 6251 C CA . ASN A 1 816 ? -26.139 19.222 -4.607 1.00 90.25 816 ASN A CA 1
ATOM 6252 C C . ASN A 1 816 ? -25.625 20.607 -5.037 1.00 90.25 816 ASN A C 1
ATOM 6254 O O . ASN A 1 816 ? -25.248 20.788 -6.193 1.00 90.25 816 ASN A O 1
ATOM 6258 N N . SER A 1 817 ? -25.587 21.593 -4.137 1.00 91.19 817 SER A N 1
ATOM 6259 C CA . SER A 1 817 ? -25.033 22.931 -4.402 1.00 91.19 817 SER A CA 1
ATOM 6260 C C . SER A 1 817 ? -23.514 22.920 -4.596 1.00 91.19 817 SER A C 1
ATOM 6262 O O . SER A 1 817 ? -22.998 23.684 -5.413 1.00 91.19 817 SER A O 1
ATOM 6264 N N . ILE A 1 818 ? -22.786 22.068 -3.867 1.00 90.69 818 ILE A N 1
ATOM 6265 C CA . ILE A 1 818 ? -21.335 21.884 -4.025 1.00 90.69 818 ILE A CA 1
ATOM 6266 C C . ILE A 1 818 ? -21.056 21.277 -5.396 1.00 90.69 818 ILE A C 1
ATOM 6268 O O . ILE A 1 818 ? -20.388 21.913 -6.205 1.00 90.69 818 ILE A O 1
ATOM 6272 N N . VAL A 1 819 ? -21.666 20.130 -5.699 1.00 88.62 819 VAL A N 1
ATOM 6273 C CA . VAL A 1 819 ? -21.500 19.406 -6.972 1.00 88.62 819 VAL A CA 1
ATOM 6274 C C . VAL A 1 819 ? -21.885 20.265 -8.181 1.00 88.62 819 VAL A C 1
ATOM 6276 O O . VAL A 1 819 ? -21.299 20.160 -9.253 1.00 88.62 819 VAL A O 1
ATOM 6279 N N . ASN A 1 820 ? -22.844 21.182 -8.017 1.00 85.38 820 ASN A N 1
ATOM 6280 C CA . ASN A 1 820 ? -23.251 22.093 -9.084 1.00 85.38 820 ASN A CA 1
ATOM 6281 C C . ASN A 1 820 ? -22.426 23.382 -9.206 1.00 85.38 820 ASN A C 1
ATOM 6283 O O . ASN A 1 820 ? -22.684 24.164 -10.130 1.00 85.38 820 ASN A O 1
ATOM 6287 N N . SER A 1 821 ? -21.477 23.630 -8.307 1.00 83.50 821 SER A N 1
ATOM 6288 C CA . SER A 1 821 ? -20.670 24.851 -8.305 1.00 83.50 821 SER A CA 1
ATOM 6289 C C . SER A 1 821 ? -19.544 24.806 -9.343 1.00 83.50 821 SER A C 1
ATOM 6291 O O . SER A 1 821 ? -19.066 23.740 -9.709 1.00 83.50 821 SER A O 1
ATOM 6293 N N . LYS A 1 822 ? -19.093 25.974 -9.822 1.00 73.00 822 LYS A N 1
ATOM 6294 C CA . LYS A 1 822 ? -18.023 26.074 -10.837 1.00 73.00 822 LYS A CA 1
ATOM 6295 C C . LYS A 1 822 ? -16.676 25.501 -10.380 1.00 73.00 822 LYS A C 1
ATOM 6297 O O . LYS A 1 822 ? -15.878 25.124 -11.223 1.00 73.00 822 LYS A O 1
ATOM 6302 N N . GLU A 1 823 ? -16.422 25.484 -9.075 1.00 70.56 823 GLU A N 1
ATOM 6303 C CA . GLU A 1 823 ? -15.176 24.983 -8.478 1.00 70.56 823 GLU A CA 1
ATOM 6304 C C . GLU A 1 823 ? -15.098 23.454 -8.506 1.00 70.56 823 GLU A C 1
ATOM 6306 O O . GLU A 1 823 ? -14.014 22.896 -8.634 1.00 70.56 823 GLU A O 1
ATOM 6311 N N . TRP A 1 824 ? -16.255 22.796 -8.429 1.00 77.12 824 TRP A N 1
ATOM 6312 C CA . TRP A 1 824 ? -16.389 21.340 -8.369 1.00 77.12 824 TRP A CA 1
ATOM 6313 C C . TRP A 1 824 ? -16.909 20.730 -9.677 1.00 77.12 824 TRP A C 1
ATOM 6315 O O . TRP A 1 824 ? -16.803 19.523 -9.883 1.00 77.12 824 TRP A O 1
ATOM 6325 N N . LYS A 1 825 ? -17.443 21.561 -10.581 1.00 64.88 825 LYS A N 1
ATOM 6326 C CA . LYS A 1 825 ? -17.808 21.180 -11.947 1.00 64.88 825 LYS A CA 1
ATOM 6327 C C . LYS A 1 825 ? -16.579 21.087 -12.845 1.00 64.88 825 LYS A C 1
ATOM 6329 O O . LYS A 1 825 ? -15.696 21.937 -12.798 1.00 64.88 825 LYS A O 1
ATOM 6334 N N . MET A 1 826 ? -16.608 20.090 -13.729 1.00 51.66 826 MET A N 1
ATOM 6335 C CA . MET A 1 826 ? -15.668 19.860 -14.828 1.00 51.66 826 MET A CA 1
ATOM 6336 C C . MET A 1 826 ? -15.119 21.161 -15.438 1.00 51.66 826 MET A C 1
ATOM 6338 O O . MET A 1 826 ? -15.836 21.880 -16.138 1.00 51.66 826 MET A O 1
ATOM 6342 N N . LYS A 1 827 ? -13.817 21.415 -15.271 1.00 41.81 827 LYS A N 1
ATOM 6343 C CA . LYS A 1 827 ? -13.064 22.181 -16.268 1.00 41.81 827 LYS A CA 1
ATOM 6344 C C . LYS A 1 827 ? -12.720 21.225 -17.409 1.00 41.81 827 LYS A C 1
ATOM 6346 O O . LYS A 1 827 ? -11.618 20.693 -17.445 1.00 41.81 827 LYS A O 1
ATOM 6351 N N . ILE A 1 828 ? -13.644 21.013 -18.351 1.00 37.84 828 ILE A N 1
ATOM 6352 C CA . ILE A 1 828 ? -13.214 20.620 -19.701 1.00 37.84 828 ILE A CA 1
ATOM 6353 C C . ILE A 1 828 ? -12.573 21.873 -20.296 1.00 37.84 828 ILE A C 1
ATOM 6355 O O . ILE A 1 828 ? -13.233 22.658 -20.972 1.00 37.84 828 ILE A O 1
ATOM 6359 N N . ASN A 1 829 ? -11.301 22.105 -20.000 1.00 28.77 829 ASN A N 1
ATOM 6360 C CA . ASN A 1 829 ? -10.498 22.879 -20.926 1.00 28.77 829 ASN A CA 1
ATOM 6361 C C . ASN A 1 829 ? -10.000 21.873 -21.955 1.00 28.77 829 ASN A C 1
ATOM 6363 O O . ASN A 1 829 ? -9.125 21.067 -21.663 1.00 28.77 829 ASN A O 1
ATOM 6367 N N . ALA A 1 830 ? -10.627 21.891 -23.129 1.00 31.38 830 ALA A N 1
ATOM 6368 C CA . ALA A 1 830 ? -10.059 21.284 -24.316 1.00 31.38 830 ALA A CA 1
ATOM 6369 C C . ALA A 1 830 ? -8.695 21.940 -24.574 1.00 31.38 830 ALA A C 1
ATOM 6371 O O . ALA A 1 830 ? -8.644 23.145 -24.827 1.00 31.38 830 ALA A O 1
ATOM 6372 N N . CYS A 1 831 ? -7.620 21.164 -24.458 1.00 25.16 831 CYS A N 1
ATOM 6373 C CA . CYS A 1 831 ? -6.334 21.428 -25.095 1.00 25.16 831 CYS A CA 1
ATOM 6374 C C . CYS A 1 831 ? -5.562 20.116 -25.196 1.00 25.16 831 CYS A C 1
ATOM 6376 O O . CYS A 1 831 ? -5.273 19.540 -24.123 1.00 25.16 831 CYS A O 1
#

Secondary structure (DSSP, 8-state):
--HHHHHHHHHHHHHHHHTT-GGG---------THHHHTTTTTTHHHHHHHHHTT--TTT--GGGHHHHHHHHHHTT------TTTTSS-S---------HHHHHHHHHHHHT---SS--SSHHHHHHHHHHHT--HHHHHHHHHTTTS-HHHHHHHHHHHHHHHHHHHHHHHH---SB-SSTT-PBP-HHHHHHHHHH-SPP-----------------------------HHHHHHHHHHHHHHHHHHTT-----SSSSTTTTHHHHHHHHHHHHT-S-HHHHHHHHHHHHHHHHHHHHHHS---HHHH-GGGTHHHHHHHHHHHHHHHTT--HHHHHHHHHHHHHTTTT-----GGG-SSTTHHHHHHHHHHHHHHHHHHHHTS-S--SS-HHHHHHHHHHHHHHHHHHS-IIIIIHHHHHHHHTT--EEEEEEETTTTEEEESSGGGHHHHHHHHHSSSS-TT-SEEEEEE-TTT--EEEEEEEE-SSSSEEEEEEEE--SSHHHHHHHHHHHHHHHHHHHHHTT-S-EEEEEEEETTSSSSSSTT--HHHHHHHHHHHHHHHHHTTTSEEEEE-TT--HHHHHHHHTT-SSB----GGGTS---THHHHHHHHHHHHHHHHHHTT----TT-EEEEE--SHHHHHHHHHHHHTT-SEEEEEES-HHHHHHHHHHTHHHHHTTSEEEEEPPTT--GGGGSS-SEEEESS---TT-HHHHHHTT--PPPHHHHTTHHHHHHHHHHH---TT-HHHHHTTSSSSTTSHHHHHHHHHHHHHHHT--HHHHHHHHHHHHHT---TTTTTHHHHHHHHHHTSTTTS------